Protein AF-A0A941F1U2-F1 (afdb_monomer)

Organism: NCBI:txid2006564

Structure (mmCIF, N/CA/C/O backbone):
data_AF-A0A941F1U2-F1
#
_entry.id   AF-A0A941F1U2-F1
#
loop_
_atom_site.group_PDB
_atom_site.id
_atom_site.type_symbol
_atom_site.label_atom_id
_atom_site.label_alt_id
_atom_site.label_comp_id
_atom_site.label_asym_id
_atom_site.label_entity_id
_atom_site.label_seq_id
_atom_site.pdbx_PDB_ins_code
_atom_site.Cartn_x
_atom_site.Cartn_y
_atom_site.Cartn_z
_atom_site.occupancy
_atom_site.B_iso_or_equiv
_atom_site.auth_seq_id
_atom_site.auth_comp_id
_atom_site.auth_asym_id
_atom_site.auth_atom_id
_atom_site.pdbx_PDB_model_num
ATOM 1 N N . MET A 1 1 ? -29.616 48.117 -49.687 1.00 50.53 1 MET A N 1
ATOM 2 C CA . MET A 1 1 ? -28.800 46.886 -49.811 1.00 50.53 1 MET A CA 1
ATOM 3 C C . MET A 1 1 ? -28.211 46.673 -51.216 1.00 50.53 1 MET A C 1
ATOM 5 O O . MET A 1 1 ? -27.149 46.079 -51.301 1.00 50.53 1 MET A O 1
ATOM 9 N N . LEU A 1 2 ? -28.787 47.226 -52.299 1.00 47.81 2 LEU A N 1
ATOM 10 C CA . LEU A 1 2 ? -28.247 47.081 -53.671 1.00 47.81 2 LEU A CA 1
ATOM 11 C C . LEU A 1 2 ? -27.002 47.931 -54.031 1.00 47.81 2 LEU A C 1
ATOM 13 O O . LEU A 1 2 ? -26.353 47.642 -55.028 1.00 47.81 2 LEU A O 1
ATOM 17 N N . ILE A 1 3 ? -26.622 48.945 -53.244 1.00 49.47 3 ILE A N 1
ATOM 18 C CA . ILE A 1 3 ? -25.475 49.829 -53.571 1.00 49.47 3 ILE A CA 1
ATOM 19 C C . ILE A 1 3 ? -24.124 49.270 -53.070 1.00 49.47 3 ILE A C 1
ATOM 21 O O . ILE A 1 3 ? -23.074 49.619 -53.603 1.00 49.47 3 ILE A O 1
ATOM 25 N N . ASN A 1 4 ? -24.128 48.351 -52.095 1.00 48.44 4 ASN A N 1
ATOM 26 C CA . ASN A 1 4 ? -22.889 47.743 -51.584 1.00 48.44 4 ASN A CA 1
ATOM 27 C C . ASN A 1 4 ? -22.424 46.514 -52.384 1.00 48.44 4 ASN A C 1
ATOM 29 O O . ASN A 1 4 ? -21.244 46.182 -52.327 1.00 48.44 4 ASN A O 1
ATOM 33 N N . GLN A 1 5 ? -23.296 45.868 -53.167 1.00 49.22 5 GLN A N 1
ATOM 34 C CA . GLN A 1 5 ? -22.898 44.716 -53.990 1.00 49.22 5 GLN A CA 1
ATOM 35 C C . GLN A 1 5 ? -22.193 45.124 -55.296 1.00 49.22 5 GLN A C 1
ATOM 37 O O . GLN A 1 5 ? -21.267 44.442 -55.728 1.00 49.22 5 GLN A O 1
ATOM 42 N N . THR A 1 6 ? -22.532 46.273 -55.888 1.00 50.94 6 THR A N 1
ATOM 43 C CA . THR A 1 6 ? -21.910 46.749 -57.140 1.00 50.94 6 THR A CA 1
ATOM 44 C C . THR A 1 6 ? -20.476 47.254 -56.961 1.00 50.94 6 THR A C 1
ATOM 46 O O . THR A 1 6 ? -19.650 47.064 -57.851 1.00 50.94 6 THR A O 1
ATOM 49 N N . LYS A 1 7 ? -20.127 47.820 -55.797 1.00 52.56 7 LYS A N 1
ATOM 50 C CA . LYS A 1 7 ? -18.740 48.233 -55.499 1.00 52.56 7 LYS A CA 1
ATOM 51 C C . LYS A 1 7 ? -17.791 47.049 -55.291 1.00 52.56 7 LYS A C 1
ATOM 53 O O . LYS A 1 7 ? -16.618 47.147 -55.634 1.00 52.56 7 LYS A O 1
ATOM 58 N N . SER A 1 8 ? -18.297 45.932 -54.768 1.00 54.34 8 SER A N 1
ATOM 59 C CA . SER A 1 8 ? -17.488 44.733 -54.524 1.00 54.34 8 SER A CA 1
ATOM 60 C C . SER A 1 8 ? -17.178 43.981 -55.827 1.00 54.34 8 SER A C 1
ATOM 62 O O . SER A 1 8 ? -16.049 43.545 -56.027 1.00 54.34 8 SER A O 1
ATOM 64 N N . LEU A 1 9 ? -18.125 43.942 -56.774 1.00 56.62 9 LEU A N 1
ATOM 65 C CA . LEU A 1 9 ? -17.914 43.315 -58.085 1.00 56.62 9 LEU A CA 1
ATOM 66 C C . LEU A 1 9 ? -16.910 44.091 -58.963 1.00 56.62 9 LEU A C 1
ATOM 68 O O . LEU A 1 9 ? -16.068 43.488 -59.622 1.00 56.62 9 LEU A O 1
ATOM 72 N N . ALA A 1 10 ? -16.958 45.429 -58.936 1.00 60.38 10 ALA A N 1
ATOM 73 C CA . ALA A 1 10 ? -16.039 46.279 -59.699 1.00 60.38 10 ALA A CA 1
ATOM 74 C C . ALA A 1 10 ? -14.587 46.199 -59.189 1.00 60.38 10 ALA A C 1
ATOM 76 O O . ALA A 1 10 ? -13.652 46.211 -59.987 1.00 60.38 10 ALA A O 1
ATOM 77 N N . ALA A 1 11 ? -14.395 46.067 -57.872 1.00 61.38 11 ALA A N 1
ATOM 78 C CA . ALA A 1 11 ? -13.073 45.891 -57.272 1.00 61.38 11 ALA A CA 1
ATOM 79 C C . ALA A 1 11 ? -12.438 44.541 -57.652 1.00 61.38 11 ALA A C 1
ATOM 81 O O . ALA A 1 11 ? -11.252 44.489 -57.964 1.00 61.38 11 ALA A O 1
ATOM 82 N N . ILE A 1 12 ? -13.231 43.465 -57.699 1.00 67.12 12 ILE A N 1
ATOM 83 C CA . ILE A 1 12 ? -12.752 42.136 -58.109 1.00 67.12 12 ILE A CA 1
ATOM 84 C C . ILE A 1 12 ? -12.369 42.130 -59.598 1.00 67.12 12 ILE A C 1
ATOM 86 O O . ILE A 1 12 ? -11.333 41.576 -59.960 1.00 67.12 12 ILE A O 1
ATOM 90 N N . LEU A 1 13 ? -13.145 42.804 -60.455 1.00 66.12 13 LEU A N 1
ATOM 91 C CA . LEU A 1 13 ? -12.852 42.893 -61.890 1.00 66.12 13 LEU A CA 1
ATOM 92 C C . LEU A 1 13 ? -11.557 43.677 -62.181 1.00 66.12 13 LEU A C 1
ATOM 94 O O . LEU A 1 13 ? -10.784 43.288 -63.052 1.00 66.12 13 LEU A O 1
ATOM 98 N N . LEU A 1 14 ? -11.291 44.752 -61.431 1.00 65.50 14 LEU A N 1
ATOM 99 C CA . LEU A 1 14 ? -10.062 45.550 -61.553 1.00 65.50 14 LEU A CA 1
ATOM 100 C C . LEU A 1 14 ? -8.811 44.789 -61.095 1.00 65.50 14 LEU A C 1
ATOM 102 O O . LEU A 1 14 ? -7.757 44.931 -61.710 1.00 65.50 14 LEU A O 1
ATOM 106 N N . ILE A 1 15 ? -8.931 43.944 -60.067 1.00 66.75 15 ILE A N 1
ATOM 107 C CA . ILE A 1 15 ? -7.836 43.073 -59.614 1.00 66.75 15 ILE A CA 1
ATOM 108 C C . ILE A 1 15 ? -7.538 41.991 -60.666 1.00 66.75 15 ILE A C 1
ATOM 110 O O . ILE A 1 15 ? -6.374 41.737 -60.968 1.00 66.75 15 ILE A O 1
ATOM 114 N N . LEU A 1 16 ? -8.571 41.421 -61.295 1.00 57.47 16 LEU A N 1
ATOM 115 C CA . LEU A 1 16 ? -8.422 40.438 -62.378 1.00 57.47 16 LEU A CA 1
ATOM 116 C C . LEU A 1 16 ? -7.780 41.033 -63.642 1.00 57.47 16 LEU A C 1
ATOM 118 O O . LEU A 1 16 ? -6.907 40.409 -64.239 1.00 57.47 16 LEU A O 1
ATOM 122 N N . ILE A 1 17 ? -8.156 42.257 -64.026 1.00 65.25 17 ILE A N 1
ATOM 123 C CA . ILE A 1 17 ? -7.560 42.955 -65.179 1.00 65.25 17 ILE A CA 1
ATOM 124 C C . ILE A 1 17 ? -6.109 43.371 -64.882 1.00 65.25 17 ILE A C 1
ATOM 126 O O . ILE A 1 17 ? -5.251 43.258 -65.755 1.00 65.25 17 ILE A O 1
ATOM 130 N N . GLY A 1 18 ? -5.808 43.777 -63.643 1.00 55.06 18 GLY A N 1
ATOM 131 C CA . GLY A 1 18 ? -4.440 44.071 -63.204 1.00 55.06 18 GLY A CA 1
ATOM 132 C C . GLY A 1 18 ? -3.519 42.845 -63.213 1.00 55.06 18 GLY A C 1
ATOM 133 O O . GLY A 1 18 ? -2.339 42.975 -63.528 1.00 55.06 18 GLY A O 1
ATOM 134 N N . GLN A 1 19 ? -4.051 41.649 -62.940 1.00 52.50 19 GLN A N 1
ATOM 135 C CA . GLN A 1 19 ? -3.289 40.398 -63.041 1.00 52.50 19 GLN A CA 1
ATOM 136 C C . GLN A 1 19 ? -3.102 39.920 -64.490 1.00 52.50 19 GLN A C 1
ATOM 138 O O . GLN A 1 19 ? -2.071 39.330 -64.799 1.00 52.50 19 GLN A O 1
ATOM 143 N N . LEU A 1 20 ? -4.039 40.222 -65.394 1.00 50.28 20 LEU A N 1
ATOM 144 C CA . LEU A 1 20 ? -3.930 39.893 -66.823 1.00 50.28 20 LEU A CA 1
ATOM 145 C C . LEU A 1 20 ? -2.952 40.800 -67.594 1.00 50.28 20 LEU A C 1
ATOM 147 O O . LEU A 1 20 ? -2.357 40.353 -68.568 1.00 50.28 20 LEU A O 1
ATOM 151 N N . LEU A 1 21 ? -2.750 42.050 -67.162 1.00 49.66 21 LEU A N 1
ATOM 152 C CA . LEU A 1 21 ? -1.854 43.009 -67.832 1.00 49.66 21 LEU A CA 1
ATOM 153 C C . LEU A 1 21 ? -0.365 42.864 -67.463 1.00 49.66 21 LEU A C 1
ATOM 155 O O . LEU A 1 21 ? 0.475 43.422 -68.160 1.00 49.66 21 LEU A O 1
ATOM 159 N N . ASN A 1 22 ? -0.023 42.083 -66.431 1.00 44.31 22 ASN A N 1
ATOM 160 C CA . ASN A 1 22 ? 1.371 41.761 -66.078 1.00 44.31 22 ASN A CA 1
ATOM 161 C C . ASN A 1 22 ? 1.950 40.558 -66.852 1.00 44.31 22 ASN A C 1
ATOM 163 O O . ASN A 1 22 ? 3.089 40.165 -66.616 1.00 44.31 22 ASN A O 1
ATOM 167 N N . LEU A 1 23 ? 1.201 39.987 -67.801 1.00 40.97 23 LEU A N 1
ATOM 168 C CA . LEU A 1 23 ? 1.664 38.943 -68.721 1.00 40.97 23 LEU A CA 1
ATOM 169 C C . LEU A 1 23 ? 2.181 39.552 -70.037 1.00 40.97 23 LEU A C 1
ATOM 171 O O . LEU A 1 23 ? 1.719 39.222 -71.124 1.00 40.97 23 LEU A O 1
ATOM 175 N N . THR A 1 24 ? 3.168 40.444 -69.962 1.00 43.94 24 THR A N 1
ATOM 176 C CA . THR A 1 24 ? 4.094 40.639 -71.088 1.00 43.94 24 THR A CA 1
ATOM 177 C C . THR A 1 24 ? 5.249 39.669 -70.895 1.00 43.94 24 THR A C 1
ATOM 179 O O . THR A 1 24 ? 6.245 40.002 -70.254 1.00 43.94 24 THR A O 1
ATOM 182 N N . ALA A 1 25 ? 5.086 38.450 -71.409 1.00 41.78 25 ALA A N 1
ATOM 183 C CA . ALA A 1 25 ? 6.172 37.489 -71.524 1.00 41.78 25 ALA A CA 1
ATOM 184 C C . ALA A 1 25 ? 7.304 38.126 -72.349 1.00 41.78 25 ALA A C 1
ATOM 186 O O . ALA A 1 25 ? 7.131 38.407 -73.536 1.00 41.78 25 ALA A O 1
ATOM 187 N N . HIS A 1 26 ? 8.448 38.393 -71.719 1.00 44.06 26 HIS A N 1
ATOM 188 C CA . HIS A 1 26 ? 9.705 38.505 -72.449 1.00 44.06 26 HIS A CA 1
ATOM 189 C C . HIS A 1 26 ? 10.002 37.102 -72.979 1.00 44.06 26 HIS A C 1
ATOM 191 O O . HIS A 1 26 ? 10.391 36.229 -72.212 1.00 44.06 26 HIS A O 1
ATOM 197 N N . ALA A 1 27 ? 9.734 36.853 -74.260 1.00 46.16 27 ALA A N 1
ATOM 198 C CA . ALA A 1 27 ? 10.213 35.643 -74.911 1.00 46.16 27 ALA A CA 1
ATOM 199 C C . ALA A 1 27 ? 11.737 35.775 -75.038 1.00 46.16 27 ALA A C 1
ATOM 201 O O . ALA A 1 27 ? 12.220 36.492 -75.915 1.00 46.16 27 ALA A O 1
ATOM 202 N N . GLU A 1 28 ? 12.485 35.164 -74.119 1.00 59.09 28 GLU A N 1
ATOM 203 C CA . GLU A 1 28 ? 13.923 34.974 -74.299 1.00 59.09 28 GLU A CA 1
ATOM 204 C C . GLU A 1 28 ? 14.152 34.205 -75.609 1.00 59.09 28 GLU A C 1
ATOM 206 O O . GLU A 1 28 ? 13.455 33.234 -75.910 1.00 59.09 28 GLU A O 1
ATOM 211 N N . GLU A 1 29 ? 15.074 34.693 -76.439 1.00 70.25 29 GLU A N 1
ATOM 212 C CA . GLU A 1 29 ? 15.415 34.063 -77.714 1.00 70.25 29 GLU A CA 1
ATOM 213 C C . GLU A 1 29 ? 16.005 32.672 -77.437 1.00 70.25 29 GLU A C 1
ATOM 215 O O . GLU A 1 29 ? 17.034 32.566 -76.772 1.00 70.25 29 GLU A O 1
ATOM 220 N N . LEU A 1 30 ? 15.349 31.620 -77.939 1.00 82.56 30 LEU A N 1
ATOM 221 C CA . LEU A 1 30 ? 15.790 30.237 -77.762 1.00 82.56 30 LEU A CA 1
ATOM 222 C C . LEU A 1 30 ? 17.191 30.052 -78.367 1.00 82.56 30 LEU A C 1
ATOM 224 O O . LEU A 1 30 ? 17.361 30.244 -79.572 1.00 82.56 30 LEU A O 1
ATOM 228 N N . LYS A 1 31 ? 18.170 29.665 -77.546 1.00 88.25 31 LYS A N 1
ATOM 229 C CA . LYS A 1 31 ? 19.542 29.361 -77.973 1.00 88.25 31 LYS A CA 1
ATOM 230 C C . LYS A 1 31 ? 19.701 27.877 -78.271 1.00 88.25 31 LYS A C 1
ATOM 232 O O . LYS A 1 31 ? 19.244 27.035 -77.499 1.00 88.25 31 LYS A O 1
ATOM 237 N N . GLU A 1 32 ? 20.370 27.547 -79.369 1.00 91.69 32 GLU A N 1
ATOM 238 C CA . GLU A 1 32 ? 20.593 26.159 -79.781 1.00 91.69 32 GLU A CA 1
ATOM 239 C C . GLU A 1 32 ? 22.056 25.742 -79.596 1.00 91.69 32 GLU A C 1
ATOM 241 O O . GLU A 1 32 ? 22.965 26.321 -80.193 1.00 91.69 32 GLU A O 1
ATOM 246 N N . ILE A 1 33 ? 22.285 24.713 -78.778 1.00 93.06 33 ILE A N 1
ATOM 247 C CA . ILE A 1 33 ? 23.607 24.153 -78.487 1.00 93.06 33 ILE A CA 1
ATOM 248 C C . ILE A 1 33 ? 23.730 22.788 -79.156 1.00 93.06 33 ILE A C 1
ATOM 250 O O . ILE A 1 33 ? 22.858 21.931 -79.019 1.00 93.06 33 ILE A O 1
ATOM 254 N N . LEU A 1 34 ? 24.838 22.555 -79.852 1.00 94.06 34 LEU A N 1
ATOM 255 C CA . LEU A 1 34 ? 25.179 21.253 -80.415 1.00 94.06 34 LEU A CA 1
ATOM 256 C C . LEU A 1 34 ? 26.227 20.558 -79.545 1.00 94.06 34 LEU A C 1
ATOM 258 O O . LEU A 1 34 ? 27.271 21.127 -79.271 1.00 94.06 34 LEU A O 1
ATOM 262 N N . VAL A 1 35 ? 26.001 19.310 -79.155 1.00 94.75 35 VAL A N 1
ATOM 263 C CA . VAL A 1 35 ? 27.002 18.461 -78.508 1.00 94.75 35 VAL A CA 1
ATOM 264 C C . VAL A 1 35 ? 27.492 17.433 -79.522 1.00 94.75 35 VAL A C 1
ATOM 266 O O . VAL A 1 35 ? 26.763 16.509 -79.893 1.00 94.75 35 VAL A O 1
ATOM 269 N N . LEU A 1 36 ? 28.729 17.605 -79.983 1.00 94.06 36 LEU A N 1
ATOM 270 C CA . LEU A 1 36 ? 29.404 16.703 -80.906 1.00 94.06 36 LEU A CA 1
ATOM 271 C C . LEU A 1 36 ? 30.250 15.701 -80.116 1.00 94.06 36 LEU A C 1
ATOM 273 O O . LEU A 1 36 ? 31.291 16.040 -79.554 1.00 94.06 36 LEU A O 1
ATOM 277 N N . ASN A 1 37 ? 29.801 14.452 -80.081 1.00 93.19 37 ASN A N 1
ATOM 278 C CA . ASN A 1 37 ? 30.456 13.384 -79.340 1.00 93.19 37 ASN A CA 1
ATOM 279 C C . ASN A 1 37 ? 31.377 12.562 -80.240 1.00 93.19 37 ASN A C 1
ATOM 281 O O . ASN A 1 37 ? 30.935 12.016 -81.254 1.00 93.19 37 ASN A O 1
ATOM 285 N N . SER A 1 38 ? 32.637 12.386 -79.826 1.00 89.25 38 SER A N 1
ATOM 286 C CA . SER A 1 38 ? 33.582 11.500 -80.521 1.00 89.25 38 SER A CA 1
ATOM 287 C C . SER A 1 38 ? 33.104 10.046 -80.571 1.00 89.25 38 SER A C 1
ATOM 289 O O . SER A 1 38 ? 33.401 9.336 -81.534 1.00 89.25 38 SER A O 1
ATOM 291 N N . TYR A 1 39 ? 32.381 9.575 -79.553 1.00 87.88 39 TYR A N 1
ATOM 292 C CA . TYR A 1 39 ? 31.984 8.169 -79.399 1.00 87.88 39 TYR A CA 1
ATOM 293 C C . TYR A 1 39 ? 30.477 7.969 -79.562 1.00 87.88 39 TYR A C 1
ATOM 295 O O . TYR A 1 39 ? 29.731 8.929 -79.715 1.00 87.88 39 TYR A O 1
ATOM 303 N N . HIS A 1 40 ? 30.024 6.714 -79.588 1.00 85.88 40 HIS A N 1
ATOM 304 C CA . HIS A 1 40 ? 28.607 6.380 -79.746 1.00 85.88 40 HIS A CA 1
ATOM 305 C C . HIS A 1 40 ? 27.793 6.596 -78.461 1.00 85.88 40 HIS A C 1
ATOM 307 O O . HIS A 1 40 ? 28.322 6.543 -77.355 1.00 85.88 40 HIS A O 1
ATOM 313 N N . ILE A 1 41 ? 26.468 6.711 -78.596 1.00 83.88 41 ILE A N 1
ATOM 314 C CA . ILE A 1 41 ? 25.536 6.953 -77.478 1.00 83.88 41 ILE A CA 1
ATOM 315 C C . ILE A 1 41 ? 25.615 5.923 -76.340 1.00 83.88 41 ILE A C 1
ATOM 317 O O . ILE A 1 41 ? 25.436 6.269 -75.179 1.00 83.88 41 ILE A O 1
ATOM 321 N N . GLY A 1 42 ? 25.897 4.657 -76.660 1.00 80.69 42 GLY A N 1
ATOM 322 C CA . GLY A 1 42 ? 26.043 3.600 -75.652 1.00 80.69 42 GLY A CA 1
ATOM 323 C C . GLY A 1 42 ? 27.306 3.694 -74.787 1.00 80.69 42 GLY A C 1
ATOM 324 O O . GLY A 1 42 ? 27.389 2.967 -73.805 1.00 80.69 42 GLY A O 1
ATOM 325 N N . PHE A 1 43 ? 28.263 4.561 -75.140 1.00 83.19 43 PHE A N 1
ATOM 326 C CA . PHE A 1 43 ? 29.558 4.638 -74.477 1.00 83.19 43 PHE A CA 1
ATOM 327 C C . PHE A 1 43 ? 29.400 5.315 -73.120 1.00 83.19 43 PHE A C 1
ATOM 329 O O . PHE A 1 43 ? 28.972 6.470 -73.056 1.00 83.19 43 PHE A O 1
ATOM 336 N N . LYS A 1 44 ? 29.724 4.606 -72.031 1.00 84.81 44 LYS A N 1
ATOM 337 C CA . LYS A 1 44 ? 29.381 5.051 -70.667 1.00 84.81 44 LYS A CA 1
ATOM 338 C C . LYS A 1 44 ? 29.887 6.466 -70.351 1.00 84.81 44 LYS A C 1
ATOM 340 O O . LYS A 1 44 ? 29.107 7.292 -69.884 1.00 84.81 44 LYS A O 1
ATOM 345 N N . TRP A 1 45 ? 31.141 6.759 -70.699 1.00 84.88 45 TRP A N 1
ATOM 346 C CA . TRP A 1 45 ? 31.761 8.084 -70.544 1.00 84.88 45 TRP A CA 1
ATOM 347 C C . TRP A 1 45 ? 30.978 9.190 -71.269 1.00 84.88 45 TRP A C 1
ATOM 349 O O . TRP A 1 45 ? 30.628 10.211 -70.683 1.00 84.88 45 TRP A O 1
ATOM 359 N N . THR A 1 46 ? 30.617 8.952 -72.532 1.00 88.19 46 THR A N 1
ATOM 360 C CA . THR A 1 46 ? 29.830 9.884 -73.351 1.00 88.19 46 THR A CA 1
ATOM 361 C C . THR A 1 46 ? 28.422 10.075 -72.800 1.00 88.19 46 THR A C 1
ATOM 363 O O . THR A 1 46 ? 27.907 11.192 -72.787 1.00 88.19 46 THR A O 1
ATOM 366 N N . ALA A 1 47 ? 27.789 9.002 -72.327 1.00 88.88 47 ALA A N 1
ATOM 367 C CA . ALA A 1 47 ? 26.454 9.077 -71.750 1.00 88.88 47 ALA A CA 1
ATOM 368 C C . ALA A 1 47 ? 26.441 9.937 -70.474 1.00 88.88 47 ALA A C 1
ATOM 370 O O . ALA A 1 47 ? 25.527 10.738 -70.288 1.00 88.88 47 ALA A O 1
ATOM 371 N N . ASP A 1 48 ? 27.462 9.803 -69.624 1.00 88.44 48 ASP A N 1
ATOM 372 C CA . ASP A 1 48 ? 27.581 10.560 -68.377 1.00 88.44 48 ASP A CA 1
ATOM 373 C C . ASP A 1 48 ? 27.903 12.048 -68.620 1.00 88.44 48 ASP A C 1
ATOM 375 O O . ASP A 1 48 ? 27.301 12.897 -67.958 1.00 88.44 48 ASP A O 1
ATOM 379 N N . ILE A 1 49 ? 28.746 12.376 -69.612 1.00 88.94 49 ILE A N 1
ATOM 380 C CA . ILE A 1 49 ? 28.963 13.761 -70.082 1.00 88.94 49 ILE A CA 1
ATOM 381 C C . ILE A 1 49 ? 27.648 14.367 -70.585 1.00 88.94 49 ILE A C 1
ATOM 383 O O . ILE A 1 49 ? 27.242 15.442 -70.144 1.00 88.94 49 ILE A O 1
ATOM 387 N N . ASN A 1 50 ? 26.951 13.668 -71.487 1.00 92.50 50 ASN A N 1
ATOM 388 C CA . ASN A 1 50 ? 25.707 14.161 -72.075 1.00 92.50 50 ASN A CA 1
ATOM 389 C C . ASN A 1 50 ? 24.614 14.365 -71.026 1.00 92.50 50 ASN A C 1
ATOM 391 O O . ASN A 1 50 ? 23.898 15.364 -71.094 1.00 92.50 50 ASN A O 1
ATOM 395 N N . ARG A 1 51 ? 24.507 13.451 -70.051 1.00 91.62 51 ARG A N 1
ATOM 396 C CA . ARG A 1 51 ? 23.570 13.576 -68.932 1.00 91.62 51 ARG A CA 1
ATOM 397 C C . ARG A 1 51 ? 23.858 14.829 -68.113 1.00 91.62 51 ARG A C 1
ATOM 399 O O . ARG A 1 51 ? 22.927 15.576 -67.850 1.00 91.62 51 ARG A O 1
ATOM 406 N N . ALA A 1 52 ? 25.117 15.087 -67.764 1.00 90.19 52 ALA A N 1
ATOM 407 C CA . ALA A 1 52 ? 25.483 16.286 -67.012 1.00 90.19 52 ALA A CA 1
ATOM 408 C C . ALA A 1 52 ? 25.138 17.579 -67.764 1.00 90.19 52 ALA A C 1
ATOM 410 O O . ALA A 1 52 ? 24.614 18.519 -67.172 1.00 90.19 52 ALA A O 1
ATOM 411 N N . ILE A 1 53 ? 25.379 17.607 -69.081 1.00 90.88 53 ILE A N 1
ATOM 412 C CA . ILE A 1 53 ? 25.007 18.744 -69.933 1.00 90.88 53 ILE A CA 1
ATOM 413 C C . ILE A 1 53 ? 23.481 18.916 -69.967 1.00 90.88 53 ILE A C 1
ATOM 415 O O . ILE A 1 53 ? 22.993 20.031 -69.811 1.00 90.88 53 ILE A O 1
ATOM 419 N N . SER A 1 54 ? 22.725 17.826 -70.143 1.00 90.81 54 SER A N 1
ATOM 420 C CA . SER A 1 54 ? 21.256 17.862 -70.113 1.00 90.81 54 SER A CA 1
ATOM 421 C C . SER A 1 54 ? 20.730 18.387 -68.775 1.00 90.81 54 SER A C 1
ATOM 423 O O . SER A 1 54 ? 19.946 19.325 -68.778 1.00 90.81 54 SER A O 1
ATOM 425 N N . GLU A 1 55 ? 21.186 17.829 -67.649 1.00 91.62 55 GLU A N 1
ATOM 426 C CA . GLU A 1 55 ? 20.759 18.212 -66.292 1.00 91.62 55 GLU A CA 1
ATOM 427 C C . GLU A 1 55 ? 21.040 19.692 -65.991 1.00 91.62 55 GLU A C 1
ATOM 429 O O . GLU A 1 55 ? 20.233 20.357 -65.344 1.00 91.62 55 GLU A O 1
ATOM 434 N N . HIS A 1 56 ? 22.167 20.227 -66.478 1.00 89.69 56 HIS A N 1
ATOM 435 C CA . HIS A 1 56 ? 22.526 21.634 -66.280 1.00 89.69 56 HIS A CA 1
ATOM 436 C C . HIS A 1 56 ? 21.527 22.587 -66.946 1.00 89.69 56 HIS A C 1
ATOM 438 O O . HIS A 1 56 ? 21.079 23.556 -66.333 1.00 89.69 56 HIS A O 1
ATOM 444 N N . PHE A 1 57 ? 21.142 22.291 -68.188 1.00 88.00 57 PHE A N 1
ATOM 445 C CA . PHE A 1 57 ? 20.236 23.135 -68.970 1.00 88.00 57 PHE A CA 1
ATOM 446 C C . PHE A 1 57 ? 18.754 22.742 -68.844 1.00 88.00 57 PHE A C 1
ATOM 448 O O . PHE A 1 57 ? 17.902 23.460 -69.355 1.00 88.00 57 PHE A O 1
ATOM 455 N N . GLU A 1 58 ? 18.409 21.660 -68.132 1.00 82.44 58 GLU A N 1
ATOM 456 C CA . GLU A 1 58 ? 17.020 21.195 -67.940 1.00 82.44 58 GLU A CA 1
ATOM 457 C C . GLU A 1 58 ? 16.129 22.251 -67.259 1.00 82.44 58 GLU A C 1
ATOM 459 O O . GLU A 1 58 ? 14.918 22.285 -67.470 1.00 82.44 58 GLU A O 1
ATOM 464 N N . SER A 1 59 ? 16.733 23.143 -66.467 1.00 66.81 59 SER A N 1
ATOM 465 C CA . SER A 1 59 ? 16.040 24.239 -65.779 1.00 66.81 59 SER A CA 1
ATOM 466 C C . SER A 1 59 ? 15.977 25.560 -66.564 1.00 66.81 59 SER A C 1
ATOM 468 O O . SER A 1 59 ? 15.280 26.479 -66.132 1.00 66.81 59 SER A O 1
ATOM 470 N N . GLU A 1 60 ? 16.659 25.670 -67.711 1.00 72.38 60 GLU A N 1
ATOM 471 C CA . GLU A 1 60 ? 16.640 26.867 -68.562 1.00 72.38 60 GLU A CA 1
ATOM 472 C C . GLU A 1 60 ? 15.682 26.679 -69.753 1.00 72.38 60 GLU A C 1
ATOM 474 O O . GLU A 1 60 ? 16.027 26.069 -70.762 1.00 72.38 60 GLU A O 1
ATOM 479 N N . GLU A 1 61 ? 14.474 27.258 -69.673 1.00 63.47 61 GLU A N 1
ATOM 480 C CA . GLU A 1 61 ? 13.452 27.182 -70.740 1.00 63.47 61 GLU A CA 1
ATOM 481 C C . GLU A 1 61 ? 13.900 27.792 -72.090 1.00 63.47 61 GLU A C 1
ATOM 483 O O . GLU A 1 61 ? 13.247 27.577 -73.115 1.00 63.47 61 GLU A O 1
ATOM 488 N N . SER A 1 62 ? 15.011 28.536 -72.113 1.00 80.00 62 SER A N 1
ATOM 489 C CA . SER A 1 62 ? 15.545 29.251 -73.277 1.00 80.00 62 SER A CA 1
ATOM 490 C C . SER A 1 62 ? 16.710 28.548 -73.993 1.00 80.00 62 SER A C 1
ATOM 492 O O . SER A 1 62 ? 17.274 29.131 -74.921 1.00 80.00 62 SER A O 1
ATOM 494 N N . VAL A 1 63 ? 17.040 27.289 -73.663 1.00 86.69 63 VAL A N 1
ATOM 495 C CA . VAL A 1 63 ? 18.111 26.521 -74.334 1.00 86.69 63 VAL A CA 1
ATOM 496 C C . VAL A 1 63 ? 17.598 25.196 -74.911 1.00 86.69 63 VAL A C 1
ATOM 498 O O . VAL A 1 63 ? 16.879 24.441 -74.263 1.00 86.69 63 VAL A O 1
ATOM 501 N N . ARG A 1 64 ? 18.004 24.871 -76.144 1.00 89.56 64 ARG A N 1
ATOM 502 C CA . ARG A 1 64 ? 17.764 23.570 -76.787 1.00 89.56 64 ARG A CA 1
ATOM 503 C C . ARG A 1 64 ? 19.085 22.892 -77.123 1.00 89.56 64 ARG A C 1
ATOM 505 O O . ARG A 1 64 ? 19.938 23.493 -77.768 1.00 89.56 64 ARG A O 1
ATOM 512 N N . ILE A 1 65 ? 19.218 21.618 -76.757 1.00 91.62 65 ILE A N 1
ATOM 513 C CA . ILE A 1 65 ? 20.432 20.834 -77.002 1.00 91.62 65 ILE A CA 1
ATOM 514 C C . ILE A 1 65 ? 20.196 19.787 -78.095 1.00 91.62 65 ILE A C 1
ATOM 516 O O . ILE A 1 65 ? 19.209 19.050 -78.067 1.00 91.62 65 ILE A O 1
ATOM 520 N N . PHE A 1 66 ? 21.137 19.689 -79.030 1.00 92.31 66 PHE A N 1
ATOM 521 C CA . PHE A 1 66 ? 21.225 18.633 -80.034 1.00 92.31 66 PHE A CA 1
ATOM 522 C C . PHE A 1 66 ? 22.431 17.745 -79.748 1.00 92.31 66 PHE A C 1
ATOM 524 O O . PHE A 1 66 ? 23.486 18.248 -79.383 1.00 92.31 66 PHE A O 1
ATOM 531 N N . TYR A 1 67 ? 22.302 16.439 -79.962 1.00 93.81 67 TYR A N 1
ATOM 532 C CA . TYR A 1 67 ? 23.386 15.482 -79.747 1.00 93.81 67 TYR A CA 1
ATOM 533 C C . TYR A 1 67 ? 23.723 14.763 -81.047 1.00 93.81 67 TYR A C 1
ATOM 535 O O . TYR A 1 67 ? 22.859 14.119 -81.641 1.00 93.81 67 TYR A O 1
ATOM 543 N N . GLU A 1 68 ? 24.989 14.817 -81.444 1.00 94.69 68 GLU A N 1
ATOM 544 C CA . GLU A 1 68 ? 25.525 14.055 -82.570 1.00 94.69 68 GLU A CA 1
ATOM 545 C C . GLU A 1 68 ? 26.629 13.124 -82.087 1.00 94.69 68 GLU A C 1
ATOM 547 O O . GLU A 1 68 ? 27.384 13.451 -81.170 1.00 94.69 68 GLU A O 1
ATOM 552 N N . PHE A 1 69 ? 26.723 11.951 -82.707 1.00 93.31 69 PHE A N 1
ATOM 553 C CA . PHE A 1 69 ? 27.646 10.897 -82.305 1.00 93.31 69 PHE A CA 1
ATOM 554 C C . PHE A 1 69 ? 28.442 10.446 -83.521 1.00 93.31 69 PHE A C 1
ATOM 556 O O . PHE A 1 69 ? 27.878 9.928 -84.481 1.00 93.31 69 PHE A O 1
ATOM 563 N N . MET A 1 70 ? 29.757 10.638 -83.471 1.00 91.06 70 MET A N 1
ATOM 564 C CA . MET A 1 70 ? 30.653 10.308 -84.577 1.00 91.06 70 MET A CA 1
ATOM 565 C C . MET A 1 70 ? 31.041 8.827 -84.605 1.00 91.06 70 MET A C 1
ATOM 567 O O . MET A 1 70 ? 31.519 8.357 -85.628 1.00 91.06 70 MET A O 1
ATOM 571 N N . ASP A 1 71 ? 30.876 8.099 -83.495 1.00 87.56 71 ASP A N 1
ATOM 572 C CA . ASP A 1 71 ? 31.249 6.679 -83.355 1.00 87.56 71 ASP A CA 1
ATOM 573 C C . ASP A 1 71 ? 32.687 6.361 -83.834 1.00 87.56 71 ASP A C 1
ATOM 575 O O . ASP A 1 71 ? 32.981 5.329 -84.443 1.00 87.56 71 ASP A O 1
ATOM 579 N N . SER A 1 72 ? 33.616 7.274 -83.534 1.00 82.31 72 SER A N 1
ATOM 580 C CA . SER A 1 72 ? 34.987 7.264 -84.064 1.00 82.31 72 SER A CA 1
ATOM 581 C C . SER A 1 72 ? 35.850 6.087 -83.594 1.00 82.31 72 SER A C 1
ATOM 583 O O . SER A 1 72 ? 36.910 5.818 -84.159 1.00 82.31 72 SER A O 1
ATOM 585 N N . LYS A 1 73 ? 35.433 5.377 -82.537 1.00 75.06 73 LYS A N 1
ATOM 586 C CA . LYS A 1 73 ? 36.126 4.170 -82.056 1.00 75.06 73 LYS A CA 1
ATOM 587 C C . LYS A 1 73 ? 35.785 2.954 -82.908 1.00 75.06 73 LYS A C 1
ATOM 589 O O . LYS A 1 73 ? 36.653 2.106 -83.077 1.00 75.06 73 LYS A O 1
ATOM 594 N N . ARG A 1 74 ? 34.563 2.861 -83.443 1.00 75.12 74 ARG A N 1
ATOM 595 C CA . ARG A 1 74 ? 34.152 1.758 -84.326 1.00 75.12 74 ARG A CA 1
ATOM 596 C C . ARG A 1 74 ? 34.488 2.046 -85.785 1.00 75.12 74 ARG A C 1
ATOM 598 O O . ARG A 1 74 ? 34.883 1.127 -86.496 1.00 75.12 74 ARG A O 1
ATOM 605 N N . PHE A 1 75 ? 34.392 3.309 -86.198 1.00 80.62 75 PHE A N 1
ATOM 606 C CA . PHE A 1 75 ? 34.679 3.759 -87.558 1.00 80.62 75 PHE A CA 1
ATOM 607 C C . PHE A 1 75 ? 35.740 4.861 -87.536 1.00 80.62 75 PHE A C 1
ATOM 609 O O . PHE A 1 75 ? 35.492 5.959 -87.050 1.00 80.62 75 PHE A O 1
ATOM 616 N N . ASN A 1 76 ? 36.942 4.572 -88.039 1.00 75.69 76 ASN A N 1
ATOM 617 C CA . ASN A 1 76 ? 38.092 5.476 -87.925 1.00 75.69 76 ASN A CA 1
ATOM 618 C C . ASN A 1 76 ? 38.845 5.714 -89.245 1.00 75.69 76 ASN A C 1
ATOM 620 O O . ASN A 1 76 ? 39.997 6.146 -89.212 1.00 75.69 76 ASN A O 1
ATOM 624 N N . THR A 1 77 ? 38.225 5.410 -90.387 1.00 81.56 77 THR A N 1
ATOM 625 C CA . THR A 1 77 ? 38.819 5.619 -91.712 1.00 81.56 77 THR A CA 1
ATOM 626 C C . THR A 1 77 ? 38.558 7.036 -92.215 1.00 81.56 77 THR A C 1
ATOM 628 O O . THR A 1 77 ? 37.508 7.615 -91.939 1.00 81.56 77 THR A O 1
ATOM 631 N N . ASP A 1 78 ? 39.481 7.579 -93.009 1.00 83.81 78 ASP A N 1
ATOM 632 C CA . ASP A 1 78 ? 39.327 8.918 -93.599 1.00 83.81 78 ASP A CA 1
ATOM 633 C C . ASP A 1 78 ? 38.063 9.012 -94.475 1.00 83.81 78 ASP A C 1
ATOM 635 O O . ASP A 1 78 ? 37.335 9.999 -94.425 1.00 83.81 78 ASP A O 1
ATOM 639 N N . GLU A 1 79 ? 37.734 7.937 -95.203 1.00 87.62 79 GLU A N 1
ATOM 640 C CA . GLU A 1 79 ? 36.506 7.818 -96.006 1.00 87.62 79 GLU A CA 1
ATOM 641 C C . GLU A 1 79 ? 35.230 7.995 -95.169 1.00 87.62 79 GLU A C 1
ATOM 643 O O . GLU A 1 79 ? 34.260 8.601 -95.627 1.00 87.62 79 GLU A O 1
ATOM 648 N N . TYR A 1 80 ? 35.224 7.478 -93.936 1.00 89.44 80 TYR A N 1
ATOM 649 C CA . TYR A 1 80 ? 34.090 7.611 -93.029 1.00 89.44 80 TYR A CA 1
ATOM 650 C C . TYR A 1 80 ? 33.935 9.053 -92.540 1.00 89.44 80 TYR A C 1
ATOM 652 O O . TYR A 1 80 ? 32.825 9.583 -92.550 1.00 89.44 80 TYR A O 1
ATOM 660 N N . PHE A 1 81 ? 35.034 9.707 -92.151 1.00 88.12 81 PHE A N 1
ATOM 661 C CA . PHE A 1 81 ? 34.987 11.099 -91.700 1.00 88.12 81 PHE A CA 1
ATOM 662 C C . PHE A 1 81 ? 34.618 12.067 -92.827 1.00 88.12 81 PHE A C 1
ATOM 664 O O . PHE A 1 81 ? 33.867 13.008 -92.576 1.00 88.12 81 PHE A O 1
ATOM 671 N N . GLU A 1 82 ? 35.038 11.801 -94.065 1.00 89.94 82 GLU A N 1
ATOM 672 C CA . GLU A 1 82 ? 34.594 12.577 -95.227 1.00 89.94 82 GLU A CA 1
ATOM 673 C C . GLU A 1 82 ? 33.086 12.402 -95.472 1.00 89.94 82 GLU A C 1
ATOM 675 O O . GLU A 1 82 ? 32.359 13.377 -95.659 1.00 89.94 82 GLU A O 1
ATOM 680 N N . ALA A 1 83 ? 32.566 11.171 -95.397 1.00 91.81 83 ALA A N 1
ATOM 681 C CA . ALA A 1 83 ? 31.125 10.933 -95.492 1.00 91.81 83 ALA A CA 1
ATOM 682 C C . ALA A 1 83 ? 30.347 11.642 -94.366 1.00 91.81 83 ALA A C 1
ATOM 684 O O . ALA A 1 83 ? 29.282 12.219 -94.609 1.00 91.81 83 ALA A O 1
ATOM 685 N N . LEU A 1 84 ? 30.897 11.643 -93.148 1.00 92.44 84 LEU A N 1
ATOM 686 C CA . LEU A 1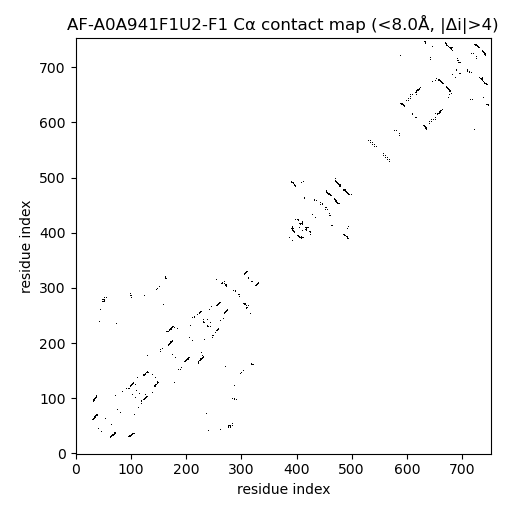 84 ? 30.324 12.323 -91.988 1.00 92.44 84 LEU A CA 1
ATOM 687 C C . LEU A 1 84 ? 30.316 13.849 -92.165 1.00 92.44 84 LEU A C 1
ATOM 689 O O . LEU A 1 84 ? 29.314 14.497 -91.856 1.00 92.44 84 LEU A O 1
ATOM 693 N N . TYR A 1 85 ? 31.388 14.415 -92.727 1.00 93.50 85 TYR A N 1
ATOM 694 C CA . TYR A 1 85 ? 31.457 15.819 -93.128 1.00 93.50 85 TYR A CA 1
ATOM 695 C C . TYR A 1 85 ? 30.345 16.180 -94.109 1.00 93.50 85 TYR A C 1
ATOM 697 O O . TYR A 1 85 ? 29.566 17.092 -93.829 1.00 93.50 85 TYR A O 1
ATOM 705 N N . GLN A 1 86 ? 30.191 15.425 -95.201 1.00 92.69 86 GLN A N 1
ATOM 706 C CA . GLN A 1 86 ? 29.131 15.677 -96.183 1.00 92.69 86 GLN A CA 1
ATOM 707 C C . GLN A 1 86 ? 27.736 15.600 -95.543 1.00 92.69 86 GLN A C 1
ATOM 709 O O . GLN A 1 86 ? 26.868 16.436 -95.814 1.00 92.69 86 GLN A O 1
ATOM 714 N N . GLN A 1 87 ? 27.517 14.628 -94.652 1.00 94.25 87 GLN A N 1
ATOM 715 C CA . GLN A 1 87 ? 26.255 14.476 -93.934 1.00 94.25 87 GLN A CA 1
ATOM 716 C C . GLN A 1 87 ? 25.956 15.678 -93.029 1.00 94.25 87 GLN A C 1
ATOM 718 O O . GLN A 1 87 ? 24.853 16.226 -93.100 1.00 94.25 87 GLN A O 1
ATOM 723 N N . TYR A 1 88 ? 26.903 16.103 -92.188 1.00 94.44 88 TYR A N 1
ATOM 724 C CA . TYR A 1 88 ? 26.706 17.247 -91.295 1.00 94.44 88 TYR A CA 1
ATOM 725 C C . TYR A 1 88 ? 26.600 18.566 -92.058 1.00 94.44 88 TYR A C 1
ATOM 727 O O . TYR A 1 88 ? 25.729 19.374 -91.731 1.00 94.44 88 TYR A O 1
ATOM 735 N N . PHE A 1 89 ? 27.384 18.749 -93.123 1.00 92.81 89 PHE A N 1
ATOM 736 C CA . PHE A 1 89 ? 27.289 19.915 -93.996 1.00 92.81 89 PHE A CA 1
ATOM 737 C C . PHE A 1 89 ? 25.884 20.065 -94.590 1.00 92.81 89 PHE A C 1
ATOM 739 O O . PHE A 1 89 ? 25.319 21.154 -94.566 1.00 92.81 89 PHE A O 1
ATOM 746 N N . ILE A 1 90 ? 25.278 18.974 -95.076 1.00 92.31 90 ILE A N 1
ATOM 747 C CA . ILE A 1 90 ? 23.904 18.997 -95.603 1.00 92.31 90 ILE A CA 1
ATOM 748 C C . ILE A 1 90 ? 22.884 19.198 -94.475 1.00 92.31 90 ILE A C 1
ATOM 750 O O . ILE A 1 90 ? 21.964 20.002 -94.627 1.00 92.31 90 ILE A O 1
ATOM 754 N N . LYS A 1 91 ? 23.037 18.484 -93.353 1.00 92.88 91 LYS A N 1
ATOM 755 C CA . LYS A 1 91 ? 22.089 18.491 -92.229 1.00 92.88 91 LYS A CA 1
ATOM 756 C C . LYS A 1 91 ? 21.959 19.864 -91.569 1.00 92.88 91 LYS A C 1
ATOM 758 O O . LYS A 1 91 ? 20.845 20.276 -91.263 1.00 92.88 91 LYS A O 1
ATOM 763 N N . TYR A 1 92 ? 23.073 20.564 -91.369 1.00 91.88 92 TYR A N 1
ATOM 764 C CA . TYR A 1 92 ? 23.098 21.871 -90.707 1.00 91.88 92 TYR A CA 1
ATOM 765 C C . TYR A 1 92 ? 23.055 23.050 -91.685 1.00 91.88 92 TYR A C 1
ATOM 767 O O . TYR A 1 92 ? 23.088 24.208 -91.268 1.00 91.88 92 TYR A O 1
ATOM 775 N N . LYS A 1 93 ? 22.907 22.792 -92.991 1.00 86.81 93 LYS A N 1
ATOM 776 C CA . LYS A 1 93 ? 22.803 23.845 -94.003 1.00 86.81 93 LYS A CA 1
ATOM 777 C C . LYS A 1 93 ? 21.580 24.731 -93.753 1.00 86.81 93 LYS A C 1
ATOM 779 O O . LYS A 1 93 ? 20.446 24.332 -93.999 1.00 86.81 93 LYS A O 1
ATOM 784 N N . GLY A 1 94 ? 21.824 25.967 -93.320 1.00 79.75 94 GLY A N 1
ATOM 785 C CA . GLY A 1 94 ? 20.769 26.935 -93.000 1.00 79.75 94 GLY A CA 1
ATOM 786 C C . GLY A 1 94 ? 20.145 26.763 -91.610 1.00 79.75 94 GLY A C 1
ATOM 787 O O . GLY A 1 94 ? 19.190 27.470 -91.300 1.00 79.75 94 GLY A O 1
ATOM 788 N N . HIS A 1 95 ? 20.680 25.865 -90.778 1.00 86.44 95 HIS A N 1
ATOM 789 C CA . HIS A 1 95 ? 20.308 25.717 -89.374 1.00 86.44 95 HIS A CA 1
ATOM 790 C C . HIS A 1 95 ? 21.302 26.491 -88.504 1.00 86.44 95 HIS A C 1
ATOM 792 O O . HIS A 1 95 ? 22.508 26.264 -88.593 1.00 86.44 95 HIS A O 1
ATOM 798 N N . LYS A 1 96 ? 20.820 27.431 -87.689 1.00 85.62 96 LYS A N 1
ATOM 799 C CA . LYS A 1 96 ? 21.689 28.293 -86.881 1.00 85.62 96 LYS A CA 1
ATOM 800 C C . LYS A 1 96 ? 21.916 27.655 -85.511 1.00 85.62 96 LYS A C 1
ATOM 802 O O . LYS A 1 96 ? 20.982 27.555 -84.733 1.00 85.62 96 LYS A O 1
ATOM 807 N N . ILE A 1 97 ? 23.159 27.270 -85.233 1.00 91.25 97 ILE A N 1
ATOM 808 C CA . ILE A 1 97 ? 23.614 26.823 -83.913 1.00 91.25 97 ILE A CA 1
ATOM 809 C C . ILE A 1 97 ? 24.316 28.001 -83.228 1.00 91.25 97 ILE A C 1
ATOM 811 O O . ILE A 1 97 ? 25.112 28.689 -83.866 1.00 91.25 97 ILE A O 1
ATOM 815 N N . ASP A 1 98 ? 24.016 28.253 -81.955 1.00 89.94 98 ASP A N 1
ATOM 816 C CA . ASP A 1 98 ? 24.581 29.373 -81.192 1.00 89.94 98 ASP A CA 1
ATOM 817 C C . ASP A 1 98 ? 25.862 28.986 -80.430 1.00 89.94 98 ASP A C 1
ATOM 819 O O . ASP A 1 98 ? 26.670 29.860 -80.122 1.00 89.94 98 ASP A O 1
ATOM 823 N N . GLY A 1 99 ? 26.090 27.692 -80.174 1.00 90.88 99 GLY A N 1
ATOM 824 C CA . GLY A 1 99 ? 27.335 27.181 -79.593 1.00 90.88 99 GLY A CA 1
ATOM 825 C C . GLY A 1 99 ? 27.501 25.668 -79.742 1.00 90.88 99 GLY A C 1
ATOM 826 O O . GLY A 1 99 ? 26.524 24.943 -79.936 1.00 90.88 99 GLY A O 1
ATOM 827 N N . ILE A 1 100 ? 28.740 25.176 -79.662 1.00 93.06 100 ILE A N 1
ATOM 828 C CA . ILE A 1 100 ? 29.047 23.743 -79.795 1.00 93.06 100 ILE A CA 1
ATOM 829 C C . ILE A 1 100 ? 29.934 23.213 -78.662 1.00 93.06 100 ILE A C 1
ATOM 831 O O . ILE A 1 100 ? 30.948 23.806 -78.314 1.00 93.06 100 ILE A O 1
ATOM 835 N N . ILE A 1 101 ? 29.571 22.075 -78.080 1.00 92.44 101 ILE A N 1
ATOM 836 C CA . ILE A 1 101 ? 30.391 21.343 -77.114 1.00 92.44 101 ILE A CA 1
ATOM 837 C C . ILE A 1 101 ? 30.961 20.117 -77.823 1.00 92.44 101 ILE A C 1
ATOM 839 O O . ILE A 1 101 ? 30.210 19.271 -78.298 1.00 92.44 101 ILE A O 1
ATOM 843 N N . CYS A 1 102 ? 32.281 20.016 -77.912 1.00 90.81 102 CYS A N 1
ATOM 844 C CA . CYS A 1 102 ? 32.967 18.892 -78.545 1.00 90.81 102 CYS A CA 1
ATOM 845 C C . CYS A 1 102 ? 33.593 17.997 -77.473 1.00 90.81 102 CYS A C 1
ATOM 847 O O . CYS A 1 102 ? 34.432 18.457 -76.698 1.00 90.81 102 CYS A O 1
ATOM 849 N N . SER A 1 103 ? 33.197 16.723 -77.449 1.00 89.75 103 SER A N 1
ATOM 850 C CA . SER A 1 103 ? 33.698 15.733 -76.492 1.00 89.75 103 SER A CA 1
ATOM 851 C C . SER A 1 103 ? 34.781 14.852 -77.122 1.00 89.75 103 SER A C 1
ATOM 853 O O . SER A 1 103 ? 34.507 14.129 -78.083 1.00 89.75 103 SER A O 1
ATOM 855 N N . ASP A 1 104 ? 35.975 14.880 -76.530 1.00 83.31 104 ASP A N 1
ATOM 856 C CA . ASP A 1 104 ? 37.208 14.147 -76.849 1.00 83.31 104 ASP A CA 1
ATOM 857 C C . ASP A 1 104 ? 37.902 14.581 -78.165 1.00 83.31 104 ASP A C 1
ATOM 859 O O . ASP A 1 104 ? 37.381 15.372 -78.960 1.00 83.31 104 ASP A O 1
ATOM 863 N N . ASN A 1 105 ? 39.111 14.065 -78.400 1.00 81.06 105 ASN A N 1
ATOM 864 C CA . ASN A 1 105 ? 40.044 14.467 -79.454 1.00 81.06 105 ASN A CA 1
ATOM 865 C C . ASN A 1 105 ? 39.454 14.405 -80.869 1.00 81.06 105 ASN A C 1
ATOM 867 O O . ASN A 1 105 ? 39.759 15.259 -81.693 1.00 81.06 105 ASN A O 1
ATOM 871 N N . ARG A 1 106 ? 38.605 13.419 -81.191 1.00 85.12 106 ARG A N 1
ATOM 872 C CA . ARG A 1 106 ? 38.094 13.260 -82.568 1.00 85.12 106 ARG A CA 1
ATOM 873 C C . ARG A 1 106 ? 37.054 14.314 -82.938 1.00 85.12 106 ARG A C 1
ATOM 875 O O . ARG A 1 106 ? 37.061 14.788 -84.070 1.00 85.12 106 ARG A O 1
ATOM 882 N N . ALA A 1 107 ? 36.199 14.703 -81.997 1.00 88.12 107 ALA A N 1
ATOM 883 C CA . ALA A 1 107 ? 35.272 15.815 -82.170 1.00 88.12 107 ALA A CA 1
ATOM 884 C C . ALA A 1 107 ? 36.028 17.146 -82.272 1.00 88.12 107 ALA A C 1
ATOM 886 O O . ALA A 1 107 ? 35.694 17.969 -83.121 1.00 88.12 107 ALA A O 1
ATOM 887 N N . PHE A 1 108 ? 37.081 17.323 -81.463 1.00 86.38 108 PHE A N 1
ATOM 888 C CA . PHE A 1 108 ? 37.992 18.467 -81.557 1.00 86.38 108 PHE A CA 1
ATOM 889 C C . PHE A 1 108 ? 38.660 18.559 -82.941 1.00 86.38 108 PHE A C 1
ATOM 891 O O . PHE A 1 108 ? 38.546 19.584 -83.617 1.00 86.38 108 PHE A O 1
ATOM 898 N N . ASP A 1 109 ? 39.297 17.480 -83.404 1.00 84.94 109 ASP A N 1
ATOM 899 C CA . ASP A 1 109 ? 39.980 17.431 -84.703 1.00 84.94 109 ASP A CA 1
ATOM 900 C C . ASP A 1 109 ? 39.002 17.712 -85.857 1.00 84.94 109 ASP A C 1
ATOM 902 O O . ASP A 1 109 ? 39.288 18.491 -86.764 1.00 84.94 109 ASP A O 1
ATOM 906 N N . PHE A 1 110 ? 37.802 17.130 -85.807 1.00 88.50 110 PHE A N 1
ATOM 907 C CA . PHE A 1 110 ? 36.787 17.338 -86.836 1.00 88.50 110 PHE A CA 1
ATOM 908 C C . PHE A 1 110 ? 36.257 18.776 -86.855 1.00 88.50 110 PHE A C 1
ATOM 910 O O . PHE A 1 110 ? 36.107 19.371 -87.924 1.00 88.50 110 PHE A O 1
ATOM 917 N N . PHE A 1 111 ? 35.991 19.363 -85.685 1.00 88.56 111 PHE A N 1
ATOM 918 C CA . PHE A 1 111 ? 35.541 20.750 -85.597 1.00 88.56 111 PHE A CA 1
ATOM 919 C C . PHE A 1 111 ? 36.622 21.730 -86.068 1.00 88.56 111 PHE A C 1
ATOM 921 O O . PHE A 1 111 ? 36.314 22.681 -86.783 1.00 88.56 111 PHE A O 1
ATOM 928 N N . THR A 1 112 ? 37.889 21.494 -85.727 1.00 84.62 112 THR A N 1
ATOM 929 C CA . THR A 1 112 ? 38.993 22.360 -86.169 1.00 84.62 112 THR A CA 1
ATOM 930 C C . THR A 1 112 ? 39.231 22.281 -87.679 1.00 84.62 112 THR A C 1
ATOM 932 O O . THR A 1 112 ? 39.532 23.302 -88.295 1.00 84.62 112 THR A O 1
ATOM 935 N N . GLN A 1 113 ? 39.037 21.110 -88.295 1.00 87.00 113 GLN A N 1
ATOM 936 C CA . GLN A 1 113 ? 39.191 20.926 -89.742 1.00 87.00 113 GLN A CA 1
ATOM 937 C C . GLN A 1 113 ? 37.989 21.435 -90.549 1.00 87.00 113 GLN A C 1
ATOM 939 O O . GLN A 1 113 ? 38.176 22.105 -91.562 1.00 87.00 113 GLN A O 1
ATOM 944 N N . HIS A 1 114 ? 36.762 21.148 -90.105 1.00 89.50 114 HIS A N 1
ATOM 945 C CA . HIS A 1 114 ? 35.552 21.352 -90.913 1.00 89.50 114 HIS A CA 1
ATOM 946 C C . HIS A 1 114 ? 34.493 22.259 -90.272 1.00 89.50 114 HIS A C 1
ATOM 948 O O . HIS A 1 114 ? 33.557 22.699 -90.945 1.00 89.50 114 HIS A O 1
ATOM 954 N N . GLY A 1 115 ? 34.604 22.563 -88.978 1.00 86.69 115 GLY A N 1
ATOM 955 C CA . GLY A 1 115 ? 33.543 23.220 -88.212 1.00 86.69 115 GLY A CA 1
ATOM 956 C C . GLY A 1 115 ? 33.171 24.606 -88.734 1.00 86.69 115 GLY A C 1
ATOM 957 O O . GLY A 1 115 ? 31.987 24.938 -88.800 1.00 86.69 115 GLY A O 1
ATOM 958 N N . LYS A 1 116 ? 34.159 25.375 -89.212 1.00 86.06 116 LYS A N 1
ATOM 959 C CA . LYS A 1 116 ? 33.937 26.699 -89.815 1.00 86.06 116 LYS A CA 1
ATOM 960 C C . LYS A 1 116 ? 33.084 26.643 -91.087 1.00 86.06 116 LYS A C 1
ATOM 962 O O . LYS A 1 116 ? 32.349 27.587 -91.364 1.00 86.06 116 LYS A O 1
ATOM 967 N N . GLU A 1 117 ? 33.177 25.564 -91.858 1.00 88.88 117 GLU A N 1
ATOM 968 C CA . GLU A 1 117 ? 32.402 25.385 -93.091 1.00 88.88 117 GLU A CA 1
ATOM 969 C C . GLU A 1 117 ? 30.981 24.889 -92.813 1.00 88.88 117 GLU A C 1
ATOM 971 O O . GLU A 1 117 ? 30.052 25.276 -93.521 1.00 88.88 117 GLU A O 1
ATOM 976 N N . ILE A 1 118 ? 30.808 24.055 -91.780 1.00 89.69 118 ILE A N 1
ATOM 977 C CA . ILE A 1 118 ? 29.516 23.453 -91.430 1.00 89.69 118 ILE A CA 1
ATOM 978 C C . ILE A 1 118 ? 28.658 24.410 -90.591 1.00 89.69 118 ILE A C 1
ATOM 980 O O . ILE A 1 118 ? 27.503 24.656 -90.933 1.00 89.69 118 ILE A O 1
ATOM 984 N N . TRP A 1 119 ? 29.208 24.949 -89.498 1.00 89.69 119 TRP A N 1
ATOM 985 C CA . TRP A 1 119 ? 28.459 25.726 -88.500 1.00 89.69 119 TRP A CA 1
ATOM 986 C C . TRP A 1 119 ? 28.834 27.214 -88.460 1.00 89.69 119 TRP A C 1
ATOM 988 O O . TRP A 1 119 ? 28.142 28.002 -87.820 1.00 89.69 119 TRP A O 1
ATOM 998 N N . GLY A 1 120 ? 29.888 27.627 -89.171 1.00 84.81 120 GLY A N 1
ATOM 999 C CA . GLY A 1 120 ? 30.370 29.009 -89.174 1.00 84.81 120 GLY A CA 1
ATOM 1000 C C . GLY A 1 120 ? 31.293 29.336 -87.995 1.00 84.81 120 GLY A C 1
ATOM 1001 O O . GLY A 1 120 ? 31.883 28.456 -87.374 1.00 84.81 120 GLY A O 1
ATOM 1002 N N . ASP A 1 121 ? 31.453 30.629 -87.708 1.00 84.56 121 ASP A N 1
ATOM 1003 C CA . ASP A 1 121 ? 32.317 31.137 -86.630 1.00 84.56 121 ASP A CA 1
ATOM 1004 C C . ASP A 1 121 ? 31.559 31.194 -85.290 1.00 84.56 121 ASP A C 1
ATOM 1006 O O . ASP A 1 121 ? 31.189 32.271 -84.815 1.00 84.56 121 ASP A O 1
ATOM 1010 N N . ILE A 1 122 ? 31.266 30.016 -84.730 1.00 87.31 122 ILE A N 1
ATOM 1011 C CA . ILE A 1 122 ? 30.524 29.842 -83.471 1.00 87.31 122 ILE A CA 1
ATOM 1012 C C . ILE A 1 122 ? 31.459 29.560 -82.282 1.00 87.31 122 ILE A C 1
ATOM 1014 O O . ILE A 1 122 ? 32.539 28.982 -82.469 1.00 87.31 122 ILE A O 1
ATOM 1018 N N . PRO A 1 123 ? 31.065 29.941 -81.050 1.00 87.94 123 PRO A N 1
ATOM 1019 C CA . PRO A 1 123 ? 31.807 29.568 -79.854 1.00 87.94 123 PRO A CA 1
ATOM 1020 C C . PRO A 1 123 ? 31.776 28.055 -79.631 1.00 87.94 123 PRO A C 1
ATOM 1022 O O . PRO A 1 123 ? 30.764 27.392 -79.874 1.00 87.94 123 PRO A O 1
ATOM 1025 N N . ALA A 1 124 ? 32.887 27.524 -79.129 1.00 87.62 124 ALA A N 1
ATOM 1026 C CA . ALA A 1 124 ? 33.057 26.101 -78.873 1.00 87.62 124 ALA A CA 1
ATOM 1027 C C . ALA A 1 124 ? 33.703 25.845 -77.512 1.00 87.62 124 ALA A C 1
ATOM 1029 O O . ALA A 1 124 ? 34.675 26.505 -77.138 1.00 87.62 124 ALA A O 1
ATOM 1030 N N . VAL A 1 125 ? 33.172 24.857 -76.798 1.00 88.38 125 VAL A N 1
ATOM 1031 C CA . VAL A 1 125 ? 33.782 24.307 -75.587 1.00 88.38 125 VAL A CA 1
ATOM 1032 C C . VAL A 1 125 ? 34.276 22.907 -75.902 1.00 88.38 125 VAL A C 1
ATOM 1034 O O . VAL A 1 125 ? 33.519 22.066 -76.383 1.00 88.38 125 VAL A O 1
ATOM 1037 N N . PHE A 1 126 ? 35.548 22.653 -75.636 1.00 86.06 126 PHE A N 1
ATOM 1038 C CA . PHE A 1 126 ? 36.174 21.359 -75.862 1.00 86.06 126 PHE A CA 1
ATOM 1039 C C . PHE A 1 126 ? 36.409 20.669 -74.529 1.00 86.06 126 PHE A C 1
ATOM 1041 O O . PHE A 1 126 ? 37.006 21.263 -73.635 1.00 86.06 126 PHE A O 1
ATOM 1048 N N . CYS A 1 127 ? 35.975 19.422 -74.393 1.00 84.06 127 CYS A N 1
ATOM 1049 C CA . CYS A 1 127 ? 36.175 18.637 -73.181 1.00 84.06 127 CYS A CA 1
ATOM 1050 C C . CYS A 1 127 ? 36.740 17.257 -73.499 1.00 84.06 127 CYS A C 1
ATOM 1052 O O . CYS A 1 127 ? 36.455 16.708 -74.554 1.00 84.06 127 CYS A O 1
ATOM 1054 N N . GLY A 1 128 ? 37.575 16.704 -72.618 1.00 73.62 128 GLY A N 1
ATOM 1055 C CA . GLY A 1 128 ? 38.236 15.409 -72.842 1.00 73.62 128 GLY A CA 1
ATOM 1056 C C . GLY A 1 128 ? 39.383 15.466 -73.854 1.00 73.62 128 GLY A C 1
ATOM 1057 O O . GLY A 1 128 ? 39.707 14.458 -74.474 1.00 73.62 128 GLY A O 1
ATOM 1058 N N . VAL A 1 129 ? 39.956 16.652 -74.097 1.00 71.81 129 VAL A N 1
ATOM 1059 C CA . VAL A 1 129 ? 41.045 16.806 -75.070 1.00 71.81 129 VAL A CA 1
ATOM 1060 C C . VAL A 1 129 ? 42.389 16.523 -74.403 1.00 71.81 129 VAL A C 1
ATOM 1062 O O . VAL A 1 129 ? 42.766 17.160 -73.418 1.00 71.81 129 VAL A O 1
ATOM 1065 N N . ASN A 1 130 ? 43.124 15.577 -74.980 1.00 66.44 130 ASN A N 1
ATOM 1066 C CA . ASN A 1 130 ? 44.418 15.098 -74.514 1.00 66.44 130 ASN A CA 1
ATOM 1067 C C . ASN A 1 130 ? 45.561 15.682 -75.377 1.00 66.44 130 ASN A C 1
ATOM 1069 O O . ASN A 1 130 ? 45.470 15.675 -76.600 1.00 66.44 130 ASN A O 1
ATOM 1073 N N . ASN A 1 131 ? 46.671 16.106 -74.748 1.00 61.72 131 ASN A N 1
ATOM 1074 C CA . ASN A 1 131 ? 47.896 16.656 -75.378 1.00 61.72 131 ASN A CA 1
ATOM 1075 C C . ASN A 1 131 ? 47.757 18.024 -76.090 1.00 61.72 131 ASN A C 1
ATOM 1077 O O . ASN A 1 131 ? 48.067 18.204 -77.266 1.00 61.72 131 ASN A O 1
ATOM 1081 N N . ILE A 1 132 ? 47.358 19.029 -75.316 1.00 58.25 132 ILE A N 1
ATOM 1082 C CA . ILE A 1 132 ? 46.996 20.373 -75.788 1.00 58.25 132 ILE A CA 1
ATOM 1083 C C . ILE A 1 132 ? 48.211 21.234 -76.222 1.00 58.25 132 ILE A C 1
ATOM 1085 O O . ILE A 1 132 ? 48.051 22.189 -76.981 1.00 58.25 132 ILE A O 1
ATOM 1089 N N . ASN A 1 133 ? 49.443 20.881 -75.828 1.00 56.88 133 ASN A N 1
ATOM 1090 C CA . ASN A 1 133 ? 50.643 21.703 -76.074 1.00 56.88 133 ASN A CA 1
ATOM 1091 C C . ASN A 1 133 ? 50.987 21.911 -77.562 1.00 56.88 133 ASN A C 1
ATOM 1093 O O . ASN A 1 133 ? 51.508 22.966 -77.916 1.00 56.88 133 ASN A O 1
ATOM 1097 N N . GLU A 1 134 ? 50.679 20.954 -78.442 1.00 52.91 134 GLU A N 1
ATOM 1098 C CA . GLU A 1 134 ? 50.857 21.120 -79.896 1.00 52.91 134 GLU A CA 1
ATOM 1099 C C . GLU A 1 134 ? 49.622 21.745 -80.576 1.00 52.91 134 GLU A C 1
ATOM 1101 O O . GLU A 1 134 ? 49.738 22.344 -81.645 1.00 52.91 134 GLU A O 1
ATOM 1106 N N . GLN A 1 135 ? 48.448 21.659 -79.938 1.00 53.97 135 GLN A N 1
ATOM 1107 C CA . GLN A 1 135 ? 47.146 22.013 -80.517 1.00 53.97 135 GLN A CA 1
ATOM 1108 C C . GLN A 1 135 ? 46.637 23.413 -80.117 1.00 53.97 135 GLN A C 1
ATOM 1110 O O . GLN A 1 135 ? 45.773 23.963 -80.797 1.00 53.97 135 GLN A O 1
ATOM 1115 N N . LEU A 1 136 ? 47.213 24.043 -79.083 1.00 55.09 136 LEU A N 1
ATOM 1116 C CA . LEU A 1 136 ? 46.895 25.417 -78.639 1.00 55.09 136 LEU A CA 1
ATOM 1117 C C . LEU A 1 136 ? 47.086 26.488 -79.718 1.00 55.09 136 LEU A C 1
ATOM 1119 O O . LEU A 1 136 ? 46.434 27.526 -79.675 1.00 55.09 136 LEU A O 1
ATOM 1123 N N . ASN A 1 137 ? 47.967 26.248 -80.691 1.00 53.78 137 ASN A N 1
ATOM 1124 C CA . ASN A 1 137 ? 48.238 27.200 -81.770 1.00 53.78 137 ASN A CA 1
ATOM 1125 C C . ASN A 1 137 ? 47.170 27.186 -82.881 1.00 53.78 137 ASN A C 1
ATOM 1127 O O . ASN A 1 137 ? 47.248 28.003 -83.797 1.00 53.78 137 ASN A O 1
ATOM 1131 N N . LEU A 1 138 ? 46.209 26.254 -82.837 1.00 55.19 138 LEU A N 1
ATOM 1132 C CA . LEU A 1 138 ? 45.222 26.033 -83.901 1.00 55.19 138 LEU A CA 1
ATOM 1133 C C . LEU A 1 138 ? 43.866 26.708 -83.636 1.00 55.19 138 LEU A C 1
ATOM 1135 O O . LEU A 1 138 ? 43.021 26.728 -84.528 1.00 55.19 138 LEU A O 1
ATOM 1139 N N . VAL A 1 139 ? 43.644 27.255 -82.437 1.00 61.44 139 VAL A N 1
ATOM 1140 C CA . VAL A 1 139 ? 42.319 27.690 -81.971 1.00 61.44 139 VAL A CA 1
ATOM 1141 C C . VAL A 1 139 ? 42.390 29.107 -81.380 1.00 61.44 139 VAL A C 1
ATOM 1143 O O . VAL A 1 139 ? 43.318 29.427 -80.641 1.00 61.44 139 VAL A O 1
ATOM 1146 N N . ASP A 1 140 ? 41.422 29.972 -81.708 1.00 62.31 140 ASP A N 1
ATOM 1147 C CA . ASP A 1 140 ? 41.339 31.341 -81.175 1.00 62.31 140 ASP A CA 1
ATOM 1148 C C . ASP A 1 140 ? 40.847 31.316 -79.717 1.00 62.31 140 ASP A C 1
ATOM 1150 O O . ASP A 1 140 ? 39.660 31.129 -79.432 1.00 62.31 140 ASP A O 1
ATOM 1154 N N . SER A 1 141 ? 41.770 31.532 -78.779 1.00 61.16 141 SER A N 1
ATOM 1155 C CA . SER A 1 141 ? 41.519 31.487 -77.333 1.00 61.16 141 SER A CA 1
ATOM 1156 C C . SER A 1 141 ? 40.546 32.555 -76.815 1.00 61.16 141 SER A C 1
ATOM 1158 O O . SER A 1 141 ? 40.192 32.528 -75.638 1.00 61.16 141 SER A O 1
ATOM 1160 N N . SER A 1 142 ? 40.086 33.485 -77.663 1.00 58.28 142 SER A N 1
ATOM 1161 C CA . SER A 1 142 ? 39.066 34.479 -77.306 1.00 58.28 142 SER A CA 1
ATOM 1162 C C . SER A 1 142 ? 37.617 33.987 -77.450 1.00 58.28 142 SER A C 1
ATOM 1164 O O . SER A 1 142 ? 36.715 34.602 -76.882 1.00 58.28 142 SER A O 1
ATOM 1166 N N . LYS A 1 143 ? 37.377 32.889 -78.186 1.00 62.31 143 LYS A N 1
ATOM 1167 C CA . LYS A 1 1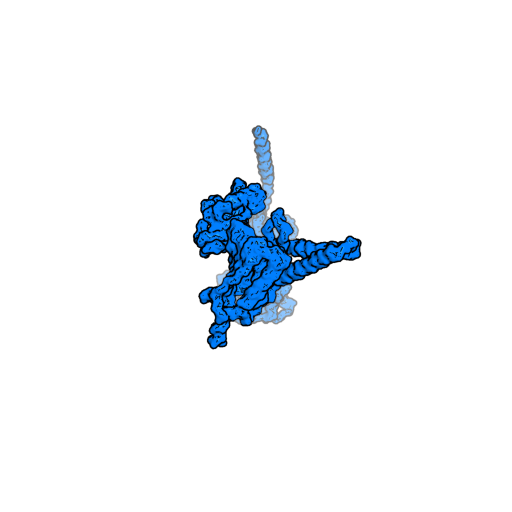43 ? 36.028 32.334 -78.454 1.00 62.31 143 LYS A CA 1
ATOM 1168 C C . LYS A 1 143 ? 35.878 30.852 -78.119 1.00 62.31 143 LYS A C 1
ATOM 1170 O O . LYS A 1 143 ? 34.759 30.335 -78.081 1.00 62.31 143 LYS A O 1
ATOM 1175 N N . HIS A 1 144 ? 36.995 30.170 -77.911 1.00 73.94 144 HIS A N 1
ATOM 1176 C CA . HIS A 1 144 ? 37.055 28.733 -77.712 1.00 73.94 144 HIS A CA 1
ATOM 1177 C C . HIS A 1 144 ? 37.691 28.410 -76.366 1.00 73.94 144 HIS A C 1
ATOM 1179 O O . HIS A 1 144 ? 38.777 28.900 -76.057 1.00 73.94 144 HIS A O 1
ATOM 1185 N N . VAL A 1 145 ? 37.024 27.574 -75.571 1.00 74.38 145 VAL A N 1
ATOM 1186 C CA . VAL A 1 145 ? 37.486 27.201 -74.227 1.00 74.38 145 VAL A CA 1
ATOM 1187 C C . VAL A 1 145 ? 37.799 25.714 -74.195 1.00 74.38 145 VAL A C 1
ATOM 1189 O O . VAL A 1 145 ? 36.982 24.894 -74.608 1.00 74.38 145 VAL A O 1
ATOM 1192 N N . ILE A 1 146 ? 38.988 25.366 -73.705 1.00 72.31 146 ILE A N 1
ATOM 1193 C CA . ILE A 1 146 ? 39.442 23.979 -73.589 1.00 72.31 146 ILE A CA 1
ATOM 1194 C C . ILE A 1 146 ? 39.424 23.572 -72.116 1.00 72.31 146 ILE A C 1
ATOM 1196 O O . ILE A 1 146 ? 40.079 24.193 -71.280 1.00 72.31 146 ILE A O 1
ATOM 1200 N N . VAL A 1 147 ? 38.690 22.504 -71.816 1.00 70.75 147 VAL A N 1
ATOM 1201 C CA . VAL A 1 147 ? 38.701 21.806 -70.532 1.00 70.75 147 VAL A CA 1
ATOM 1202 C C . VAL A 1 147 ? 39.760 20.710 -70.606 1.00 70.75 147 VAL A C 1
ATOM 1204 O O . VAL A 1 147 ? 39.580 19.695 -71.283 1.00 70.75 147 VAL A O 1
ATOM 1207 N N . HIS A 1 148 ? 40.877 20.938 -69.916 1.00 67.50 148 HIS A N 1
ATOM 1208 C CA . HIS A 1 148 ? 42.010 20.016 -69.885 1.00 67.50 148 HIS A CA 1
ATOM 1209 C C . HIS A 1 148 ? 41.657 18.723 -69.145 1.00 67.50 148 HIS A C 1
ATOM 1211 O O . HIS A 1 148 ? 41.274 18.765 -67.978 1.00 67.50 148 HIS A O 1
ATOM 1217 N N . GLU A 1 149 ? 41.862 17.578 -69.793 1.00 69.19 149 GLU A N 1
ATOM 1218 C CA . GLU A 1 149 ? 41.831 16.276 -69.133 1.00 69.19 149 GLU A CA 1
ATOM 1219 C C . GLU A 1 149 ? 43.251 15.907 -68.692 1.00 69.19 149 GLU A C 1
ATOM 1221 O O . GLU A 1 149 ? 44.134 15.661 -69.514 1.00 69.19 149 GLU A O 1
ATOM 1226 N N . ILE A 1 150 ? 43.503 15.933 -67.384 1.00 70.31 150 ILE A N 1
ATOM 1227 C CA . ILE A 1 150 ? 44.783 15.519 -66.806 1.00 70.31 150 ILE A CA 1
ATOM 1228 C C . ILE A 1 150 ? 44.471 14.445 -65.775 1.00 70.31 150 ILE A C 1
ATOM 1230 O O . ILE A 1 150 ? 43.854 14.731 -64.755 1.00 70.31 150 ILE A O 1
ATOM 1234 N N . ILE A 1 151 ? 44.905 13.213 -66.041 1.00 78.69 151 ILE A N 1
ATOM 1235 C CA . ILE A 1 151 ? 44.835 12.140 -65.051 1.00 78.69 151 ILE A CA 1
ATOM 1236 C C . ILE A 1 151 ? 45.973 12.289 -64.042 1.00 78.69 151 ILE A C 1
ATOM 1238 O O . ILE A 1 151 ? 47.149 12.384 -64.406 1.00 78.69 151 ILE A O 1
ATOM 1242 N N . ASN A 1 152 ? 45.649 12.269 -62.752 1.00 85.56 152 ASN A N 1
ATOM 1243 C CA . ASN A 1 152 ? 46.659 12.313 -61.704 1.00 85.56 152 ASN A CA 1
ATOM 1244 C C . ASN A 1 152 ? 47.258 10.929 -61.438 1.00 85.56 152 ASN A C 1
ATOM 1246 O O . ASN A 1 152 ? 46.949 10.226 -60.466 1.00 85.56 152 ASN A O 1
ATOM 1250 N N . ILE A 1 153 ? 48.162 10.544 -62.338 1.00 87.75 153 ILE A N 1
ATOM 1251 C CA . ILE A 1 153 ? 48.900 9.289 -62.232 1.00 87.75 153 ILE A CA 1
ATOM 1252 C C . ILE A 1 153 ? 49.797 9.284 -60.995 1.00 87.75 153 ILE A C 1
ATOM 1254 O O . ILE A 1 153 ? 49.842 8.282 -60.286 1.00 87.75 153 ILE A O 1
ATOM 1258 N N . LYS A 1 154 ? 50.467 10.404 -60.695 1.00 87.94 154 LYS A N 1
ATOM 1259 C CA . LYS A 1 154 ? 51.348 10.513 -59.527 1.00 87.94 154 LYS A CA 1
ATOM 1260 C C . LYS A 1 154 ? 50.591 10.211 -58.229 1.00 87.94 154 LYS A C 1
ATOM 1262 O O . LYS A 1 154 ? 50.983 9.307 -57.497 1.00 87.94 154 LYS A O 1
ATOM 1267 N N . GLY A 1 155 ? 49.476 10.903 -57.998 1.00 88.19 155 GLY A N 1
ATOM 1268 C CA . GLY A 1 155 ? 48.632 10.698 -56.824 1.00 88.19 155 GLY A CA 1
ATOM 1269 C C . GLY A 1 155 ? 48.044 9.288 -56.769 1.00 88.19 155 GLY A C 1
ATOM 1270 O O . GLY A 1 155 ? 47.939 8.713 -55.693 1.00 88.19 155 GLY A O 1
ATOM 1271 N N . SER A 1 156 ? 47.726 8.678 -57.914 1.00 90.38 156 SER A N 1
ATOM 1272 C CA . SER A 1 156 ? 47.270 7.279 -57.949 1.00 90.38 156 SER A CA 1
ATOM 1273 C C . SER A 1 156 ? 48.359 6.296 -57.518 1.00 90.38 156 SER A C 1
ATOM 1275 O O . SER A 1 156 ? 48.073 5.370 -56.765 1.00 90.38 156 SER A O 1
ATOM 1277 N N . ILE A 1 157 ? 49.610 6.503 -57.941 1.00 90.81 157 ILE A N 1
ATOM 1278 C CA . ILE A 1 157 ? 50.748 5.670 -57.522 1.00 90.81 157 ILE A CA 1
ATOM 1279 C C . ILE A 1 157 ? 50.992 5.812 -56.011 1.00 90.81 157 ILE A C 1
ATOM 1281 O O . ILE A 1 157 ? 51.181 4.805 -55.331 1.00 90.81 157 ILE A O 1
ATOM 1285 N N . GLU A 1 158 ? 50.941 7.035 -55.475 1.00 90.12 158 GLU A N 1
ATOM 1286 C CA . GLU A 1 158 ? 51.087 7.301 -54.034 1.00 90.12 158 GLU A CA 1
ATOM 1287 C C . GLU A 1 158 ? 49.983 6.627 -53.204 1.00 90.12 158 GLU A C 1
ATOM 1289 O O . GLU A 1 158 ? 50.261 6.050 -52.153 1.00 90.12 158 GLU A O 1
ATOM 1294 N N . LEU A 1 159 ? 48.734 6.649 -53.681 1.00 90.75 159 LEU A N 1
ATOM 1295 C CA . LEU A 1 159 ? 47.621 5.958 -53.026 1.00 90.75 159 LEU A CA 1
ATOM 1296 C C . LEU A 1 159 ? 47.807 4.440 -53.012 1.00 90.75 159 LEU A C 1
ATOM 1298 O O . LEU A 1 159 ? 47.541 3.800 -51.995 1.00 90.75 159 LEU A O 1
ATOM 1302 N N . ILE A 1 160 ? 48.269 3.866 -54.126 1.00 91.62 160 ILE A N 1
ATOM 1303 C CA . ILE A 1 160 ? 48.564 2.432 -54.221 1.00 91.62 160 ILE A CA 1
ATOM 1304 C C . ILE A 1 160 ? 49.654 2.053 -53.209 1.00 91.62 160 ILE A C 1
ATOM 1306 O O . ILE A 1 160 ? 49.514 1.053 -52.509 1.00 91.62 160 ILE A O 1
ATOM 1310 N N . GLU A 1 161 ? 50.702 2.869 -53.079 1.00 90.38 161 GLU A N 1
ATOM 1311 C CA . GLU A 1 161 ? 51.778 2.661 -52.103 1.00 90.38 161 GLU A CA 1
ATOM 1312 C C . GLU A 1 161 ? 51.280 2.763 -50.649 1.00 90.38 161 GLU A C 1
ATOM 1314 O O . GLU A 1 161 ? 51.640 1.934 -49.813 1.00 90.38 161 GLU A O 1
ATOM 1319 N N . GLN A 1 162 ? 50.399 3.724 -50.346 1.00 90.75 162 GLN A N 1
ATOM 1320 C CA . GLN A 1 162 ? 49.794 3.876 -49.015 1.00 90.75 162 GLN A CA 1
ATOM 1321 C C . GLN A 1 162 ? 48.884 2.691 -48.652 1.00 90.75 162 GLN A C 1
ATOM 1323 O O . GLN A 1 162 ? 48.959 2.156 -47.541 1.00 90.75 162 GLN A O 1
ATOM 1328 N N . LEU A 1 163 ? 48.047 2.244 -49.592 1.00 89.94 163 LEU A N 1
ATOM 1329 C CA . LEU A 1 163 ? 47.139 1.111 -49.397 1.00 89.94 163 LEU A CA 1
ATOM 1330 C C . LEU A 1 163 ? 47.871 -0.234 -49.331 1.00 89.94 163 LEU A C 1
ATOM 1332 O O . LEU A 1 163 ? 47.417 -1.141 -48.629 1.00 89.94 163 LEU A O 1
ATOM 1336 N N . GLN A 1 164 ? 48.999 -0.368 -50.038 1.00 90.75 164 GLN A N 1
ATOM 1337 C CA . GLN A 1 164 ? 49.808 -1.587 -50.105 1.00 90.75 164 GLN A CA 1
ATOM 1338 C C . GLN A 1 164 ? 51.293 -1.317 -49.788 1.00 90.75 164 GLN A C 1
ATOM 1340 O O . GLN A 1 164 ? 52.135 -1.403 -50.682 1.00 90.75 164 GLN A O 1
ATOM 1345 N N . PRO A 1 165 ? 51.669 -1.109 -48.510 1.00 86.81 165 PRO A N 1
ATOM 1346 C CA . PRO A 1 165 ? 53.061 -0.823 -48.133 1.00 86.81 165 PRO A CA 1
ATOM 1347 C C . PRO A 1 165 ? 54.071 -1.930 -48.484 1.00 86.81 165 PRO A C 1
ATOM 1349 O O . PRO A 1 165 ? 55.264 -1.668 -48.589 1.00 86.81 165 PRO A O 1
ATOM 1352 N N . ASN A 1 166 ? 53.597 -3.171 -48.650 1.00 88.62 166 ASN A N 1
ATOM 1353 C CA . ASN A 1 166 ? 54.409 -4.341 -49.005 1.00 88.62 166 ASN A CA 1
ATOM 1354 C C . ASN A 1 166 ? 54.325 -4.691 -50.503 1.00 88.62 166 ASN A C 1
ATOM 1356 O O . ASN A 1 166 ? 54.566 -5.840 -50.870 1.00 88.62 166 ASN A O 1
ATOM 1360 N N . LEU A 1 167 ? 53.903 -3.759 -51.363 1.00 90.56 167 LEU A N 1
ATOM 1361 C CA . LEU A 1 167 ? 53.859 -3.983 -52.807 1.00 90.56 167 LEU A CA 1
ATOM 1362 C C . LEU A 1 167 ? 55.271 -4.300 -53.330 1.00 90.56 167 LEU A C 1
ATOM 1364 O O . LEU A 1 167 ? 56.220 -3.591 -53.018 1.00 90.56 167 LEU A O 1
ATOM 1368 N N . GLU A 1 168 ? 55.410 -5.364 -54.119 1.00 90.75 168 GLU A N 1
ATOM 1369 C CA . GLU A 1 168 ? 56.670 -5.761 -54.763 1.00 90.75 168 GLU A CA 1
ATOM 1370 C C . GLU A 1 168 ? 56.707 -5.314 -56.229 1.00 90.75 168 GLU A C 1
ATOM 1372 O O . GLU A 1 168 ? 57.737 -4.838 -56.707 1.00 90.75 168 GLU A O 1
ATOM 1377 N N . GLU A 1 169 ? 55.581 -5.441 -56.943 1.00 91.50 169 GLU A N 1
ATOM 1378 C CA . GLU A 1 169 ? 55.495 -5.160 -58.379 1.00 91.50 169 GLU A CA 1
ATOM 1379 C C . GLU A 1 169 ? 54.125 -4.578 -58.784 1.00 91.50 169 GLU A C 1
ATOM 1381 O O . GLU A 1 169 ? 53.073 -5.140 -58.463 1.00 91.50 169 GLU A O 1
ATOM 1386 N N . LEU A 1 170 ? 54.140 -3.466 -59.530 1.00 92.69 170 LEU A N 1
ATOM 1387 C CA . LEU A 1 170 ? 52.966 -2.822 -60.128 1.00 92.69 170 LEU A CA 1
ATOM 1388 C C . LEU A 1 170 ? 52.856 -3.152 -61.620 1.00 92.69 170 LEU A C 1
ATOM 1390 O O . LEU A 1 170 ? 53.740 -2.838 -62.416 1.00 92.69 170 LEU A O 1
ATOM 1394 N N . ILE A 1 171 ? 51.743 -3.747 -62.026 1.00 92.06 171 ILE A N 1
ATOM 1395 C CA . ILE A 1 171 ? 51.526 -4.194 -63.401 1.00 92.06 171 ILE A CA 1
ATOM 1396 C C . ILE A 1 171 ? 50.694 -3.153 -64.128 1.00 92.06 171 ILE A C 1
ATOM 1398 O O . ILE A 1 171 ? 49.518 -2.963 -63.833 1.00 92.06 171 ILE A O 1
ATOM 1402 N N . VAL A 1 172 ? 51.313 -2.473 -65.081 1.00 92.88 172 VAL A N 1
ATOM 1403 C CA . VAL A 1 172 ? 50.735 -1.322 -65.767 1.00 92.88 172 VAL A CA 1
ATOM 1404 C C . VAL A 1 172 ? 50.230 -1.765 -67.124 1.00 92.88 172 VAL A C 1
ATOM 1406 O O . VAL A 1 172 ? 51.006 -2.240 -67.956 1.00 92.88 172 VAL A O 1
ATOM 1409 N N . ILE A 1 173 ? 48.930 -1.617 -67.350 1.00 91.00 173 ILE A N 1
ATOM 1410 C CA . ILE A 1 173 ? 48.277 -2.074 -68.577 1.00 91.00 173 ILE A CA 1
ATOM 1411 C C . ILE A 1 173 ? 47.846 -0.868 -69.401 1.00 91.00 173 ILE A C 1
ATOM 1413 O O . ILE A 1 173 ? 47.132 0.012 -68.913 1.00 91.00 173 ILE A O 1
ATOM 1417 N N . SER A 1 174 ? 48.288 -0.858 -70.658 1.00 89.62 174 SER A N 1
ATOM 1418 C CA . SER A 1 174 ? 47.886 0.119 -71.668 1.00 89.62 174 SER A CA 1
ATOM 1419 C C . SER A 1 174 ? 47.686 -0.552 -73.034 1.00 89.62 174 SER A C 1
ATOM 1421 O O . SER A 1 174 ? 48.007 -1.728 -73.227 1.00 89.62 174 SER A O 1
ATOM 1423 N N . ASP A 1 175 ? 47.152 0.193 -73.997 1.00 84.25 175 ASP A N 1
ATOM 1424 C CA . ASP A 1 175 ? 46.821 -0.289 -75.338 1.00 84.25 175 ASP A CA 1
ATOM 1425 C C . ASP A 1 175 ? 47.446 0.557 -76.463 1.00 84.25 175 ASP A C 1
ATOM 1427 O O . ASP A 1 175 ? 48.175 1.519 -76.234 1.00 84.25 175 ASP A O 1
ATOM 1431 N N . LYS A 1 176 ? 47.154 0.179 -77.718 1.00 77.94 176 LYS A N 1
ATOM 1432 C CA . LYS A 1 176 ? 47.714 0.820 -78.921 1.00 77.94 176 LYS A CA 1
ATOM 1433 C C . LYS A 1 176 ? 47.078 2.170 -79.262 1.00 77.94 176 LYS A C 1
ATOM 1435 O O . LYS A 1 176 ? 47.451 2.764 -80.275 1.00 77.94 176 LYS A O 1
ATOM 1440 N N . THR A 1 177 ? 46.076 2.624 -78.513 1.00 74.06 177 THR A N 1
ATOM 1441 C CA . THR A 1 177 ? 45.412 3.891 -78.820 1.00 74.06 177 THR A CA 1
ATOM 1442 C C . THR A 1 177 ? 46.350 5.065 -78.545 1.00 74.06 177 THR A C 1
ATOM 1444 O O . THR A 1 177 ? 47.296 4.966 -77.763 1.00 74.06 177 THR A O 1
ATOM 1447 N N . LEU A 1 178 ? 46.098 6.197 -79.205 1.00 72.12 178 LEU A N 1
ATOM 1448 C CA . LEU A 1 178 ? 46.863 7.423 -78.974 1.00 72.12 178 LEU A CA 1
ATOM 1449 C C . LEU A 1 178 ? 46.821 7.819 -77.488 1.00 72.12 178 LEU A C 1
ATOM 1451 O O . LEU A 1 178 ? 47.871 8.029 -76.889 1.00 72.12 178 LEU A O 1
ATOM 1455 N N . SER A 1 179 ? 45.626 7.819 -76.887 1.00 74.50 179 SER A N 1
ATOM 1456 C CA . SER A 1 179 ? 45.425 8.102 -75.462 1.00 74.50 179 SER A CA 1
ATOM 1457 C C . SER A 1 179 ? 46.175 7.105 -74.571 1.00 74.50 179 SER A C 1
ATOM 1459 O O . SER A 1 179 ? 46.904 7.522 -73.678 1.00 74.50 179 SER A O 1
ATOM 1461 N N . GLY A 1 180 ? 46.100 5.800 -74.865 1.00 80.44 180 GLY A N 1
ATOM 1462 C CA . GLY A 1 180 ? 46.830 4.769 -74.118 1.00 80.44 180 GLY A CA 1
ATOM 1463 C C . GLY A 1 180 ? 48.350 4.980 -74.107 1.00 80.44 180 GLY A C 1
ATOM 1464 O O . GLY A 1 180 ? 48.983 4.878 -73.052 1.00 80.44 180 GLY A O 1
ATOM 1465 N N . ASN A 1 181 ? 48.944 5.338 -75.248 1.00 82.44 181 ASN A N 1
ATOM 1466 C CA . ASN A 1 181 ? 50.378 5.636 -75.327 1.00 82.44 181 ASN A CA 1
ATOM 1467 C C . ASN A 1 181 ? 50.758 6.914 -74.558 1.00 82.44 181 ASN A C 1
ATOM 1469 O O . ASN A 1 181 ? 51.803 6.941 -73.909 1.00 82.44 181 ASN A O 1
ATOM 1473 N N . ILE A 1 182 ? 49.909 7.948 -74.594 1.00 80.44 182 ILE A N 1
ATOM 1474 C CA . ILE A 1 182 ? 50.116 9.194 -73.837 1.00 80.44 182 ILE A CA 1
ATOM 1475 C C . ILE A 1 182 ? 50.099 8.909 -72.333 1.00 80.44 182 ILE A C 1
ATOM 1477 O O . ILE A 1 182 ? 51.046 9.267 -71.633 1.00 80.44 182 ILE A O 1
ATOM 1481 N N . PHE A 1 183 ? 49.069 8.217 -71.840 1.00 85.50 183 PHE A N 1
ATOM 1482 C CA . PHE A 1 183 ? 48.950 7.873 -70.421 1.00 85.50 183 PHE A CA 1
ATOM 1483 C C . PHE A 1 183 ? 50.098 6.976 -69.955 1.00 85.50 183 PHE A C 1
ATOM 1485 O O . PHE A 1 183 ? 50.603 7.143 -68.847 1.00 85.50 183 PHE A O 1
ATOM 1492 N N . LEU A 1 184 ? 50.568 6.062 -70.810 1.00 88.44 184 LEU A N 1
ATOM 1493 C CA . LEU A 1 184 ? 51.735 5.238 -70.505 1.00 88.44 184 LEU A CA 1
ATOM 1494 C C . LEU A 1 184 ? 53.014 6.077 -70.373 1.00 88.44 184 LEU A C 1
ATOM 1496 O O . LEU A 1 184 ? 53.788 5.849 -69.446 1.00 88.44 184 LEU A O 1
ATOM 1500 N N . SER A 1 185 ? 53.231 7.055 -71.258 1.00 86.75 185 SER A N 1
ATOM 1501 C CA . SER A 1 185 ? 54.366 7.982 -71.143 1.00 86.75 185 SER A CA 1
ATOM 1502 C C . SER A 1 185 ? 54.292 8.785 -69.844 1.00 86.75 185 SER A C 1
ATOM 1504 O O . SER A 1 185 ? 55.264 8.827 -69.096 1.00 86.75 185 SER A O 1
ATOM 1506 N N . GLN A 1 186 ? 53.118 9.344 -69.530 1.00 86.62 186 GLN A N 1
ATOM 1507 C CA . GLN A 1 186 ? 52.891 10.090 -68.289 1.00 86.62 186 GLN A CA 1
ATOM 1508 C C . GLN A 1 186 ? 53.128 9.223 -67.044 1.00 86.62 186 GLN A C 1
ATOM 1510 O O . GLN A 1 186 ? 53.677 9.706 -66.055 1.00 86.62 186 GLN A O 1
ATOM 1515 N N . PHE A 1 187 ? 52.755 7.939 -67.089 1.00 91.12 187 PHE A N 1
ATOM 1516 C CA . PHE A 1 187 ? 53.053 6.994 -66.017 1.00 91.12 187 PHE A CA 1
ATOM 1517 C C . PHE A 1 187 ? 54.556 6.793 -65.837 1.00 91.12 187 PHE A C 1
ATOM 1519 O O . PHE A 1 187 ? 55.039 6.863 -64.710 1.00 91.12 187 PHE A O 1
ATOM 1526 N N . ILE A 1 188 ? 55.294 6.559 -66.925 1.00 90.56 188 ILE A N 1
ATOM 1527 C CA . ILE A 1 188 ? 56.746 6.347 -66.870 1.00 90.56 188 ILE A CA 1
ATOM 1528 C C . ILE A 1 188 ? 57.434 7.583 -66.280 1.00 90.56 188 ILE A C 1
ATOM 1530 O O . ILE A 1 188 ? 58.284 7.446 -65.399 1.00 90.56 188 ILE A O 1
ATOM 1534 N N . ASP A 1 189 ? 57.034 8.780 -66.711 1.00 88.69 189 ASP A N 1
ATOM 1535 C CA . ASP A 1 189 ? 57.579 10.040 -66.205 1.00 88.69 189 ASP A CA 1
ATOM 1536 C C . ASP A 1 189 ? 57.266 10.232 -64.711 1.00 88.69 189 ASP A C 1
ATOM 1538 O O . ASP A 1 189 ? 58.165 10.525 -63.919 1.00 88.69 189 ASP A O 1
ATOM 1542 N N . ALA A 1 190 ? 56.017 9.997 -64.294 1.00 88.56 190 ALA A N 1
ATOM 1543 C CA . ALA A 1 190 ? 55.599 10.108 -62.895 1.00 88.56 190 ALA A CA 1
ATOM 1544 C C . ALA A 1 190 ? 56.275 9.063 -61.988 1.00 88.56 190 ALA A C 1
ATOM 1546 O O . ALA A 1 190 ? 56.677 9.374 -60.862 1.00 88.56 190 ALA A O 1
ATOM 1547 N N . PHE A 1 191 ? 56.436 7.830 -62.474 1.00 90.75 191 PHE A N 1
ATOM 1548 C CA . PHE A 1 191 ? 57.088 6.758 -61.731 1.00 90.75 191 PHE A CA 1
ATOM 1549 C C . PHE A 1 191 ? 58.590 7.018 -61.561 1.00 90.75 191 PHE A C 1
ATOM 1551 O O . PHE A 1 191 ? 59.129 6.812 -60.477 1.00 90.75 191 PHE A O 1
ATOM 1558 N N . ASN A 1 192 ? 59.268 7.506 -62.602 1.00 88.81 192 ASN A N 1
ATOM 1559 C CA . ASN A 1 192 ? 60.711 7.759 -62.567 1.00 88.81 192 ASN A CA 1
ATOM 1560 C C . ASN A 1 192 ? 61.090 9.066 -61.854 1.00 88.81 192 ASN A C 1
ATOM 1562 O O . ASN A 1 192 ? 62.261 9.261 -61.528 1.00 88.81 192 ASN A O 1
ATOM 1566 N N . ALA A 1 193 ? 60.127 9.957 -61.602 1.00 87.94 193 ALA A N 1
ATOM 1567 C CA . ALA A 1 193 ? 60.365 11.202 -60.877 1.00 87.94 193 ALA A CA 1
ATOM 1568 C C . ALA A 1 193 ? 60.802 10.989 -59.411 1.00 87.94 193 ALA A C 1
ATOM 1570 O O . ALA A 1 193 ? 61.451 11.869 -58.846 1.00 87.94 193 ALA A O 1
ATOM 1571 N N . GLU A 1 194 ? 60.476 9.849 -58.788 1.00 85.81 194 GLU A N 1
ATOM 1572 C CA . GLU A 1 194 ? 60.754 9.568 -57.371 1.00 85.81 194 GLU A CA 1
ATOM 1573 C C . GLU A 1 194 ? 61.194 8.108 -57.174 1.00 85.81 194 GLU A C 1
ATOM 1575 O O . GLU A 1 194 ? 60.710 7.205 -57.854 1.00 85.81 194 GLU A O 1
ATOM 1580 N N . THR A 1 195 ? 62.105 7.846 -56.231 1.00 82.25 195 THR A N 1
ATOM 1581 C CA . THR A 1 195 ? 62.539 6.476 -55.909 1.00 82.25 195 THR A CA 1
ATOM 1582 C C . THR A 1 195 ? 61.470 5.751 -55.090 1.00 82.25 195 THR A C 1
ATOM 1584 O O . THR A 1 195 ? 61.082 6.251 -54.035 1.00 82.25 195 THR A O 1
ATOM 1587 N N . ARG A 1 196 ? 61.046 4.563 -55.538 1.00 85.81 196 ARG A N 1
ATOM 1588 C CA . ARG A 1 196 ? 59.981 3.747 -54.924 1.00 85.81 196 ARG A CA 1
ATOM 1589 C C . ARG A 1 196 ? 60.481 2.355 -54.536 1.00 85.81 196 ARG A C 1
ATOM 1591 O O . ARG A 1 196 ? 61.451 1.861 -55.108 1.00 85.81 196 ARG A O 1
ATOM 1598 N N . ASN A 1 197 ? 59.803 1.726 -53.575 1.00 85.06 197 ASN A N 1
ATOM 1599 C CA . ASN A 1 197 ? 60.189 0.427 -53.001 1.00 85.06 197 ASN A CA 1
ATOM 1600 C C . ASN A 1 197 ? 59.712 -0.796 -53.810 1.00 85.06 197 ASN A C 1
ATOM 1602 O O . ASN A 1 197 ? 60.025 -1.925 -53.440 1.00 85.06 197 ASN A O 1
ATOM 1606 N N . PHE A 1 198 ? 58.982 -0.580 -54.905 1.00 90.44 198 PHE A N 1
ATOM 1607 C CA . PHE A 1 198 ? 58.448 -1.623 -55.782 1.00 90.44 198 PHE A CA 1
ATOM 1608 C C . PHE A 1 198 ? 58.868 -1.388 -57.235 1.00 90.44 198 PHE A C 1
ATOM 1610 O O . PHE A 1 198 ? 59.154 -0.256 -57.628 1.00 90.44 198 PHE A O 1
ATOM 1617 N N . SER A 1 199 ? 58.919 -2.448 -58.042 1.00 91.31 199 SER A N 1
ATOM 1618 C CA . SER A 1 199 ? 59.154 -2.349 -59.490 1.00 91.31 199 SER A CA 1
ATOM 1619 C C . SER A 1 199 ? 57.839 -2.208 -60.256 1.00 91.31 199 SER A C 1
ATOM 1621 O O . SER A 1 199 ? 56.763 -2.430 -59.709 1.00 91.31 199 SER A O 1
ATOM 1623 N N . TYR A 1 200 ? 57.900 -1.869 -61.544 1.00 92.06 200 TYR A N 1
ATOM 1624 C CA . TYR A 1 200 ? 56.736 -1.964 -62.424 1.00 92.06 200 TYR A CA 1
ATOM 1625 C C . TYR A 1 200 ? 57.023 -2.834 -63.646 1.00 92.06 200 TYR A C 1
ATOM 1627 O O . TYR A 1 200 ? 58.148 -2.880 -64.147 1.00 92.06 200 TYR A O 1
ATOM 1635 N N . GLN A 1 201 ? 55.979 -3.491 -64.149 1.00 90.50 201 GLN A N 1
ATOM 1636 C CA . GLN A 1 201 ? 55.989 -4.222 -65.410 1.00 90.50 201 GLN A CA 1
ATOM 1637 C C . GLN A 1 201 ? 54.933 -3.622 -66.336 1.00 90.50 201 GLN A C 1
ATOM 1639 O O . GLN A 1 201 ? 53.763 -3.535 -65.974 1.00 90.50 201 GLN A O 1
ATOM 1644 N N . ILE A 1 202 ? 55.330 -3.238 -67.550 1.00 90.06 202 ILE A N 1
ATOM 1645 C CA . ILE A 1 202 ? 54.394 -2.736 -68.561 1.00 90.06 202 ILE A CA 1
ATOM 1646 C C . ILE A 1 202 ? 53.890 -3.903 -69.408 1.00 90.06 202 ILE A C 1
ATOM 1648 O O . ILE A 1 202 ? 54.677 -4.608 -70.042 1.00 90.06 202 ILE A O 1
ATOM 1652 N N . ILE A 1 203 ? 52.571 -4.049 -69.482 1.00 86.25 203 ILE A N 1
ATOM 1653 C CA . ILE A 1 203 ? 51.886 -4.858 -70.486 1.00 86.25 203 ILE A CA 1
ATOM 1654 C C . ILE A 1 203 ? 51.211 -3.880 -71.447 1.00 86.25 203 ILE A C 1
ATOM 1656 O O . ILE A 1 203 ? 50.107 -3.395 -71.207 1.00 86.25 203 ILE A O 1
ATOM 1660 N N . ASN A 1 204 ? 51.913 -3.556 -72.530 1.00 81.38 204 ASN A N 1
ATOM 1661 C CA . ASN A 1 204 ? 51.397 -2.727 -73.613 1.00 81.38 204 ASN A CA 1
ATOM 1662 C C . ASN A 1 204 ? 51.201 -3.601 -74.858 1.00 81.38 204 ASN A C 1
ATOM 1664 O O . ASN A 1 204 ? 51.959 -4.545 -75.085 1.00 81.38 204 ASN A O 1
ATOM 1668 N N . ASN A 1 205 ? 50.237 -3.254 -75.711 1.00 65.94 205 ASN A N 1
ATOM 1669 C CA . ASN A 1 205 ? 50.243 -3.686 -77.112 1.00 65.94 205 ASN A CA 1
ATOM 1670 C C . ASN A 1 205 ? 50.175 -5.224 -77.312 1.00 65.94 205 ASN A C 1
ATOM 1672 O O . ASN A 1 205 ? 50.733 -5.761 -78.268 1.00 65.94 205 ASN A O 1
ATOM 1676 N N . THR A 1 206 ? 49.505 -5.946 -76.408 1.00 65.88 206 THR A N 1
ATOM 1677 C CA . THR A 1 206 ? 49.470 -7.420 -76.395 1.00 65.88 206 THR A CA 1
ATOM 1678 C C . THR A 1 206 ? 48.155 -7.960 -76.979 1.00 65.88 206 THR A C 1
ATOM 1680 O O . THR A 1 206 ? 47.089 -7.403 -76.724 1.00 65.88 206 THR A O 1
ATOM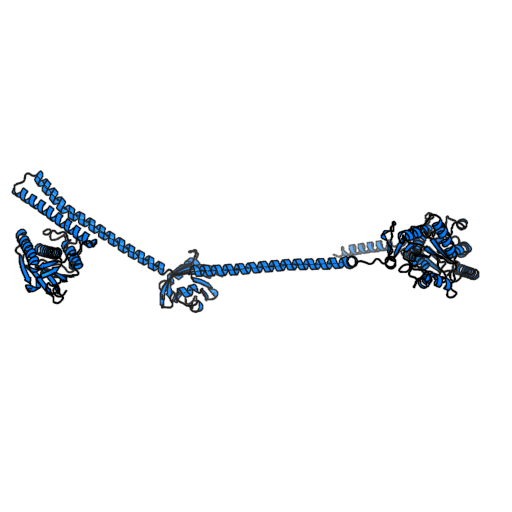 1683 N N . GLU A 1 207 ? 48.208 -9.047 -77.759 1.00 76.44 207 GLU A N 1
ATOM 1684 C CA . GLU A 1 207 ? 47.008 -9.715 -78.294 1.00 76.44 207 GLU A CA 1
ATOM 1685 C C . GLU A 1 207 ? 46.068 -10.177 -77.156 1.00 76.44 207 GLU A C 1
ATOM 1687 O O . GLU A 1 207 ? 46.562 -10.646 -76.124 1.00 76.44 207 GLU A O 1
ATOM 1692 N N . PRO A 1 208 ? 44.726 -10.142 -77.317 1.00 79.31 208 PRO A N 1
ATOM 1693 C CA . PRO A 1 208 ? 43.768 -10.494 -76.257 1.00 79.31 208 PRO A CA 1
ATOM 1694 C C . PRO A 1 208 ? 44.057 -11.834 -75.562 1.00 79.31 208 PRO A C 1
ATOM 1696 O O . PRO A 1 208 ? 43.949 -11.962 -74.343 1.00 79.31 208 PRO A O 1
ATOM 1699 N N . GLN A 1 209 ? 44.456 -12.852 -76.328 1.00 76.62 209 GLN A N 1
ATOM 1700 C CA . GLN A 1 209 ? 44.763 -14.181 -75.790 1.00 76.62 209 GLN A CA 1
ATOM 1701 C C . GLN A 1 209 ? 46.020 -14.182 -74.912 1.00 76.62 209 GLN A C 1
ATOM 1703 O O . GLN A 1 209 ? 46.049 -14.841 -73.874 1.00 76.62 209 GLN A O 1
ATOM 1708 N N . GLN A 1 210 ? 47.033 -13.415 -75.309 1.00 78.94 210 GLN A N 1
ATOM 1709 C CA . GLN A 1 210 ? 48.282 -13.267 -74.571 1.00 78.94 210 GLN A CA 1
ATOM 1710 C C . GLN A 1 210 ? 48.081 -12.421 -73.308 1.00 78.94 210 GLN A C 1
ATOM 1712 O O . GLN A 1 210 ? 48.598 -12.791 -72.261 1.00 78.94 210 GLN A O 1
ATOM 1717 N N . LEU A 1 211 ? 47.267 -11.358 -73.363 1.00 82.88 211 LEU A N 1
ATOM 1718 C CA . LEU A 1 211 ? 46.907 -10.568 -72.180 1.00 82.88 211 LEU A CA 1
ATOM 1719 C C . LEU A 1 211 ? 46.192 -11.433 -71.133 1.00 82.88 211 LEU A C 1
ATOM 1721 O O . LEU A 1 211 ? 46.561 -11.422 -69.962 1.00 82.88 211 LEU A O 1
ATOM 1725 N N . LYS A 1 212 ? 45.218 -12.248 -71.560 1.00 82.56 212 LYS A N 1
ATOM 1726 C CA . LYS A 1 212 ? 44.522 -13.182 -70.663 1.00 82.56 212 LYS A CA 1
ATOM 1727 C C . LYS A 1 212 ? 45.488 -14.182 -70.025 1.00 82.56 212 LYS A C 1
ATOM 1729 O O . LYS A 1 212 ? 45.426 -14.408 -68.821 1.00 82.56 212 LYS A O 1
ATOM 1734 N N . GLN A 1 213 ? 46.387 -14.771 -70.814 1.00 80.81 213 GLN A N 1
ATOM 1735 C CA . GLN A 1 213 ? 47.395 -15.700 -70.296 1.00 80.81 213 GLN A CA 1
ATOM 1736 C C . GLN A 1 213 ? 48.353 -15.025 -69.313 1.00 80.81 213 GLN A C 1
ATOM 1738 O O . GLN A 1 213 ? 48.594 -15.585 -68.247 1.00 80.81 213 GLN A O 1
ATOM 1743 N N . ALA A 1 214 ? 48.844 -13.827 -69.641 1.00 82.25 214 ALA A N 1
ATOM 1744 C CA . ALA A 1 214 ? 49.727 -13.059 -68.776 1.00 82.25 214 ALA A CA 1
ATOM 1745 C C . ALA A 1 214 ? 49.055 -12.787 -67.428 1.00 82.25 214 ALA A C 1
ATOM 1747 O O . ALA A 1 214 ? 49.640 -13.106 -66.403 1.00 82.25 214 ALA A O 1
ATOM 1748 N N . LEU A 1 215 ? 47.803 -12.316 -67.426 1.00 82.44 215 LEU A N 1
ATOM 1749 C CA . LEU A 1 215 ? 47.061 -12.000 -66.203 1.00 82.44 215 LEU A CA 1
ATOM 1750 C C . LEU A 1 215 ? 46.805 -13.219 -65.303 1.00 82.44 215 LEU A C 1
ATOM 1752 O O . LEU A 1 215 ? 46.921 -13.114 -64.085 1.00 82.44 215 LEU A O 1
ATOM 1756 N N . HIS A 1 216 ? 46.501 -14.384 -65.881 1.00 79.94 216 HIS A N 1
ATOM 1757 C CA . HIS A 1 216 ? 46.278 -15.619 -65.116 1.00 79.94 216 HIS A CA 1
ATOM 1758 C C . HIS A 1 216 ? 47.559 -16.251 -64.556 1.00 79.94 216 HIS A C 1
ATOM 1760 O O . HIS A 1 216 ? 47.484 -17.062 -63.634 1.00 79.94 216 HIS A O 1
ATOM 1766 N N . GLN A 1 217 ? 48.722 -15.926 -65.120 1.00 79.75 217 GLN A N 1
ATOM 1767 C CA . GLN A 1 217 ? 50.016 -16.426 -64.647 1.00 79.75 217 GLN A CA 1
ATOM 1768 C C . GLN A 1 217 ? 50.590 -15.591 -63.495 1.00 79.75 217 GLN A C 1
ATOM 1770 O O . GLN A 1 217 ? 51.599 -15.980 -62.907 1.00 79.75 217 GLN A O 1
ATOM 1775 N N . LEU A 1 218 ? 49.959 -14.464 -63.157 1.00 76.06 218 LEU A N 1
ATOM 1776 C CA . LEU A 1 218 ? 50.419 -13.592 -62.086 1.00 76.06 218 LEU A CA 1
ATOM 1777 C C . LEU A 1 218 ? 50.085 -14.189 -60.709 1.00 76.06 218 LEU A C 1
ATOM 1779 O O . LEU A 1 218 ? 48.921 -14.496 -60.439 1.00 76.06 218 LEU A O 1
ATOM 1783 N N . PRO A 1 219 ? 51.069 -14.329 -59.805 1.00 69.69 219 PRO A N 1
ATOM 1784 C CA . PRO A 1 219 ? 50.802 -14.677 -58.417 1.00 69.69 219 PRO A CA 1
ATOM 1785 C C . PRO A 1 219 ? 50.031 -13.547 -57.717 1.00 69.69 219 PRO A C 1
ATOM 1787 O O . PRO A 1 219 ? 50.259 -12.368 -57.974 1.00 69.69 219 PRO A O 1
ATOM 1790 N N . ALA A 1 220 ? 49.126 -13.914 -56.808 1.00 66.38 220 ALA A N 1
ATOM 1791 C CA . ALA A 1 220 ? 48.213 -12.973 -56.152 1.00 66.38 220 ALA A CA 1
ATOM 1792 C C . ALA A 1 220 ? 48.851 -12.129 -55.026 1.00 66.38 220 ALA A C 1
ATOM 1794 O O . ALA A 1 220 ? 48.253 -11.155 -54.580 1.00 66.38 220 ALA A O 1
ATOM 1795 N N . ALA A 1 221 ? 50.032 -12.505 -54.526 1.00 75.12 221 ALA A N 1
ATOM 1796 C CA . ALA A 1 221 ? 50.647 -11.853 -53.369 1.00 75.12 221 ALA A CA 1
ATOM 1797 C C . ALA A 1 221 ? 51.477 -10.624 -53.775 1.00 75.12 221 ALA A C 1
ATOM 1799 O O . ALA A 1 221 ? 52.230 -10.690 -54.743 1.00 75.12 221 ALA A O 1
ATOM 1800 N N . ASN A 1 222 ? 51.359 -9.534 -53.005 1.00 84.62 222 ASN A N 1
ATOM 1801 C CA . ASN A 1 222 ? 52.181 -8.316 -53.094 1.00 84.62 222 ASN A CA 1
ATOM 1802 C C . ASN A 1 222 ? 52.243 -7.654 -54.485 1.00 84.62 222 ASN A C 1
ATOM 1804 O O . ASN A 1 222 ? 53.230 -7.005 -54.826 1.00 84.62 222 ASN A O 1
ATOM 1808 N N . ARG A 1 223 ? 51.187 -7.791 -55.292 1.00 89.88 223 ARG A N 1
ATOM 1809 C CA . ARG A 1 223 ? 51.074 -7.160 -56.614 1.00 89.88 223 ARG A CA 1
ATOM 1810 C C . ARG A 1 223 ? 49.799 -6.343 -56.726 1.00 89.88 223 ARG A C 1
ATOM 1812 O O . ARG A 1 223 ? 48.825 -6.586 -56.014 1.00 89.88 223 ARG A O 1
ATOM 1819 N N . ALA A 1 224 ? 49.816 -5.387 -57.639 1.00 92.00 224 ALA A N 1
ATOM 1820 C CA . ALA A 1 224 ? 48.670 -4.571 -58.004 1.00 92.00 224 ALA A CA 1
ATOM 1821 C C . ALA A 1 224 ? 48.661 -4.378 -59.519 1.00 92.00 224 ALA A C 1
ATOM 1823 O O . ALA A 1 224 ? 49.712 -4.403 -60.162 1.00 92.00 224 ALA A O 1
ATOM 1824 N N . VAL A 1 225 ? 47.481 -4.177 -60.090 1.00 92.62 225 VAL A N 1
ATOM 1825 C CA . VAL A 1 225 ? 47.321 -3.816 -61.496 1.00 92.62 225 VAL A CA 1
ATOM 1826 C C . VAL A 1 225 ? 46.890 -2.363 -61.569 1.00 92.62 225 VAL A C 1
ATOM 1828 O O . VAL A 1 225 ? 45.903 -1.983 -60.946 1.00 92.62 225 VAL A O 1
ATOM 1831 N N . TYR A 1 226 ? 47.599 -1.566 -62.361 1.00 94.06 226 TYR A N 1
ATOM 1832 C CA . TYR A 1 226 ? 47.198 -0.212 -62.695 1.00 94.06 226 TYR A CA 1
ATOM 1833 C C . TYR A 1 226 ? 46.782 -0.133 -64.159 1.00 94.06 226 TYR A C 1
ATOM 1835 O O . TYR A 1 226 ? 47.583 -0.303 -65.081 1.00 94.06 226 TYR A O 1
ATOM 1843 N N . LEU A 1 227 ? 45.489 0.072 -64.361 1.00 92.44 227 LEU A N 1
ATOM 1844 C CA . LEU A 1 227 ? 44.856 0.047 -65.662 1.00 92.44 227 LEU A CA 1
ATOM 1845 C C . LEU A 1 227 ? 44.700 1.472 -66.197 1.00 92.44 227 LEU A C 1
ATOM 1847 O O . LEU A 1 227 ? 43.801 2.201 -65.774 1.00 92.44 227 LEU A O 1
ATOM 1851 N N . LEU A 1 228 ? 45.557 1.837 -67.150 1.00 88.81 228 LEU A N 1
ATOM 1852 C CA . LEU A 1 228 ? 45.547 3.149 -67.801 1.00 88.81 228 LEU A CA 1
ATOM 1853 C C . LEU A 1 228 ? 44.558 3.183 -68.970 1.00 88.81 228 LEU A C 1
ATOM 1855 O O . LEU A 1 228 ? 43.740 4.094 -69.069 1.00 88.81 228 LEU A O 1
ATOM 1859 N N . SER A 1 229 ? 44.615 2.177 -69.847 1.00 86.56 229 SER A N 1
ATOM 1860 C CA . SER A 1 229 ? 43.722 2.041 -71.003 1.00 86.56 229 SER A CA 1
ATOM 1861 C C . SER A 1 229 ? 43.636 0.580 -71.445 1.00 86.56 229 SER A C 1
ATOM 1863 O O . SER A 1 229 ? 44.618 -0.158 -71.347 1.00 86.56 229 SER A O 1
ATOM 1865 N N . LEU A 1 230 ? 42.463 0.146 -71.913 1.00 85.75 230 LEU A N 1
ATOM 1866 C CA . LEU A 1 230 ? 42.271 -1.209 -72.431 1.00 85.75 230 LEU A CA 1
ATOM 1867 C C . LEU A 1 230 ? 41.166 -1.268 -73.489 1.00 85.75 230 LEU A C 1
ATOM 1869 O O . LEU A 1 230 ? 40.012 -1.580 -73.202 1.00 85.75 230 LEU A O 1
ATOM 1873 N N . TYR A 1 231 ? 41.553 -1.019 -74.734 1.00 78.94 231 TYR A N 1
ATOM 1874 C CA . TYR A 1 231 ? 40.738 -1.255 -75.921 1.00 78.94 231 TYR A CA 1
ATOM 1875 C C . TYR A 1 231 ? 41.336 -2.400 -76.736 1.00 78.94 231 TYR A C 1
ATOM 1877 O O . TYR A 1 231 ? 42.437 -2.288 -77.280 1.00 78.94 231 TYR A O 1
ATOM 1885 N N . THR A 1 232 ? 40.600 -3.508 -76.845 1.00 74.94 232 THR A N 1
ATOM 1886 C CA . THR A 1 232 ? 40.995 -4.655 -77.672 1.00 74.94 232 THR A CA 1
ATOM 1887 C C . THR A 1 232 ? 39.927 -4.983 -78.719 1.00 74.94 232 THR A C 1
ATOM 1889 O O . THR A 1 232 ? 38.756 -4.627 -78.569 1.00 74.94 232 THR A O 1
ATOM 1892 N N . GLN A 1 233 ? 40.338 -5.632 -79.811 1.00 70.56 233 GLN A N 1
ATOM 1893 C CA . GLN A 1 233 ? 39.456 -6.074 -80.893 1.00 70.56 233 GLN A CA 1
ATOM 1894 C C . GLN A 1 233 ? 39.288 -7.592 -80.806 1.00 70.56 233 GLN A C 1
ATOM 1896 O O . GLN A 1 233 ? 40.051 -8.339 -81.414 1.00 70.56 233 GLN A O 1
ATOM 1901 N N . ARG A 1 234 ? 38.313 -8.066 -80.023 1.00 67.69 234 ARG A N 1
ATOM 1902 C CA . ARG A 1 234 ? 38.024 -9.511 -79.929 1.00 67.69 234 ARG A CA 1
ATOM 1903 C C . ARG A 1 234 ? 37.139 -10.016 -81.072 1.00 67.69 234 ARG A C 1
ATOM 1905 O O . ARG A 1 234 ? 37.342 -11.137 -81.521 1.00 67.69 234 ARG A O 1
ATOM 1912 N N . ASP A 1 235 ? 36.252 -9.161 -81.587 1.00 65.56 235 ASP A N 1
ATOM 1913 C CA . ASP A 1 235 ? 35.221 -9.523 -82.578 1.00 65.56 235 ASP A CA 1
ATOM 1914 C C . ASP A 1 235 ? 35.282 -8.667 -83.866 1.00 65.56 235 ASP A C 1
ATOM 1916 O O . ASP A 1 235 ? 34.304 -8.549 -84.598 1.00 65.56 235 ASP A O 1
ATOM 1920 N N . GLY A 1 236 ? 36.425 -8.026 -84.144 1.00 63.53 236 GLY A N 1
ATOM 1921 C CA . GLY A 1 236 ? 36.608 -7.125 -85.298 1.00 63.53 236 GLY A CA 1
ATOM 1922 C C . GLY A 1 236 ? 36.090 -5.692 -85.095 1.00 63.53 236 GLY A C 1
ATOM 1923 O O . GLY A 1 236 ? 36.301 -4.844 -85.957 1.00 63.53 236 GLY A O 1
ATOM 1924 N N . ILE A 1 237 ? 35.471 -5.404 -83.946 1.00 64.75 237 ILE A N 1
ATOM 1925 C CA . ILE A 1 237 ? 35.041 -4.067 -83.511 1.00 64.75 237 ILE A CA 1
ATOM 1926 C C . ILE A 1 237 ? 35.675 -3.783 -82.135 1.00 64.75 237 ILE A C 1
ATOM 1928 O O . ILE A 1 237 ? 35.725 -4.695 -81.305 1.00 64.75 237 ILE A O 1
ATOM 1932 N N . PRO A 1 238 ? 36.184 -2.566 -81.861 1.00 67.25 238 PRO A N 1
ATOM 1933 C CA . PRO A 1 238 ? 36.685 -2.208 -80.534 1.00 67.25 238 PRO A CA 1
ATOM 1934 C C . PRO A 1 238 ? 35.580 -2.231 -79.472 1.00 67.25 238 PRO A C 1
ATOM 1936 O O . PRO A 1 238 ? 34.556 -1.561 -79.617 1.00 67.25 238 PRO A O 1
ATOM 1939 N N . ASN A 1 239 ? 35.806 -2.983 -78.395 1.00 75.06 239 ASN A N 1
ATOM 1940 C CA . ASN A 1 239 ? 34.907 -3.038 -77.241 1.00 75.06 239 ASN A CA 1
ATOM 1941 C C . ASN A 1 239 ? 35.253 -1.956 -76.212 1.00 75.06 239 ASN A C 1
ATOM 1943 O O . ASN A 1 239 ? 36.404 -1.530 -76.108 1.00 75.06 239 ASN A O 1
ATOM 1947 N N . GLU A 1 240 ? 34.264 -1.535 -75.419 1.00 78.38 240 GLU A N 1
ATOM 1948 C CA . GLU A 1 240 ? 34.493 -0.573 -74.338 1.00 78.38 240 GLU A CA 1
ATOM 1949 C C . GLU A 1 240 ? 35.385 -1.154 -73.245 1.00 78.38 240 GLU A C 1
ATOM 1951 O O . GLU A 1 240 ? 35.262 -2.325 -72.868 1.00 78.38 240 GLU A O 1
ATOM 1956 N N . MET A 1 241 ? 36.212 -0.287 -72.665 1.00 83.56 241 MET A N 1
ATOM 1957 C CA . MET A 1 241 ? 37.131 -0.631 -71.588 1.00 83.56 241 MET A CA 1
ATOM 1958 C C . MET A 1 241 ? 36.423 -1.316 -70.414 1.00 83.56 241 MET A C 1
ATOM 1960 O O . MET A 1 241 ? 36.933 -2.296 -69.890 1.00 83.56 241 MET A O 1
ATOM 1964 N N . ILE A 1 242 ? 35.209 -0.894 -70.041 1.00 84.50 242 ILE A N 1
ATOM 1965 C CA . ILE A 1 242 ? 34.443 -1.541 -68.962 1.00 84.50 242 ILE A CA 1
ATOM 1966 C C . ILE A 1 242 ? 34.121 -3.016 -69.261 1.00 84.50 242 ILE A C 1
ATOM 1968 O O . ILE A 1 242 ? 34.178 -3.864 -68.366 1.00 84.50 242 ILE A O 1
ATOM 1972 N N . HIS A 1 243 ? 33.809 -3.349 -70.515 1.00 85.44 243 HIS A N 1
ATOM 1973 C CA . HIS A 1 243 ? 33.476 -4.710 -70.934 1.00 85.44 243 HIS A CA 1
ATOM 1974 C C . HIS A 1 243 ? 34.724 -5.581 -71.064 1.00 85.44 243 HIS A C 1
ATOM 1976 O O . HIS A 1 243 ? 34.704 -6.742 -70.649 1.00 85.44 243 HIS A O 1
ATOM 1982 N N . GLU A 1 244 ? 35.811 -5.020 -71.592 1.00 85.81 244 GLU A N 1
ATOM 1983 C CA . GLU A 1 244 ? 37.102 -5.702 -71.670 1.00 85.81 244 GLU A CA 1
ATOM 1984 C C . GLU A 1 244 ? 37.666 -5.965 -70.272 1.00 85.81 244 GLU A C 1
ATOM 1986 O O . GLU A 1 244 ? 37.990 -7.110 -69.954 1.00 85.81 244 GLU A O 1
ATOM 1991 N N . SER A 1 245 ? 37.675 -4.962 -69.392 1.00 86.94 245 SER A N 1
ATOM 1992 C CA . SER A 1 245 ? 38.108 -5.117 -68.001 1.00 86.94 245 SER A CA 1
ATOM 1993 C C . SER A 1 245 ? 37.304 -6.200 -67.283 1.00 86.94 245 SER A C 1
ATOM 1995 O O . SER A 1 245 ? 37.884 -7.114 -66.700 1.00 86.94 245 SER A O 1
ATOM 1997 N N . ARG A 1 246 ? 35.969 -6.193 -67.408 1.00 87.12 246 ARG A N 1
ATOM 1998 C CA . ARG A 1 246 ? 35.117 -7.261 -66.853 1.00 87.12 246 ARG A CA 1
ATOM 1999 C C . ARG A 1 246 ? 35.474 -8.642 -67.388 1.00 87.12 246 ARG A C 1
ATOM 2001 O O . ARG A 1 246 ? 35.387 -9.609 -66.644 1.00 87.12 246 ARG A O 1
ATOM 2008 N N . TYR A 1 247 ? 35.836 -8.758 -68.662 1.00 86.38 247 TYR A N 1
ATOM 2009 C CA . TYR A 1 247 ? 36.183 -10.041 -69.266 1.00 86.38 247 TYR A CA 1
ATOM 2010 C C . TYR A 1 247 ? 37.548 -10.564 -68.800 1.00 86.38 247 TYR A C 1
ATOM 2012 O O . TYR A 1 247 ? 37.674 -11.756 -68.517 1.00 86.38 247 TYR A O 1
ATOM 2020 N N . PHE A 1 248 ? 38.560 -9.696 -68.717 1.00 85.88 248 PHE A N 1
ATOM 2021 C CA . PHE A 1 248 ? 39.923 -10.101 -68.364 1.00 85.88 248 PHE A CA 1
ATOM 2022 C C . PHE A 1 248 ? 40.147 -10.255 -66.860 1.00 85.88 248 PHE A C 1
ATOM 2024 O O . PHE A 1 248 ? 40.868 -11.165 -66.461 1.00 85.88 248 PHE A O 1
ATOM 2031 N N . PHE A 1 249 ? 39.516 -9.422 -66.029 1.00 86.75 249 PHE A N 1
ATOM 2032 C CA . PHE A 1 249 ? 39.744 -9.413 -64.579 1.00 86.75 249 PHE A CA 1
ATOM 2033 C C . PHE A 1 249 ? 38.738 -10.239 -63.774 1.00 86.75 249 PHE A C 1
ATOM 2035 O O . PHE A 1 249 ? 38.900 -10.366 -62.564 1.00 86.75 249 PHE A O 1
ATOM 2042 N N . LYS A 1 250 ? 37.736 -10.857 -64.419 1.00 83.38 250 LYS A N 1
ATOM 2043 C CA . LYS A 1 250 ? 36.701 -11.663 -63.741 1.00 83.38 250 LYS A CA 1
ATOM 2044 C C . LYS A 1 250 ? 37.272 -12.709 -62.779 1.00 83.38 250 LYS A C 1
ATOM 2046 O O . LYS A 1 250 ? 36.752 -12.887 -61.682 1.00 83.38 250 LYS A O 1
ATOM 2051 N N . ASP A 1 251 ? 38.326 -13.386 -63.220 1.00 81.88 251 ASP A N 1
ATOM 2052 C CA . ASP A 1 251 ? 38.934 -14.532 -62.541 1.00 81.88 251 ASP A CA 1
ATOM 2053 C C . ASP A 1 251 ? 40.344 -14.195 -62.003 1.00 81.88 251 ASP A C 1
ATOM 2055 O O . ASP A 1 251 ? 41.111 -15.089 -61.644 1.00 81.88 251 ASP A O 1
ATOM 2059 N N . VAL A 1 252 ? 40.704 -12.906 -61.970 1.00 83.19 252 VAL A N 1
ATOM 2060 C CA . VAL A 1 252 ? 42.007 -12.414 -61.502 1.00 83.19 252 VAL A CA 1
ATOM 2061 C C . VAL A 1 252 ? 41.841 -11.865 -60.089 1.00 83.19 252 VAL A C 1
ATOM 2063 O O . VAL A 1 252 ? 41.091 -10.920 -59.859 1.00 83.19 252 VAL A O 1
ATOM 2066 N N . ASN A 1 253 ? 42.546 -12.457 -59.126 1.00 86.06 253 ASN A N 1
ATOM 2067 C CA . ASN A 1 253 ? 42.470 -12.061 -57.719 1.00 86.06 253 ASN A CA 1
ATOM 2068 C C . ASN A 1 253 ? 43.623 -11.122 -57.334 1.00 86.06 253 ASN A C 1
ATOM 2070 O O . ASN A 1 253 ? 44.447 -11.467 -56.490 1.00 86.06 253 ASN A O 1
ATOM 2074 N N . ILE A 1 254 ? 43.704 -9.968 -57.999 1.00 89.12 254 ILE A N 1
ATOM 2075 C CA . ILE A 1 254 ? 44.729 -8.940 -57.771 1.00 89.12 254 ILE A CA 1
ATOM 2076 C C . ILE A 1 254 ? 44.024 -7.576 -57.660 1.00 89.12 254 ILE A C 1
ATOM 2078 O O . ILE A 1 254 ? 43.136 -7.310 -58.475 1.00 89.12 254 ILE A O 1
ATOM 2082 N N . PRO A 1 255 ? 44.399 -6.713 -56.695 1.00 91.69 255 PRO A N 1
ATOM 2083 C CA . PRO A 1 255 ? 43.917 -5.335 -56.611 1.00 91.69 255 PRO A CA 1
ATOM 2084 C C . PRO A 1 255 ? 44.067 -4.590 -57.941 1.00 91.69 255 PRO A C 1
ATOM 2086 O O . PRO A 1 255 ? 45.171 -4.496 -58.481 1.00 91.69 255 PRO A O 1
ATOM 2089 N N . LEU A 1 256 ? 42.961 -4.065 -58.467 1.00 92.88 256 LEU A N 1
ATOM 2090 C CA . LEU A 1 256 ? 42.919 -3.309 -59.717 1.00 92.88 256 LEU A CA 1
ATOM 2091 C C . LEU A 1 256 ? 42.673 -1.831 -59.411 1.00 92.88 256 LEU A C 1
ATOM 2093 O O . LEU A 1 256 ? 41.710 -1.501 -58.730 1.00 92.88 256 LEU A O 1
ATOM 2097 N N . TYR A 1 257 ? 43.508 -0.947 -59.938 1.00 93.88 257 TYR A N 1
ATOM 2098 C CA . TYR A 1 257 ? 43.402 0.504 -59.795 1.00 93.88 257 TYR A CA 1
ATOM 2099 C C . TYR A 1 257 ? 43.282 1.151 -61.171 1.00 93.88 257 TYR A C 1
ATOM 2101 O O . TYR A 1 257 ? 43.762 0.607 -62.167 1.00 93.88 257 TYR A O 1
ATOM 2109 N N . SER A 1 258 ? 42.651 2.318 -61.239 1.00 92.75 258 SER A N 1
ATOM 2110 C CA . SER A 1 258 ? 42.519 3.102 -62.470 1.00 92.75 258 SER A CA 1
ATOM 2111 C C . SER A 1 258 ? 42.200 4.561 -62.134 1.00 92.75 258 SER A C 1
ATOM 2113 O O . SER A 1 258 ? 41.985 4.881 -60.969 1.00 92.75 258 SER A O 1
ATOM 2115 N N . ASN A 1 259 ? 42.154 5.431 -63.144 1.00 90.44 259 ASN A N 1
ATOM 2116 C CA . ASN A 1 259 ? 41.723 6.831 -63.024 1.00 90.44 259 ASN A CA 1
ATOM 2117 C C . ASN A 1 259 ? 40.276 7.051 -63.475 1.00 90.44 259 ASN A C 1
ATOM 2119 O O . ASN A 1 259 ? 39.794 8.178 -63.467 1.00 90.44 259 ASN A O 1
ATOM 2123 N N . TRP A 1 260 ? 39.587 5.994 -63.899 1.00 87.75 260 TRP A N 1
ATOM 2124 C CA . TRP A 1 260 ? 38.296 6.100 -64.568 1.00 87.75 260 TRP A CA 1
ATOM 2125 C C . TRP A 1 260 ? 37.142 5.674 -63.658 1.00 87.75 260 TRP A C 1
ATOM 2127 O O . TRP A 1 260 ? 37.068 4.513 -63.246 1.00 87.75 260 TRP A O 1
ATOM 2137 N N . ASP A 1 261 ? 36.210 6.589 -63.378 1.00 87.31 261 ASP A N 1
ATOM 2138 C CA . ASP A 1 261 ? 35.061 6.333 -62.500 1.00 87.31 261 ASP A CA 1
ATOM 2139 C C . ASP A 1 261 ? 34.070 5.304 -63.060 1.00 87.31 261 ASP A C 1
ATOM 2141 O O . ASP A 1 261 ? 33.483 4.545 -62.295 1.00 87.31 261 ASP A O 1
ATOM 2145 N N . PHE A 1 262 ? 33.918 5.203 -64.381 1.00 87.12 262 PHE A N 1
ATOM 2146 C CA . PHE A 1 262 ? 32.997 4.252 -65.013 1.00 87.12 262 PHE A CA 1
ATOM 2147 C C . PHE A 1 262 ? 33.362 2.780 -64.781 1.00 87.12 262 PHE A C 1
ATOM 2149 O O . PHE A 1 262 ? 32.559 1.894 -65.080 1.00 87.12 262 PHE A O 1
ATOM 2156 N N . LEU A 1 263 ? 34.568 2.491 -64.286 1.00 88.12 263 LEU A N 1
ATOM 2157 C CA . LEU A 1 263 ? 34.934 1.145 -63.855 1.00 88.12 263 LEU A CA 1
ATOM 2158 C C . LEU A 1 263 ? 34.352 0.805 -62.473 1.00 88.12 263 LEU A C 1
ATOM 2160 O O . LEU A 1 263 ? 34.322 -0.364 -62.111 1.00 88.12 263 LEU A O 1
ATOM 2164 N N . MET A 1 264 ? 33.848 1.782 -61.722 1.00 86.19 264 MET A N 1
ATOM 2165 C CA . MET A 1 264 ? 33.152 1.579 -60.450 1.00 86.19 264 MET A CA 1
ATOM 2166 C C . MET A 1 264 ? 31.645 1.341 -60.662 1.00 86.19 264 MET A C 1
ATOM 2168 O O . MET A 1 264 ? 31.071 1.840 -61.636 1.00 86.19 264 MET A O 1
ATOM 2172 N N . PRO A 1 265 ? 30.954 0.642 -59.740 1.00 82.62 265 PRO A N 1
ATOM 2173 C CA . PRO A 1 265 ? 31.478 -0.123 -58.598 1.00 82.62 265 PRO A CA 1
ATOM 2174 C C . PRO A 1 265 ? 31.972 -1.536 -58.982 1.00 82.62 265 PRO A C 1
ATOM 2176 O O . PRO A 1 265 ? 31.782 -1.997 -60.110 1.00 82.62 265 PRO A O 1
ATOM 2179 N N . ASP A 1 266 ? 32.576 -2.234 -58.018 1.00 81.06 266 ASP A N 1
ATOM 2180 C CA . ASP A 1 266 ? 32.894 -3.673 -58.022 1.00 81.06 266 ASP A CA 1
ATOM 2181 C C . ASP A 1 266 ? 34.024 -4.160 -58.961 1.00 81.06 266 ASP A C 1
ATOM 2183 O O . ASP A 1 266 ? 34.292 -5.365 -59.013 1.00 81.06 266 ASP A O 1
ATOM 2187 N N . MET A 1 267 ? 34.718 -3.269 -59.683 1.00 87.00 267 MET A N 1
ATOM 2188 C CA . MET A 1 267 ? 35.856 -3.636 -60.552 1.00 87.00 267 MET A CA 1
ATOM 2189 C C . MET A 1 267 ? 37.207 -3.188 -59.997 1.00 87.00 267 MET A C 1
ATOM 2191 O O . MET A 1 267 ? 38.123 -4.001 -59.884 1.00 87.00 267 MET A O 1
ATOM 2195 N N . ILE A 1 268 ? 37.342 -1.895 -59.691 1.00 92.50 268 ILE A N 1
ATOM 2196 C CA . ILE A 1 268 ? 38.584 -1.305 -59.188 1.00 92.50 268 ILE A CA 1
ATOM 2197 C C . ILE A 1 268 ? 38.483 -1.047 -57.686 1.00 92.50 268 ILE A C 1
ATOM 2199 O O . ILE A 1 268 ? 37.408 -0.771 -57.167 1.00 92.50 268 ILE A O 1
ATOM 2203 N N . VAL A 1 269 ? 39.615 -1.119 -56.991 1.00 92.12 269 VAL A N 1
ATOM 2204 C CA . VAL A 1 269 ? 39.750 -0.723 -55.584 1.00 92.12 269 VAL A CA 1
ATOM 2205 C C . VAL A 1 269 ? 39.463 0.764 -55.421 1.00 92.12 269 VAL A C 1
ATOM 2207 O O . VAL A 1 269 ? 38.837 1.168 -54.445 1.00 92.12 269 VAL A O 1
ATOM 2210 N N . GLY A 1 270 ? 39.921 1.566 -56.379 1.00 89.50 270 GLY A N 1
ATOM 2211 C CA . GLY A 1 270 ? 39.794 3.012 -56.375 1.00 89.50 270 GLY A CA 1
ATOM 2212 C C . GLY A 1 270 ? 41.000 3.686 -57.012 1.00 89.50 270 GLY A C 1
ATOM 2213 O O . GLY A 1 270 ? 41.762 3.051 -57.745 1.00 89.50 270 GLY A O 1
ATOM 2214 N N . GLY A 1 271 ? 41.174 4.970 -56.723 1.00 87.69 271 GLY A N 1
ATOM 2215 C CA . GLY A 1 271 ? 42.278 5.776 -57.237 1.00 87.69 271 GLY A CA 1
ATOM 2216 C C . GLY A 1 271 ? 41.967 7.267 -57.192 1.00 87.69 271 GLY A C 1
ATOM 2217 O O . GLY A 1 271 ? 40.979 7.680 -56.583 1.00 87.69 271 GLY A O 1
ATOM 2218 N N . GLN A 1 272 ? 42.807 8.059 -57.859 1.00 89.06 272 GLN A N 1
ATOM 2219 C CA . GLN A 1 272 ? 42.484 9.441 -58.211 1.00 89.06 272 GLN A CA 1
ATOM 2220 C C . GLN A 1 272 ? 41.614 9.407 -59.470 1.00 89.06 272 GLN A C 1
ATOM 2222 O O . GLN A 1 272 ? 42.130 9.237 -60.580 1.00 89.06 272 GLN A O 1
ATOM 2227 N N . LEU A 1 273 ? 40.293 9.441 -59.274 1.00 88.06 273 LEU A N 1
ATOM 2228 C CA . LEU A 1 273 ? 39.311 9.216 -60.330 1.00 88.06 273 LEU A CA 1
ATOM 2229 C C . LEU A 1 273 ? 38.829 10.528 -60.951 1.00 88.06 273 LEU A C 1
ATOM 2231 O O . LEU A 1 273 ? 38.454 11.468 -60.244 1.00 88.06 273 LEU A O 1
ATOM 2235 N N . LEU A 1 274 ? 38.755 10.532 -62.281 1.00 85.12 274 LEU A N 1
ATOM 2236 C CA . LEU A 1 274 ? 38.026 11.515 -63.069 1.00 85.12 274 LEU A CA 1
ATOM 2237 C C . LEU A 1 274 ? 36.580 11.063 -63.242 1.00 85.12 274 LEU A C 1
ATOM 2239 O O . LEU A 1 274 ? 36.316 9.900 -63.554 1.00 85.12 274 LEU A O 1
ATOM 2243 N N . LYS A 1 275 ? 35.654 12.007 -63.078 1.00 85.88 275 LYS A N 1
ATOM 2244 C CA . LYS A 1 275 ? 34.228 11.795 -63.313 1.00 85.88 275 LYS A CA 1
ATOM 2245 C C . LYS A 1 275 ? 33.805 12.460 -64.612 1.00 85.88 275 LYS A C 1
ATOM 2247 O O . LYS A 1 275 ? 33.872 13.684 -64.735 1.00 85.88 275 LYS A O 1
ATOM 2252 N N . ALA A 1 276 ? 33.296 11.666 -65.552 1.00 84.25 276 ALA A N 1
ATOM 2253 C CA . ALA A 1 276 ? 32.783 12.182 -66.827 1.00 84.25 276 ALA A CA 1
ATOM 2254 C C . ALA A 1 276 ? 31.647 13.200 -66.618 1.00 84.25 276 ALA A C 1
ATOM 2256 O O . ALA A 1 276 ? 31.509 14.168 -67.364 1.00 84.25 276 ALA A O 1
ATOM 2257 N N . HIS A 1 277 ? 30.829 12.986 -65.581 1.00 86.81 277 HIS A N 1
ATOM 2258 C CA . HIS A 1 277 ? 29.711 13.868 -65.243 1.00 86.81 277 HIS A CA 1
ATOM 2259 C C . HIS A 1 277 ? 30.183 15.285 -64.890 1.00 86.81 277 HIS A C 1
ATOM 2261 O O . HIS A 1 277 ? 29.693 16.249 -65.472 1.00 86.81 277 HIS A O 1
ATOM 2267 N N . ASP A 1 278 ? 31.203 15.422 -64.040 1.00 85.50 278 ASP A N 1
ATOM 2268 C CA . ASP A 1 278 ? 31.744 16.737 -63.672 1.00 85.50 278 ASP A CA 1
ATOM 2269 C C . ASP A 1 278 ? 32.371 17.448 -64.884 1.00 85.50 278 ASP A C 1
ATOM 2271 O O . ASP A 1 278 ? 32.290 18.671 -65.007 1.00 85.50 278 ASP A O 1
ATOM 2275 N N . GLN A 1 279 ? 32.921 16.684 -65.835 1.00 83.44 279 GLN A N 1
ATOM 2276 C CA . GLN A 1 279 ? 33.435 17.208 -67.101 1.00 83.44 279 GLN A CA 1
ATOM 2277 C C . GLN A 1 279 ? 32.330 17.745 -68.003 1.00 83.44 279 GLN A C 1
ATOM 2279 O O . GLN A 1 279 ? 32.458 18.851 -68.538 1.00 83.44 279 GLN A O 1
ATOM 2284 N N . GLY A 1 280 ? 31.227 17.011 -68.141 1.00 87.69 280 GLY A N 1
ATOM 2285 C CA . GLY A 1 280 ? 30.053 17.500 -68.858 1.00 87.69 280 GLY A CA 1
ATOM 2286 C C . GLY A 1 280 ? 29.447 18.736 -68.193 1.00 87.69 280 GLY A C 1
ATOM 2287 O O . GLY A 1 280 ? 29.143 19.708 -68.884 1.00 87.69 280 GLY A O 1
ATOM 2288 N N . LYS A 1 281 ? 29.359 18.747 -66.859 1.00 88.38 281 LYS A N 1
ATOM 2289 C CA . LYS A 1 281 ? 28.834 19.879 -66.088 1.00 88.38 281 LYS A CA 1
ATOM 2290 C C . LYS A 1 281 ? 29.678 21.139 -66.272 1.00 88.38 281 LYS A C 1
ATOM 2292 O O . LYS A 1 281 ? 29.135 22.173 -66.644 1.00 88.38 281 LYS A O 1
ATOM 2297 N N . LEU A 1 282 ? 30.999 21.047 -66.097 1.00 86.12 282 LEU A N 1
ATOM 2298 C CA . LEU A 1 282 ? 31.894 22.186 -66.317 1.00 86.12 282 LEU A CA 1
ATOM 2299 C C . LEU A 1 282 ? 31.801 22.691 -67.764 1.00 86.12 282 LEU A C 1
ATOM 2301 O O . LEU A 1 282 ? 31.774 23.893 -68.005 1.00 86.12 282 LEU A O 1
ATOM 2305 N N . SER A 1 283 ? 31.704 21.783 -68.739 1.00 88.12 283 SER A N 1
ATOM 2306 C CA . SER A 1 283 ? 31.551 22.166 -70.149 1.00 88.12 283 SER A CA 1
ATOM 2307 C C . SER A 1 283 ? 30.250 22.931 -70.407 1.00 88.12 283 SER A C 1
ATOM 2309 O O . SER A 1 283 ? 30.244 23.896 -71.171 1.00 88.12 283 SER A O 1
ATOM 2311 N N . ALA A 1 284 ? 29.158 22.520 -69.759 1.00 88.94 284 ALA A N 1
ATOM 2312 C CA . ALA A 1 284 ? 27.868 23.197 -69.826 1.00 88.94 284 ALA A CA 1
ATOM 2313 C C . ALA A 1 284 ? 27.909 24.581 -69.159 1.00 88.94 284 ALA A C 1
ATOM 2315 O O . ALA A 1 284 ? 27.464 25.555 -69.763 1.00 88.94 284 ALA A O 1
ATOM 2316 N N . GLU A 1 285 ? 28.511 24.688 -67.971 1.00 87.56 285 GLU A N 1
ATOM 2317 C CA . GLU A 1 285 ? 28.718 25.958 -67.261 1.00 87.56 285 GLU A CA 1
ATOM 2318 C C . GLU A 1 285 ? 29.520 26.954 -68.111 1.00 87.56 285 GLU A C 1
ATOM 2320 O O . GLU A 1 285 ? 29.105 28.101 -68.289 1.00 87.56 285 GLU A O 1
ATOM 2325 N N . LEU A 1 286 ? 30.631 26.508 -68.705 1.00 85.88 286 LEU A N 1
ATOM 2326 C CA . LEU A 1 286 ? 31.459 27.344 -69.577 1.00 85.88 286 LEU A CA 1
ATOM 2327 C C . LEU A 1 286 ? 30.702 27.755 -70.844 1.00 85.88 286 LEU A C 1
ATOM 2329 O O . LEU A 1 286 ? 30.757 28.918 -71.237 1.00 85.88 286 LEU A O 1
ATOM 2333 N N . MET A 1 287 ? 29.954 26.838 -71.466 1.00 87.94 287 MET A N 1
ATOM 2334 C CA . MET A 1 287 ? 29.140 27.165 -72.641 1.00 87.94 287 MET A CA 1
ATOM 2335 C C . MET A 1 287 ? 28.086 28.226 -72.306 1.00 87.94 287 MET A C 1
ATOM 2337 O O . MET A 1 287 ? 27.909 29.187 -73.051 1.00 87.94 287 MET A O 1
ATOM 2341 N N . GLN A 1 288 ? 27.428 28.101 -71.156 1.00 87.44 288 GLN A N 1
ATOM 2342 C CA . GLN A 1 288 ? 26.445 29.072 -70.689 1.00 87.44 288 GLN A CA 1
ATOM 2343 C C . GLN A 1 288 ? 27.065 30.461 -70.462 1.00 87.44 288 GLN A C 1
ATOM 2345 O O . GLN A 1 288 ? 26.477 31.463 -70.871 1.00 87.44 288 GLN A O 1
ATOM 2350 N N . GLN A 1 289 ? 28.258 30.534 -69.860 1.00 85.50 289 GLN A N 1
ATOM 2351 C CA . GLN A 1 289 ? 28.994 31.793 -69.677 1.00 85.50 289 GLN A CA 1
ATOM 2352 C C . GLN A 1 289 ? 29.350 32.445 -71.020 1.00 85.50 289 GLN A C 1
ATOM 2354 O O . GLN A 1 289 ? 29.153 33.650 -71.196 1.00 85.50 289 GLN A O 1
ATOM 2359 N N . ILE A 1 290 ? 29.804 31.651 -71.998 1.00 84.12 290 ILE A N 1
ATOM 2360 C CA . ILE A 1 290 ? 30.129 32.151 -73.342 1.00 84.12 290 ILE A CA 1
ATOM 2361 C C . ILE A 1 290 ? 28.878 32.695 -74.044 1.00 84.12 290 ILE A C 1
ATOM 2363 O O . ILE A 1 290 ? 28.923 33.782 -74.625 1.00 84.12 290 ILE A O 1
ATOM 2367 N N . LEU A 1 291 ? 27.745 31.989 -73.956 1.00 83.62 291 LEU A N 1
ATOM 2368 C CA . LEU A 1 291 ? 26.470 32.438 -74.528 1.00 83.62 291 LEU A CA 1
ATOM 2369 C C . LEU A 1 291 ? 25.935 33.718 -73.860 1.00 83.62 291 LEU A C 1
ATOM 2371 O O . LEU A 1 291 ? 25.245 34.501 -74.512 1.00 83.62 291 LEU A O 1
ATOM 2375 N N . LYS A 1 292 ? 26.287 33.961 -72.590 1.00 82.81 292 LYS A N 1
ATOM 2376 C CA . LYS A 1 292 ? 25.983 35.197 -71.843 1.00 82.81 292 LYS A CA 1
ATOM 2377 C C . LYS A 1 292 ? 27.006 36.325 -72.081 1.00 82.81 292 LYS A C 1
ATOM 2379 O O . LYS A 1 292 ? 26.858 37.403 -71.510 1.00 82.81 292 LYS A O 1
ATOM 2384 N N . HIS A 1 293 ? 27.991 36.116 -72.963 1.00 76.44 293 HIS A N 1
ATOM 2385 C CA . HIS A 1 293 ? 29.087 37.046 -73.275 1.00 76.44 293 HIS A CA 1
ATOM 2386 C C . HIS A 1 293 ? 29.969 37.420 -72.069 1.00 76.44 293 HIS A C 1
ATOM 2388 O O . HIS A 1 293 ? 30.543 38.511 -72.019 1.00 76.44 293 HIS A O 1
ATOM 2394 N N . GLU A 1 294 ? 30.097 36.517 -71.100 1.00 75.75 294 GLU A N 1
ATOM 2395 C CA . GLU A 1 294 ? 30.989 36.688 -69.955 1.00 75.75 294 GLU A CA 1
ATOM 2396 C C . GLU A 1 294 ? 32.437 36.330 -70.337 1.00 75.75 294 GLU A C 1
ATOM 2398 O O . GLU A 1 294 ? 32.688 35.509 -71.221 1.00 75.75 294 GLU A O 1
ATOM 2403 N N . SER A 1 295 ? 33.424 36.968 -69.698 1.00 63.28 295 SER A N 1
ATOM 2404 C CA . SER A 1 295 ? 34.836 36.652 -69.937 1.00 63.28 295 SER A CA 1
ATOM 2405 C C . SER A 1 295 ? 35.188 35.315 -69.287 1.00 63.28 295 SER A C 1
ATOM 2407 O O . SER A 1 295 ? 35.192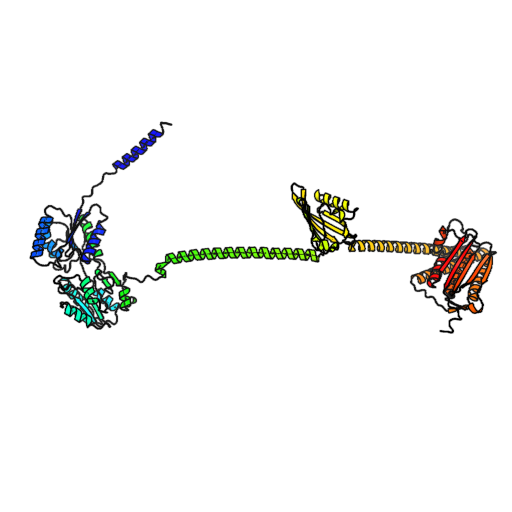 35.221 -68.059 1.00 63.28 295 SER A O 1
ATOM 2409 N N . VAL A 1 296 ? 35.529 34.312 -70.092 1.00 65.88 296 VAL A N 1
ATOM 2410 C CA . VAL A 1 296 ? 35.890 32.977 -69.603 1.00 65.88 296 VAL A CA 1
ATOM 2411 C C . VAL A 1 296 ? 37.411 32.822 -69.578 1.00 65.88 296 VAL A C 1
ATOM 2413 O O . VAL A 1 296 ? 38.084 33.043 -70.583 1.00 65.88 296 VAL A O 1
ATOM 2416 N N . SER A 1 297 ? 37.972 32.461 -68.423 1.00 58.28 297 SER A N 1
ATOM 2417 C CA . SER A 1 297 ? 39.381 32.068 -68.297 1.00 58.28 297 SER A CA 1
ATOM 2418 C C . SER A 1 297 ? 39.549 30.561 -68.480 1.00 58.28 297 SER A C 1
ATOM 2420 O O . SER A 1 297 ? 38.643 29.794 -68.168 1.00 58.28 297 SER A O 1
ATOM 2422 N N . LEU A 1 298 ? 40.731 30.129 -68.930 1.00 57.47 298 LEU A N 1
ATOM 2423 C CA . LEU A 1 298 ? 41.134 28.720 -68.944 1.00 57.47 298 LEU A CA 1
ATOM 2424 C C . LEU A 1 298 ? 40.925 28.103 -67.552 1.00 57.47 298 LEU A C 1
ATOM 2426 O O . LEU A 1 298 ? 41.591 28.488 -66.589 1.00 57.47 298 LEU A O 1
ATOM 2430 N N . HIS A 1 299 ? 39.983 27.167 -67.451 1.00 59.53 299 HIS A N 1
ATOM 2431 C CA . HIS A 1 299 ? 39.723 26.424 -66.228 1.00 59.53 299 HIS A CA 1
ATOM 2432 C C . HIS A 1 299 ? 40.436 25.077 -66.301 1.00 59.53 299 HIS A C 1
ATOM 2434 O O . HIS A 1 299 ? 40.143 24.243 -67.159 1.00 59.53 299 HIS A O 1
ATOM 2440 N N . ASN A 1 300 ? 41.366 24.857 -65.371 1.00 56.84 300 ASN A N 1
ATOM 2441 C CA . ASN A 1 300 ? 41.838 23.510 -65.079 1.00 56.84 300 ASN A CA 1
ATOM 2442 C C . ASN A 1 300 ? 40.671 22.721 -64.484 1.00 56.84 300 ASN A C 1
ATOM 2444 O O . ASN A 1 300 ? 39.957 23.237 -63.620 1.00 56.84 300 ASN A O 1
ATOM 2448 N N . PHE A 1 301 ? 40.488 21.489 -64.948 1.00 58.69 301 PHE A N 1
ATOM 2449 C CA . PHE A 1 301 ? 39.474 20.591 -64.416 1.00 58.69 301 PHE A CA 1
ATOM 2450 C C . PHE A 1 301 ? 39.698 20.380 -62.893 1.00 58.69 301 PHE A C 1
ATOM 2452 O O . PHE A 1 301 ? 40.812 20.015 -62.510 1.00 58.69 301 PHE A O 1
ATOM 2459 N N . PRO A 1 302 ? 38.720 20.696 -62.012 1.00 54.91 302 PRO A N 1
ATOM 2460 C CA . PRO A 1 302 ? 38.849 20.563 -60.550 1.00 54.91 302 PRO A CA 1
ATOM 2461 C C . PRO A 1 302 ? 38.872 19.101 -60.052 1.00 54.91 302 PRO A C 1
ATOM 2463 O O . PRO A 1 302 ? 38.626 18.188 -60.834 1.00 54.91 302 PRO A O 1
ATOM 2466 N N . PRO A 1 303 ? 39.178 18.889 -58.754 1.00 57.47 303 PRO A N 1
ATOM 2467 C CA . PRO A 1 303 ? 40.222 17.997 -58.261 1.00 57.47 303 PRO A CA 1
ATOM 2468 C C . PRO A 1 303 ? 39.901 16.518 -58.453 1.00 57.47 303 PRO A C 1
ATOM 2470 O O . PRO A 1 303 ? 38.745 16.103 -58.398 1.00 57.47 303 PRO A O 1
ATOM 2473 N N . ASP A 1 304 ? 40.956 15.722 -58.585 1.00 68.56 304 ASP A N 1
ATOM 2474 C CA . ASP A 1 304 ? 40.856 14.273 -58.544 1.00 68.56 304 ASP A CA 1
ATOM 2475 C C . ASP A 1 304 ? 40.039 13.810 -57.333 1.00 68.56 304 ASP A C 1
ATOM 2477 O O . ASP A 1 304 ? 40.313 14.181 -56.185 1.00 68.56 304 ASP A O 1
ATOM 2481 N N . TYR A 1 305 ? 39.025 12.985 -57.582 1.00 83.12 305 TYR A N 1
ATOM 2482 C CA . TYR A 1 305 ? 38.292 12.369 -56.493 1.00 83.12 305 TYR A CA 1
ATOM 2483 C C . TYR A 1 305 ? 39.082 11.158 -56.030 1.00 83.12 305 TYR A C 1
ATOM 2485 O O . TYR A 1 305 ? 39.164 10.156 -56.740 1.00 83.12 305 TYR A O 1
ATOM 2493 N N . THR A 1 306 ? 39.611 11.214 -54.812 1.00 89.31 306 THR A N 1
ATOM 2494 C CA . THR A 1 306 ? 40.063 9.992 -54.154 1.00 89.31 306 THR A CA 1
ATOM 2495 C C . THR A 1 306 ? 38.829 9.192 -53.746 1.00 89.31 306 THR A C 1
ATOM 2497 O O . THR A 1 306 ? 38.135 9.547 -52.793 1.00 89.31 306 THR A O 1
ATOM 2500 N N . ILE A 1 307 ? 38.511 8.139 -54.497 1.00 90.38 307 ILE A N 1
ATOM 2501 C CA . ILE A 1 307 ? 37.357 7.268 -54.233 1.00 90.38 307 ILE A CA 1
ATOM 2502 C C . ILE A 1 307 ? 37.848 5.844 -54.067 1.00 90.38 307 ILE A C 1
ATOM 2504 O O . ILE A 1 307 ? 38.628 5.371 -54.893 1.00 90.38 307 ILE A O 1
ATOM 2508 N N . PHE A 1 308 ? 37.334 5.153 -53.053 1.00 92.19 308 PHE A N 1
ATOM 2509 C CA . PHE A 1 308 ? 37.538 3.723 -52.869 1.00 92.19 308 PHE A CA 1
ATOM 2510 C C . PHE A 1 308 ? 36.215 2.965 -52.775 1.00 92.19 308 PHE A C 1
ATOM 2512 O O . PHE A 1 308 ? 35.219 3.479 -52.262 1.00 92.19 308 PHE A O 1
ATOM 2519 N N . ASP A 1 309 ? 36.223 1.724 -53.253 1.00 90.81 309 ASP A N 1
ATOM 2520 C CA . ASP A 1 309 ? 35.125 0.775 -53.079 1.00 90.81 309 ASP A CA 1
ATOM 2521 C C . ASP A 1 309 ? 35.361 -0.046 -51.807 1.00 90.81 309 ASP A C 1
ATOM 2523 O O . ASP A 1 309 ? 36.334 -0.803 -51.721 1.00 90.81 309 ASP A O 1
ATOM 2527 N N . GLU A 1 310 ? 34.481 0.088 -50.809 1.00 88.56 310 GLU A N 1
ATOM 2528 C CA . GLU A 1 310 ? 34.635 -0.629 -49.540 1.00 88.56 310 GLU A CA 1
ATOM 2529 C C . GLU A 1 310 ? 34.582 -2.154 -49.724 1.00 88.56 310 GLU A C 1
ATOM 2531 O O . GLU A 1 310 ? 35.334 -2.875 -49.062 1.00 88.56 310 GLU A O 1
ATOM 2536 N N . HIS A 1 311 ? 33.801 -2.664 -50.683 1.00 89.56 311 HIS A N 1
ATOM 2537 C CA . HIS A 1 311 ? 33.781 -4.096 -50.980 1.00 89.56 311 HIS A CA 1
ATOM 2538 C C . HIS A 1 311 ? 35.141 -4.588 -51.489 1.00 89.56 311 HIS A C 1
ATOM 2540 O O . HIS A 1 311 ? 35.591 -5.666 -51.095 1.00 89.56 311 HIS A O 1
ATOM 2546 N N . GLN A 1 312 ? 35.818 -3.812 -52.341 1.00 89.44 312 GLN A N 1
ATOM 2547 C CA . GLN A 1 312 ? 37.129 -4.187 -52.882 1.00 89.44 312 GLN A CA 1
ATOM 2548 C C . GLN A 1 312 ? 38.243 -4.015 -51.844 1.00 89.44 312 GLN A C 1
ATOM 2550 O O . GLN A 1 312 ? 39.115 -4.881 -51.748 1.00 89.44 312 GLN A O 1
ATOM 2555 N N . LEU A 1 313 ? 38.188 -2.958 -51.024 1.00 89.25 313 LEU A N 1
ATOM 2556 C CA . LEU A 1 313 ? 39.093 -2.785 -49.884 1.00 89.25 313 LEU A CA 1
ATOM 2557 C C . LEU A 1 313 ? 39.019 -3.993 -48.939 1.00 89.25 313 LEU A C 1
ATOM 2559 O O . LEU A 1 313 ? 40.053 -4.563 -48.589 1.00 89.25 313 LEU A O 1
ATOM 2563 N N . ASN A 1 314 ? 37.806 -4.446 -48.607 1.00 88.25 314 ASN A N 1
ATOM 2564 C CA . ASN A 1 314 ? 37.587 -5.628 -47.772 1.00 88.25 314 ASN A CA 1
ATOM 2565 C C . ASN A 1 314 ? 38.023 -6.926 -48.473 1.00 88.25 314 ASN A C 1
ATOM 2567 O O . ASN A 1 314 ? 38.696 -7.756 -47.860 1.00 88.25 314 ASN A O 1
ATOM 2571 N N . LYS A 1 315 ? 37.693 -7.096 -49.764 1.00 87.69 315 LYS A N 1
ATOM 2572 C CA . LYS A 1 315 ? 38.061 -8.276 -50.571 1.00 87.69 315 LYS A CA 1
ATOM 2573 C C . LYS A 1 315 ? 39.570 -8.520 -50.577 1.00 87.69 315 LYS A C 1
ATOM 2575 O O . LYS A 1 315 ? 39.999 -9.665 -50.448 1.00 87.69 315 LYS A O 1
ATOM 2580 N N . TYR A 1 316 ? 40.359 -7.458 -50.722 1.00 88.50 316 TYR A N 1
ATOM 2581 C CA . TYR A 1 316 ? 41.819 -7.535 -50.792 1.00 88.50 316 TYR A CA 1
ATOM 2582 C C . TYR A 1 316 ? 42.523 -7.211 -49.463 1.00 88.50 316 TYR A C 1
ATOM 2584 O O . TYR A 1 316 ? 43.750 -7.164 -49.435 1.00 88.50 316 TYR A O 1
ATOM 2592 N N . GLN A 1 317 ? 41.772 -7.030 -48.368 1.00 87.38 317 GLN A N 1
ATOM 2593 C CA . GLN A 1 317 ? 42.291 -6.720 -47.026 1.00 87.38 317 GLN A CA 1
ATOM 2594 C C . GLN A 1 317 ? 43.215 -5.488 -47.003 1.00 87.38 317 GLN A C 1
ATOM 2596 O O . GLN A 1 317 ? 44.244 -5.468 -46.326 1.00 87.38 317 GLN A O 1
ATOM 2601 N N . LEU A 1 318 ? 42.853 -4.460 -47.770 1.00 88.69 318 LEU A N 1
ATOM 2602 C CA . LEU A 1 318 ? 43.632 -3.233 -47.909 1.00 88.69 318 LEU A CA 1
ATOM 2603 C C . LEU A 1 318 ? 43.316 -2.274 -46.765 1.00 88.69 318 LEU A C 1
ATOM 2605 O O . LEU A 1 318 ? 42.151 -2.034 -46.440 1.00 88.69 318 LEU A O 1
ATOM 2609 N N . ASN A 1 319 ? 44.356 -1.701 -46.157 1.00 83.19 319 ASN A N 1
ATOM 2610 C CA . ASN A 1 319 ? 44.171 -0.817 -45.016 1.00 83.19 319 ASN A CA 1
ATOM 2611 C C . ASN A 1 319 ? 43.947 0.634 -45.461 1.00 83.19 319 ASN A C 1
ATOM 2613 O O . ASN A 1 319 ? 44.899 1.371 -45.716 1.00 83.19 319 ASN A O 1
ATOM 2617 N N . LYS A 1 320 ? 42.680 1.055 -45.485 1.00 85.19 320 LYS A N 1
ATOM 2618 C CA . LYS A 1 320 ? 42.290 2.446 -45.765 1.00 85.19 320 LYS A CA 1
ATOM 2619 C C . LYS A 1 320 ? 42.799 3.463 -44.732 1.00 85.19 320 LYS A C 1
ATOM 2621 O O . LYS A 1 320 ? 42.882 4.638 -45.062 1.00 85.19 320 LYS A O 1
ATOM 2626 N N . GLU A 1 321 ? 43.171 3.045 -43.517 1.00 85.62 321 GLU A N 1
ATOM 2627 C CA . GLU A 1 321 ? 43.706 3.951 -42.479 1.00 85.62 321 GLU A CA 1
ATOM 2628 C C . GLU A 1 321 ? 45.099 4.500 -42.815 1.00 85.62 321 GLU A C 1
ATOM 2630 O O . GLU A 1 321 ? 45.511 5.512 -42.257 1.00 85.62 321 GLU A O 1
ATOM 2635 N N . ASN A 1 322 ? 45.824 3.857 -43.734 1.00 85.00 322 ASN A N 1
ATOM 2636 C CA . ASN A 1 322 ? 47.138 4.324 -44.175 1.00 85.00 322 ASN A CA 1
ATOM 2637 C C . ASN A 1 322 ? 47.058 5.500 -45.166 1.00 85.00 322 ASN A C 1
ATOM 2639 O O . ASN A 1 322 ? 48.092 6.072 -45.517 1.00 85.00 322 ASN A O 1
ATOM 2643 N N . VAL A 1 323 ? 45.858 5.831 -45.656 1.00 86.56 323 VAL A N 1
ATOM 2644 C CA . VAL A 1 323 ? 45.651 6.888 -46.647 1.00 86.56 323 VAL A CA 1
ATOM 2645 C C . VAL A 1 323 ? 45.581 8.245 -45.950 1.00 86.56 323 VAL A C 1
ATOM 2647 O O . VAL A 1 323 ? 44.709 8.483 -45.120 1.00 86.56 323 VAL A O 1
ATOM 2650 N N . ASN A 1 324 ? 46.491 9.152 -46.313 1.00 84.31 324 ASN A N 1
ATOM 2651 C CA . ASN A 1 324 ? 46.650 10.461 -45.657 1.00 84.31 324 ASN A CA 1
ATOM 2652 C C . ASN A 1 324 ? 45.907 11.611 -46.361 1.00 84.31 324 ASN A C 1
ATOM 2654 O O . ASN A 1 324 ? 46.147 12.781 -46.058 1.00 84.31 324 ASN A O 1
ATOM 2658 N N . VAL A 1 325 ? 45.045 11.292 -47.323 1.00 83.88 325 VAL A N 1
ATOM 2659 C CA . VAL A 1 325 ? 44.228 12.255 -48.072 1.00 83.88 325 VAL A CA 1
ATOM 2660 C C . VAL A 1 325 ? 42.749 11.991 -47.818 1.00 83.88 325 VAL A C 1
ATOM 2662 O O . VAL A 1 325 ? 42.361 10.855 -47.554 1.00 83.88 325 VAL A O 1
ATOM 2665 N N . ASP A 1 326 ? 41.918 13.027 -47.908 1.00 85.88 326 ASP A N 1
ATOM 2666 C CA . ASP A 1 326 ? 40.468 12.863 -47.802 1.00 85.88 326 ASP A CA 1
ATOM 2667 C C . ASP A 1 326 ? 39.948 12.002 -48.961 1.00 85.88 326 ASP A C 1
ATOM 2669 O O . ASP A 1 326 ? 40.224 12.283 -50.128 1.00 85.88 326 ASP A O 1
ATOM 2673 N N . PHE A 1 327 ? 39.176 10.960 -48.645 1.00 88.12 327 PHE A N 1
ATOM 2674 C CA . PHE A 1 327 ? 38.624 10.038 -49.635 1.00 88.12 327 PHE A CA 1
ATOM 2675 C C . PHE A 1 327 ? 37.129 9.777 -49.438 1.00 88.12 327 PHE A C 1
ATOM 2677 O O . PHE A 1 327 ? 36.587 9.878 -48.337 1.00 88.12 327 PHE A O 1
ATOM 2684 N N . GLN A 1 328 ? 36.453 9.411 -50.526 1.00 88.94 328 GLN A N 1
ATOM 2685 C CA . GLN A 1 328 ? 35.053 8.993 -50.542 1.00 88.94 328 GLN A CA 1
ATOM 2686 C C . GLN A 1 328 ? 34.968 7.465 -50.582 1.00 88.94 328 GLN A C 1
ATOM 2688 O O . GLN A 1 328 ? 35.620 6.828 -51.407 1.00 88.94 328 GLN A O 1
ATOM 2693 N N . LEU A 1 329 ? 34.143 6.875 -49.715 1.00 86.81 329 LEU A N 1
ATOM 2694 C CA . LEU A 1 329 ? 33.816 5.450 -49.774 1.00 86.81 329 LEU A CA 1
ATOM 2695 C C . LEU A 1 329 ? 32.491 5.255 -50.499 1.00 86.81 329 LEU A C 1
ATOM 2697 O O . LEU A 1 329 ? 31.480 5.856 -50.130 1.00 86.81 329 LEU A O 1
ATOM 2701 N N . ILE A 1 330 ? 32.499 4.392 -51.508 1.00 86.88 330 ILE A N 1
ATOM 2702 C CA . ILE A 1 330 ? 31.275 3.840 -52.089 1.00 86.88 330 ILE A CA 1
ATOM 2703 C C . ILE A 1 330 ? 31.046 2.425 -51.557 1.00 86.88 330 ILE A C 1
ATOM 2705 O O . ILE A 1 330 ? 31.985 1.769 -51.106 1.00 86.88 330 ILE A O 1
ATOM 2709 N N . ASN A 1 331 ? 29.791 1.971 -51.612 1.00 80.50 331 ASN A N 1
ATOM 2710 C CA . ASN A 1 331 ? 29.354 0.683 -51.063 1.00 80.50 331 ASN A CA 1
ATOM 2711 C C . ASN A 1 331 ? 29.654 0.518 -49.560 1.00 80.50 331 ASN A C 1
ATOM 2713 O O . ASN A 1 331 ? 30.004 -0.573 -49.122 1.00 80.50 331 ASN A O 1
ATOM 2717 N N . GLU A 1 332 ? 29.510 1.595 -48.771 1.00 77.12 332 GLU A N 1
ATOM 2718 C CA . GLU A 1 332 ? 29.714 1.521 -47.318 1.00 77.12 332 GLU A CA 1
ATOM 2719 C C . GLU A 1 332 ? 28.712 0.534 -46.690 1.00 77.12 332 GLU A C 1
ATOM 2721 O O . GLU A 1 332 ? 27.496 0.666 -46.883 1.00 77.12 332 GLU A O 1
ATOM 2726 N N . GLU A 1 333 ? 29.193 -0.440 -45.914 1.00 66.31 333 GLU A N 1
ATOM 2727 C CA . GLU A 1 333 ? 28.317 -1.338 -45.163 1.00 66.31 333 GLU A CA 1
ATOM 2728 C C . GLU A 1 333 ? 27.591 -0.537 -44.072 1.00 66.31 333 GLU A C 1
ATOM 2730 O O . GLU A 1 333 ? 28.123 -0.226 -43.001 1.00 66.31 333 GLU A O 1
ATOM 2735 N N . ILE A 1 334 ? 26.331 -0.178 -44.330 1.00 66.62 334 ILE A N 1
ATOM 2736 C CA . ILE A 1 334 ? 25.527 0.575 -43.367 1.00 66.62 334 ILE A CA 1
ATOM 2737 C C . ILE A 1 334 ? 25.282 -0.311 -42.139 1.00 66.62 334 ILE A C 1
ATOM 2739 O O . ILE A 1 334 ? 24.458 -1.224 -42.156 1.00 66.62 334 ILE A O 1
ATOM 2743 N N . SER A 1 335 ? 25.966 -0.001 -41.035 1.00 65.88 335 SER A N 1
ATOM 2744 C CA . SER A 1 335 ? 25.744 -0.650 -39.739 1.00 65.88 335 SER A CA 1
ATOM 2745 C C . SER A 1 335 ? 24.255 -0.669 -39.371 1.00 65.88 335 SER A C 1
ATOM 2747 O O . SER A 1 335 ? 23.571 0.350 -39.489 1.00 65.88 335 SER A O 1
ATOM 2749 N N . PHE A 1 336 ? 23.767 -1.797 -38.840 1.00 69.69 336 PHE A N 1
ATOM 2750 C CA . PHE A 1 336 ? 22.375 -1.989 -38.405 1.00 69.69 336 PHE A CA 1
ATOM 2751 C C . PHE A 1 336 ? 21.841 -0.816 -37.562 1.00 69.69 336 PHE A C 1
ATOM 2753 O O . PHE A 1 336 ? 20.728 -0.338 -37.769 1.00 69.69 336 PHE A O 1
ATOM 2760 N N . VAL A 1 337 ? 22.657 -0.291 -36.642 1.00 66.31 337 VAL A N 1
ATOM 2761 C CA . VAL A 1 337 ? 22.271 0.834 -35.773 1.00 66.31 337 VAL A CA 1
ATOM 2762 C C . VAL A 1 337 ? 22.076 2.128 -36.566 1.00 66.31 337 VAL A C 1
ATOM 2764 O O . VAL A 1 337 ? 21.192 2.921 -36.247 1.00 66.31 337 VAL A O 1
ATOM 2767 N N . ARG A 1 338 ? 22.889 2.354 -37.603 1.00 71.00 338 ARG A N 1
ATOM 2768 C CA . ARG A 1 338 ? 22.783 3.528 -38.477 1.00 71.00 338 ARG A CA 1
ATOM 2769 C C . ARG A 1 338 ? 21.604 3.379 -39.443 1.00 71.00 338 ARG A C 1
ATOM 2771 O O . ARG A 1 338 ? 20.883 4.355 -39.632 1.00 71.00 338 ARG A O 1
ATOM 2778 N N . ALA A 1 339 ? 21.371 2.172 -39.960 1.00 73.12 339 ALA A N 1
ATOM 2779 C CA . ALA A 1 339 ? 20.246 1.855 -40.838 1.00 73.12 339 ALA A CA 1
ATOM 2780 C C . ALA A 1 339 ? 18.887 2.066 -40.148 1.00 73.12 339 ALA A C 1
ATOM 2782 O O . ALA A 1 339 ? 18.004 2.685 -40.730 1.00 73.12 339 ALA A O 1
ATOM 2783 N N . TYR A 1 340 ? 18.749 1.622 -38.892 1.00 82.00 340 TYR A N 1
ATOM 2784 C CA . TYR A 1 340 ? 17.472 1.622 -38.162 1.00 82.00 340 TYR A CA 1
ATOM 2785 C C . TYR A 1 340 ? 17.402 2.647 -37.025 1.00 82.00 340 TYR A C 1
ATOM 2787 O O . TYR A 1 340 ? 16.659 2.480 -36.053 1.00 82.00 340 TYR A O 1
ATOM 2795 N N . LYS A 1 341 ? 18.206 3.716 -37.089 1.00 82.38 341 LYS A N 1
ATOM 2796 C CA . LYS A 1 341 ? 18.302 4.702 -36.001 1.00 82.38 341 LYS A CA 1
ATOM 2797 C C . LYS A 1 341 ? 16.943 5.322 -35.664 1.00 82.38 341 LYS A C 1
ATOM 2799 O O . LYS A 1 341 ? 16.642 5.531 -34.490 1.00 82.38 341 LYS A O 1
ATOM 2804 N N . LYS A 1 342 ? 16.132 5.640 -36.678 1.00 83.69 342 LYS A N 1
ATOM 2805 C CA . LYS A 1 342 ? 14.825 6.288 -36.487 1.00 83.69 34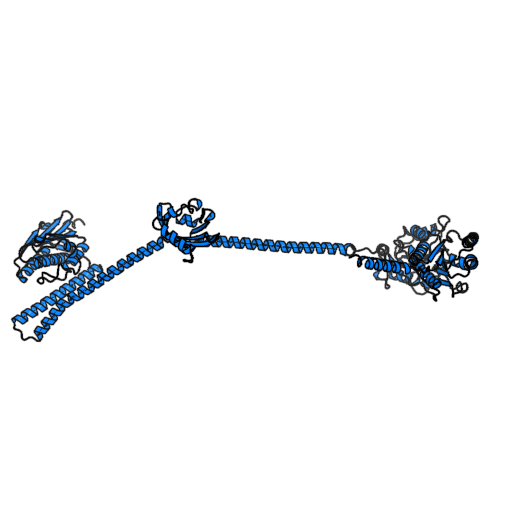2 LYS A CA 1
ATOM 2806 C C . LYS A 1 342 ? 13.820 5.314 -35.872 1.00 83.69 342 LYS A C 1
ATOM 2808 O O . LYS A 1 342 ? 13.122 5.665 -34.926 1.00 83.69 342 LYS A O 1
ATOM 2813 N N . GLU A 1 343 ? 13.805 4.084 -36.359 1.00 87.56 343 GLU A N 1
ATOM 2814 C CA . GLU A 1 343 ? 12.938 2.993 -35.927 1.00 87.56 343 GLU A CA 1
ATOM 2815 C C . GLU A 1 343 ? 13.240 2.601 -34.476 1.00 87.56 343 GLU A C 1
ATOM 2817 O O . GLU A 1 343 ? 12.324 2.486 -33.664 1.00 87.56 343 GLU A O 1
ATOM 2822 N N . LEU A 1 344 ? 14.522 2.485 -34.115 1.00 85.75 344 LEU A N 1
ATOM 2823 C CA . LEU A 1 344 ? 14.956 2.207 -32.744 1.00 85.75 344 LEU A CA 1
ATOM 2824 C C . LEU A 1 344 ? 14.505 3.296 -31.767 1.00 85.75 344 LEU A C 1
ATOM 2826 O O . LEU A 1 344 ? 14.036 2.972 -30.677 1.00 85.75 344 LEU A O 1
ATOM 2830 N N . ILE A 1 345 ? 14.596 4.574 -32.152 1.00 87.50 345 ILE A N 1
ATOM 2831 C CA . ILE A 1 345 ? 14.110 5.684 -31.318 1.00 87.50 345 ILE A CA 1
ATOM 2832 C C . ILE A 1 345 ? 12.601 5.553 -31.088 1.00 87.50 345 ILE A C 1
ATOM 2834 O O . ILE A 1 345 ? 12.161 5.645 -29.945 1.00 87.50 345 ILE A O 1
ATOM 2838 N N . VAL A 1 346 ? 11.816 5.274 -32.134 1.00 88.88 346 VAL A N 1
ATOM 2839 C CA . VAL A 1 346 ? 10.358 5.091 -32.014 1.00 88.88 346 VAL A CA 1
ATOM 2840 C C . VAL A 1 346 ? 10.018 3.919 -31.089 1.00 88.88 346 VAL A C 1
ATOM 2842 O O . VAL A 1 346 ? 9.198 4.073 -30.184 1.00 88.88 346 VAL A O 1
ATOM 2845 N N . VAL A 1 347 ? 10.673 2.767 -31.260 1.00 90.06 347 VAL A N 1
ATOM 2846 C CA . VAL A 1 347 ? 10.453 1.581 -30.415 1.00 90.06 347 VAL A CA 1
ATOM 2847 C C . VAL A 1 347 ? 10.803 1.869 -28.954 1.00 90.06 347 VAL A C 1
ATOM 2849 O O . VAL A 1 347 ? 10.029 1.528 -28.057 1.00 90.06 347 VAL A O 1
ATOM 2852 N N . LEU A 1 348 ? 11.926 2.546 -28.698 1.00 90.31 348 LEU A N 1
ATOM 2853 C CA . LEU A 1 348 ? 12.337 2.932 -27.347 1.00 90.31 348 LEU A CA 1
ATOM 2854 C C . LEU A 1 348 ? 11.380 3.951 -26.716 1.00 90.31 348 LEU A C 1
ATOM 2856 O O . LEU A 1 348 ? 11.068 3.834 -25.531 1.00 90.31 348 LEU A O 1
ATOM 2860 N N . SER A 1 349 ? 10.868 4.914 -27.489 1.00 86.56 349 SER A N 1
ATOM 2861 C CA . SER A 1 349 ? 9.848 5.855 -27.013 1.00 86.56 349 SER A CA 1
ATOM 2862 C C . SER A 1 349 ? 8.556 5.135 -26.621 1.00 86.56 349 SER A C 1
ATOM 2864 O O . SER A 1 349 ? 8.025 5.388 -25.541 1.00 86.56 349 SER A O 1
ATOM 2866 N N . ILE A 1 350 ? 8.085 4.190 -27.441 1.00 90.19 350 ILE A N 1
ATOM 2867 C CA . ILE A 1 350 ? 6.895 3.380 -27.141 1.00 90.19 350 ILE A CA 1
ATOM 2868 C C . ILE A 1 350 ? 7.112 2.543 -25.869 1.00 90.19 350 ILE A C 1
ATOM 2870 O O . ILE A 1 350 ? 6.264 2.550 -24.975 1.00 90.19 350 ILE A O 1
ATOM 2874 N N . LEU A 1 351 ? 8.262 1.871 -25.741 1.00 92.12 351 LEU A N 1
ATOM 2875 C CA . LEU A 1 351 ? 8.625 1.102 -24.544 1.00 92.12 351 LEU A CA 1
ATOM 2876 C C . LEU A 1 351 ? 8.668 1.971 -23.284 1.00 92.12 351 LEU A C 1
ATOM 2878 O O . LEU A 1 351 ? 8.159 1.563 -22.243 1.00 92.12 351 LEU A O 1
ATOM 2882 N N . SER A 1 352 ? 9.234 3.176 -23.372 1.00 90.31 352 SER A N 1
ATOM 2883 C CA . SER A 1 352 ? 9.295 4.114 -22.248 1.00 90.31 352 SER A CA 1
ATOM 2884 C C . SER A 1 352 ? 7.899 4.536 -21.780 1.00 90.31 352 SER A C 1
ATOM 2886 O O . SER A 1 352 ? 7.626 4.520 -20.578 1.00 90.31 352 SER A O 1
ATOM 2888 N N . VAL A 1 353 ? 6.986 4.819 -22.717 1.00 92.81 353 VAL A N 1
ATOM 2889 C CA . VAL A 1 353 ? 5.582 5.125 -22.402 1.00 92.81 353 VAL A CA 1
ATOM 2890 C C . VAL A 1 353 ? 4.901 3.932 -21.731 1.00 92.81 353 VAL A C 1
ATOM 2892 O O . VAL A 1 353 ? 4.242 4.108 -20.707 1.00 92.81 353 VAL A O 1
ATOM 2895 N N . PHE A 1 354 ? 5.095 2.711 -22.240 1.00 92.50 354 PHE A N 1
ATOM 2896 C CA . PHE A 1 354 ? 4.543 1.512 -21.605 1.00 92.50 354 PHE A CA 1
ATOM 2897 C C . PHE A 1 354 ? 5.087 1.293 -20.192 1.00 92.50 354 PHE A C 1
ATOM 2899 O O . PHE A 1 354 ? 4.306 1.022 -19.284 1.00 92.50 354 PHE A O 1
ATOM 2906 N N . ILE A 1 355 ? 6.394 1.461 -19.975 1.00 93.81 355 ILE A N 1
ATOM 2907 C CA . ILE A 1 355 ? 7.008 1.361 -18.643 1.00 93.81 355 ILE A CA 1
ATOM 2908 C C . ILE A 1 355 ? 6.403 2.401 -17.696 1.00 93.81 355 ILE A C 1
ATOM 2910 O O . ILE A 1 355 ? 6.056 2.069 -16.563 1.00 93.81 355 ILE A O 1
ATOM 2914 N N . PHE A 1 356 ? 6.220 3.640 -18.157 1.00 92.31 356 PHE A N 1
ATOM 2915 C CA . PHE A 1 356 ? 5.599 4.693 -17.357 1.00 92.31 356 PHE A CA 1
ATOM 2916 C C . PHE A 1 356 ? 4.150 4.352 -16.977 1.00 92.31 356 PHE A C 1
ATOM 2918 O O . PHE A 1 356 ? 3.779 4.465 -15.809 1.00 92.31 356 PHE A O 1
ATOM 2925 N N . ILE A 1 357 ? 3.350 3.857 -17.928 1.00 92.19 357 ILE A N 1
ATOM 2926 C CA . ILE A 1 357 ? 1.976 3.399 -17.670 1.00 92.19 357 ILE A CA 1
ATOM 2927 C C . ILE A 1 357 ? 1.968 2.238 -16.669 1.00 92.19 357 ILE A C 1
ATOM 2929 O O . ILE A 1 357 ? 1.180 2.254 -15.725 1.00 92.19 357 ILE A O 1
ATOM 2933 N N . ILE A 1 358 ? 2.857 1.253 -16.825 1.00 93.06 358 ILE A N 1
ATOM 2934 C CA . ILE A 1 358 ? 2.968 0.116 -15.902 1.00 93.06 358 ILE A CA 1
ATOM 2935 C C . ILE A 1 358 ? 3.301 0.603 -14.488 1.00 93.06 358 ILE A C 1
ATOM 2937 O O . ILE A 1 358 ? 2.662 0.165 -13.534 1.00 93.06 358 ILE A O 1
ATOM 2941 N N . LEU A 1 359 ? 4.243 1.538 -14.332 1.00 92.56 359 LEU A N 1
ATOM 2942 C CA . LEU A 1 359 ? 4.586 2.109 -13.027 1.00 92.56 359 LEU A CA 1
ATOM 2943 C C . LEU A 1 359 ? 3.402 2.850 -12.387 1.00 92.56 359 LEU A C 1
ATOM 2945 O O . LEU A 1 359 ? 3.177 2.703 -11.184 1.00 92.56 359 LEU A O 1
ATOM 2949 N N . LEU A 1 360 ? 2.615 3.593 -13.175 1.00 91.94 360 LEU A N 1
ATOM 2950 C CA . LEU A 1 360 ? 1.391 4.240 -12.693 1.00 91.94 360 LEU A CA 1
ATOM 2951 C C . LEU A 1 360 ? 0.342 3.218 -12.235 1.00 91.94 360 LEU A C 1
ATOM 2953 O O . LEU A 1 360 ? -0.211 3.365 -11.145 1.00 91.94 360 LEU A O 1
ATOM 2957 N N . LEU A 1 361 ? 0.100 2.168 -13.028 1.00 92.31 361 LEU A N 1
ATOM 2958 C CA . LEU A 1 361 ? -0.853 1.104 -12.697 1.00 92.31 361 LEU A CA 1
ATOM 2959 C C . LEU A 1 361 ? -0.430 0.330 -11.444 1.00 92.31 361 LEU A C 1
ATOM 2961 O O . LEU A 1 361 ? -1.248 0.098 -10.558 1.00 92.31 361 LEU A O 1
ATOM 2965 N N . VAL A 1 362 ? 0.852 -0.023 -11.328 1.00 93.38 362 VAL A N 1
ATOM 2966 C CA . VAL A 1 362 ? 1.402 -0.672 -10.129 1.00 93.38 362 VAL A CA 1
ATOM 2967 C C . VAL A 1 362 ? 1.249 0.241 -8.911 1.00 93.38 362 VAL A C 1
ATOM 2969 O O . VAL A 1 362 ? 0.839 -0.221 -7.846 1.00 93.38 362 VAL A O 1
ATOM 2972 N N . GLY A 1 363 ? 1.510 1.542 -9.066 1.00 91.44 363 GLY A N 1
ATOM 2973 C CA . GLY A 1 363 ? 1.288 2.535 -8.018 1.00 91.44 363 GLY A CA 1
ATOM 2974 C C . GLY A 1 363 ? -0.169 2.600 -7.550 1.00 91.44 363 GLY A C 1
ATOM 2975 O O . GLY A 1 363 ? -0.415 2.630 -6.342 1.00 91.44 363 GLY A O 1
ATOM 2976 N N . ASP A 1 364 ? -1.133 2.581 -8.475 1.00 92.50 364 ASP A N 1
ATOM 2977 C CA . ASP A 1 364 ? -2.566 2.566 -8.147 1.00 92.50 364 ASP A CA 1
ATOM 2978 C C . ASP A 1 364 ? -2.973 1.275 -7.423 1.00 92.50 364 ASP A C 1
ATOM 2980 O O . ASP A 1 364 ? -3.619 1.324 -6.375 1.00 92.50 364 ASP A O 1
ATOM 2984 N N . ILE A 1 365 ? -2.513 0.118 -7.910 1.00 91.00 365 ILE A N 1
ATOM 2985 C CA . ILE A 1 365 ? -2.783 -1.188 -7.290 1.00 91.00 365 ILE A CA 1
ATOM 2986 C C . ILE A 1 365 ? -2.236 -1.237 -5.858 1.00 91.00 365 ILE A C 1
ATOM 2988 O O . ILE A 1 365 ? -2.939 -1.672 -4.944 1.00 91.00 365 ILE A O 1
ATOM 2992 N N . ILE A 1 366 ? -1.007 -0.762 -5.629 1.00 90.25 366 ILE A N 1
ATOM 2993 C CA . ILE A 1 366 ? -0.407 -0.721 -4.287 1.00 90.25 366 ILE A CA 1
ATOM 2994 C C . ILE A 1 366 ? -1.209 0.200 -3.360 1.00 90.25 366 ILE A C 1
ATOM 2996 O O . ILE A 1 366 ? -1.449 -0.159 -2.205 1.00 90.25 366 ILE A O 1
ATOM 3000 N N . LYS A 1 367 ? -1.647 1.372 -3.842 1.00 88.94 367 LYS A N 1
ATOM 3001 C CA . LYS A 1 367 ? -2.489 2.292 -3.060 1.00 88.94 367 LYS A CA 1
ATOM 3002 C C . LYS A 1 367 ? -3.821 1.649 -2.681 1.00 88.94 367 LYS A C 1
ATOM 3004 O O . LYS A 1 367 ? -4.159 1.649 -1.500 1.00 88.94 367 LYS A O 1
ATOM 3009 N N . ARG A 1 368 ? -4.534 1.057 -3.647 1.00 85.94 368 ARG A N 1
ATOM 3010 C CA . ARG A 1 368 ? -5.802 0.348 -3.405 1.00 85.94 368 ARG A CA 1
ATOM 3011 C C . ARG A 1 368 ? -5.638 -0.748 -2.361 1.00 85.94 368 ARG A C 1
ATOM 3013 O O . ARG A 1 368 ? -6.402 -0.794 -1.405 1.00 85.94 368 ARG A O 1
ATOM 3020 N N . LYS A 1 369 ? -4.592 -1.567 -2.494 1.00 87.12 369 LYS A N 1
ATOM 3021 C CA . LYS A 1 369 ? -4.345 -2.684 -1.579 1.00 87.12 369 LYS A CA 1
ATOM 3022 C C . LYS A 1 369 ? -3.985 -2.225 -0.164 1.00 87.12 369 LYS A C 1
ATOM 3024 O O . LYS A 1 369 ? -4.392 -2.860 0.800 1.00 87.12 369 LYS A O 1
ATOM 3029 N N . ARG A 1 370 ? -3.269 -1.102 -0.011 1.00 85.50 370 ARG A N 1
ATOM 3030 C CA . ARG A 1 370 ? -3.038 -0.495 1.314 1.00 85.50 370 ARG A CA 1
ATOM 3031 C C . ARG A 1 370 ? -4.327 0.009 1.949 1.00 85.50 370 ARG A C 1
ATOM 3033 O O . ARG A 1 370 ? -4.511 -0.217 3.137 1.00 85.50 370 ARG A O 1
ATOM 3040 N N . ILE A 1 371 ? -5.186 0.673 1.173 1.00 86.25 371 ILE A N 1
ATOM 3041 C CA . ILE A 1 371 ? -6.484 1.158 1.661 1.00 86.25 371 ILE A CA 1
ATOM 3042 C C . ILE A 1 371 ? -7.325 -0.030 2.133 1.00 86.25 371 ILE A C 1
ATOM 3044 O O . ILE A 1 371 ? -7.800 -0.017 3.263 1.00 86.25 371 ILE A O 1
ATOM 3048 N N . GLU A 1 372 ? -7.418 -1.083 1.323 1.00 85.88 372 GLU A N 1
ATOM 3049 C CA . GLU A 1 372 ? -8.142 -2.314 1.651 1.00 85.88 372 GLU A CA 1
ATOM 3050 C C . GLU A 1 372 ? -7.624 -2.975 2.938 1.00 85.88 372 GLU A C 1
ATOM 3052 O O . GLU A 1 372 ? -8.402 -3.228 3.853 1.00 85.88 372 GLU A O 1
ATOM 3057 N N . ILE A 1 373 ? -6.308 -3.181 3.063 1.00 86.19 373 ILE A N 1
ATOM 3058 C CA . ILE A 1 373 ? -5.713 -3.766 4.277 1.00 86.19 373 ILE A CA 1
ATOM 3059 C C . ILE A 1 373 ? -5.979 -2.881 5.499 1.00 86.19 373 ILE A C 1
ATOM 3061 O O . ILE A 1 373 ? -6.388 -3.386 6.541 1.00 86.19 373 ILE A O 1
ATOM 3065 N N . SER A 1 374 ? -5.789 -1.564 5.377 1.00 85.12 374 SER A N 1
ATOM 3066 C CA . SER A 1 374 ? -6.035 -0.637 6.487 1.00 85.12 374 SER A CA 1
ATOM 3067 C C . SER A 1 374 ? -7.505 -0.605 6.912 1.00 85.12 374 SER A C 1
ATOM 3069 O O . SER A 1 374 ? -7.796 -0.452 8.096 1.00 85.12 374 SER A O 1
ATOM 3071 N N . PHE A 1 375 ? -8.424 -0.792 5.962 1.00 81.94 375 PHE A N 1
ATOM 3072 C CA . PHE A 1 375 ? -9.854 -0.879 6.224 1.00 81.94 375 PHE A CA 1
ATOM 3073 C C . PHE A 1 375 ? -10.185 -2.151 7.010 1.00 81.94 375 PHE A C 1
ATOM 3075 O O . PHE A 1 375 ? -10.781 -2.053 8.079 1.00 81.94 375 PHE A O 1
ATOM 3082 N N . ILE A 1 376 ? -9.702 -3.313 6.554 1.00 82.19 376 ILE A N 1
ATOM 3083 C CA . ILE A 1 376 ? -9.888 -4.604 7.240 1.00 82.19 376 ILE A CA 1
ATOM 3084 C C . ILE A 1 376 ? -9.284 -4.572 8.652 1.00 82.19 376 ILE A C 1
ATOM 3086 O O . ILE A 1 376 ? -9.892 -5.058 9.604 1.00 82.19 376 ILE A O 1
ATOM 3090 N N . GLU A 1 377 ? -8.092 -3.993 8.825 1.00 85.00 377 GLU A N 1
ATOM 3091 C CA . GLU A 1 377 ? -7.479 -3.855 10.151 1.00 85.00 377 GLU A CA 1
ATOM 3092 C C . GLU A 1 377 ? -8.278 -2.930 11.070 1.00 85.00 377 GLU A C 1
ATOM 3094 O O . GLU A 1 377 ? -8.391 -3.206 12.266 1.00 85.00 377 GLU A O 1
ATOM 3099 N N . SER A 1 378 ? -8.826 -1.838 10.531 1.00 77.38 378 SER A N 1
ATOM 3100 C CA . SER A 1 378 ? -9.670 -0.913 11.283 1.00 77.38 378 SER A CA 1
ATOM 3101 C C . SER A 1 378 ? -10.982 -1.574 11.706 1.00 77.38 378 SER A C 1
ATOM 3103 O O . SER A 1 378 ? -11.358 -1.464 12.871 1.00 77.38 378 SER A O 1
ATOM 3105 N N . GLU A 1 379 ? -11.647 -2.288 10.797 1.00 81.62 379 GLU A N 1
ATOM 3106 C CA . GLU A 1 379 ? -12.879 -3.037 11.066 1.00 81.62 379 GLU A CA 1
ATOM 3107 C C . GLU A 1 379 ? -12.646 -4.106 12.139 1.00 81.62 379 GLU A C 1
ATOM 3109 O O . GLU A 1 379 ? -13.305 -4.098 13.177 1.00 81.62 379 GLU A O 1
ATOM 3114 N N . LYS A 1 380 ? -11.617 -4.945 11.966 1.00 81.88 380 LYS A N 1
ATOM 3115 C CA . LYS A 1 380 ? -11.261 -5.987 12.938 1.00 81.88 380 LYS A CA 1
ATOM 3116 C C . LYS A 1 380 ? -10.882 -5.409 14.299 1.00 81.88 380 LYS A C 1
ATOM 3118 O O . LYS A 1 380 ? -11.181 -6.000 15.333 1.00 81.88 380 LYS A O 1
ATOM 3123 N N . ARG A 1 381 ? -10.206 -4.256 14.332 1.00 82.69 381 ARG A N 1
ATOM 3124 C CA . ARG A 1 381 ? -9.874 -3.569 15.588 1.00 82.69 381 ARG A CA 1
ATOM 3125 C C . ARG A 1 381 ? -11.126 -3.062 16.290 1.00 82.69 381 ARG A C 1
ATOM 3127 O O . ARG A 1 381 ? -11.199 -3.181 17.508 1.00 82.69 381 ARG A O 1
ATOM 3134 N N . LEU A 1 382 ? -12.081 -2.512 15.544 1.00 80.31 382 LEU A N 1
ATOM 3135 C CA . LEU A 1 382 ? -13.353 -2.049 16.087 1.00 80.31 382 LEU A CA 1
ATOM 3136 C C . LEU A 1 382 ? -14.172 -3.227 16.631 1.00 80.31 382 LEU A C 1
ATOM 3138 O O . LEU A 1 382 ? -14.654 -3.162 17.757 1.00 80.31 382 LEU A O 1
ATOM 3142 N N . GLU A 1 383 ? -14.231 -4.338 15.895 1.00 77.81 383 GLU A N 1
ATOM 3143 C CA . GLU A 1 383 ? -14.874 -5.579 16.337 1.00 77.81 383 GLU A CA 1
ATOM 3144 C C . GLU A 1 383 ? -14.231 -6.135 17.621 1.00 77.81 383 GLU A C 1
ATOM 3146 O O . GLU A 1 383 ? -14.928 -6.451 18.584 1.00 77.81 383 GLU A O 1
ATOM 3151 N N . LEU A 1 384 ? -12.894 -6.196 17.683 1.00 81.25 384 LEU A N 1
ATOM 3152 C CA . LEU A 1 384 ? -12.161 -6.618 18.882 1.00 81.25 384 LEU A CA 1
ATOM 3153 C C . LEU A 1 384 ? -12.357 -5.660 20.061 1.00 81.25 384 LEU A C 1
ATOM 3155 O O . LEU A 1 384 ? -12.425 -6.124 21.195 1.00 81.25 384 LEU A O 1
ATOM 3159 N N . ALA A 1 385 ? -12.442 -4.350 19.819 1.00 80.44 385 ALA A N 1
ATOM 3160 C CA . ALA A 1 385 ? -12.681 -3.361 20.865 1.00 80.44 385 ALA A CA 1
ATOM 3161 C C . ALA A 1 385 ? -14.087 -3.508 21.462 1.00 80.44 385 ALA A C 1
ATOM 3163 O O . ALA A 1 385 ? -14.215 -3.549 22.681 1.00 80.44 385 ALA A O 1
ATOM 3164 N N . ILE A 1 386 ? -15.114 -3.667 20.620 1.00 79.12 386 ILE A N 1
ATOM 3165 C CA . ILE A 1 386 ? -16.505 -3.878 21.055 1.00 79.12 386 ILE A CA 1
ATOM 3166 C C . ILE A 1 386 ? -16.639 -5.211 21.807 1.00 79.12 386 ILE A C 1
ATOM 3168 O O . ILE A 1 386 ? -17.192 -5.254 22.906 1.00 79.12 386 ILE A O 1
ATOM 3172 N N . ASN A 1 387 ? -16.062 -6.292 21.268 1.00 75.44 387 ASN A N 1
ATOM 3173 C CA . ASN A 1 387 ? -16.060 -7.597 21.933 1.00 75.44 387 ASN A CA 1
ATOM 3174 C C . ASN A 1 387 ? -15.268 -7.569 23.252 1.00 75.44 387 ASN A C 1
ATOM 3176 O O . ASN A 1 387 ? -15.696 -8.159 24.239 1.00 75.44 387 ASN A O 1
ATOM 3180 N N . GLY A 1 388 ? -14.125 -6.877 23.288 1.00 74.62 388 GLY A N 1
ATOM 3181 C CA . GLY A 1 388 ? -13.280 -6.739 24.476 1.00 74.62 388 GLY A CA 1
ATOM 3182 C C . GLY A 1 388 ? -13.913 -5.883 25.575 1.00 74.62 388 GLY A C 1
ATOM 3183 O O . GLY A 1 388 ? -13.799 -6.226 26.748 1.00 74.62 388 GLY A O 1
ATOM 3184 N N . ALA A 1 389 ? -14.634 -4.821 25.204 1.00 79.31 389 ALA A N 1
ATOM 3185 C CA . ALA A 1 389 ? -15.444 -4.024 26.126 1.00 79.31 389 ALA A CA 1
ATOM 3186 C C . ALA A 1 389 ? -16.673 -4.793 26.641 1.00 79.31 389 ALA A C 1
ATOM 3188 O O . ALA A 1 389 ? -17.340 -4.340 27.566 1.00 79.31 389 ALA A O 1
ATOM 3189 N N . SER A 1 390 ? -16.949 -5.977 26.076 1.00 79.75 390 SER A N 1
ATOM 3190 C CA . SER A 1 390 ? -18.157 -6.752 26.343 1.00 79.75 390 SER A CA 1
ATOM 3191 C C . SER A 1 390 ? -19.412 -5.911 26.130 1.00 79.75 390 SER A C 1
ATOM 3193 O O . SER A 1 390 ? -20.340 -6.031 26.916 1.00 79.75 390 SER A O 1
ATOM 3195 N N . GLU A 1 391 ? -19.440 -5.074 25.087 1.00 87.94 391 GLU A N 1
ATOM 3196 C CA . GLU A 1 391 ? -20.565 -4.196 24.743 1.00 87.94 391 GLU A CA 1
ATOM 3197 C C . GLU A 1 391 ? -21.338 -4.746 23.536 1.00 87.94 391 GLU A C 1
ATOM 3199 O O . GLU A 1 391 ? -20.763 -5.285 22.586 1.00 87.94 391 GLU A O 1
ATOM 3204 N N . GLY A 1 392 ? -22.663 -4.623 23.560 1.00 89.88 392 GLY A N 1
ATOM 3205 C CA . GLY A 1 392 ? -23.492 -4.950 22.406 1.00 89.88 392 GLY A CA 1
ATOM 3206 C C . GLY A 1 392 ? -23.554 -3.758 21.459 1.00 89.88 392 GLY A C 1
ATOM 3207 O O . GLY A 1 392 ? -23.737 -2.632 21.905 1.00 89.88 392 GLY A O 1
ATOM 3208 N N . LEU A 1 393 ? -23.427 -3.990 20.158 1.00 90.62 393 LEU A N 1
ATOM 3209 C CA . LEU A 1 393 ? -23.631 -2.981 19.120 1.00 90.62 393 LEU A CA 1
ATOM 3210 C C . LEU A 1 393 ? -25.029 -3.166 18.540 1.00 90.62 393 LEU A C 1
ATOM 3212 O O . LEU A 1 393 ? -25.430 -4.296 18.255 1.00 90.62 393 LEU A O 1
ATOM 3216 N N . TRP A 1 394 ? -25.736 -2.063 18.332 1.00 91.69 394 TRP A N 1
ATOM 3217 C CA . TRP A 1 394 ? -27.016 -2.047 17.641 1.00 91.69 394 TRP A CA 1
ATOM 3218 C C . TRP A 1 394 ? -27.068 -0.898 16.632 1.00 91.69 394 TRP A C 1
ATOM 3220 O O . TRP A 1 394 ? -26.501 0.174 16.847 1.00 91.69 394 TRP A O 1
ATOM 3230 N N . ASP A 1 395 ? -27.733 -1.129 15.507 1.00 91.75 395 ASP A N 1
ATOM 3231 C CA . ASP A 1 395 ? -27.901 -0.153 14.436 1.00 91.75 395 ASP A CA 1
ATOM 3232 C C . ASP A 1 395 ? -29.292 -0.294 13.827 1.00 91.75 395 ASP A C 1
ATOM 3234 O O . ASP A 1 395 ? -29.696 -1.371 13.399 1.00 91.75 395 ASP A O 1
ATOM 3238 N N . VAL A 1 396 ? -30.045 0.794 13.830 1.00 91.69 396 VAL A N 1
ATOM 3239 C CA . VAL A 1 396 ? -31.457 0.828 13.461 1.00 91.69 396 VAL A CA 1
ATOM 3240 C C . VAL A 1 396 ? -31.601 1.662 12.203 1.00 91.69 396 VAL A C 1
ATOM 3242 O O . VAL A 1 396 ? -31.264 2.843 12.210 1.00 91.69 396 VAL A O 1
ATOM 3245 N N . GLU A 1 397 ? -32.161 1.069 11.153 1.00 91.50 397 GLU A N 1
ATOM 3246 C CA . GLU A 1 397 ? -32.580 1.759 9.935 1.00 91.50 397 GLU A CA 1
ATOM 3247 C C . GLU A 1 397 ? -34.115 1.809 9.888 1.00 91.50 397 GLU A C 1
ATOM 3249 O O . GLU A 1 397 ? -34.795 0.804 9.651 1.00 91.50 397 GLU A O 1
ATOM 3254 N N . ILE A 1 398 ? -34.666 3.000 10.138 1.00 87.38 398 ILE A N 1
ATOM 3255 C CA . ILE A 1 398 ? -36.098 3.229 10.362 1.00 87.38 398 ILE A CA 1
ATOM 3256 C C . ILE A 1 398 ? -36.909 2.988 9.087 1.00 87.38 398 ILE A C 1
ATOM 3258 O O . I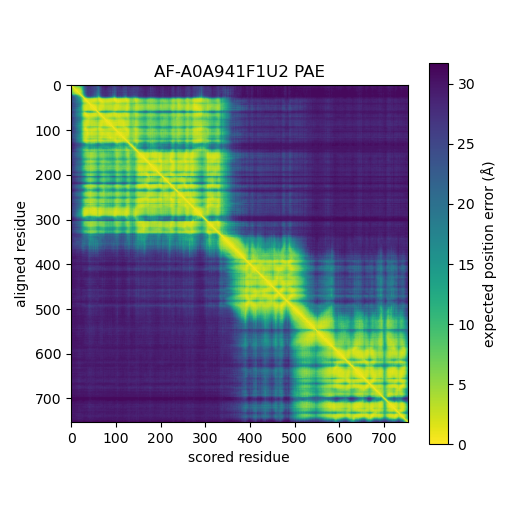LE A 1 398 ? -37.927 2.299 9.131 1.00 87.38 398 ILE A O 1
ATOM 3262 N N . SER A 1 399 ? -36.435 3.472 7.936 1.00 84.19 399 SER A N 1
ATOM 3263 C CA . SER A 1 399 ? -37.127 3.311 6.647 1.00 84.19 399 SER A CA 1
ATOM 3264 C C . SER A 1 399 ? -37.300 1.853 6.208 1.00 84.19 399 SER A C 1
ATOM 3266 O O . SER A 1 399 ? -38.278 1.530 5.534 1.00 84.19 399 SER A O 1
ATOM 3268 N N . LYS A 1 400 ? -36.380 0.961 6.601 1.00 84.12 400 LYS A N 1
ATOM 3269 C CA . LYS A 1 400 ? -36.426 -0.473 6.270 1.00 84.12 400 LYS A CA 1
ATOM 3270 C C . LYS A 1 400 ? -37.005 -1.349 7.380 1.00 84.12 400 LYS A C 1
ATOM 3272 O O . LYS A 1 400 ? -37.092 -2.559 7.183 1.00 84.12 400 LYS A O 1
ATOM 3277 N N . ASN A 1 401 ? -37.382 -0.769 8.524 1.00 84.62 401 ASN A N 1
ATOM 3278 C CA . ASN A 1 401 ? -37.747 -1.511 9.734 1.00 84.62 401 ASN A CA 1
ATOM 3279 C C . ASN A 1 401 ? -36.705 -2.588 10.093 1.00 84.62 401 ASN A C 1
ATOM 3281 O O . ASN A 1 401 ? -37.031 -3.742 10.374 1.00 84.62 401 ASN A O 1
ATOM 3285 N N . TYR A 1 402 ? -35.430 -2.211 10.014 1.00 85.69 402 TYR A N 1
ATOM 3286 C CA . TYR A 1 402 ? -34.313 -3.127 10.188 1.00 85.69 402 TYR A CA 1
ATOM 3287 C C . TYR A 1 402 ? -33.498 -2.735 11.415 1.00 85.69 402 TYR A C 1
ATOM 3289 O O . TYR A 1 402 ? -33.126 -1.574 11.575 1.00 85.69 402 TYR A O 1
ATOM 3297 N N . ILE A 1 403 ? -33.224 -3.715 12.274 1.00 89.94 403 ILE A N 1
ATOM 3298 C CA . ILE A 1 403 ? -32.334 -3.566 13.421 1.00 89.94 403 ILE A CA 1
ATOM 3299 C C . ILE A 1 403 ? -31.221 -4.589 13.257 1.00 89.94 403 ILE A C 1
ATOM 3301 O O . ILE A 1 403 ? -31.452 -5.794 13.306 1.00 89.94 403 ILE A O 1
ATOM 3305 N N . TYR A 1 404 ? -30.009 -4.096 13.061 1.00 90.06 404 TYR A N 1
ATOM 3306 C CA . TYR A 1 404 ? -28.804 -4.886 13.190 1.00 90.06 404 TYR A CA 1
ATOM 3307 C C . TYR A 1 404 ? -28.383 -4.918 14.656 1.00 90.06 404 TYR A C 1
ATOM 3309 O O . TYR A 1 404 ? -28.351 -3.887 15.328 1.00 90.06 404 TYR A O 1
ATOM 3317 N N . ILE A 1 405 ? -28.020 -6.100 15.134 1.00 91.06 405 ILE A N 1
ATOM 3318 C CA . ILE A 1 405 ? -27.391 -6.311 16.433 1.00 91.06 405 ILE A CA 1
ATOM 3319 C C . ILE A 1 405 ? -26.166 -7.193 16.231 1.00 91.06 405 ILE A C 1
ATOM 3321 O O . ILE A 1 405 ? -26.171 -8.087 15.385 1.00 91.06 405 ILE A O 1
ATOM 3325 N N . ASN A 1 406 ? -25.106 -6.950 16.994 1.00 89.81 406 ASN A N 1
ATOM 3326 C CA . ASN A 1 406 ? -23.966 -7.857 16.987 1.00 89.81 406 ASN A CA 1
ATOM 3327 C C . ASN A 1 406 ? -24.211 -9.083 17.886 1.00 89.81 406 ASN A C 1
ATOM 3329 O O . ASN A 1 406 ? -25.092 -9.116 18.746 1.00 89.81 406 ASN A O 1
ATOM 3333 N N . GLU A 1 407 ? -23.351 -10.083 17.726 1.00 88.44 407 GLU A N 1
ATOM 3334 C CA . GLU A 1 407 ? -23.351 -11.317 18.517 1.00 88.44 407 GLU A CA 1
ATOM 3335 C C . GLU A 1 407 ? -23.276 -11.083 20.033 1.00 88.44 407 GLU A C 1
ATOM 3337 O O . GLU A 1 407 ? -23.857 -11.829 20.822 1.00 88.44 407 GLU A O 1
ATOM 3342 N N . GLN A 1 408 ? -22.564 -10.037 20.457 1.00 88.56 408 GLN A N 1
ATOM 3343 C CA . GLN A 1 408 ? -22.408 -9.718 21.871 1.00 88.56 408 GLN A CA 1
ATOM 3344 C C . GLN A 1 408 ? -23.728 -9.245 22.497 1.00 88.56 408 GLN A C 1
ATOM 3346 O O . GLN A 1 408 ? -24.053 -9.692 23.595 1.00 88.56 408 GLN A O 1
ATOM 3351 N N . PHE A 1 409 ? -24.520 -8.421 21.796 1.00 90.94 409 PHE A N 1
ATOM 3352 C CA . PHE A 1 409 ? -25.861 -8.010 22.236 1.00 90.94 409 PHE A CA 1
ATOM 3353 C C . PHE A 1 409 ? -26.731 -9.239 22.527 1.00 90.94 409 PHE A C 1
ATOM 3355 O O . PHE A 1 409 ? -27.338 -9.350 23.592 1.00 90.94 409 PHE A O 1
ATOM 3362 N N . ALA A 1 410 ? -26.771 -10.193 21.593 1.00 90.06 410 ALA A N 1
ATOM 3363 C CA . ALA A 1 410 ? -27.570 -11.406 21.735 1.00 90.06 410 ALA A CA 1
ATOM 3364 C C . ALA A 1 410 ? -27.106 -12.258 22.930 1.00 90.06 410 ALA A C 1
ATOM 3366 O O . ALA A 1 410 ? -27.927 -12.685 23.748 1.00 90.06 410 ALA A O 1
ATOM 3367 N N . ARG A 1 411 ? -25.787 -12.435 23.089 1.00 88.75 411 ARG A N 1
ATOM 3368 C CA . ARG A 1 411 ? -25.198 -13.174 24.216 1.00 88.75 411 ARG A CA 1
ATOM 3369 C C . ARG A 1 411 ? -25.500 -12.548 25.572 1.00 88.75 411 ARG A C 1
ATOM 3371 O O . ARG A 1 411 ? -25.751 -13.288 26.520 1.00 88.75 411 ARG A O 1
ATOM 3378 N N . MET A 1 412 ? -25.528 -11.219 25.673 1.00 89.06 412 MET A N 1
ATOM 3379 C CA . MET A 1 412 ? -25.891 -10.531 26.918 1.00 89.06 412 MET A CA 1
ATOM 3380 C C . MET A 1 412 ? -27.301 -10.871 27.408 1.00 89.06 412 MET A C 1
ATOM 3382 O O . MET A 1 412 ? -27.526 -10.913 28.614 1.00 89.06 412 MET A O 1
ATOM 3386 N N . LEU A 1 413 ? -28.235 -11.109 26.484 1.00 88.81 413 LEU A N 1
ATOM 3387 C CA . LEU A 1 413 ? -29.616 -11.504 26.780 1.00 88.81 413 LEU A CA 1
ATOM 3388 C C . LEU A 1 413 ? -29.792 -13.034 26.876 1.00 88.81 413 LEU A C 1
ATOM 3390 O O . LEU A 1 413 ? -30.907 -13.523 27.073 1.00 88.81 413 LEU A O 1
ATOM 3394 N N . GLY A 1 414 ? -28.707 -13.807 26.736 1.00 87.25 414 GLY A N 1
ATOM 3395 C CA . GLY A 1 414 ? -28.697 -15.269 26.843 1.00 87.25 414 GLY A CA 1
ATOM 3396 C C . GLY A 1 414 ? -28.982 -16.033 25.543 1.00 87.25 414 GLY A C 1
ATOM 3397 O O . GLY A 1 414 ? -29.225 -17.242 25.589 1.00 87.25 414 GLY A O 1
ATOM 3398 N N . TYR A 1 415 ? -28.960 -15.365 24.389 1.00 89.50 415 TYR A N 1
ATOM 3399 C CA . TYR A 1 415 ? -29.116 -15.995 23.072 1.00 89.50 415 TYR A CA 1
ATOM 3400 C C . TYR A 1 415 ? -27.766 -16.478 22.517 1.00 89.50 415 TYR A C 1
ATOM 3402 O O . TYR A 1 415 ? -26.709 -15.962 22.877 1.00 89.50 415 TYR A O 1
ATOM 3410 N N . GLN A 1 416 ? -27.792 -17.503 21.659 1.00 86.06 416 GLN A N 1
ATOM 3411 C CA . GLN A 1 416 ? -26.582 -18.116 21.089 1.00 86.06 416 GLN A CA 1
ATOM 3412 C C . GLN A 1 416 ? -26.042 -17.362 19.871 1.00 86.06 416 GLN A C 1
ATOM 3414 O O . GLN A 1 416 ? -24.851 -17.459 19.590 1.00 86.06 416 GLN A O 1
ATOM 3419 N N . SER A 1 417 ? -26.907 -16.645 19.150 1.00 87.75 417 SER A N 1
ATOM 3420 C CA . SER A 1 417 ? -26.529 -15.847 17.979 1.00 87.75 417 SER A CA 1
ATOM 3421 C C . SER A 1 417 ? -27.461 -14.657 17.788 1.00 87.75 417 SER A C 1
ATOM 3423 O O . SER A 1 417 ? -28.589 -14.679 18.292 1.00 87.75 417 SER A O 1
ATOM 3425 N N . ALA A 1 418 ? -27.010 -13.646 17.042 1.00 84.62 418 ALA A N 1
ATOM 3426 C CA . ALA A 1 418 ? -27.842 -12.504 16.661 1.00 84.62 418 ALA A CA 1
ATOM 3427 C C . ALA A 1 418 ? -29.110 -12.937 15.902 1.00 84.62 418 ALA A C 1
ATOM 3429 O O . ALA A 1 418 ? -30.189 -12.415 16.171 1.00 84.62 418 ALA A O 1
ATOM 3430 N N . ASP A 1 419 ? -29.003 -13.957 15.046 1.00 83.62 419 ASP A N 1
ATOM 3431 C CA . ASP A 1 419 ? -30.120 -14.493 14.256 1.00 83.62 419 ASP A CA 1
ATOM 3432 C C . ASP A 1 419 ? -31.226 -15.134 15.115 1.00 83.62 419 ASP A C 1
ATOM 3434 O O . ASP A 1 419 ? -32.380 -15.226 14.694 1.00 83.62 419 ASP A O 1
ATOM 3438 N N . GLU A 1 420 ? -30.896 -15.587 16.330 1.00 86.38 420 GLU A N 1
ATOM 3439 C CA . GLU A 1 420 ? -31.867 -16.182 17.255 1.00 86.38 420 GLU A CA 1
ATOM 3440 C C . GLU A 1 420 ? -32.774 -15.118 17.903 1.00 86.38 420 GLU A C 1
ATOM 3442 O O . GLU A 1 420 ? -33.928 -15.397 18.242 1.00 86.38 420 GLU A O 1
ATOM 3447 N N . LEU A 1 421 ? -32.274 -13.889 18.070 1.00 84.69 421 LEU A N 1
ATOM 3448 C CA . LEU A 1 421 ? -33.003 -12.790 18.694 1.00 84.69 421 LEU A CA 1
ATOM 3449 C C . LEU A 1 421 ? -33.800 -12.011 17.639 1.00 84.69 421 LEU A C 1
ATOM 3451 O O . LEU A 1 421 ? -33.292 -11.126 16.958 1.00 84.69 421 LEU A O 1
ATOM 3455 N N . THR A 1 422 ? -35.097 -12.299 17.531 1.00 82.12 422 THR A N 1
ATOM 3456 C CA . THR A 1 422 ? -35.987 -11.566 16.619 1.00 82.12 422 THR A CA 1
ATOM 3457 C C . THR A 1 422 ? -36.394 -10.212 17.217 1.00 82.12 422 THR A C 1
ATOM 3459 O O . THR A 1 422 ? -37.398 -10.117 17.932 1.00 82.12 422 THR A O 1
ATOM 3462 N N . ILE A 1 423 ? -35.636 -9.155 16.910 1.00 84.44 423 ILE A N 1
ATOM 3463 C CA . ILE A 1 423 ? -35.937 -7.770 17.306 1.00 84.44 423 ILE A CA 1
ATOM 3464 C C . ILE A 1 423 ? -36.083 -6.841 16.087 1.00 84.44 423 ILE A C 1
ATOM 3466 O O . ILE A 1 423 ? -35.279 -6.876 15.162 1.00 84.44 423 ILE A O 1
ATOM 3470 N N . ASN A 1 424 ? -37.134 -6.022 16.069 1.00 85.00 424 ASN A N 1
ATOM 3471 C CA . ASN A 1 424 ? -37.431 -5.014 15.047 1.00 85.00 424 ASN A CA 1
ATOM 3472 C C . ASN A 1 424 ? -38.188 -3.817 15.665 1.00 85.00 424 ASN A C 1
ATOM 3474 O O . ASN A 1 424 ? -38.481 -3.812 16.866 1.00 85.00 424 ASN A O 1
ATOM 3478 N N . LEU A 1 425 ? -38.514 -2.787 14.871 1.00 83.44 425 LEU A N 1
ATOM 3479 C CA . LEU A 1 425 ? -39.183 -1.585 15.398 1.00 83.44 425 LEU A CA 1
ATOM 3480 C C . LEU A 1 425 ? -40.617 -1.849 15.865 1.00 83.44 425 LEU A C 1
ATOM 3482 O O . LEU A 1 425 ? -41.131 -1.103 16.698 1.00 83.44 425 LEU A O 1
ATOM 3486 N N . ASP A 1 426 ? -41.246 -2.919 15.385 1.00 83.19 426 ASP A N 1
ATOM 3487 C CA . ASP A 1 426 ? -42.600 -3.280 15.792 1.00 83.19 426 ASP A CA 1
ATOM 3488 C C . ASP A 1 426 ? -42.616 -4.039 17.122 1.00 83.19 426 ASP A C 1
ATOM 3490 O O . ASP A 1 426 ? -43.605 -3.966 17.846 1.00 83.19 426 ASP A O 1
ATOM 3494 N N . ASN A 1 427 ? -41.542 -4.754 17.477 1.00 86.50 427 ASN A N 1
ATOM 3495 C CA . ASN A 1 427 ? -41.537 -5.690 18.604 1.00 86.50 427 ASN A CA 1
ATOM 3496 C C . ASN A 1 427 ? -40.532 -5.367 19.727 1.00 86.50 427 ASN A C 1
ATOM 3498 O O . ASN A 1 427 ? -40.582 -6.026 20.764 1.00 86.50 427 ASN A O 1
ATOM 3502 N N . TRP A 1 428 ? -39.658 -4.360 19.578 1.00 86.44 428 TRP A N 1
ATOM 3503 C CA . TRP A 1 428 ? -38.629 -4.031 20.584 1.00 86.44 428 TRP A CA 1
ATOM 3504 C C . TRP A 1 428 ? -39.202 -3.826 21.992 1.00 86.44 428 TRP A C 1
ATOM 3506 O O . TRP A 1 428 ? -38.610 -4.249 22.981 1.00 86.44 428 TRP A O 1
ATOM 3516 N N . HIS A 1 429 ? -40.391 -3.226 22.084 1.00 85.88 429 HIS A N 1
ATOM 3517 C CA . HIS A 1 429 ? -41.064 -2.922 23.343 1.00 85.88 429 HIS A CA 1
ATOM 3518 C C . HIS A 1 429 ? -41.484 -4.182 24.120 1.00 85.88 429 HIS A C 1
ATOM 3520 O O . HIS A 1 429 ? -41.717 -4.096 25.320 1.00 85.88 429 HIS A O 1
ATOM 3526 N N . LEU A 1 430 ? -41.568 -5.345 23.459 1.00 85.94 430 LEU A N 1
ATOM 3527 C CA . LEU A 1 430 ? -41.837 -6.639 24.100 1.00 85.94 430 LEU A CA 1
ATOM 3528 C C . LEU A 1 430 ? -40.607 -7.191 24.831 1.00 85.94 430 LEU A C 1
ATOM 3530 O O . LEU A 1 430 ? -40.745 -8.008 25.741 1.00 85.94 430 LEU A O 1
ATOM 3534 N N . HIS A 1 431 ? -39.412 -6.746 24.437 1.00 86.75 431 HIS A N 1
ATOM 3535 C CA . HIS A 1 431 ? -38.139 -7.147 25.038 1.00 86.75 431 HIS A CA 1
ATOM 3536 C C . HIS A 1 431 ? -37.721 -6.235 26.195 1.00 86.75 431 HIS A C 1
ATOM 3538 O O . HIS A 1 431 ? -36.752 -6.533 26.887 1.00 86.75 431 HIS A O 1
ATOM 3544 N N . VAL A 1 432 ? -38.458 -5.148 26.434 1.00 89.94 432 VAL A N 1
ATOM 3545 C CA . VAL A 1 432 ? -38.239 -4.194 27.527 1.00 89.94 432 VAL A CA 1
ATOM 3546 C C . VAL A 1 432 ? -39.336 -4.370 28.576 1.00 89.94 432 VAL A C 1
ATOM 3548 O O . VAL A 1 432 ? -40.490 -4.661 28.265 1.00 89.94 432 VAL A O 1
ATOM 3551 N N . PHE A 1 433 ? -38.991 -4.208 29.848 1.00 90.81 433 PHE A N 1
ATOM 3552 C CA . PHE A 1 433 ? -39.960 -4.242 30.932 1.00 90.81 433 PHE A CA 1
ATOM 3553 C C . PHE A 1 433 ? -41.004 -3.133 30.761 1.00 90.81 433 PHE A C 1
ATOM 3555 O O . PHE A 1 433 ? -40.668 -1.978 30.511 1.00 90.81 433 PHE A O 1
ATOM 3562 N N . SER A 1 434 ? -42.285 -3.466 30.934 1.00 87.25 434 SER A N 1
ATOM 3563 C CA . SER A 1 434 ? -43.400 -2.605 30.515 1.00 87.25 434 SER A CA 1
ATOM 3564 C C . SER A 1 434 ? -43.417 -1.211 31.153 1.00 87.25 434 SER A C 1
ATOM 3566 O O . SER A 1 434 ? -43.949 -0.283 30.554 1.00 87.25 434 SER A O 1
ATOM 3568 N N . GLN A 1 435 ? -42.859 -1.049 32.359 1.00 89.00 435 GLN A N 1
ATOM 3569 C CA . GLN A 1 435 ? -42.773 0.255 33.034 1.00 89.00 435 GLN A CA 1
ATOM 3570 C C . GLN A 1 435 ? -41.657 1.153 32.475 1.00 89.00 435 GLN A C 1
ATOM 3572 O O . GLN A 1 435 ? -41.760 2.370 32.587 1.00 89.00 435 GLN A O 1
ATOM 3577 N N . ASP A 1 436 ? -40.633 0.572 31.844 1.00 91.12 436 ASP A N 1
ATOM 3578 C CA . ASP A 1 436 ? -39.437 1.292 31.386 1.00 91.12 436 ASP A CA 1
ATOM 3579 C C . ASP A 1 436 ? -39.571 1.737 29.907 1.00 91.12 436 ASP A C 1
ATOM 3581 O O . ASP A 1 436 ? -38.798 2.559 29.415 1.00 91.12 436 ASP A O 1
ATOM 3585 N N . VAL A 1 437 ? -40.590 1.237 29.190 1.00 89.50 437 VAL A N 1
ATOM 3586 C CA . VAL A 1 437 ? -40.854 1.548 27.769 1.00 89.50 437 VAL A CA 1
ATOM 3587 C C . VAL A 1 437 ? -41.097 3.043 27.535 1.00 89.50 437 VAL A C 1
ATOM 3589 O O . VAL A 1 437 ? -40.592 3.604 26.561 1.00 89.50 437 VAL A O 1
ATOM 3592 N N . GLU A 1 438 ? -41.859 3.703 28.411 1.00 88.94 438 GLU A N 1
ATOM 3593 C CA . GLU A 1 438 ? -42.154 5.136 28.272 1.00 88.94 438 GLU A CA 1
ATOM 3594 C C . GLU A 1 438 ? -40.909 6.000 28.502 1.00 88.94 438 GLU A C 1
ATOM 3596 O O . GLU A 1 438 ? -40.666 6.934 27.740 1.00 88.94 438 GLU A O 1
ATOM 3601 N N . GLN A 1 439 ? -40.056 5.631 29.462 1.00 89.44 439 GLN A N 1
ATOM 3602 C CA . GLN A 1 439 ? -38.780 6.310 29.696 1.00 89.44 439 GLN A CA 1
ATOM 3603 C C . GLN A 1 439 ? -37.864 6.221 28.469 1.00 89.44 439 GLN A C 1
ATOM 3605 O O . GLN A 1 439 ? -37.246 7.211 28.073 1.00 89.44 439 GLN A O 1
ATOM 3610 N N . MET A 1 440 ? -37.801 5.050 27.830 1.00 89.94 440 MET A N 1
ATOM 3611 C CA . MET A 1 440 ? -37.031 4.873 26.602 1.00 89.94 440 MET A CA 1
ATOM 3612 C C . MET A 1 440 ? -37.569 5.747 25.456 1.00 89.94 440 MET A C 1
ATOM 3614 O O . MET A 1 440 ? -36.788 6.392 24.755 1.00 89.94 440 MET A O 1
ATOM 3618 N N . ARG A 1 441 ? -38.896 5.828 25.274 1.00 89.12 441 ARG A N 1
ATOM 3619 C CA . ARG A 1 441 ? -39.507 6.713 24.261 1.00 89.12 441 ARG A CA 1
ATOM 3620 C C . ARG A 1 441 ? -39.213 8.181 24.527 1.00 89.12 441 ARG A C 1
ATOM 3622 O O . ARG A 1 441 ? -38.918 8.922 23.590 1.00 89.12 441 ARG A O 1
ATOM 3629 N N . GLU A 1 442 ? -39.296 8.608 25.781 1.00 89.75 442 GLU A N 1
ATOM 3630 C CA . GLU A 1 442 ? -38.998 9.984 26.167 1.00 89.75 442 GLU A CA 1
ATOM 3631 C C . GLU A 1 442 ? -37.533 10.333 25.883 1.00 89.75 442 GLU A C 1
ATOM 3633 O O . GLU A 1 442 ? -37.266 11.344 25.232 1.00 89.75 442 GLU A O 1
ATOM 3638 N N . ALA A 1 443 ? -36.595 9.463 26.268 1.00 89.50 443 ALA A N 1
ATOM 3639 C CA . ALA A 1 443 ? -35.173 9.640 25.980 1.00 89.50 443 ALA A CA 1
ATOM 3640 C C . ALA A 1 443 ? -34.899 9.753 24.471 1.00 89.50 443 ALA A C 1
ATOM 3642 O O . ALA A 1 443 ? -34.124 10.610 24.038 1.00 89.50 443 ALA A O 1
ATOM 3643 N N . PHE A 1 444 ? -35.564 8.929 23.654 1.00 89.06 444 PHE A N 1
ATOM 3644 C CA . PHE A 1 444 ? -35.448 9.007 22.198 1.00 89.06 444 PHE A CA 1
ATOM 3645 C C . PHE A 1 444 ? -35.996 10.330 21.650 1.00 89.06 444 PHE A C 1
ATOM 3647 O O . PHE A 1 444 ? -35.323 11.013 20.875 1.00 89.06 444 PHE A O 1
ATOM 3654 N N . ASN A 1 445 ? -37.186 10.737 22.098 1.00 88.56 445 ASN A N 1
ATOM 3655 C CA . ASN A 1 445 ? -37.807 11.991 21.682 1.00 88.56 445 ASN A CA 1
ATOM 3656 C C . ASN A 1 445 ? -36.958 13.208 22.063 1.00 88.56 445 ASN A C 1
ATOM 3658 O O . ASN A 1 445 ? -36.815 14.117 21.249 1.00 88.56 445 ASN A O 1
ATOM 3662 N N . LEU A 1 446 ? -36.363 13.223 23.262 1.00 88.88 446 LEU A N 1
ATOM 3663 C CA . LEU A 1 446 ? -35.465 14.291 23.712 1.00 88.88 446 LEU A CA 1
ATOM 3664 C C . LEU A 1 446 ? -34.232 14.425 22.814 1.00 88.88 446 LEU A C 1
ATOM 3666 O O . LEU A 1 446 ? -33.852 15.550 22.478 1.00 88.88 446 LEU A O 1
ATOM 3670 N N . HIS A 1 447 ? -33.643 13.305 22.388 1.00 89.31 447 HIS A N 1
ATOM 3671 C CA . HIS A 1 447 ? -32.538 13.321 21.432 1.00 89.31 447 HIS A CA 1
ATOM 3672 C C . HIS A 1 447 ? -32.989 13.810 20.048 1.00 89.31 447 HIS A C 1
ATOM 3674 O O . HIS A 1 447 ? -32.348 14.687 19.471 1.00 89.31 447 HIS A O 1
ATOM 3680 N N . LYS A 1 448 ? -34.140 13.328 19.555 1.00 87.38 448 LYS A N 1
ATOM 3681 C CA . LYS A 1 448 ? -34.721 13.742 18.267 1.00 87.38 448 LYS A CA 1
ATOM 3682 C C . LYS A 1 448 ? -34.938 15.257 18.178 1.00 87.38 448 LYS A C 1
ATOM 3684 O O . LYS A 1 448 ? -34.613 15.857 17.162 1.00 87.38 448 LYS A O 1
ATOM 3689 N N . VAL A 1 449 ? -35.462 15.889 19.232 1.00 87.69 449 VAL A N 1
ATOM 3690 C CA . VAL A 1 449 ? -35.708 17.347 19.251 1.00 87.69 449 VAL A CA 1
ATOM 3691 C C . VAL A 1 449 ? -34.472 18.178 19.627 1.00 87.69 449 VAL A C 1
ATOM 3693 O O . VAL A 1 449 ? -34.594 19.379 19.869 1.00 87.69 449 VAL A O 1
ATOM 3696 N N . GLY A 1 450 ? -33.292 17.556 19.734 1.00 84.00 450 GLY A N 1
ATOM 3697 C CA . GLY A 1 450 ? -32.031 18.228 20.061 1.00 84.00 450 GLY A CA 1
ATOM 3698 C C . GLY A 1 450 ? -31.913 18.715 21.509 1.00 84.00 450 GLY A C 1
ATOM 3699 O O . GLY A 1 450 ? -31.009 19.485 21.822 1.00 84.00 450 GLY A O 1
ATOM 3700 N N . LYS A 1 451 ? -32.808 18.285 22.409 1.00 82.38 451 LYS A N 1
ATOM 3701 C CA . LYS A 1 451 ? -32.736 18.601 23.848 1.00 82.38 451 LYS A CA 1
ATOM 3702 C C . LYS A 1 451 ? -31.743 17.713 24.603 1.00 82.38 451 LYS A C 1
ATOM 3704 O O . LYS A 1 451 ? -31.382 18.048 25.727 1.00 82.38 451 LYS A O 1
ATOM 3709 N N . ALA A 1 452 ? -31.308 16.611 23.994 1.00 82.75 452 ALA A N 1
ATOM 3710 C CA . ALA A 1 452 ? -30.244 15.743 24.484 1.00 82.75 452 ALA A CA 1
ATOM 3711 C C . ALA A 1 452 ? -29.213 15.482 23.371 1.00 82.75 452 ALA A C 1
ATOM 3713 O O . ALA A 1 452 ? -29.584 15.201 22.229 1.00 82.75 452 ALA A O 1
ATOM 3714 N N . GLU A 1 453 ? -27.919 15.549 23.701 1.00 84.69 453 GLU A N 1
ATOM 3715 C CA . GLU A 1 453 ? -26.822 15.330 22.738 1.00 84.69 453 GLU A CA 1
ATOM 3716 C C . GLU A 1 453 ? -26.774 13.895 22.188 1.00 84.69 453 GLU A C 1
ATOM 3718 O O . GLU A 1 453 ? -26.293 13.673 21.074 1.00 84.69 453 GLU A O 1
ATOM 3723 N N . ALA A 1 454 ? -27.293 12.932 22.951 1.00 88.19 454 ALA A N 1
ATOM 3724 C CA . ALA A 1 454 ? -27.385 11.522 22.598 1.00 88.19 454 ALA A CA 1
ATOM 3725 C C . ALA A 1 454 ? -28.668 10.904 23.176 1.00 88.19 454 ALA A C 1
ATOM 3727 O O . ALA A 1 454 ? -29.231 11.402 24.154 1.00 88.19 454 ALA A O 1
ATOM 3728 N N . PHE A 1 455 ? -29.114 9.802 22.579 1.00 91.00 455 PHE A N 1
ATOM 3729 C CA . PHE A 1 455 ? -30.131 8.933 23.154 1.00 91.00 455 PHE A CA 1
ATOM 3730 C C . PHE A 1 455 ? -29.483 8.091 24.256 1.00 91.00 455 PHE A C 1
ATOM 3732 O O . PHE A 1 455 ? -28.565 7.326 23.977 1.00 91.00 455 PHE A O 1
ATOM 3739 N N . GLN A 1 456 ? -29.941 8.236 25.497 1.00 92.12 456 GLN A N 1
ATOM 3740 C CA . GLN A 1 456 ? -29.422 7.489 26.641 1.00 92.12 456 GLN A CA 1
ATOM 3741 C C . GLN A 1 456 ? -30.562 7.102 27.581 1.00 92.12 456 GLN A C 1
ATOM 3743 O O . GLN A 1 456 ? -31.334 7.961 28.006 1.00 92.12 456 GLN A O 1
ATOM 3748 N N . CYS A 1 457 ? -30.661 5.819 27.922 1.00 93.44 457 CYS A N 1
ATOM 3749 C CA . CYS A 1 457 ? -31.611 5.336 28.922 1.00 93.44 457 CYS A CA 1
ATOM 3750 C C . CYS A 1 457 ? -31.112 4.068 29.621 1.00 93.44 457 CYS A C 1
ATOM 3752 O O . CYS A 1 457 ? -30.374 3.278 29.038 1.00 93.44 457 CYS A O 1
ATOM 3754 N N . GLU A 1 458 ? -31.550 3.872 30.864 1.00 94.31 458 GLU A N 1
ATOM 3755 C CA . GLU A 1 458 ? -31.367 2.627 31.609 1.00 94.31 458 GLU A CA 1
ATOM 3756 C C . GLU A 1 458 ? -32.708 1.904 31.680 1.00 94.31 458 GLU A C 1
ATOM 3758 O O . GLU A 1 458 ? -33.696 2.482 32.131 1.00 94.31 458 GLU A O 1
ATOM 3763 N N . VAL A 1 459 ? -32.755 0.652 31.235 1.00 93.75 459 VAL A N 1
ATOM 3764 C CA . VAL A 1 459 ? -33.990 -0.136 31.181 1.00 93.75 459 VAL A CA 1
ATOM 3765 C C . VAL A 1 459 ? -33.740 -1.579 31.583 1.00 93.75 459 VAL A C 1
ATOM 3767 O O . VAL A 1 459 ? -32.636 -2.108 31.436 1.00 93.75 459 VAL A O 1
ATOM 3770 N N . ARG A 1 460 ? -34.785 -2.254 32.055 1.00 94.00 460 ARG A N 1
ATOM 3771 C CA . ARG A 1 460 ? -34.758 -3.706 32.232 1.00 94.00 460 ARG A CA 1
ATOM 3772 C C . ARG A 1 460 ? -35.166 -4.388 30.938 1.00 94.00 460 ARG A C 1
ATOM 3774 O O . ARG A 1 460 ? -36.252 -4.125 30.423 1.00 94.00 460 ARG A O 1
ATOM 3781 N N . MET A 1 461 ? -34.331 -5.293 30.445 1.00 92.62 461 MET A N 1
ATOM 3782 C CA . MET A 1 461 ? -34.654 -6.129 29.288 1.00 92.62 461 MET A CA 1
ATOM 3783 C C . MET A 1 461 ? -34.897 -7.577 29.700 1.00 92.62 461 MET A C 1
ATOM 3785 O O . MET A 1 461 ? -34.359 -8.052 30.701 1.00 92.62 461 MET A O 1
ATOM 3789 N N . CYS A 1 462 ? -35.753 -8.251 28.936 1.00 90.50 462 CYS A N 1
ATOM 3790 C CA . CYS A 1 462 ? -36.132 -9.641 29.143 1.00 90.50 462 CYS A CA 1
ATOM 3791 C C . CYS A 1 462 ? -35.077 -10.572 28.534 1.00 90.50 462 CYS A C 1
ATOM 3793 O O . CYS A 1 462 ? -34.831 -10.547 27.326 1.00 90.50 462 CYS A O 1
ATOM 3795 N N . ASN A 1 463 ? -34.480 -11.410 29.372 1.00 90.56 463 ASN A N 1
ATOM 3796 C CA . ASN A 1 463 ? -33.543 -12.443 28.957 1.00 90.56 463 ASN A CA 1
ATOM 3797 C C . ASN A 1 463 ? -34.288 -13.646 28.356 1.00 90.56 463 ASN A C 1
ATOM 3799 O O . ASN A 1 463 ? -35.492 -13.835 28.558 1.00 90.56 463 ASN A O 1
ATOM 3803 N N . LYS A 1 464 ? -33.560 -14.526 27.661 1.00 88.62 464 LYS A N 1
ATOM 3804 C CA . LYS A 1 464 ? -34.113 -15.756 27.064 1.00 88.62 464 LYS A CA 1
ATOM 3805 C C . LYS A 1 464 ? -34.816 -16.673 28.079 1.00 88.62 464 LYS A C 1
ATOM 3807 O O . LYS A 1 464 ? -35.777 -17.360 27.738 1.00 88.62 464 LYS A O 1
ATOM 3812 N N . ASP A 1 465 ? -34.363 -16.677 29.328 1.00 88.00 465 ASP A N 1
ATOM 3813 C CA . ASP A 1 465 ? -34.946 -17.447 30.435 1.00 88.00 465 ASP A CA 1
ATOM 3814 C C . ASP A 1 465 ? -36.154 -16.758 31.108 1.00 88.00 465 ASP A C 1
ATOM 3816 O O . ASP A 1 465 ? -36.690 -17.279 32.087 1.00 88.00 465 ASP A O 1
ATOM 3820 N N . LYS A 1 466 ? -36.612 -15.618 30.569 1.00 86.88 466 LYS A N 1
ATOM 3821 C CA . LYS A 1 466 ? -37.662 -14.737 31.114 1.00 86.88 466 LYS A CA 1
ATOM 3822 C C . LYS A 1 466 ? -37.296 -14.010 32.412 1.00 86.88 466 LYS A C 1
ATOM 3824 O O . LYS A 1 466 ? -38.179 -13.432 33.049 1.00 86.88 466 LYS A O 1
ATOM 3829 N N . SER A 1 467 ? -36.027 -14.022 32.815 1.00 90.56 467 SER A N 1
ATOM 3830 C CA . SER A 1 467 ? -35.525 -13.119 33.853 1.00 90.56 467 SER A CA 1
ATOM 3831 C C . SER A 1 467 ? -35.312 -11.706 33.292 1.00 90.56 467 SER A C 1
ATOM 3833 O O . SER A 1 467 ? -35.352 -11.494 32.080 1.00 90.56 467 SER A O 1
ATOM 3835 N N . TYR A 1 468 ? -35.104 -10.727 34.176 1.00 91.00 468 TYR A N 1
ATOM 3836 C CA . TYR A 1 468 ? -34.813 -9.349 33.783 1.00 91.00 468 TYR A CA 1
ATOM 3837 C C . TYR A 1 468 ? -33.399 -8.955 34.192 1.00 91.00 468 TYR A C 1
ATOM 3839 O O . TYR A 1 468 ? -33.021 -9.116 35.354 1.00 91.00 468 TYR A O 1
ATOM 3847 N N . SER A 1 469 ? -32.669 -8.363 33.252 1.00 92.75 469 SER A N 1
ATOM 3848 C CA . SER A 1 469 ? -31.357 -7.757 33.477 1.00 92.75 469 SER A CA 1
ATOM 3849 C C . SER A 1 469 ? -31.400 -6.267 33.165 1.00 92.75 469 SER A C 1
ATOM 3851 O O . SER A 1 469 ? -32.167 -5.820 32.311 1.00 92.75 469 SER A O 1
ATOM 3853 N N . TRP A 1 470 ? -30.601 -5.489 33.891 1.00 93.81 470 TRP A N 1
ATOM 3854 C CA . TRP A 1 470 ? -30.489 -4.052 33.673 1.00 93.81 470 TRP A CA 1
ATOM 3855 C C . TRP A 1 470 ? -29.496 -3.753 32.561 1.00 93.81 470 TRP A C 1
ATOM 3857 O O . TRP A 1 470 ? -28.372 -4.259 32.568 1.00 93.81 470 TRP A O 1
ATOM 3867 N N . PHE A 1 471 ? -29.898 -2.870 31.655 1.00 93.94 471 PHE A N 1
ATOM 3868 C CA . PHE A 1 471 ? -29.082 -2.420 30.544 1.00 93.94 471 PHE A CA 1
ATOM 3869 C C . PHE A 1 471 ? -29.069 -0.899 30.440 1.00 93.94 471 PHE A C 1
ATOM 3871 O O . PHE A 1 471 ? -30.107 -0.260 30.600 1.00 93.94 471 PHE A O 1
ATOM 3878 N N . SER A 1 472 ? -27.903 -0.333 30.130 1.00 94.19 472 SER A N 1
ATOM 3879 C CA . SER A 1 472 ? -27.771 1.052 29.676 1.00 94.19 472 SER A CA 1
ATOM 3880 C C . SER A 1 472 ? -27.648 1.067 28.160 1.00 94.19 472 SER A C 1
ATOM 3882 O O . SER A 1 472 ? -26.778 0.399 27.602 1.00 94.19 472 SER A O 1
ATOM 3884 N N . ILE A 1 473 ? -28.518 1.812 27.489 1.00 93.50 473 ILE A N 1
ATOM 3885 C CA . ILE A 1 473 ? -28.579 1.895 26.030 1.00 93.50 473 ILE A CA 1
ATOM 3886 C C . ILE A 1 473 ? -28.215 3.309 25.619 1.00 93.50 473 ILE A C 1
ATOM 3888 O O . ILE A 1 473 ? -28.899 4.262 25.994 1.00 93.50 473 ILE A O 1
ATOM 3892 N N . HIS A 1 474 ? -27.140 3.431 24.844 1.00 93.31 474 HIS A N 1
ATOM 3893 C CA . HIS A 1 474 ? -26.630 4.694 24.324 1.00 93.31 474 HIS A CA 1
ATOM 3894 C C . HIS A 1 474 ? -26.689 4.671 22.802 1.00 93.31 474 HIS A C 1
ATOM 3896 O O . HIS A 1 474 ? -26.243 3.706 22.194 1.00 93.31 474 HIS A O 1
ATOM 3902 N N . GLY A 1 475 ? -27.179 5.728 22.166 1.00 92.31 475 GLY A N 1
ATOM 3903 C CA . GLY A 1 475 ? -27.237 5.822 20.711 1.00 92.31 475 GLY A CA 1
ATOM 3904 C C . GLY A 1 475 ? -27.174 7.252 20.203 1.00 92.31 475 GLY A C 1
ATOM 3905 O O . GLY A 1 475 ? -27.430 8.210 20.934 1.00 92.31 475 GLY A O 1
ATOM 3906 N N . LYS A 1 476 ? -26.830 7.397 18.926 1.00 92.38 476 LYS A N 1
ATOM 3907 C CA . LYS A 1 476 ? -26.798 8.685 18.237 1.00 92.38 476 LYS A CA 1
ATOM 3908 C C . LYS A 1 476 ? -27.442 8.562 16.866 1.00 92.38 476 LYS A C 1
ATOM 3910 O O . LYS A 1 476 ? -27.222 7.576 16.165 1.00 92.38 476 LYS A O 1
ATOM 3915 N N . ILE A 1 477 ? -28.214 9.572 16.479 1.00 91.69 477 ILE A N 1
ATOM 3916 C CA . ILE A 1 477 ? -28.746 9.682 15.119 1.00 91.69 477 ILE A CA 1
ATOM 3917 C C . ILE A 1 477 ? -27.567 9.916 14.164 1.00 91.69 477 ILE A C 1
ATOM 3919 O O . ILE A 1 477 ? -26.828 10.893 14.305 1.00 91.69 477 ILE A O 1
ATOM 3923 N N . THR A 1 478 ? -27.365 8.993 13.226 1.00 89.62 478 THR A N 1
ATOM 3924 C CA . THR A 1 478 ? -26.260 9.002 12.255 1.00 89.62 478 THR A CA 1
ATOM 3925 C C . THR A 1 478 ? -26.704 9.453 10.867 1.00 89.62 478 THR A C 1
ATOM 3927 O O . THR A 1 478 ? -25.876 9.929 10.093 1.00 89.62 478 THR A O 1
ATOM 3930 N N . GLU A 1 479 ? -28.001 9.370 10.562 1.00 89.69 479 GLU A N 1
ATOM 3931 C CA . GLU A 1 479 ? -28.568 9.785 9.279 1.00 89.69 479 GLU A CA 1
ATOM 3932 C C . GLU A 1 479 ? -29.968 10.388 9.455 1.00 89.69 479 GLU A C 1
ATOM 3934 O O . GLU A 1 479 ? -30.793 9.860 10.205 1.00 89.69 479 GLU A O 1
ATOM 3939 N N . LEU A 1 480 ? -30.234 11.477 8.727 1.00 88.94 480 LEU A N 1
ATOM 3940 C CA . LEU A 1 480 ? -31.523 12.169 8.655 1.00 88.94 480 LEU A CA 1
ATOM 3941 C C . LEU A 1 480 ? -32.033 12.132 7.205 1.00 88.94 480 LEU A C 1
ATOM 3943 O O . LEU A 1 480 ? -31.264 12.410 6.285 1.00 88.94 480 LEU A O 1
ATOM 3947 N N . ILE A 1 481 ? -33.320 11.840 7.006 1.00 87.62 481 ILE A N 1
ATOM 3948 C CA . ILE A 1 481 ? -34.029 11.969 5.723 1.00 87.62 481 ILE A CA 1
ATOM 3949 C C . ILE A 1 481 ? -35.227 12.887 5.964 1.00 87.62 481 ILE A C 1
ATOM 3951 O O . ILE A 1 481 ? -36.014 12.631 6.866 1.00 87.62 481 ILE A O 1
ATOM 3955 N N . ASP A 1 482 ? -35.351 13.963 5.182 1.00 84.69 482 ASP A N 1
ATOM 3956 C CA . ASP A 1 482 ? -36.424 14.963 5.321 1.00 84.69 482 ASP A CA 1
ATOM 3957 C C . ASP A 1 482 ? -36.578 15.514 6.757 1.00 84.69 482 ASP A C 1
ATOM 3959 O O . ASP A 1 482 ? -37.682 15.642 7.276 1.00 84.69 482 ASP A O 1
ATOM 3963 N N . GLU A 1 483 ? -35.448 15.823 7.410 1.00 82.75 483 GLU A N 1
ATOM 3964 C CA . GLU A 1 483 ? -35.358 16.281 8.815 1.00 82.75 483 GLU A CA 1
ATOM 3965 C C . GLU A 1 483 ? -35.838 15.264 9.871 1.00 82.75 483 GLU A C 1
ATOM 3967 O O . GLU A 1 483 ? -35.822 15.549 11.070 1.00 82.75 483 GLU A O 1
ATOM 3972 N N . GLU A 1 484 ? -36.173 14.043 9.457 1.00 87.62 484 GLU A N 1
ATOM 3973 C CA . GLU A 1 484 ? -36.557 12.937 10.327 1.00 87.62 484 GLU A CA 1
ATOM 3974 C C . GLU A 1 484 ? -35.405 11.923 10.482 1.00 87.62 484 GLU A C 1
ATOM 3976 O O . GLU A 1 484 ? -34.678 11.650 9.521 1.00 87.62 484 GLU A O 1
ATOM 3981 N N . PRO A 1 485 ? -35.189 11.342 11.680 1.00 87.38 485 PRO A N 1
ATOM 3982 C CA . PRO A 1 485 ? -34.182 10.300 11.878 1.00 87.38 485 PRO A CA 1
ATOM 3983 C C . PRO A 1 485 ? -34.435 9.101 10.964 1.00 87.38 485 PRO A C 1
ATOM 3985 O O . PRO A 1 485 ? -35.497 8.485 11.028 1.00 87.38 485 PRO A O 1
ATOM 3988 N N . ASN A 1 486 ? -33.444 8.741 10.146 1.00 90.94 486 ASN A N 1
ATOM 3989 C CA . ASN A 1 486 ? -33.471 7.512 9.353 1.00 90.94 486 ASN A CA 1
ATOM 3990 C C . ASN A 1 486 ? -32.608 6.417 9.975 1.00 90.94 486 ASN A C 1
ATOM 3992 O O . ASN A 1 486 ? -33.005 5.253 9.958 1.00 90.94 486 ASN A O 1
ATOM 3996 N N . ARG A 1 487 ? -31.445 6.777 10.531 1.00 92.44 487 ARG A N 1
ATOM 3997 C CA . ARG A 1 487 ? -30.507 5.804 11.093 1.00 92.44 487 ARG A CA 1
ATOM 3998 C C . ARG A 1 487 ? -29.997 6.218 12.459 1.00 92.44 487 ARG A C 1
ATOM 4000 O O . ARG A 1 487 ? -29.651 7.382 12.675 1.00 92.44 487 ARG A O 1
ATOM 4007 N N . ILE A 1 488 ? -29.962 5.261 13.379 1.00 92.50 488 ILE A N 1
ATOM 4008 C CA . ILE A 1 488 ? -29.470 5.443 14.745 1.00 92.50 488 ILE A CA 1
ATOM 4009 C C . ILE A 1 488 ? -28.569 4.271 15.074 1.00 92.50 488 ILE A C 1
ATOM 4011 O O . ILE A 1 488 ? -28.991 3.122 14.991 1.00 92.50 488 ILE A O 1
ATOM 4015 N N . THR A 1 489 ? -27.355 4.571 15.508 1.00 92.19 489 THR A N 1
ATOM 4016 C CA . THR A 1 489 ? -26.370 3.556 15.873 1.00 92.19 489 THR A CA 1
ATOM 4017 C C . THR A 1 489 ? -25.942 3.774 17.312 1.00 92.19 489 THR A C 1
ATOM 4019 O O . THR A 1 489 ? -25.813 4.917 17.768 1.00 92.19 489 THR A O 1
ATOM 4022 N N . GLY A 1 490 ? -25.724 2.688 18.040 1.00 92.38 490 GLY A N 1
ATOM 4023 C CA . GLY A 1 490 ? -25.450 2.766 19.459 1.00 92.38 490 GLY A CA 1
ATOM 4024 C C . GLY A 1 490 ? -24.868 1.501 20.057 1.00 92.38 490 GLY A C 1
ATOM 4025 O O . GLY A 1 490 ? -24.663 0.493 19.383 1.00 92.38 490 GLY A O 1
ATOM 4026 N N . VAL A 1 491 ? -24.603 1.588 21.355 1.00 92.06 491 VAL A N 1
ATOM 4027 C CA . VAL A 1 491 ? -24.127 0.484 22.182 1.00 92.06 491 VAL A CA 1
ATOM 4028 C C . VAL A 1 491 ? -25.109 0.184 23.307 1.00 92.06 491 VAL A C 1
ATOM 4030 O O . VAL A 1 491 ? -25.909 1.033 23.711 1.00 92.06 491 VAL A O 1
ATOM 4033 N N . ILE A 1 492 ? -25.069 -1.047 23.795 1.00 92.25 492 ILE A N 1
ATOM 4034 C CA . ILE A 1 492 ? -25.794 -1.504 24.973 1.00 92.25 492 ILE A CA 1
ATOM 4035 C C . ILE A 1 492 ? -24.802 -2.120 25.958 1.00 92.25 492 ILE A C 1
ATOM 4037 O O . ILE A 1 492 ? -23.914 -2.885 25.576 1.00 92.25 492 ILE A O 1
ATOM 4041 N N . LEU A 1 493 ? -24.957 -1.779 27.232 1.00 92.50 493 LEU A N 1
ATOM 4042 C CA . LEU A 1 493 ? -24.111 -2.247 28.321 1.00 92.50 493 LEU A CA 1
ATOM 4043 C C . LEU A 1 493 ? -24.974 -2.961 29.352 1.00 92.50 493 LEU A C 1
ATOM 4045 O O . LEU A 1 493 ? -25.998 -2.421 29.765 1.00 92.50 493 LEU A O 1
ATOM 4049 N N . ASN A 1 494 ? -24.557 -4.143 29.802 1.00 91.62 494 ASN A N 1
ATOM 4050 C CA . ASN A 1 494 ? -25.191 -4.794 30.945 1.00 91.62 494 ASN A CA 1
ATOM 4051 C C . ASN A 1 494 ? -24.698 -4.127 32.238 1.00 91.62 494 ASN A C 1
ATOM 4053 O O . ASN A 1 494 ? -23.508 -4.164 32.539 1.00 91.62 494 ASN A O 1
ATOM 4057 N N . ILE A 1 495 ? -25.616 -3.528 32.995 1.00 92.31 495 ILE A N 1
ATOM 4058 C CA . ILE A 1 495 ? -25.334 -2.821 34.255 1.00 92.31 495 ILE A CA 1
ATOM 4059 C C . ILE A 1 495 ? -25.961 -3.537 35.464 1.00 92.31 495 ILE A C 1
ATOM 4061 O O . ILE A 1 495 ? -26.135 -2.941 36.527 1.00 92.31 495 ILE A O 1
ATOM 4065 N N . SER A 1 496 ? -26.323 -4.818 35.320 1.00 89.75 496 SER A N 1
ATOM 4066 C CA . SER A 1 496 ? -26.983 -5.598 36.378 1.00 89.75 496 SER A CA 1
ATOM 4067 C C . SER A 1 496 ? -26.124 -5.706 37.638 1.00 89.75 496 SER A C 1
ATOM 4069 O O . SER A 1 496 ? -26.621 -5.436 38.732 1.00 89.75 496 SER A O 1
ATOM 4071 N N . ASP A 1 497 ? -24.834 -6.015 37.487 1.00 87.56 497 ASP A N 1
ATOM 4072 C CA . ASP A 1 497 ? -23.894 -6.114 38.611 1.00 87.56 497 ASP A CA 1
ATOM 4073 C C . ASP A 1 497 ? -23.685 -4.756 39.288 1.00 87.56 497 ASP A C 1
ATOM 4075 O O . ASP A 1 497 ? -23.651 -4.666 40.515 1.00 87.56 497 ASP A O 1
ATOM 4079 N N . GLN A 1 498 ? -23.626 -3.678 38.498 1.00 88.62 498 GLN A N 1
ATOM 4080 C CA . GLN A 1 498 ? -23.532 -2.319 39.027 1.00 88.62 498 GLN A CA 1
ATOM 4081 C C . GLN A 1 498 ? -24.763 -1.976 39.878 1.00 88.62 498 GLN A C 1
ATOM 4083 O O . GLN A 1 498 ? -24.615 -1.515 41.008 1.00 88.62 498 GLN A O 1
ATOM 4088 N N . LYS A 1 499 ? -25.979 -2.253 39.387 1.00 89.62 499 LYS A N 1
ATOM 4089 C CA . LYS A 1 499 ? -27.221 -2.024 40.146 1.00 89.62 499 LYS A CA 1
ATOM 4090 C C . LYS A 1 499 ? -27.312 -2.895 41.398 1.00 89.62 499 LYS A C 1
ATOM 4092 O O . LYS A 1 499 ? -27.818 -2.435 42.423 1.00 89.62 499 LYS A O 1
ATOM 4097 N N . ALA A 1 500 ? -26.832 -4.137 41.337 1.00 86.81 500 ALA A N 1
ATOM 4098 C CA . ALA A 1 500 ? -26.760 -5.008 42.505 1.00 86.81 500 ALA A CA 1
ATOM 4099 C C . ALA A 1 500 ? -25.826 -4.415 43.571 1.00 86.81 500 ALA A C 1
ATOM 4101 O O . ALA A 1 500 ? -26.226 -4.289 44.729 1.00 86.81 500 ALA A O 1
ATOM 4102 N N . PHE A 1 501 ? -24.639 -3.960 43.162 1.00 84.31 501 PHE A N 1
ATOM 4103 C CA . PHE A 1 501 ? -23.663 -3.339 44.053 1.00 84.31 501 PHE A CA 1
ATOM 4104 C C . PHE A 1 501 ? -24.166 -2.021 44.657 1.00 84.31 501 PHE A C 1
ATOM 4106 O O . PHE A 1 501 ? -24.024 -1.800 45.857 1.00 84.31 501 PHE A O 1
ATOM 4113 N N . GLU A 1 502 ? -24.812 -1.160 43.863 1.00 85.69 502 GLU A N 1
ATOM 4114 C CA . GLU A 1 502 ? -25.442 0.078 44.351 1.00 85.69 502 GLU A CA 1
ATOM 4115 C C . GLU A 1 502 ? -26.492 -0.211 45.437 1.00 85.69 502 GLU A C 1
ATOM 4117 O O . GLU A 1 502 ? -26.536 0.465 46.466 1.00 85.69 502 GLU A O 1
ATOM 4122 N N . ASN A 1 503 ? -27.307 -1.252 45.248 1.00 85.06 503 ASN A N 1
ATOM 4123 C CA . ASN A 1 503 ? -28.325 -1.657 46.217 1.00 85.06 503 ASN A CA 1
ATOM 4124 C C . ASN A 1 503 ? -27.706 -2.251 47.497 1.00 85.06 503 ASN A C 1
ATOM 4126 O O . ASN A 1 503 ? -28.142 -1.935 48.605 1.00 85.06 503 ASN A O 1
ATOM 4130 N N . GLU A 1 504 ? -26.668 -3.082 47.375 1.00 86.62 504 GLU A N 1
ATOM 4131 C CA . GLU A 1 504 ? -25.925 -3.588 48.535 1.00 86.62 504 GLU A CA 1
ATOM 4132 C C . GLU A 1 504 ? -25.270 -2.458 49.330 1.00 86.62 504 GLU A C 1
ATOM 4134 O O . GLU A 1 504 ? -25.382 -2.425 50.558 1.00 86.62 504 GLU A O 1
ATOM 4139 N N . LEU A 1 505 ? -24.650 -1.499 48.638 1.00 85.62 505 LEU A N 1
ATOM 4140 C CA . LEU A 1 505 ? -24.039 -0.331 49.257 1.00 85.62 505 LEU A CA 1
ATOM 4141 C C . LEU A 1 505 ? -25.078 0.511 50.006 1.00 85.62 505 LEU A C 1
ATOM 4143 O O . LEU A 1 505 ? -24.831 0.920 51.142 1.00 85.62 505 LEU A O 1
ATOM 4147 N N . GLN A 1 506 ? -26.251 0.726 49.408 1.00 82.94 506 GLN A N 1
ATOM 4148 C CA . GLN A 1 506 ? -27.348 1.454 50.042 1.00 82.94 506 GLN A CA 1
ATOM 4149 C C . GLN A 1 506 ? -27.823 0.751 51.323 1.00 82.94 506 GLN A C 1
ATOM 4151 O O . GLN A 1 506 ? -27.899 1.381 52.378 1.00 82.94 506 GLN A O 1
ATOM 4156 N N . LYS A 1 507 ? -28.050 -0.567 51.277 1.00 82.38 507 LYS A N 1
ATOM 4157 C CA . LYS A 1 507 ? -28.430 -1.358 52.462 1.00 82.38 507 LYS A CA 1
ATOM 4158 C C . LYS A 1 507 ? -27.352 -1.343 53.547 1.00 82.38 507 LYS A C 1
ATOM 4160 O O . LYS A 1 507 ? -27.666 -1.266 54.736 1.00 82.38 507 LYS A O 1
ATOM 4165 N N . ALA A 1 508 ? -26.079 -1.426 53.161 1.00 77.38 508 ALA A N 1
ATOM 4166 C CA . ALA A 1 508 ? -24.960 -1.367 54.097 1.00 77.38 508 ALA A CA 1
ATOM 4167 C C . ALA A 1 508 ? -24.876 0.002 54.786 1.00 77.38 508 ALA A C 1
ATOM 4169 O O . ALA A 1 508 ? -24.672 0.065 56.000 1.00 77.38 508 ALA A O 1
ATOM 4170 N N . LYS A 1 509 ? -25.091 1.086 54.031 1.00 84.38 509 LYS A N 1
ATOM 4171 C CA . LYS A 1 509 ? -25.151 2.451 54.557 1.00 84.38 509 LYS A CA 1
ATOM 4172 C C . LYS A 1 509 ? -26.292 2.617 55.560 1.00 84.38 509 LYS A C 1
ATOM 4174 O O . LYS A 1 509 ? -26.046 3.073 56.670 1.00 84.38 509 LYS A O 1
ATOM 4179 N N . GLU A 1 510 ? -27.503 2.188 55.210 1.00 81.38 510 GLU A N 1
ATOM 4180 C CA . GLU A 1 510 ? -28.671 2.257 56.102 1.00 81.38 510 GLU A CA 1
ATOM 4181 C C . GLU A 1 510 ? -28.434 1.492 57.414 1.00 81.38 510 GLU A C 1
ATOM 4183 O O . GLU A 1 510 ? -28.721 1.995 58.501 1.00 81.38 510 GLU A O 1
ATOM 4188 N N . LYS A 1 511 ? -27.828 0.300 57.338 1.00 76.38 511 LYS A N 1
ATOM 4189 C CA . LYS A 1 511 ? -27.455 -0.484 58.525 1.00 76.38 511 LYS A CA 1
ATOM 4190 C C . LYS A 1 511 ? -26.410 0.227 59.393 1.00 76.38 511 LYS A C 1
ATOM 4192 O O . LYS A 1 511 ? -26.485 0.152 60.621 1.00 76.38 511 LYS A O 1
ATOM 4197 N N . ALA A 1 512 ? -25.434 0.894 58.777 1.00 73.69 512 ALA A N 1
ATOM 4198 C CA . ALA A 1 512 ? -24.409 1.648 59.495 1.00 73.69 512 ALA A CA 1
ATOM 4199 C C . ALA A 1 512 ? -25.001 2.874 60.209 1.00 73.69 512 ALA A C 1
ATOM 4201 O O . ALA A 1 512 ? -24.720 3.081 61.390 1.00 73.69 512 ALA A O 1
ATOM 4202 N N . GLU A 1 513 ? -25.857 3.639 59.528 1.00 76.56 513 GLU A N 1
ATOM 4203 C CA . GLU A 1 513 ? -26.531 4.814 60.096 1.00 76.56 513 GLU A CA 1
ATOM 4204 C C . GLU A 1 513 ? -27.432 4.435 61.282 1.00 76.56 513 GLU A C 1
ATOM 4206 O O . GLU A 1 513 ? -27.395 5.094 62.324 1.00 76.56 513 GLU A O 1
ATOM 4211 N N . GLU A 1 514 ? -28.182 3.332 61.184 1.00 73.88 514 GLU A N 1
ATOM 4212 C CA . GLU A 1 514 ? -29.017 2.864 62.297 1.00 73.88 514 GLU A CA 1
ATOM 4213 C C . GLU A 1 514 ? -28.181 2.407 63.504 1.00 73.88 514 GLU A C 1
ATOM 4215 O O . GLU A 1 514 ? -28.507 2.731 64.649 1.00 73.88 514 GLU A O 1
ATOM 4220 N N . SER A 1 515 ? -27.063 1.710 63.272 1.00 72.00 515 SER A N 1
ATOM 4221 C CA . SER A 1 515 ? -26.148 1.307 64.346 1.00 72.00 515 SER A CA 1
ATOM 4222 C C . SER A 1 515 ? -25.543 2.511 65.074 1.00 72.00 515 SER A C 1
ATOM 4224 O O . SER A 1 515 ? -25.402 2.482 66.300 1.00 72.00 515 SER A O 1
ATOM 4226 N N . ASP A 1 516 ? -25.176 3.564 64.341 1.00 70.75 516 ASP A N 1
ATOM 4227 C CA . ASP A 1 516 ? -24.591 4.773 64.924 1.00 70.75 516 ASP A CA 1
ATOM 4228 C C . ASP A 1 516 ? -25.624 5.561 65.747 1.00 70.75 516 ASP A C 1
ATOM 4230 O O . ASP A 1 516 ? -25.336 6.041 66.853 1.00 70.75 516 ASP A O 1
ATOM 4234 N N . ARG A 1 517 ? -26.879 5.596 65.275 1.00 71.94 517 ARG A N 1
ATOM 4235 C CA . ARG A 1 517 ? -28.012 6.176 66.009 1.00 71.94 517 ARG A CA 1
ATOM 4236 C C . ARG A 1 517 ? -28.262 5.461 67.339 1.00 71.94 517 ARG A C 1
ATOM 4238 O O . ARG A 1 517 ? -28.392 6.125 68.372 1.00 71.94 517 ARG A O 1
ATOM 4245 N N . LEU A 1 518 ? -28.294 4.126 67.337 1.00 67.88 518 LEU A N 1
ATOM 4246 C CA . LEU A 1 518 ? -28.481 3.320 68.551 1.00 67.88 518 LEU A CA 1
ATOM 4247 C C . LEU A 1 518 ? -27.345 3.540 69.560 1.00 67.88 518 LEU A C 1
ATOM 4249 O O . LEU A 1 518 ? -27.602 3.748 70.747 1.00 67.88 518 LEU A O 1
ATOM 4253 N N . LYS A 1 519 ? -26.092 3.580 69.089 1.00 71.88 519 LYS A N 1
ATOM 4254 C CA . LYS A 1 519 ? -24.913 3.844 69.930 1.00 71.88 519 LYS A CA 1
ATOM 4255 C C . LYS A 1 519 ? -24.955 5.235 70.568 1.00 71.88 519 LYS A C 1
ATOM 4257 O O . LYS A 1 519 ? -24.655 5.388 71.753 1.00 71.88 519 LYS A O 1
ATOM 4262 N N . SER A 1 520 ? -25.371 6.240 69.803 1.00 71.62 520 SER A N 1
ATOM 4263 C CA . SER A 1 520 ? -25.517 7.613 70.293 1.00 71.62 520 SER A CA 1
ATOM 4264 C C . SER A 1 520 ? -26.612 7.727 71.359 1.00 71.62 520 SER A C 1
ATOM 4266 O O . SER A 1 520 ? -26.399 8.348 72.402 1.00 71.62 520 SER A O 1
ATOM 4268 N N . SER A 1 521 ? -27.761 7.072 71.149 1.00 69.50 521 SER A N 1
ATOM 4269 C CA . SER A 1 521 ? -28.843 7.024 72.141 1.00 69.50 521 SER A CA 1
ATOM 4270 C C . SER A 1 521 ? -28.420 6.312 73.432 1.00 69.50 521 SER A C 1
ATOM 4272 O O . SER A 1 521 ? -28.743 6.789 74.521 1.00 69.50 521 SER A O 1
ATOM 4274 N N . PHE A 1 522 ? -27.655 5.222 73.329 1.00 71.25 522 PHE A N 1
ATOM 4275 C CA . PHE A 1 522 ? -27.100 4.495 74.474 1.00 71.25 522 PHE A CA 1
ATOM 4276 C C . PHE A 1 522 ? -26.202 5.389 75.349 1.00 71.25 522 PHE A C 1
ATOM 4278 O O . PHE A 1 522 ? -26.432 5.504 76.554 1.00 71.25 522 PHE A O 1
ATOM 4285 N N . LEU A 1 523 ? -25.231 6.089 74.749 1.00 74.56 523 LEU A N 1
ATOM 4286 C CA . LEU A 1 523 ? -24.304 6.963 75.486 1.00 74.56 523 LEU A CA 1
ATOM 4287 C C . LEU A 1 523 ? -25.011 8.143 76.171 1.00 74.56 523 LEU A C 1
ATOM 4289 O O . LEU A 1 523 ? -24.649 8.529 77.291 1.00 74.56 523 LEU A O 1
ATOM 4293 N N . ALA A 1 524 ? -26.027 8.710 75.514 1.00 70.88 524 ALA A N 1
ATOM 4294 C CA . ALA A 1 524 ? -26.832 9.786 76.081 1.00 70.88 524 ALA A CA 1
ATOM 4295 C C . ALA A 1 524 ? -27.589 9.314 77.335 1.00 70.88 524 ALA A C 1
ATOM 4297 O O . ALA A 1 524 ? -27.497 9.955 78.384 1.00 70.88 524 ALA A O 1
ATOM 4298 N N . ASN A 1 525 ? -28.259 8.159 77.260 1.00 67.12 525 ASN A N 1
ATOM 4299 C CA . ASN A 1 525 ? -29.028 7.601 78.375 1.00 67.12 525 ASN A CA 1
ATOM 4300 C C . ASN A 1 525 ? -28.130 7.237 79.568 1.00 67.12 525 ASN A C 1
ATOM 4302 O O . ASN A 1 525 ? -28.428 7.618 80.700 1.00 67.12 525 ASN A O 1
ATOM 4306 N N . MET A 1 526 ? -26.975 6.605 79.326 1.00 76.81 526 MET A N 1
ATOM 4307 C CA . MET A 1 526 ? -25.997 6.309 80.386 1.00 76.81 526 MET A CA 1
ATOM 4308 C C . MET A 1 526 ? -25.539 7.566 81.128 1.00 76.81 526 MET A C 1
ATOM 4310 O O . MET A 1 526 ? -25.426 7.572 82.354 1.00 76.81 526 MET A O 1
ATOM 4314 N N . SER A 1 527 ? -25.278 8.646 80.387 1.00 78.88 527 SER A N 1
ATOM 4315 C CA . SER A 1 527 ? -24.829 9.908 80.977 1.00 78.88 527 SER A CA 1
ATOM 4316 C C . SER A 1 527 ? -25.871 10.493 81.934 1.00 78.88 527 SER A C 1
ATOM 4318 O O . SER A 1 527 ? -25.510 11.068 82.963 1.00 78.88 527 SER A O 1
ATOM 4320 N N . HIS A 1 528 ? -27.160 10.343 81.619 1.00 78.06 528 HIS A N 1
ATOM 4321 C CA . HIS A 1 528 ? -28.257 10.781 82.481 1.00 78.06 528 HIS A CA 1
ATOM 4322 C C . HIS A 1 528 ? -28.415 9.899 83.730 1.00 78.06 528 HIS A C 1
ATOM 4324 O O . HIS A 1 528 ? -28.525 10.433 84.840 1.00 78.06 528 HIS A O 1
ATOM 4330 N N . GLU A 1 529 ? -28.345 8.577 83.575 1.00 76.38 529 GLU A N 1
ATOM 4331 C CA . GLU A 1 529 ? -28.479 7.617 84.680 1.00 76.38 529 GLU A CA 1
ATOM 4332 C C . GLU A 1 529 ? -27.309 7.673 85.674 1.00 76.38 529 GLU A C 1
ATOM 4334 O O . GLU A 1 529 ? -27.508 7.478 86.869 1.00 76.38 529 GLU A O 1
ATOM 4339 N N . ILE A 1 530 ? -26.097 8.021 85.227 1.00 82.88 530 ILE A N 1
ATOM 4340 C CA . ILE A 1 530 ? -24.940 8.238 86.114 1.00 82.88 530 ILE A CA 1
ATOM 4341 C C . ILE A 1 530 ? -25.045 9.581 86.855 1.00 82.88 530 ILE A C 1
ATOM 4343 O O . ILE A 1 530 ? -24.724 9.673 88.044 1.00 82.88 530 ILE A O 1
ATOM 4347 N N . ARG A 1 531 ? -25.504 10.640 86.173 1.00 79.50 531 ARG A N 1
ATOM 4348 C CA . ARG A 1 531 ? -25.558 12.002 86.734 1.00 79.50 531 ARG A CA 1
ATOM 4349 C C . ARG A 1 531 ? -26.529 12.110 87.911 1.00 79.50 531 ARG A C 1
ATOM 4351 O O . ARG A 1 531 ? -26.239 12.812 88.876 1.00 79.50 531 ARG A O 1
ATOM 4358 N N . THR A 1 532 ? -27.667 11.423 87.851 1.00 79.69 532 THR A N 1
ATOM 4359 C CA . THR A 1 532 ? -28.728 11.502 88.871 1.00 79.69 532 THR A CA 1
ATOM 4360 C C . THR A 1 532 ? -28.284 11.039 90.275 1.00 79.69 532 THR A C 1
ATOM 4362 O O . THR A 1 532 ? -28.398 11.838 91.209 1.00 79.69 532 THR A O 1
ATOM 4365 N N . PRO A 1 533 ? -27.736 9.821 90.482 1.00 80.31 533 PRO A N 1
ATOM 4366 C CA . PRO A 1 533 ? -27.238 9.396 91.792 1.00 80.31 533 PRO A CA 1
ATOM 4367 C C . PRO A 1 533 ? -25.998 10.186 92.223 1.00 80.31 533 PRO A C 1
ATOM 4369 O O . PRO A 1 533 ? -25.857 10.493 93.404 1.00 80.31 533 PRO A O 1
ATOM 4372 N N . MET A 1 534 ? -25.134 10.580 91.282 1.00 85.81 534 MET A N 1
ATOM 4373 C CA . MET A 1 534 ? -23.949 11.391 91.573 1.00 85.81 534 MET A CA 1
ATOM 4374 C C . MET A 1 534 ? -24.322 12.768 92.139 1.00 85.81 534 MET A C 1
ATOM 4376 O O . MET A 1 534 ? -23.780 13.182 93.162 1.00 85.81 534 MET A O 1
ATOM 4380 N N . ASN A 1 535 ? -25.303 13.444 91.535 1.00 83.19 535 ASN A N 1
ATOM 4381 C CA . ASN A 1 535 ? -25.816 14.719 92.034 1.00 83.19 535 ASN A CA 1
ATOM 4382 C C . ASN A 1 535 ? -26.488 14.575 93.405 1.00 83.19 535 ASN A C 1
ATOM 4384 O O . ASN A 1 535 ? -26.361 15.471 94.235 1.00 83.19 535 ASN A O 1
ATOM 4388 N N . ALA A 1 536 ? -27.174 13.457 93.664 1.00 80.75 536 ALA A N 1
ATOM 4389 C CA . ALA A 1 536 ? -27.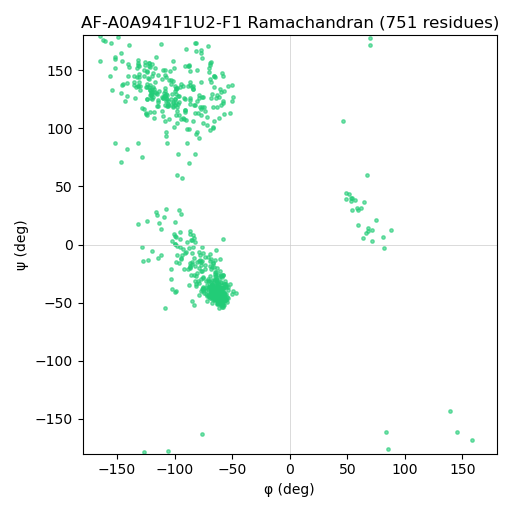738 13.178 94.982 1.00 80.75 536 ALA A CA 1
ATOM 4390 C C . ALA A 1 536 ? -26.635 13.008 96.045 1.00 80.75 536 ALA A C 1
ATOM 4392 O O . ALA A 1 536 ? -26.722 13.619 97.106 1.00 80.75 536 ALA A O 1
ATOM 4393 N N . ILE A 1 537 ? -25.574 12.243 95.752 1.00 87.12 537 ILE A N 1
ATOM 4394 C CA . ILE A 1 537 ? -24.420 12.069 96.651 1.00 87.12 537 ILE A CA 1
ATOM 4395 C C . ILE A 1 537 ? -23.775 13.420 96.972 1.00 87.12 537 ILE A C 1
ATOM 4397 O O . ILE A 1 537 ? -23.596 13.738 98.147 1.00 87.12 537 ILE A O 1
ATOM 4401 N N . LEU A 1 538 ? -23.449 14.216 95.949 1.00 84.50 538 LEU A N 1
ATOM 4402 C CA . LEU A 1 538 ? -22.828 15.531 96.127 1.00 84.50 538 LEU A CA 1
ATOM 4403 C C . LEU A 1 538 ? -23.743 16.475 96.916 1.00 84.50 538 LEU A C 1
ATOM 4405 O O . LEU A 1 538 ? -23.315 17.027 97.923 1.00 84.50 538 LEU A O 1
ATOM 4409 N N . GLY A 1 539 ? -25.025 16.569 96.548 1.00 85.69 539 GLY A N 1
ATOM 4410 C CA . GLY A 1 539 ? -25.981 17.456 97.213 1.00 85.69 539 GLY A CA 1
ATOM 4411 C C . GLY A 1 539 ? -26.215 17.117 98.688 1.00 85.69 539 GLY A C 1
ATOM 4412 O O . GLY A 1 539 ? -26.216 18.012 99.530 1.00 85.69 539 GLY A O 1
ATOM 4413 N N . PHE A 1 540 ? -26.368 15.837 99.041 1.00 87.56 540 PHE A N 1
ATOM 4414 C CA . PHE A 1 540 ? -26.498 15.444 100.451 1.00 87.56 540 PHE A CA 1
ATOM 4415 C C . PHE A 1 540 ? -25.180 15.596 101.221 1.00 87.56 540 PHE A C 1
ATOM 4417 O O . PHE A 1 540 ? -25.213 15.896 102.414 1.00 87.56 540 PHE A O 1
ATOM 4424 N N . THR A 1 541 ? -24.030 15.445 100.555 1.00 87.88 541 THR A N 1
ATOM 4425 C CA . THR A 1 541 ? -22.718 15.714 101.163 1.00 87.88 541 THR A CA 1
ATOM 4426 C C . THR A 1 541 ? -22.559 17.204 101.471 1.00 87.88 541 THR A C 1
ATOM 4428 O O . THR A 1 541 ? -22.179 17.550 102.587 1.00 87.88 541 THR A O 1
ATOM 4431 N N . ASP A 1 542 ? -22.935 18.089 100.546 1.00 85.56 542 ASP A N 1
ATOM 4432 C CA . ASP A 1 542 ? -22.915 19.542 100.755 1.00 85.56 542 ASP A CA 1
ATOM 4433 C C . ASP A 1 542 ? -23.837 19.957 101.914 1.00 85.56 542 ASP A C 1
ATOM 4435 O O . ASP A 1 542 ? -23.449 20.750 102.776 1.00 85.56 542 ASP A O 1
ATOM 4439 N N . LEU A 1 543 ? -25.038 19.371 102.001 1.00 87.25 543 LEU A N 1
ATOM 4440 C CA . LEU A 1 543 ? -25.959 19.614 103.116 1.00 87.25 543 LEU A CA 1
ATOM 4441 C C . LEU A 1 543 ? -25.390 19.147 104.465 1.00 87.25 543 LEU A C 1
ATOM 4443 O O . LEU A 1 543 ? -25.607 19.822 105.469 1.00 87.25 543 LEU A O 1
ATOM 4447 N N . LEU A 1 544 ? -24.645 18.035 104.505 1.00 87.88 544 LEU A N 1
ATOM 4448 C CA . LEU A 1 544 ? -23.962 17.557 105.716 1.00 87.88 544 LEU A CA 1
ATOM 4449 C C . LEU A 1 544 ? -22.779 18.445 106.128 1.00 87.88 544 LEU A C 1
ATOM 4451 O O . LEU A 1 544 ? -22.534 18.599 107.323 1.00 87.88 544 LEU A O 1
ATOM 4455 N N . LEU A 1 545 ? -22.046 19.008 105.163 1.00 84.06 545 LEU A N 1
ATOM 4456 C CA . LEU A 1 545 ? -20.875 19.853 105.420 1.00 84.06 545 LEU A CA 1
ATOM 4457 C C . LEU A 1 545 ? -21.254 21.256 105.910 1.00 84.06 545 LEU A C 1
ATOM 4459 O O . LEU A 1 545 ? -20.562 21.808 106.766 1.00 84.06 545 LEU A O 1
ATOM 4463 N N . TYR A 1 546 ? -22.335 21.832 105.375 1.00 80.00 546 TYR A N 1
ATOM 4464 C CA . TYR A 1 546 ? -22.695 23.237 105.609 1.00 80.00 546 TYR A CA 1
ATOM 4465 C C . TYR A 1 546 ? -24.001 23.440 106.396 1.00 80.00 546 TYR A C 1
ATOM 4467 O O . TYR A 1 546 ? -24.282 24.559 106.831 1.00 80.00 546 TYR A O 1
ATOM 4475 N N . GLY A 1 547 ? -24.811 22.397 106.592 1.00 77.88 547 GLY A N 1
ATOM 4476 C CA . GLY A 1 547 ? -26.097 22.486 107.286 1.00 77.88 547 GLY A CA 1
ATOM 4477 C C . GLY A 1 547 ? -25.994 22.333 108.807 1.00 77.88 547 GLY A C 1
ATOM 4478 O O . GLY A 1 547 ? -25.292 21.462 109.318 1.00 77.88 547 GLY A O 1
ATOM 4479 N N . GLN A 1 548 ? -26.766 23.127 109.557 1.00 76.56 548 GLN A N 1
ATOM 4480 C CA . GLN A 1 548 ? -27.055 22.835 110.967 1.00 76.56 548 GLN A CA 1
ATOM 4481 C C . GLN A 1 548 ? -28.168 21.786 111.038 1.00 76.56 548 GLN A C 1
ATOM 4483 O O . GLN A 1 548 ? -29.345 22.115 110.910 1.00 76.56 548 GLN A O 1
ATOM 4488 N N . LEU A 1 549 ? -27.785 20.521 111.198 1.00 82.44 549 LEU A N 1
ATOM 4489 C CA . LEU A 1 549 ? -28.689 19.374 111.101 1.00 82.44 549 LEU A CA 1
ATOM 4490 C C . LEU A 1 549 ? -28.837 18.662 112.446 1.00 82.44 549 LEU A C 1
ATOM 4492 O O . LEU A 1 549 ? -27.880 18.544 113.214 1.00 82.44 549 LEU A O 1
ATOM 4496 N N . SER A 1 550 ? -30.025 18.126 112.712 1.00 83.62 550 SER A N 1
ATOM 4497 C CA . SER A 1 550 ? -30.227 17.191 113.819 1.00 83.62 550 SER A CA 1
ATOM 4498 C C . SER A 1 550 ? -29.519 15.853 113.554 1.00 83.62 550 SER A C 1
ATOM 4500 O O . SER A 1 550 ? -29.310 15.458 112.406 1.00 83.62 550 SER A O 1
ATOM 4502 N N . SER A 1 551 ? -29.202 15.085 114.605 1.00 80.75 551 SER A N 1
ATOM 4503 C CA . SER A 1 551 ? -28.577 13.754 114.456 1.00 80.75 551 SER A CA 1
ATOM 4504 C C . SER A 1 551 ? -29.413 12.784 113.607 1.00 80.75 551 SER A C 1
ATOM 4506 O O . SER A 1 551 ? -28.871 11.878 112.972 1.00 80.75 551 SER A O 1
ATOM 4508 N N . LYS A 1 552 ? -30.738 12.983 113.568 1.00 81.25 552 LYS A N 1
ATOM 4509 C CA . LYS A 1 552 ? -31.645 12.211 112.716 1.00 81.25 552 LYS A CA 1
ATOM 4510 C C . LYS A 1 552 ? -31.481 12.584 111.239 1.00 81.25 552 LYS A C 1
ATOM 4512 O O . LYS A 1 552 ? -31.275 11.692 110.428 1.00 81.25 552 LYS A O 1
ATOM 4517 N N . GLU A 1 553 ? -31.481 13.874 110.907 1.00 80.12 553 GLU A N 1
ATOM 4518 C CA . GLU A 1 553 ? -31.285 14.353 109.527 1.00 80.12 553 GLU A CA 1
ATOM 4519 C C . GLU A 1 553 ? -29.897 13.996 108.983 1.00 80.12 553 GLU A C 1
ATOM 4521 O O . GLU A 1 553 ? -29.772 13.604 107.827 1.00 80.12 553 GLU A O 1
ATOM 4526 N N . GLN A 1 554 ? -28.859 14.044 109.826 1.00 83.88 554 GLN A N 1
ATOM 4527 C CA . GLN A 1 554 ? -27.522 13.578 109.444 1.00 83.88 554 GLN A CA 1
ATOM 4528 C C . GLN A 1 554 ? -27.520 12.092 109.072 1.00 83.88 554 GLN A C 1
ATOM 4530 O O . GLN A 1 554 ? -26.922 11.697 108.072 1.00 83.88 554 GLN A O 1
ATOM 4535 N N . THR A 1 555 ? -28.211 11.268 109.863 1.00 84.94 555 THR A N 1
ATOM 4536 C CA . THR A 1 555 ? -28.339 9.832 109.594 1.00 84.94 555 THR A CA 1
ATOM 4537 C C . THR A 1 555 ? -29.127 9.583 108.308 1.00 84.94 555 THR A C 1
ATOM 4539 O O . THR A 1 555 ? -28.701 8.769 107.491 1.00 84.94 555 THR A O 1
ATOM 4542 N N . ASP A 1 556 ? -30.226 10.311 108.090 1.00 81.81 556 ASP A N 1
ATOM 4543 C CA . ASP A 1 556 ? -31.049 10.193 106.882 1.00 81.81 556 ASP A CA 1
ATOM 4544 C C . ASP A 1 556 ? -30.247 10.589 105.623 1.00 81.81 556 ASP A C 1
ATOM 4546 O O . ASP A 1 556 ? -30.246 9.853 104.636 1.00 81.81 556 ASP A O 1
ATOM 4550 N N . TYR A 1 557 ? -29.473 11.680 105.657 1.00 86.50 557 TYR A N 1
ATOM 4551 C CA . TYR A 1 557 ? -28.618 12.092 104.532 1.00 86.50 557 TYR A CA 1
ATOM 4552 C C . TYR A 1 557 ? -27.454 11.132 104.279 1.00 86.50 557 TYR A C 1
ATOM 4554 O O . TYR A 1 557 ? -27.192 10.793 103.126 1.00 86.50 557 TYR A O 1
ATOM 4562 N N . LEU A 1 558 ? -26.795 10.621 105.325 1.00 85.69 558 LEU A N 1
ATOM 4563 C CA . LEU A 1 558 ? -25.774 9.576 105.179 1.00 85.69 558 LEU A CA 1
ATOM 4564 C C . LEU A 1 558 ? -26.356 8.299 104.556 1.00 85.69 558 LEU A C 1
ATOM 4566 O O . LEU A 1 558 ? -25.709 7.677 103.712 1.00 85.69 558 LEU A O 1
ATOM 4570 N N . GLN A 1 559 ? -27.589 7.924 104.913 1.00 81.94 559 GLN A N 1
ATOM 4571 C CA . GLN A 1 559 ? -28.296 6.814 104.272 1.00 81.94 559 GLN A CA 1
ATOM 4572 C C . GLN A 1 559 ? -28.614 7.107 102.799 1.00 81.94 559 GLN A C 1
ATOM 4574 O O . GLN A 1 559 ? -28.472 6.211 101.965 1.00 81.94 559 GLN A O 1
ATOM 4579 N N . MET A 1 560 ? -28.991 8.342 102.447 1.00 80.56 560 MET A N 1
ATOM 4580 C CA . MET A 1 560 ? -29.221 8.734 101.050 1.00 80.56 560 MET A CA 1
ATOM 4581 C C . MET A 1 560 ? -27.929 8.739 100.222 1.00 80.56 560 MET A C 1
ATOM 4583 O O . MET A 1 560 ? -27.949 8.264 99.087 1.00 80.56 560 MET A O 1
ATOM 4587 N N . ILE A 1 561 ? -26.802 9.180 100.791 1.00 86.06 561 ILE A N 1
ATOM 4588 C CA . ILE A 1 561 ? -25.474 9.093 100.160 1.00 86.06 561 ILE A CA 1
ATOM 4589 C C . ILE A 1 561 ? -25.081 7.635 99.935 1.00 86.06 561 ILE A C 1
ATOM 4591 O O . ILE A 1 561 ? -24.723 7.264 98.818 1.00 86.06 561 ILE A O 1
ATOM 4595 N N . LYS A 1 562 ? -25.187 6.795 100.974 1.00 82.69 562 LYS A N 1
ATOM 4596 C CA . LYS A 1 562 ? -24.872 5.364 100.883 1.00 82.69 562 LYS A CA 1
ATOM 4597 C C . LYS A 1 562 ? -25.703 4.690 99.788 1.00 82.69 562 LYS A C 1
ATOM 4599 O O . LYS A 1 562 ? -25.140 4.032 98.919 1.00 82.69 562 LYS A O 1
ATOM 4604 N N . ARG A 1 563 ? -27.017 4.935 99.772 1.00 78.31 563 ARG A N 1
ATOM 4605 C CA . ARG A 1 563 ? -27.926 4.415 98.742 1.00 78.31 563 ARG A CA 1
ATOM 4606 C C . ARG A 1 563 ? -27.570 4.929 97.345 1.00 78.31 563 ARG A C 1
ATOM 4608 O O . ARG A 1 563 ? -27.633 4.172 96.384 1.00 78.31 563 ARG A O 1
ATOM 4615 N N . GLY A 1 564 ? -27.182 6.199 97.219 1.00 81.19 564 GLY A N 1
ATOM 4616 C CA . GLY A 1 564 ? -26.700 6.768 95.960 1.00 81.19 564 GLY A CA 1
ATOM 4617 C C . GLY A 1 564 ? -25.442 6.065 95.443 1.00 81.19 564 GLY A C 1
ATOM 4618 O O . GLY A 1 564 ? -25.371 5.737 94.260 1.00 81.19 564 GLY A O 1
ATOM 4619 N N . GLY A 1 565 ? -24.477 5.788 96.327 1.00 82.75 565 GLY A N 1
ATOM 4620 C CA . GLY A 1 565 ? -23.239 5.079 95.989 1.00 82.75 565 GLY A CA 1
ATOM 4621 C C . GLY A 1 565 ? -23.472 3.619 95.593 1.00 82.75 565 GLY A C 1
ATOM 4622 O O . GLY A 1 565 ? -22.931 3.164 94.588 1.00 82.75 565 GLY A O 1
ATOM 4623 N N . GLU A 1 566 ? -24.327 2.904 96.329 1.00 80.81 566 GLU A N 1
ATOM 4624 C CA . GLU A 1 566 ? -24.727 1.524 96.010 1.00 80.81 566 GLU A CA 1
ATOM 4625 C C . GLU A 1 566 ? -25.454 1.438 94.655 1.00 80.81 566 GLU A C 1
ATOM 4627 O O . GLU A 1 566 ? -25.159 0.555 93.844 1.00 80.81 566 GLU A O 1
ATOM 4632 N N . ASN A 1 567 ? -26.340 2.397 94.359 1.00 79.62 567 ASN A N 1
ATOM 4633 C CA . ASN A 1 567 ? -27.011 2.488 93.060 1.00 79.62 567 ASN A CA 1
ATOM 4634 C C . ASN A 1 567 ? -26.017 2.730 91.915 1.00 79.62 567 ASN A C 1
ATOM 4636 O O . ASN A 1 567 ? -26.120 2.091 90.870 1.00 79.62 567 ASN A O 1
ATOM 4640 N N . LEU A 1 568 ? -25.050 3.636 92.102 1.00 84.38 568 LEU A N 1
ATOM 4641 C CA . LEU A 1 568 ? -24.038 3.932 91.087 1.00 84.38 568 LEU A CA 1
ATOM 4642 C C . LEU A 1 568 ? -23.125 2.726 90.828 1.00 84.38 568 LEU A C 1
ATOM 4644 O O . LEU A 1 568 ? -22.820 2.432 89.676 1.00 84.38 568 LEU A O 1
ATOM 4648 N N . LEU A 1 569 ? -22.719 2.004 91.876 1.00 84.44 569 LEU A N 1
ATOM 4649 C CA . LEU A 1 569 ? -21.906 0.795 91.730 1.00 84.44 569 LEU A CA 1
ATOM 4650 C C . LEU A 1 569 ? -22.662 -0.301 90.966 1.00 84.44 569 LEU A C 1
ATOM 4652 O O . LEU A 1 569 ? -22.085 -0.949 90.097 1.00 84.44 569 LEU A O 1
ATOM 4656 N N . THR A 1 570 ? -23.957 -0.463 91.249 1.00 80.62 570 THR A N 1
ATOM 4657 C CA . THR A 1 570 ? -24.830 -1.395 90.516 1.00 80.62 570 THR A CA 1
ATOM 4658 C C . THR A 1 570 ? -24.920 -1.009 89.038 1.00 80.62 570 THR A C 1
ATOM 4660 O O . THR A 1 570 ? -24.673 -1.847 88.180 1.00 80.62 570 THR A O 1
ATOM 4663 N N . LEU A 1 571 ? -25.158 0.274 88.735 1.00 81.62 571 LEU A N 1
ATOM 4664 C CA . LEU A 1 571 ? -25.172 0.798 87.363 1.00 81.62 571 LEU A CA 1
ATOM 4665 C C . LEU A 1 571 ? -23.857 0.540 86.617 1.00 81.62 571 LEU A C 1
ATOM 4667 O O . LEU A 1 571 ? -23.875 0.113 85.468 1.00 81.62 571 LEU A O 1
ATOM 4671 N N . ILE A 1 572 ? -22.713 0.795 87.255 1.00 86.06 572 ILE A N 1
ATOM 4672 C CA . ILE A 1 572 ? -21.397 0.568 86.643 1.00 86.06 572 ILE A CA 1
ATOM 4673 C C . ILE A 1 572 ? -21.190 -0.919 86.344 1.00 86.06 572 ILE A C 1
ATOM 4675 O O . ILE A 1 572 ? -20.720 -1.257 85.259 1.00 86.06 572 ILE A O 1
ATOM 4679 N N . ASN A 1 573 ? -21.558 -1.803 87.272 1.00 83.12 573 ASN A N 1
ATOM 4680 C CA . ASN A 1 573 ? -21.452 -3.244 87.057 1.00 83.12 573 ASN A CA 1
ATOM 4681 C C . ASN A 1 573 ? -22.373 -3.718 85.923 1.00 83.12 573 ASN A C 1
ATOM 4683 O O . ASN A 1 573 ? -21.902 -4.442 85.050 1.00 83.12 573 ASN A O 1
ATOM 4687 N N . ASP A 1 574 ? -23.619 -3.234 85.868 1.00 83.19 574 ASP A N 1
ATOM 4688 C CA . ASP A 1 574 ? -24.561 -3.524 84.777 1.00 83.19 574 ASP A CA 1
ATOM 4689 C C . ASP A 1 574 ? -23.981 -3.107 83.409 1.00 83.19 574 ASP A C 1
ATOM 4691 O O . ASP A 1 574 ? -24.075 -3.837 82.423 1.00 83.19 574 ASP A O 1
ATOM 4695 N N . ILE A 1 575 ? -23.331 -1.940 83.344 1.00 83.94 575 ILE A N 1
ATOM 4696 C CA . ILE A 1 575 ? -22.674 -1.430 82.131 1.00 83.94 575 ILE A CA 1
ATOM 4697 C C . ILE A 1 575 ? -21.485 -2.309 81.727 1.00 83.94 575 ILE A C 1
ATOM 4699 O O . ILE A 1 575 ? -21.305 -2.600 80.543 1.00 83.94 575 ILE A O 1
ATOM 4703 N N . ILE A 1 576 ? -20.662 -2.723 82.695 1.00 85.12 576 ILE A N 1
ATOM 4704 C CA . ILE A 1 576 ? -19.516 -3.605 82.450 1.00 85.12 576 ILE A CA 1
ATOM 4705 C C . ILE A 1 576 ? -19.993 -4.965 81.940 1.00 85.12 576 ILE A C 1
ATOM 4707 O O . ILE A 1 576 ? -19.401 -5.490 80.997 1.00 85.12 576 ILE A O 1
ATOM 4711 N N . ASP A 1 577 ? -21.052 -5.521 82.528 1.00 82.56 577 ASP A N 1
ATOM 4712 C CA . ASP A 1 577 ? -21.625 -6.789 82.087 1.00 82.56 577 ASP A CA 1
ATOM 4713 C C . ASP A 1 577 ? -22.153 -6.680 80.652 1.00 82.56 577 ASP A C 1
ATOM 4715 O O . ASP A 1 577 ? -21.787 -7.504 79.819 1.00 82.56 577 ASP A O 1
ATOM 4719 N N . ILE A 1 578 ? -22.901 -5.624 80.309 1.00 82.50 578 ILE A N 1
ATOM 4720 C CA . ILE A 1 578 ? -23.353 -5.398 78.924 1.00 82.50 578 ILE A CA 1
ATOM 4721 C C . ILE A 1 578 ? -22.167 -5.282 77.964 1.00 82.50 578 ILE A C 1
ATOM 4723 O O . ILE A 1 578 ? -22.160 -5.938 76.927 1.00 82.50 578 ILE A O 1
ATOM 4727 N N . SER A 1 579 ? -21.144 -4.503 78.320 1.00 83.00 579 SER A N 1
ATOM 4728 C CA . SER A 1 579 ? -19.947 -4.326 77.490 1.00 83.00 579 SER A CA 1
ATOM 4729 C C . SER A 1 579 ? -19.233 -5.656 77.220 1.00 83.00 579 SER A C 1
ATOM 4731 O O . SER A 1 579 ? -18.886 -5.951 76.078 1.00 83.00 579 SER A O 1
ATOM 4733 N N . LYS A 1 580 ? -19.077 -6.501 78.250 1.00 83.69 580 LYS A N 1
ATOM 4734 C CA . LYS A 1 580 ? -18.457 -7.831 78.125 1.00 83.69 580 LYS A CA 1
ATOM 4735 C C . LYS A 1 580 ? -19.301 -8.819 77.321 1.00 83.69 580 LYS A C 1
ATOM 4737 O O . LYS A 1 580 ? -18.742 -9.699 76.672 1.00 83.69 580 LYS A O 1
ATOM 4742 N N . ILE A 1 581 ? -20.628 -8.709 77.381 1.00 84.50 581 ILE A N 1
ATOM 4743 C CA . ILE A 1 581 ? -21.548 -9.520 76.570 1.00 84.50 581 ILE A CA 1
ATOM 4744 C C . ILE A 1 581 ? -21.429 -9.104 75.095 1.00 84.50 581 ILE A C 1
ATOM 4746 O O . ILE A 1 581 ? -21.288 -9.968 74.236 1.00 84.50 581 ILE A O 1
ATOM 4750 N N . GLU A 1 582 ? -21.420 -7.802 74.788 1.00 77.75 582 GLU A N 1
ATOM 4751 C CA . GLU A 1 582 ? -21.329 -7.303 73.406 1.00 77.75 582 GLU A CA 1
ATOM 4752 C C . GLU A 1 582 ? -19.982 -7.562 72.738 1.00 77.75 582 GLU A C 1
ATOM 4754 O O . GLU A 1 582 ? -19.933 -7.859 71.545 1.00 77.75 582 GLU A O 1
ATOM 4759 N N . SER A 1 583 ? -18.886 -7.463 73.492 1.00 83.00 583 SER A N 1
ATOM 4760 C CA . SER A 1 583 ? -17.553 -7.795 72.987 1.00 83.00 583 SER A CA 1
ATOM 4761 C C . SER A 1 583 ? -17.316 -9.305 72.868 1.00 83.00 583 SER A C 1
ATOM 4763 O O . SER A 1 583 ? -16.286 -9.718 72.334 1.00 83.00 583 SER A O 1
ATOM 4765 N N . GLY A 1 584 ? -18.244 -10.137 73.361 1.00 81.12 584 GLY A N 1
ATOM 4766 C CA . GLY A 1 584 ? -18.084 -11.590 73.436 1.00 81.12 584 GLY A CA 1
ATOM 4767 C C . GLY A 1 584 ? -17.016 -12.042 74.441 1.00 81.12 584 GLY A C 1
ATOM 4768 O O . GLY A 1 584 ? -16.581 -13.192 74.410 1.00 81.12 584 GLY A O 1
ATOM 4769 N N . GLU A 1 585 ? -16.562 -11.154 75.328 1.00 80.31 585 GLU A N 1
ATOM 4770 C CA . GLU A 1 585 ? -15.547 -11.448 76.345 1.00 80.31 585 GLU A CA 1
ATOM 4771 C C . GLU A 1 585 ? -16.113 -12.206 77.556 1.00 80.31 585 GLU A C 1
ATOM 4773 O O . GLU A 1 585 ? -15.355 -12.832 78.305 1.00 80.31 585 GLU A O 1
ATOM 4778 N N . LEU A 1 586 ? -17.434 -12.163 77.772 1.00 85.12 586 LEU A N 1
ATOM 4779 C CA . LEU A 1 586 ? -18.090 -12.892 78.856 1.00 85.12 586 LEU A CA 1
ATOM 4780 C C . LEU A 1 586 ? -18.111 -14.396 78.552 1.00 85.12 586 LEU A C 1
ATOM 4782 O O . LEU A 1 586 ? -18.839 -14.864 77.682 1.00 85.12 586 LEU A O 1
ATOM 4786 N N . LYS A 1 587 ? -17.325 -15.166 79.310 1.00 83.62 587 LYS A N 1
ATOM 4787 C CA . LYS A 1 587 ? -17.303 -16.634 79.249 1.00 83.62 587 LYS A CA 1
ATOM 4788 C C . LYS A 1 587 ? -18.160 -17.229 80.365 1.00 83.62 587 LYS A C 1
ATOM 4790 O O . LYS A 1 587 ? -18.042 -16.800 81.511 1.00 83.62 587 LYS A O 1
ATOM 4795 N N . ILE A 1 588 ? -18.980 -18.222 80.023 1.00 87.44 588 ILE A N 1
ATOM 4796 C CA . ILE A 1 588 ? -19.780 -19.007 80.974 1.00 87.44 588 ILE A CA 1
ATOM 4797 C C . ILE A 1 588 ? -18.878 -20.051 81.641 1.00 87.44 588 ILE A C 1
ATOM 4799 O O . ILE A 1 588 ? -18.202 -20.815 80.947 1.00 87.44 588 ILE A O 1
ATOM 4803 N N . SER A 1 589 ? -18.849 -20.073 82.975 1.00 86.81 589 SER A N 1
ATOM 4804 C CA . SER A 1 589 ? -18.053 -21.022 83.763 1.00 86.81 589 SER A CA 1
ATOM 4805 C C . SER A 1 589 ? -18.969 -22.047 84.417 1.00 86.81 589 SER A C 1
ATOM 4807 O O . SER A 1 589 ? -19.555 -21.783 85.462 1.00 86.81 589 SER A O 1
ATOM 4809 N N . ASN A 1 590 ? -19.116 -23.215 83.791 1.00 87.56 590 ASN A N 1
ATOM 4810 C CA . ASN A 1 590 ? -19.983 -24.268 84.315 1.00 87.56 590 ASN A CA 1
ATOM 4811 C C . ASN A 1 590 ? -19.288 -25.060 85.427 1.00 87.56 590 ASN A C 1
ATOM 4813 O O . ASN A 1 590 ? -18.242 -25.670 85.203 1.00 87.56 590 ASN A O 1
ATOM 4817 N N . GLU A 1 591 ? -19.915 -25.115 86.596 1.00 89.12 591 GLU A N 1
ATOM 4818 C CA . GLU A 1 591 ? -19.446 -25.850 87.770 1.00 89.12 591 GLU A CA 1
ATOM 4819 C C . GLU A 1 591 ? -20.587 -26.694 88.357 1.00 89.12 591 GLU A C 1
ATOM 4821 O O . GLU A 1 591 ? -21.763 -26.446 88.086 1.00 89.12 591 GLU A O 1
ATOM 4826 N N . LEU A 1 592 ? -20.250 -27.727 89.136 1.00 89.81 592 LEU A N 1
ATOM 4827 C CA . LEU A 1 592 ? -21.242 -28.580 89.794 1.00 89.81 592 LEU A CA 1
ATOM 4828 C C . LEU A 1 592 ? -21.817 -27.861 91.017 1.00 89.81 592 LEU A C 1
ATOM 4830 O O . LEU A 1 592 ? -21.096 -27.634 91.988 1.00 89.81 592 LEU A O 1
ATOM 4834 N N . ILE A 1 593 ? -23.116 -27.568 90.999 1.00 89.69 593 ILE A N 1
ATOM 4835 C CA . ILE A 1 593 ? -23.782 -26.786 92.046 1.00 89.69 593 ILE A CA 1
ATOM 4836 C C . ILE A 1 593 ? -25.069 -27.449 92.528 1.00 89.69 593 ILE A C 1
ATOM 4838 O O . ILE A 1 593 ? -25.697 -28.213 91.795 1.00 89.69 593 ILE A O 1
ATOM 4842 N N . ASN A 1 594 ? -25.486 -27.124 93.752 1.00 89.25 594 ASN A N 1
ATOM 4843 C CA . ASN A 1 594 ? -26.796 -27.492 94.278 1.00 89.25 594 ASN A CA 1
ATOM 4844 C C . ASN A 1 594 ? -27.803 -26.364 93.999 1.00 89.25 594 ASN A C 1
ATOM 4846 O O . ASN A 1 594 ? -27.753 -25.307 94.629 1.00 89.25 594 ASN A O 1
ATOM 4850 N N . ILE A 1 595 ? -28.740 -26.577 93.070 1.00 89.12 595 ILE A N 1
ATOM 4851 C CA . ILE A 1 595 ? -29.708 -25.535 92.681 1.00 89.12 595 ILE A CA 1
ATOM 4852 C C . ILE A 1 595 ? -30.631 -25.134 93.838 1.00 89.12 595 ILE A C 1
ATOM 4854 O O . ILE A 1 595 ? -31.051 -23.982 93.930 1.00 89.12 595 ILE A O 1
ATOM 4858 N N . LYS A 1 596 ? -30.907 -26.059 94.764 1.00 88.25 596 LYS A N 1
ATOM 4859 C CA . LYS A 1 596 ? -31.733 -25.804 95.950 1.00 88.25 596 LYS A CA 1
ATOM 4860 C C . LYS A 1 596 ? -31.057 -24.809 96.891 1.00 88.25 596 LYS A C 1
ATOM 4862 O O . LYS A 1 596 ? -31.732 -23.940 97.433 1.00 88.25 596 LYS A O 1
ATOM 4867 N N . GLU A 1 597 ? -29.738 -24.913 97.059 1.00 89.19 597 GLU A N 1
ATOM 4868 C CA . GLU A 1 597 ? -28.947 -23.954 97.842 1.00 89.19 597 GLU A CA 1
ATOM 4869 C C . GLU A 1 597 ? -28.957 -22.579 97.175 1.00 89.19 597 GLU A C 1
ATOM 4871 O O . GLU A 1 597 ? -29.311 -21.600 97.825 1.00 89.19 597 GLU A O 1
ATOM 4876 N N . LEU A 1 598 ? -28.712 -22.517 95.863 1.00 89.62 598 LEU A N 1
ATOM 4877 C CA . LEU A 1 598 ? -28.685 -21.258 95.115 1.00 89.62 598 LEU A CA 1
ATOM 4878 C C . LEU A 1 598 ? -30.031 -20.509 95.145 1.00 89.62 598 LEU A C 1
ATOM 4880 O O . LEU A 1 598 ? -30.079 -19.292 95.335 1.00 89.62 598 LEU A O 1
ATOM 4884 N N . VAL A 1 599 ? -31.144 -21.232 94.978 1.00 90.25 599 VAL A N 1
ATOM 4885 C CA . VAL A 1 599 ? -32.494 -20.651 95.065 1.00 90.25 599 VAL A CA 1
ATOM 4886 C C . VAL A 1 599 ? -32.810 -20.211 96.496 1.00 90.25 599 VAL A C 1
ATOM 4888 O O . VAL A 1 599 ? -33.413 -19.154 96.680 1.00 90.25 599 VAL A O 1
ATOM 4891 N N . ASN A 1 600 ? -32.384 -20.972 97.509 1.00 89.69 600 ASN A N 1
ATOM 4892 C CA . ASN A 1 600 ? -32.550 -20.582 98.911 1.00 89.69 600 ASN A CA 1
ATOM 4893 C C . ASN A 1 600 ? -31.744 -19.320 99.255 1.00 89.69 600 ASN A C 1
ATOM 4895 O O . ASN A 1 600 ? -32.264 -18.443 99.940 1.00 89.69 600 ASN A O 1
ATOM 4899 N N . GLU A 1 601 ? -30.516 -19.181 98.752 1.00 89.81 601 GLU A N 1
ATOM 4900 C CA . GLU A 1 601 ? -29.719 -17.958 98.912 1.00 89.81 601 GLU A CA 1
ATOM 4901 C C . GLU A 1 601 ? -30.438 -16.745 98.309 1.00 89.81 601 GLU A C 1
ATOM 4903 O O . GLU A 1 601 ? -30.608 -15.719 98.974 1.00 89.81 601 GLU A O 1
ATOM 4908 N N . ALA A 1 602 ? -30.941 -16.877 97.079 1.00 88.69 602 ALA A N 1
ATOM 4909 C CA . ALA A 1 602 ? -31.692 -15.812 96.417 1.00 88.69 602 ALA A CA 1
ATOM 4910 C C . ALA A 1 602 ? -33.005 -15.476 97.158 1.00 88.69 602 ALA A C 1
ATOM 4912 O O . ALA A 1 602 ? -33.390 -14.307 97.267 1.00 88.69 602 ALA A O 1
ATOM 4913 N N . TYR A 1 603 ? -33.672 -16.487 97.719 1.00 89.62 603 TYR A N 1
ATOM 4914 C CA . TYR A 1 603 ? -34.868 -16.334 98.545 1.00 89.62 603 TYR A CA 1
ATOM 4915 C C . TYR A 1 603 ? -34.598 -15.556 99.841 1.00 89.62 603 TYR A C 1
ATOM 4917 O O . TYR A 1 603 ? -35.356 -14.639 100.166 1.00 89.62 603 TYR A O 1
ATOM 4925 N N . GLU A 1 604 ? -33.510 -15.851 100.558 1.00 88.50 604 GLU A N 1
ATOM 4926 C CA . GLU A 1 604 ? -33.135 -15.117 101.776 1.00 88.50 604 GLU A CA 1
ATOM 4927 C C . GLU A 1 604 ? -32.839 -13.639 101.482 1.00 88.50 604 GLU A C 1
ATOM 4929 O O . GLU A 1 604 ? -33.251 -12.744 102.233 1.00 88.50 604 GLU A O 1
ATOM 4934 N N . VAL A 1 605 ? -32.204 -13.351 100.339 1.00 86.19 605 VAL A N 1
ATOM 4935 C CA . VAL A 1 605 ? -32.015 -11.971 99.870 1.00 86.19 605 VAL A CA 1
ATOM 4936 C C . VAL A 1 605 ? -33.362 -11.300 99.594 1.00 86.19 605 VAL A C 1
ATOM 4938 O O . VAL A 1 605 ? -33.594 -10.184 100.064 1.00 86.19 605 VAL A O 1
ATOM 4941 N N . ALA A 1 606 ? -34.287 -11.974 98.907 1.00 84.50 606 ALA A N 1
ATOM 4942 C CA . ALA A 1 606 ? -35.621 -11.436 98.637 1.00 84.50 606 ALA A CA 1
ATOM 4943 C C . ALA A 1 606 ? -36.422 -11.164 99.929 1.00 84.50 606 ALA A C 1
ATOM 4945 O O . ALA A 1 606 ? -37.043 -10.104 100.059 1.00 84.50 606 ALA A O 1
ATOM 4946 N N . LEU A 1 607 ? -36.349 -12.050 100.930 1.00 85.06 607 LEU A N 1
ATOM 4947 C CA . LEU A 1 607 ? -36.942 -11.828 102.256 1.00 85.06 607 LEU A CA 1
ATOM 4948 C C . LEU A 1 607 ? -36.350 -10.599 102.957 1.00 85.06 607 LEU A C 1
ATOM 4950 O O . LEU A 1 607 ? -37.082 -9.818 103.577 1.00 85.06 607 LEU A O 1
ATOM 4954 N N . SER A 1 608 ? -35.030 -10.422 102.871 1.00 84.06 608 SER A N 1
ATOM 4955 C CA . SER A 1 608 ? -34.334 -9.255 103.416 1.00 84.06 608 SER A CA 1
ATOM 4956 C C . SER A 1 608 ? -34.800 -7.959 102.744 1.00 84.06 608 SER A C 1
ATOM 4958 O O . SER A 1 608 ? -35.106 -6.980 103.431 1.00 84.06 608 SER A O 1
ATOM 4960 N N . LEU A 1 609 ? -34.968 -7.961 101.416 1.00 82.50 609 LEU A N 1
ATOM 4961 C CA . LEU A 1 609 ? -35.508 -6.820 100.670 1.00 82.50 609 LEU A CA 1
ATOM 4962 C C . LEU A 1 609 ? -36.939 -6.480 101.110 1.00 82.50 609 LEU A C 1
ATOM 4964 O O . LEU A 1 609 ? -37.220 -5.317 101.399 1.00 82.50 609 LEU A O 1
ATOM 4968 N N . CYS A 1 610 ? -37.825 -7.469 101.258 1.00 82.06 610 CYS A N 1
ATOM 4969 C CA . CYS A 1 610 ? -39.187 -7.245 101.760 1.00 82.06 610 CYS A CA 1
ATOM 4970 C C . CYS A 1 610 ? -39.200 -6.587 103.151 1.00 82.06 610 CYS A C 1
ATOM 4972 O O . CYS A 1 610 ? -39.950 -5.632 103.375 1.00 82.06 610 CYS A O 1
ATOM 4974 N N . LYS A 1 611 ? -38.331 -7.040 104.068 1.00 78.94 611 LYS A N 1
ATOM 4975 C CA . LYS A 1 611 ? -38.170 -6.445 105.408 1.00 78.94 611 LYS A CA 1
ATOM 4976 C C . LYS A 1 611 ? -37.657 -5.004 105.330 1.00 78.94 611 LYS A C 1
ATOM 4978 O O . LYS A 1 611 ? -38.228 -4.122 105.973 1.00 78.94 611 LYS A O 1
ATOM 4983 N N . ASN A 1 612 ? -36.635 -4.753 104.512 1.00 75.50 612 ASN A N 1
ATOM 4984 C CA . ASN A 1 612 ? -36.027 -3.430 104.343 1.00 75.50 612 ASN A CA 1
ATOM 4985 C C . ASN A 1 612 ? -37.000 -2.413 103.726 1.00 75.50 612 ASN A C 1
ATOM 4987 O O . ASN A 1 612 ? -37.070 -1.271 104.179 1.00 75.50 612 ASN A O 1
ATOM 4991 N N . PHE A 1 613 ? -37.804 -2.832 102.745 1.00 72.50 613 PHE A N 1
ATOM 4992 C CA . PHE A 1 613 ? -38.832 -1.990 102.125 1.00 72.50 613 PHE A CA 1
ATOM 4993 C C . PHE A 1 613 ? -40.147 -1.932 102.918 1.00 72.50 613 PHE A C 1
ATOM 4995 O O . PHE A 1 613 ? -41.083 -1.261 102.485 1.00 72.50 613 PHE A O 1
ATOM 5002 N N . LYS A 1 614 ? -40.227 -2.595 104.084 1.00 75.62 614 LYS A N 1
ATOM 5003 C CA . LYS A 1 614 ? -41.434 -2.699 104.927 1.00 75.62 614 LYS A CA 1
ATOM 5004 C C . LYS A 1 614 ? -42.660 -3.207 104.153 1.00 75.62 614 LYS A C 1
ATOM 5006 O O . LYS A 1 614 ? -43.778 -2.743 104.378 1.00 75.62 614 LYS A O 1
ATOM 5011 N N . LYS A 1 615 ? -42.450 -4.146 103.227 1.00 76.94 615 LYS A N 1
ATOM 5012 C CA . LYS A 1 615 ? -43.508 -4.736 102.402 1.00 76.94 615 LYS A CA 1
ATOM 5013 C C . LYS A 1 615 ? -44.030 -6.026 103.036 1.00 76.94 615 LYS A C 1
ATOM 5015 O O . LYS A 1 615 ? -43.259 -6.843 103.535 1.00 76.94 615 LYS A O 1
ATOM 5020 N N . HIS A 1 616 ? -45.348 -6.214 103.008 1.00 77.94 616 HIS A N 1
ATOM 5021 C CA . HIS A 1 616 ? -46.012 -7.421 103.508 1.00 77.94 616 HIS A CA 1
ATOM 5022 C C . HIS A 1 616 ? -46.292 -8.370 102.338 1.00 77.94 616 HIS A C 1
ATOM 5024 O O . HIS A 1 616 ? -47.408 -8.412 101.819 1.00 77.94 616 HIS A O 1
ATOM 5030 N N . ILE A 1 617 ? -45.249 -9.076 101.901 1.00 85.06 617 ILE A N 1
ATOM 5031 C CA . ILE A 1 617 ? -45.290 -10.013 100.774 1.00 85.06 617 ILE A CA 1
ATOM 5032 C C . ILE A 1 617 ? -44.977 -11.415 101.292 1.00 85.06 617 ILE A C 1
ATOM 5034 O O . ILE A 1 617 ? -43.996 -11.604 102.013 1.00 85.06 617 ILE A O 1
ATOM 5038 N N . GLU A 1 618 ? -45.800 -12.392 100.923 1.00 86.81 618 GLU A N 1
ATOM 5039 C CA . GLU A 1 618 ? -45.536 -13.808 101.179 1.00 86.81 618 GLU A CA 1
ATOM 5040 C C . GLU A 1 618 ? -44.676 -14.378 100.041 1.00 86.81 618 GLU A C 1
ATOM 5042 O O . GLU A 1 618 ? -45.086 -14.335 98.885 1.00 86.81 618 GLU A O 1
ATOM 5047 N N . ILE A 1 619 ? -43.483 -14.901 100.338 1.00 87.38 619 ILE A N 1
ATOM 5048 C CA . ILE A 1 619 ? -42.636 -15.548 99.325 1.00 87.38 619 ILE A CA 1
ATOM 5049 C C . ILE A 1 619 ? -42.748 -17.064 99.492 1.00 87.38 619 ILE A C 1
ATOM 5051 O O . ILE A 1 619 ? -42.513 -17.583 100.582 1.00 87.38 619 ILE A O 1
ATOM 5055 N N . LYS A 1 620 ? -43.113 -17.775 98.422 1.00 89.31 620 LYS A N 1
ATOM 5056 C CA . LYS A 1 620 ? -43.243 -19.239 98.398 1.00 89.31 620 LYS A CA 1
ATOM 5057 C C . LYS A 1 620 ? -42.242 -19.840 97.427 1.00 89.31 620 LYS A C 1
ATOM 5059 O O . LYS A 1 620 ? -42.062 -19.326 96.328 1.00 89.31 620 LYS A O 1
ATOM 5064 N N . ILE A 1 621 ? -41.649 -20.962 97.821 1.00 88.88 621 ILE A N 1
ATOM 5065 C CA . ILE A 1 621 ? -40.829 -21.792 96.943 1.00 88.88 621 ILE A CA 1
ATOM 5066 C C . ILE A 1 621 ? -41.611 -23.066 96.627 1.00 88.88 621 ILE A C 1
ATOM 5068 O O . ILE A 1 621 ? -42.041 -23.774 97.538 1.00 88.88 621 ILE A O 1
ATOM 5072 N N . VAL A 1 622 ? -41.771 -23.362 95.341 1.00 89.19 622 VAL A N 1
ATOM 5073 C CA . VAL A 1 622 ? -42.358 -24.602 94.834 1.00 89.19 622 VAL A CA 1
ATOM 5074 C C . VAL A 1 622 ? -41.290 -25.320 94.016 1.00 89.19 622 VAL A C 1
ATOM 5076 O O . VAL A 1 622 ? -40.845 -24.828 92.984 1.00 89.19 622 VAL A O 1
ATOM 5079 N N . SER A 1 623 ? -40.855 -26.485 94.489 1.00 84.12 623 SER A N 1
ATOM 5080 C CA . SER A 1 623 ? -39.883 -27.325 93.787 1.00 84.12 623 SER A CA 1
ATOM 5081 C C . SER A 1 623 ? -40.487 -28.688 93.514 1.00 84.12 623 SER A C 1
ATOM 5083 O O . SER A 1 623 ? -41.124 -29.264 94.396 1.00 84.12 623 SER A O 1
ATOM 5085 N N . ASN A 1 624 ? -40.267 -29.198 92.305 1.00 75.69 624 ASN A N 1
ATOM 5086 C CA . ASN A 1 624 ? -40.614 -30.569 91.934 1.00 75.69 624 ASN A CA 1
ATOM 5087 C C . ASN A 1 624 ? -39.362 -31.398 91.594 1.00 75.69 624 ASN A C 1
ATOM 5089 O O . ASN A 1 624 ? -39.429 -32.307 90.772 1.00 75.69 624 ASN A O 1
ATOM 5093 N N . ILE A 1 625 ? -38.210 -31.046 92.181 1.00 78.06 625 ILE A N 1
ATOM 5094 C CA . ILE A 1 625 ? -36.925 -31.717 91.943 1.00 78.06 625 ILE A CA 1
ATOM 5095 C C . ILE A 1 625 ? -36.615 -32.671 93.110 1.00 78.06 625 ILE A C 1
ATOM 5097 O O . ILE A 1 625 ? -36.532 -32.216 94.254 1.00 78.06 625 ILE A O 1
ATOM 5101 N N . PRO A 1 626 ? -36.415 -33.975 92.849 1.00 73.19 626 PRO A N 1
ATOM 5102 C CA . PRO A 1 626 ? -35.881 -34.922 93.828 1.00 73.19 626 PRO A CA 1
ATOM 5103 C C . PRO A 1 626 ? -34.488 -34.517 94.357 1.00 73.19 626 PRO A C 1
ATOM 5105 O O . PRO A 1 626 ? -33.672 -33.946 93.630 1.00 73.19 626 PRO A O 1
ATOM 5108 N N . ASP A 1 627 ? -34.168 -34.822 95.621 1.00 70.38 627 ASP A N 1
ATOM 5109 C CA . ASP A 1 627 ? -32.893 -34.405 96.241 1.00 70.38 627 ASP A CA 1
ATOM 5110 C C . ASP A 1 627 ? -31.645 -34.947 95.494 1.00 70.38 627 ASP A C 1
ATOM 5112 O O . ASP A 1 627 ? -30.593 -34.307 95.492 1.00 70.38 627 ASP A O 1
ATOM 5116 N N . ASP A 1 628 ? -31.750 -36.081 94.792 1.00 67.69 628 ASP A N 1
ATOM 5117 C CA . ASP A 1 628 ? -30.681 -36.681 93.978 1.00 67.69 628 ASP A CA 1
ATOM 5118 C C . ASP A 1 628 ? -30.461 -35.996 92.612 1.00 67.69 628 ASP A C 1
ATOM 5120 O O . ASP A 1 628 ? -29.384 -36.135 92.026 1.00 67.69 628 ASP A O 1
ATOM 5124 N N . GLN A 1 629 ? -31.434 -35.211 92.138 1.00 70.81 629 GLN A N 1
ATOM 5125 C CA . GLN A 1 629 ? -31.378 -34.410 90.904 1.00 70.81 629 GLN A CA 1
ATOM 5126 C C . GLN A 1 629 ? -31.113 -32.919 91.174 1.00 70.81 629 GLN A C 1
ATOM 5128 O O . GLN A 1 629 ? -31.056 -32.111 90.251 1.00 70.81 629 GLN A O 1
ATOM 5133 N N . SER A 1 630 ? -30.903 -32.546 92.441 1.00 78.31 630 SER A N 1
ATOM 5134 C CA . SER A 1 630 ? -30.637 -31.159 92.847 1.00 78.31 630 SER A CA 1
ATOM 5135 C C . SER A 1 630 ? -29.226 -30.668 92.481 1.00 78.31 630 SER A C 1
ATOM 5137 O O . SER A 1 630 ? -28.955 -29.471 92.571 1.00 78.31 630 SER A O 1
ATOM 5139 N N . PHE A 1 631 ? -28.329 -31.566 92.051 1.00 85.12 631 PHE A N 1
ATOM 5140 C CA . PHE A 1 631 ? -26.974 -31.226 91.608 1.00 85.12 631 PHE A CA 1
ATOM 5141 C C . PHE A 1 631 ? -26.872 -31.126 90.080 1.00 85.12 631 PHE A C 1
ATOM 5143 O O . PHE A 1 631 ? -26.986 -32.137 89.377 1.00 85.12 631 PHE A O 1
ATOM 5150 N N . ILE A 1 632 ? -26.587 -29.921 89.586 1.00 87.81 632 ILE A N 1
ATOM 5151 C CA . ILE A 1 632 ? -26.529 -29.579 88.159 1.00 87.81 632 ILE A CA 1
ATOM 5152 C C . ILE A 1 632 ? -25.199 -28.910 87.801 1.00 87.81 632 ILE A C 1
ATOM 5154 O O . ILE A 1 632 ? -24.609 -28.219 88.629 1.00 87.81 632 ILE A O 1
ATOM 5158 N N . TYR A 1 633 ? -24.737 -29.092 86.565 1.00 87.19 633 TYR A N 1
ATOM 5159 C CA . TYR A 1 633 ? -23.639 -28.308 85.995 1.00 87.19 633 TYR A CA 1
ATOM 5160 C C . TYR A 1 633 ? -24.187 -27.083 85.270 1.00 87.19 633 TYR A C 1
ATOM 5162 O O . TYR A 1 633 ? -24.897 -27.218 84.274 1.00 87.19 633 TYR A O 1
ATOM 5170 N N . THR A 1 634 ? -23.846 -25.904 85.778 1.00 89.88 634 THR A N 1
ATOM 5171 C CA . THR A 1 634 ? -24.206 -24.596 85.213 1.00 89.88 634 THR A CA 1
ATOM 5172 C C . THR A 1 634 ? -23.290 -23.524 85.807 1.00 89.88 634 THR A C 1
ATOM 5174 O O . THR A 1 634 ? -22.490 -23.823 86.690 1.00 89.88 634 THR A O 1
ATOM 5177 N N . ASP A 1 635 ? -23.398 -22.278 85.359 1.00 91.06 635 ASP A N 1
ATOM 5178 C CA . ASP A 1 635 ? -22.699 -21.146 85.969 1.00 91.06 635 ASP A CA 1
ATOM 5179 C C . ASP A 1 635 ? -23.482 -20.596 87.183 1.00 91.06 635 ASP A C 1
ATOM 5181 O O . ASP A 1 635 ? -24.521 -19.949 86.993 1.00 91.06 635 ASP A O 1
ATOM 5185 N N . PRO A 1 636 ? -23.034 -20.842 88.435 1.00 90.25 636 PRO A N 1
ATOM 5186 C CA . PRO A 1 636 ? -23.747 -20.386 89.629 1.00 90.25 636 PRO A CA 1
ATOM 5187 C C . PRO A 1 636 ? -23.885 -18.873 89.692 1.00 90.25 636 PRO A C 1
ATOM 5189 O O . PRO A 1 636 ? -24.938 -18.375 90.086 1.00 90.25 636 PRO A O 1
ATOM 5192 N N . LEU A 1 637 ? -22.844 -18.134 89.299 1.00 89.69 637 LEU A N 1
ATOM 5193 C CA . LEU A 1 637 ? -22.830 -16.681 89.403 1.00 89.69 637 LEU A CA 1
ATOM 5194 C C . LEU A 1 637 ? -23.887 -16.072 88.480 1.00 89.69 637 LEU A C 1
ATOM 5196 O O . LEU A 1 637 ? -24.609 -15.161 88.888 1.00 89.69 637 LEU A O 1
ATOM 5200 N N . ARG A 1 638 ? -24.012 -16.592 87.251 1.00 91.19 638 ARG A N 1
ATOM 5201 C CA . ARG A 1 638 ? -24.982 -16.086 86.265 1.00 91.19 638 ARG A CA 1
ATOM 5202 C C . ARG A 1 638 ? -26.408 -16.497 86.582 1.00 91.19 638 ARG A C 1
ATOM 5204 O O . ARG A 1 638 ? -27.296 -15.649 86.512 1.00 91.19 638 ARG A O 1
ATOM 5211 N N . VAL A 1 639 ? -26.633 -17.740 87.009 1.00 90.50 639 VAL A N 1
ATOM 5212 C CA . VAL A 1 639 ? -27.966 -18.176 87.459 1.00 90.50 639 VAL A CA 1
ATOM 5213 C C . VAL A 1 639 ? -28.413 -17.365 88.676 1.00 90.50 639 VAL A C 1
ATOM 5215 O O . VAL A 1 639 ? -29.547 -16.888 88.714 1.00 90.50 639 VAL A O 1
ATOM 5218 N N . TYR A 1 640 ? -27.516 -17.127 89.634 1.00 91.12 640 TYR A N 1
ATOM 5219 C CA . TYR A 1 640 ? -27.795 -16.286 90.795 1.00 91.12 640 TYR A CA 1
ATOM 5220 C C . TYR A 1 640 ? -28.109 -14.838 90.403 1.00 91.12 640 TYR A C 1
ATOM 5222 O O . TYR A 1 640 ? -29.086 -14.266 90.883 1.00 91.12 640 TYR A O 1
ATOM 5230 N N . GLN A 1 641 ? -27.339 -14.256 89.478 1.00 89.69 641 GLN A N 1
ATOM 5231 C CA . GLN A 1 641 ? -27.581 -12.912 88.947 1.00 89.69 641 GLN A CA 1
ATOM 5232 C C . GLN A 1 641 ? -28.958 -12.800 88.274 1.00 89.69 641 GLN A C 1
ATOM 5234 O O . GLN A 1 641 ? -29.698 -11.848 88.532 1.00 89.69 641 GLN A O 1
ATOM 5239 N N . ILE A 1 642 ? -29.337 -13.791 87.458 1.00 92.06 642 ILE A N 1
ATOM 5240 C CA . ILE A 1 642 ? -30.659 -13.860 86.824 1.00 92.06 642 ILE A CA 1
ATOM 5241 C C . ILE A 1 642 ? -31.766 -13.901 87.889 1.00 92.06 642 ILE A C 1
ATOM 5243 O O . ILE A 1 642 ? -32.706 -13.105 87.822 1.00 92.06 642 ILE A O 1
ATOM 5247 N N . LEU A 1 643 ? -31.638 -14.780 88.888 1.00 91.50 643 LEU A N 1
ATOM 5248 C CA . LEU A 1 643 ? -32.595 -14.912 89.990 1.00 91.50 643 LEU A CA 1
ATOM 5249 C C . LEU A 1 643 ? -32.750 -13.603 90.767 1.00 91.50 643 LEU A C 1
ATOM 5251 O O . LEU A 1 643 ? -33.875 -13.158 90.995 1.00 91.50 643 LEU A O 1
ATOM 5255 N N . LEU A 1 644 ? -31.642 -12.958 91.139 1.00 90.00 644 LEU A N 1
ATOM 5256 C CA . LEU A 1 644 ? -31.670 -11.689 91.864 1.00 90.00 644 LEU A CA 1
ATOM 5257 C C . LEU A 1 644 ? -32.345 -10.577 91.057 1.00 90.00 644 LEU A C 1
ATOM 5259 O O . LEU A 1 644 ? -33.130 -9.818 91.625 1.00 90.00 644 LEU A O 1
ATOM 5263 N N . ASN A 1 645 ? -32.100 -10.494 89.748 1.00 88.62 645 ASN A N 1
ATOM 5264 C CA . ASN A 1 645 ? -32.746 -9.502 88.887 1.00 88.62 645 ASN A CA 1
ATOM 5265 C C . ASN A 1 645 ? -34.265 -9.708 88.812 1.00 88.62 645 ASN A C 1
ATOM 5267 O O . ASN A 1 645 ? -35.027 -8.746 88.954 1.00 88.62 645 ASN A O 1
ATOM 5271 N N . LEU A 1 646 ? -34.718 -10.953 88.631 1.00 90.94 646 LEU A N 1
ATOM 5272 C CA . LEU A 1 646 ? -36.146 -11.281 88.578 1.00 90.94 646 LEU A CA 1
ATOM 5273 C C . LEU A 1 646 ? -36.831 -11.056 89.934 1.00 90.94 646 LEU A C 1
ATOM 5275 O O . LEU A 1 646 ? -37.884 -10.423 89.996 1.00 90.94 646 LEU A O 1
ATOM 5279 N N . LEU A 1 647 ? -36.210 -11.495 91.033 1.00 89.69 647 LEU A N 1
ATOM 5280 C CA . LEU A 1 647 ? -36.750 -11.341 92.387 1.00 89.69 647 LEU A CA 1
ATOM 5281 C C . LEU A 1 647 ? -36.767 -9.886 92.852 1.00 89.69 647 LEU A C 1
ATOM 5283 O O . LEU A 1 647 ? -37.751 -9.441 93.442 1.00 89.69 647 LEU A O 1
ATOM 5287 N N . SER A 1 648 ? -35.711 -9.122 92.566 1.00 86.12 648 SER A N 1
ATOM 5288 C CA . SER A 1 648 ? -35.660 -7.690 92.867 1.00 86.12 648 SER A CA 1
ATOM 5289 C C . SER A 1 648 ? -36.782 -6.943 92.142 1.00 86.12 648 SER A C 1
ATOM 5291 O O . SER A 1 648 ? -37.476 -6.133 92.759 1.00 86.12 648 SER A O 1
ATOM 5293 N N . ASN A 1 649 ? -37.047 -7.278 90.873 1.00 86.56 649 ASN A N 1
ATOM 5294 C CA . ASN A 1 649 ? -38.186 -6.733 90.132 1.00 86.56 649 ASN A CA 1
ATOM 5295 C C . ASN A 1 649 ? -39.532 -7.149 90.748 1.00 86.56 649 ASN A C 1
ATOM 5297 O O . ASN A 1 649 ? -40.370 -6.283 91.004 1.00 86.56 649 ASN A O 1
ATOM 5301 N N . ALA A 1 650 ? -39.723 -8.429 91.072 1.00 87.88 650 ALA A N 1
ATOM 5302 C CA . ALA A 1 650 ? -40.949 -8.925 91.701 1.00 87.88 650 ALA A CA 1
ATOM 5303 C C . ALA A 1 650 ? -41.251 -8.214 93.040 1.00 87.88 650 ALA A C 1
ATOM 5305 O O . ALA A 1 650 ? -42.372 -7.751 93.274 1.00 87.88 650 ALA A O 1
ATOM 5306 N N . VAL A 1 651 ? -40.237 -8.041 93.900 1.00 85.94 651 VAL A N 1
ATOM 5307 C CA . VAL A 1 651 ? -40.345 -7.306 95.177 1.00 85.94 651 VAL A CA 1
ATOM 5308 C C . VAL A 1 651 ? -40.583 -5.812 94.948 1.00 85.94 651 VAL A C 1
ATOM 5310 O O . VAL A 1 651 ? -41.335 -5.173 95.690 1.00 85.94 651 VAL A O 1
ATOM 5313 N N . LYS A 1 652 ? -39.962 -5.225 93.922 1.00 82.25 652 LYS A N 1
ATOM 5314 C CA . LYS A 1 652 ? -40.119 -3.810 93.573 1.00 82.25 652 LYS A CA 1
ATOM 5315 C C . LYS A 1 652 ? -41.556 -3.483 93.162 1.00 82.25 652 LYS A C 1
ATOM 5317 O O . LYS A 1 652 ? -42.087 -2.486 93.648 1.00 82.25 652 LYS A O 1
ATOM 5322 N N . PHE A 1 653 ? -42.188 -4.314 92.335 1.00 83.25 653 PHE A N 1
ATOM 5323 C CA . PHE A 1 653 ? -43.510 -4.031 91.759 1.00 83.25 653 PHE A CA 1
ATOM 5324 C C . PHE A 1 653 ? -44.695 -4.623 92.532 1.00 83.25 653 PHE A C 1
ATOM 5326 O O . PHE A 1 653 ? -45.829 -4.197 92.319 1.00 83.25 653 PHE A O 1
ATOM 5333 N N . THR A 1 654 ? -44.455 -5.529 93.480 1.00 85.38 654 THR A N 1
ATOM 5334 C CA . THR A 1 654 ? -45.499 -6.023 94.389 1.00 85.38 654 THR A CA 1
ATOM 5335 C C . THR A 1 654 ? -45.535 -5.173 95.658 1.00 85.38 654 THR A C 1
ATOM 5337 O O . THR A 1 654 ? -44.512 -5.003 96.314 1.00 85.38 654 THR A O 1
ATOM 5340 N N . ASP A 1 655 ? -46.695 -4.628 96.036 1.00 79.75 655 ASP A N 1
ATOM 5341 C CA . ASP A 1 655 ? -46.858 -3.880 97.300 1.00 79.75 655 ASP A CA 1
ATOM 5342 C C . ASP A 1 655 ? -47.479 -4.739 98.416 1.00 79.75 655 ASP A C 1
ATOM 5344 O O . ASP A 1 655 ? -47.066 -4.660 99.577 1.00 79.75 655 ASP A O 1
ATOM 5348 N N . LYS A 1 656 ? -48.468 -5.573 98.066 1.00 79.69 656 LYS A N 1
ATOM 5349 C CA . LYS A 1 656 ? -49.128 -6.565 98.929 1.00 79.69 656 LYS A CA 1
ATOM 5350 C C . LYS A 1 656 ? -49.500 -7.778 98.079 1.00 79.69 656 LYS A C 1
ATOM 5352 O O . LYS A 1 656 ? -50.022 -7.592 96.985 1.00 79.69 656 LYS A O 1
ATOM 5357 N N . GLY A 1 657 ? -49.277 -8.987 98.585 1.00 85.19 657 GLY A N 1
ATOM 5358 C CA . GLY A 1 657 ? -49.600 -10.220 97.864 1.00 85.19 657 GLY A CA 1
ATOM 5359 C C . GLY A 1 657 ? -48.523 -11.282 98.033 1.00 85.19 657 GLY A C 1
ATOM 5360 O O . GLY A 1 657 ? -47.949 -11.391 99.120 1.00 85.19 657 GLY A O 1
ATOM 5361 N N . GLN A 1 658 ? -48.255 -12.053 96.979 1.00 89.69 658 GLN A N 1
ATOM 5362 C CA . GLN A 1 658 ? -47.288 -13.148 97.030 1.00 89.69 658 GLN A CA 1
ATOM 5363 C C . GLN A 1 658 ? -46.318 -13.139 95.848 1.00 89.69 658 GLN A C 1
ATOM 5365 O O . GLN A 1 658 ? -46.658 -12.687 94.758 1.00 89.69 658 GLN A O 1
ATOM 5370 N N . ILE A 1 659 ? -45.119 -13.667 96.084 1.00 91.50 659 ILE A N 1
ATOM 5371 C CA . ILE A 1 659 ? -44.131 -13.989 95.053 1.00 91.50 659 ILE A CA 1
ATOM 5372 C C . ILE A 1 659 ? -43.892 -15.495 95.119 1.00 91.50 659 ILE A C 1
ATOM 5374 O O . ILE A 1 659 ? -43.610 -16.033 96.191 1.00 91.50 659 ILE A O 1
ATOM 5378 N N . VAL A 1 660 ? -44.021 -16.184 93.992 1.00 92.25 660 VAL A N 1
ATOM 5379 C CA . VAL A 1 660 ? -43.852 -17.635 93.904 1.00 92.25 660 VAL A CA 1
ATOM 5380 C C . VAL A 1 660 ? -42.651 -17.939 93.021 1.00 92.25 660 VAL A C 1
ATOM 5382 O O . VAL A 1 660 ? -42.634 -17.586 91.845 1.00 92.25 660 VAL A O 1
ATOM 5385 N N . ILE A 1 661 ? -41.653 -18.603 93.600 1.00 92.81 661 ILE A N 1
ATOM 5386 C CA . ILE A 1 661 ? -40.494 -19.135 92.886 1.00 92.81 661 ILE A CA 1
ATOM 5387 C C . ILE A 1 661 ? -40.785 -20.601 92.597 1.00 92.81 661 ILE A C 1
ATOM 5389 O O . ILE A 1 661 ? -40.841 -21.411 93.524 1.00 92.81 661 ILE A O 1
ATOM 5393 N N . THR A 1 662 ? -40.970 -20.941 91.329 1.00 91.75 662 THR A N 1
ATOM 5394 C CA . THR A 1 662 ? -41.159 -22.324 90.889 1.00 91.75 662 THR A CA 1
ATOM 5395 C C . THR A 1 662 ? -39.924 -22.781 90.141 1.00 91.75 662 THR A C 1
ATOM 5397 O O . THR A 1 662 ? -39.475 -22.083 89.239 1.00 91.75 662 THR A O 1
ATOM 5400 N N . TYR A 1 663 ? -39.371 -23.943 90.472 1.00 91.06 663 TYR A N 1
ATOM 5401 C CA . TYR A 1 663 ? -38.294 -24.516 89.670 1.00 91.06 663 TYR A CA 1
ATOM 5402 C C . TYR A 1 663 ? -38.418 -26.033 89.534 1.00 91.06 663 TYR A C 1
ATOM 5404 O O . TYR A 1 663 ? -38.781 -26.744 90.475 1.00 91.06 663 TYR A O 1
ATOM 5412 N N . CYS A 1 664 ? -38.144 -26.524 88.330 1.00 90.00 664 CYS A N 1
ATOM 5413 C CA . CYS A 1 664 ? -38.143 -27.940 87.995 1.00 90.00 664 CYS A CA 1
ATOM 5414 C C . CYS A 1 664 ? -37.084 -28.244 86.934 1.00 90.00 664 CYS A C 1
ATOM 5416 O O . CYS A 1 664 ? -36.557 -27.340 86.286 1.00 90.00 664 CYS A O 1
ATOM 5418 N N . ILE A 1 665 ? -36.775 -29.528 86.776 1.00 85.81 665 ILE A N 1
ATOM 5419 C CA . ILE A 1 665 ? -35.992 -30.030 85.650 1.00 85.81 665 ILE A CA 1
ATOM 5420 C C . ILE A 1 665 ? -36.948 -30.853 84.791 1.00 85.81 665 ILE A C 1
ATOM 5422 O O . ILE A 1 665 ? -37.666 -31.699 85.328 1.00 85.81 665 ILE A O 1
ATOM 5426 N N . ASP A 1 666 ? -37.024 -30.546 83.498 1.00 82.56 666 ASP A N 1
ATOM 5427 C CA . ASP A 1 666 ? -37.866 -31.287 82.557 1.00 82.56 666 ASP A CA 1
ATOM 5428 C C . ASP A 1 666 ? -37.192 -32.576 82.049 1.00 82.56 666 ASP A C 1
ATOM 5430 O O . ASP A 1 666 ? -36.030 -32.863 82.349 1.00 82.56 666 ASP A O 1
ATOM 5434 N N . GLU A 1 667 ? -37.945 -33.388 81.298 1.00 75.12 667 GLU A N 1
ATOM 5435 C CA . GLU A 1 667 ? -37.460 -34.661 80.740 1.00 75.12 667 GLU A CA 1
ATOM 5436 C C . GLU A 1 667 ? -36.290 -34.466 79.757 1.00 75.12 667 GLU A C 1
ATOM 5438 O O . GLU A 1 667 ? -35.424 -35.337 79.642 1.00 75.12 667 GLU A O 1
ATOM 5443 N N . AS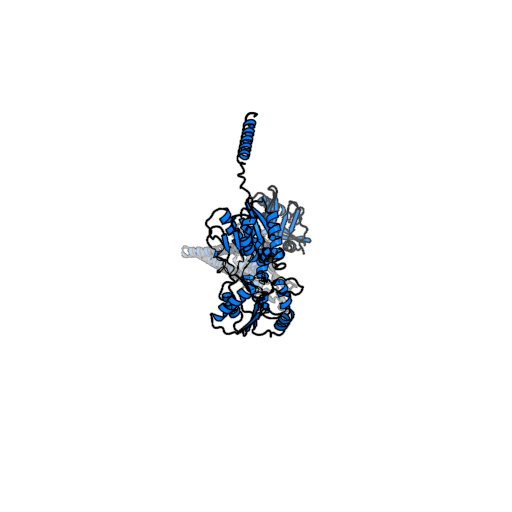P A 1 668 ? -36.213 -33.292 79.125 1.00 75.94 668 ASP A N 1
ATOM 5444 C CA . ASP A 1 668 ? -35.175 -32.900 78.171 1.00 75.94 668 ASP A CA 1
ATOM 5445 C C . ASP A 1 668 ? -33.931 -32.291 78.850 1.00 75.94 668 ASP A C 1
ATOM 5447 O O . ASP A 1 668 ? -33.022 -31.811 78.171 1.00 75.94 668 ASP A O 1
ATOM 5451 N N . LYS A 1 669 ? -33.845 -32.363 80.188 1.00 81.75 669 LYS A N 1
ATOM 5452 C CA . LYS A 1 669 ? -32.729 -31.866 81.016 1.00 81.75 669 LYS A CA 1
ATOM 5453 C C . LYS A 1 669 ? -32.547 -30.349 80.953 1.00 81.75 669 LYS A C 1
ATOM 5455 O O . LYS A 1 669 ? -31.424 -29.848 81.044 1.00 81.75 669 LYS A O 1
ATOM 5460 N N . HIS A 1 670 ? -33.639 -29.602 80.873 1.00 87.81 670 HIS A N 1
ATOM 5461 C CA . HIS A 1 670 ? -33.621 -28.163 81.083 1.00 87.81 670 HIS A CA 1
ATOM 5462 C C . HIS A 1 670 ? -34.060 -27.817 82.500 1.00 87.81 670 HIS A C 1
ATOM 5464 O O . HIS A 1 670 ? -35.073 -28.296 83.007 1.00 87.81 670 HIS A O 1
ATOM 5470 N N . LEU A 1 671 ? -33.305 -26.929 83.137 1.00 88.81 671 LEU A N 1
ATOM 5471 C CA . LEU A 1 671 ? -33.710 -26.244 84.348 1.00 88.81 671 LEU A CA 1
ATOM 5472 C C . LEU A 1 671 ? -34.695 -25.142 83.968 1.00 88.81 671 LEU A C 1
ATOM 5474 O O . LEU A 1 671 ? -34.319 -24.130 83.372 1.00 88.81 671 LEU A O 1
ATOM 5478 N N . LYS A 1 672 ? -35.952 -25.325 84.359 1.00 91.38 672 LYS A N 1
ATOM 5479 C CA . LYS A 1 672 ? -36.990 -24.313 84.234 1.00 91.38 672 LYS A CA 1
ATOM 5480 C C . LYS A 1 672 ? -37.160 -23.603 85.566 1.00 91.38 672 LYS A C 1
ATOM 5482 O O . LYS A 1 672 ? -37.478 -24.242 86.567 1.00 91.38 672 LYS A O 1
ATOM 5487 N N . ILE A 1 673 ? -36.974 -22.287 85.581 1.00 92.75 673 ILE A N 1
ATOM 5488 C CA . ILE A 1 673 ? -37.229 -21.442 86.751 1.00 92.75 673 ILE A CA 1
ATOM 5489 C C . ILE A 1 673 ? -38.272 -20.397 86.372 1.00 92.75 673 ILE A C 1
ATOM 5491 O O . ILE A 1 673 ? -38.109 -19.681 85.392 1.00 92.75 673 ILE A O 1
ATOM 5495 N N . SER A 1 674 ? -39.324 -20.285 87.169 1.00 92.94 674 SER A N 1
ATOM 5496 C CA . SER A 1 674 ? -40.354 -19.264 87.053 1.00 92.94 674 SER A CA 1
ATOM 5497 C C . SER A 1 674 ? -40.410 -18.414 88.321 1.00 92.94 674 SER A C 1
ATOM 5499 O O . SER A 1 674 ? -40.390 -18.938 89.438 1.00 92.94 674 SER A O 1
ATOM 5501 N N . VAL A 1 675 ? -40.476 -17.096 88.147 1.00 93.44 675 VAL A N 1
ATOM 5502 C CA . VAL A 1 675 ? -40.736 -16.127 89.214 1.00 93.44 675 VAL A CA 1
ATOM 5503 C C . VAL A 1 675 ? -42.038 -15.413 88.878 1.00 93.44 675 VAL A C 1
ATOM 5505 O O . VAL A 1 675 ? -42.086 -14.616 87.940 1.00 93.44 675 VAL A O 1
ATOM 5508 N N . ALA A 1 676 ? -43.083 -15.711 89.649 1.00 92.19 676 ALA A N 1
ATOM 5509 C CA . ALA A 1 676 ? -44.409 -15.124 89.503 1.00 92.19 676 ALA A CA 1
ATOM 5510 C C . ALA A 1 676 ? -44.699 -14.144 90.643 1.00 92.19 676 ALA A C 1
ATOM 5512 O O . ALA A 1 676 ? -44.562 -14.493 91.816 1.00 92.19 676 ALA A O 1
ATOM 5513 N N . ASP A 1 677 ? -45.134 -12.935 90.308 1.00 92.00 677 ASP A N 1
ATOM 5514 C CA . ASP A 1 677 ? -45.553 -11.906 91.255 1.00 92.00 677 ASP A CA 1
ATOM 5515 C C . ASP A 1 677 ? -47.039 -11.556 91.090 1.00 92.00 677 ASP A C 1
ATOM 5517 O O . ASP A 1 677 ? -47.645 -11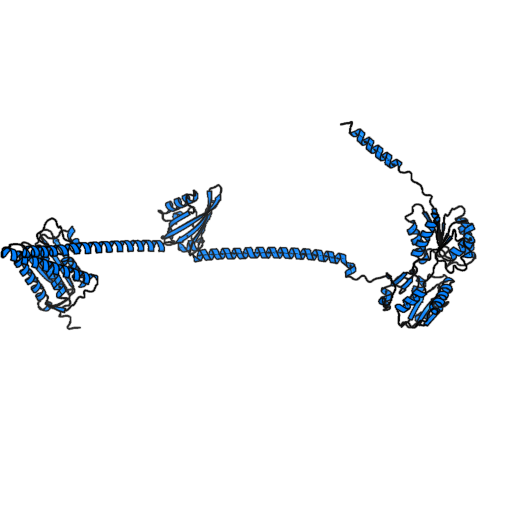.856 90.066 1.00 92.00 677 ASP A O 1
ATOM 5521 N N . THR A 1 678 ? -47.645 -10.932 92.105 1.00 88.12 678 THR A N 1
ATOM 5522 C CA . THR A 1 678 ? -49.042 -10.453 92.064 1.00 88.12 678 THR A CA 1
ATOM 5523 C C . THR A 1 678 ? -49.135 -8.926 91.963 1.00 88.12 678 THR A C 1
ATOM 5525 O O . THR A 1 678 ? -50.041 -8.316 92.535 1.00 88.12 678 THR A O 1
ATOM 5528 N N . GLY A 1 679 ? -48.152 -8.290 91.328 1.00 85.00 679 GLY A N 1
ATOM 5529 C CA . GLY A 1 679 ? -48.081 -6.852 91.091 1.00 85.00 679 GLY A CA 1
ATOM 5530 C C . GLY A 1 679 ? -49.012 -6.371 89.964 1.00 85.00 679 GLY A C 1
ATOM 5531 O O . GLY A 1 679 ? -49.931 -7.077 89.555 1.00 85.00 679 GLY A O 1
ATOM 5532 N N . PRO A 1 680 ? -48.802 -5.157 89.423 1.00 80.56 680 PRO A N 1
ATOM 5533 C CA . PRO A 1 680 ? -49.695 -4.552 88.428 1.00 80.56 680 PRO A CA 1
ATOM 5534 C C . PRO A 1 680 ? -49.682 -5.248 87.055 1.00 80.56 680 PRO A C 1
ATOM 5536 O O . PRO A 1 680 ? -50.550 -4.971 86.227 1.00 80.56 680 PRO A O 1
ATOM 5539 N N . GLY A 1 681 ? -48.723 -6.144 86.803 1.00 82.62 681 GLY A N 1
ATOM 5540 C CA . GLY A 1 681 ? -48.510 -6.761 85.496 1.00 82.62 681 GLY A CA 1
ATOM 5541 C C . GLY A 1 681 ? -47.969 -5.786 84.440 1.00 82.62 681 GLY A C 1
ATOM 5542 O O . GLY A 1 681 ? -47.759 -4.600 84.682 1.00 82.62 681 GLY A O 1
ATOM 5543 N N . ILE A 1 682 ? -47.721 -6.324 83.249 1.00 84.25 682 ILE A N 1
ATOM 5544 C CA . ILE A 1 682 ? -47.139 -5.668 82.069 1.00 84.25 682 ILE A CA 1
ATOM 5545 C C . ILE A 1 682 ? -48.127 -5.749 80.894 1.00 84.25 682 ILE A C 1
ATOM 5547 O O . ILE A 1 682 ? -48.643 -6.833 80.590 1.00 84.25 682 ILE A O 1
ATOM 5551 N N . SER A 1 683 ? -48.398 -4.609 80.244 1.00 82.88 683 SER A N 1
ATOM 5552 C CA . SER A 1 683 ? -49.332 -4.495 79.112 1.00 82.88 683 SER A CA 1
ATOM 5553 C C . SER A 1 683 ? -48.798 -5.178 77.848 1.00 82.88 683 SER A C 1
ATOM 5555 O O . SER A 1 683 ? -47.587 -5.280 77.666 1.00 82.88 683 SER A O 1
ATOM 5557 N N . GLU A 1 684 ? -49.678 -5.610 76.934 1.00 79.31 684 GLU A N 1
ATOM 5558 C CA . GLU A 1 684 ? -49.257 -6.273 75.684 1.00 79.31 684 GLU A CA 1
ATOM 5559 C C . GLU A 1 684 ? -48.307 -5.424 74.834 1.00 79.31 684 GLU A C 1
ATOM 5561 O O . GLU A 1 684 ? -47.393 -5.964 74.215 1.00 79.31 684 GLU A O 1
ATOM 5566 N N . LYS A 1 685 ? -48.484 -4.097 74.844 1.00 76.62 685 LYS A N 1
ATOM 5567 C CA . LYS A 1 685 ? -47.629 -3.164 74.098 1.00 76.62 685 LYS A CA 1
ATOM 5568 C C . LYS A 1 685 ? -46.218 -3.078 74.681 1.00 76.62 685 LYS A C 1
ATOM 5570 O O . LYS A 1 685 ? -45.276 -2.820 73.939 1.00 76.62 685 LYS A O 1
ATOM 5575 N N . ASP A 1 686 ? -46.076 -3.339 75.978 1.00 77.69 686 ASP A N 1
ATOM 5576 C CA . ASP A 1 686 ? -44.817 -3.190 76.706 1.00 77.69 686 ASP A CA 1
ATOM 5577 C C . ASP A 1 686 ? -44.028 -4.501 76.824 1.00 77.69 686 ASP A C 1
ATOM 5579 O O . ASP A 1 686 ? -42.829 -4.462 77.087 1.00 77.69 686 ASP A O 1
ATOM 5583 N N . ARG A 1 687 ? -44.647 -5.667 76.574 1.00 81.06 687 ARG A N 1
ATOM 5584 C CA . ARG A 1 687 ? -43.993 -6.990 76.703 1.00 81.06 687 ARG A CA 1
ATOM 5585 C C . ARG A 1 687 ? -42.713 -7.128 75.873 1.00 81.06 687 ARG A C 1
ATOM 5587 O O . ARG A 1 687 ? -41.773 -7.778 76.315 1.00 81.06 687 ARG A O 1
ATOM 5594 N N . HIS A 1 688 ? -42.665 -6.524 74.687 1.00 73.25 688 HIS A N 1
ATOM 5595 C CA . HIS A 1 688 ? -41.458 -6.529 73.851 1.00 73.25 688 HIS A CA 1
ATOM 5596 C C . HIS A 1 688 ? -40.434 -5.475 74.288 1.00 73.25 688 HIS A C 1
ATOM 5598 O O . HIS A 1 688 ? -39.245 -5.650 74.057 1.00 73.25 688 HIS A O 1
ATOM 5604 N N . LEU A 1 689 ? -40.891 -4.413 74.952 1.00 75.06 689 LEU A N 1
ATOM 5605 C CA . LEU A 1 689 ? -40.092 -3.238 75.287 1.00 75.06 689 LEU A CA 1
ATOM 5606 C C . LEU A 1 689 ? -39.299 -3.396 76.588 1.00 75.06 689 LEU A C 1
ATOM 5608 O O . LEU A 1 689 ? -38.264 -2.766 76.747 1.00 75.06 689 LEU A O 1
ATOM 5612 N N . ILE A 1 690 ? -39.758 -4.231 77.522 1.00 80.00 690 ILE A N 1
ATOM 5613 C CA . ILE A 1 690 ? -39.103 -4.438 78.830 1.00 80.00 690 ILE A CA 1
ATOM 5614 C C . ILE A 1 690 ? -37.738 -5.138 78.750 1.00 80.00 690 ILE A C 1
ATOM 5616 O O . ILE A 1 690 ? -36.970 -5.092 79.710 1.00 80.00 690 ILE A O 1
ATOM 5620 N N . PHE A 1 691 ? -37.458 -5.828 77.642 1.00 81.62 691 PHE A N 1
ATOM 5621 C CA . PHE A 1 691 ? -36.169 -6.470 77.392 1.00 81.62 691 PHE A CA 1
ATOM 5622 C C . PHE A 1 691 ? -35.220 -5.560 76.599 1.00 81.62 691 PHE A C 1
ATOM 5624 O O . PHE A 1 691 ? -34.036 -5.884 76.486 1.00 81.62 691 PHE A O 1
ATOM 5631 N N . ASP A 1 692 ? -35.715 -4.427 76.086 1.00 73.88 692 ASP A N 1
ATOM 5632 C CA . ASP A 1 692 ? -34.876 -3.394 75.487 1.00 73.88 692 ASP A CA 1
ATOM 5633 C C . ASP A 1 692 ? -34.039 -2.722 76.579 1.00 73.88 692 ASP A C 1
ATOM 5635 O O . ASP A 1 692 ? -34.490 -2.467 77.699 1.00 73.88 692 ASP A O 1
ATOM 5639 N N . ARG A 1 693 ? -32.797 -2.387 76.244 1.00 74.94 693 ARG A N 1
ATOM 5640 C CA . ARG A 1 693 ? -31.874 -1.744 77.182 1.00 74.94 693 ARG A CA 1
ATOM 5641 C C . ARG A 1 693 ? -32.332 -0.319 77.500 1.00 74.94 693 ARG A C 1
ATOM 5643 O O . ARG A 1 693 ? -32.719 0.420 76.599 1.00 74.94 693 ARG A O 1
ATOM 5650 N N . PHE A 1 694 ? -32.210 0.087 78.766 1.00 65.44 694 PHE A N 1
ATOM 5651 C CA . PHE A 1 694 ? -32.539 1.438 79.264 1.00 65.44 694 PHE A CA 1
ATOM 5652 C C . PHE A 1 694 ? -33.997 1.861 79.052 1.00 65.44 694 PHE A C 1
ATOM 5654 O O . PHE A 1 694 ? -34.317 3.045 79.152 1.00 65.44 694 PHE A O 1
ATOM 5661 N N . ARG A 1 695 ? -34.896 0.914 78.769 1.00 66.38 695 ARG A N 1
ATOM 5662 C CA . ARG A 1 695 ? -36.308 1.207 78.544 1.00 66.38 695 ARG A CA 1
ATOM 5663 C C . ARG A 1 695 ? -37.110 0.921 79.808 1.00 66.38 695 ARG A C 1
ATOM 5665 O O . ARG A 1 695 ? -36.985 -0.140 80.415 1.00 66.38 695 ARG A O 1
ATOM 5672 N N . GLN A 1 696 ? -37.927 1.886 80.224 1.00 65.12 696 GLN A N 1
ATOM 5673 C CA . GLN A 1 696 ? -38.839 1.764 81.364 1.00 65.12 696 GLN A CA 1
ATOM 5674 C C . GLN A 1 696 ? -40.268 2.046 80.906 1.00 65.12 696 GLN A C 1
ATOM 5676 O O . GLN A 1 696 ? -40.493 2.895 80.046 1.00 65.12 696 GLN A O 1
ATOM 5681 N N . VAL A 1 697 ? -41.229 1.318 81.471 1.00 59.12 697 VAL A N 1
ATOM 5682 C CA . VAL A 1 697 ? -42.655 1.500 81.180 1.00 59.12 697 VAL A CA 1
ATOM 5683 C C . VAL A 1 697 ? -43.165 2.711 81.979 1.00 59.12 697 VAL A C 1
ATOM 5685 O O . VAL A 1 697 ? -43.164 2.666 83.205 1.00 59.12 697 VAL A O 1
ATOM 5688 N N . ASP A 1 698 ? -43.539 3.784 81.266 1.00 54.25 698 ASP A N 1
ATOM 5689 C CA . ASP A 1 698 ? -44.115 5.072 81.712 1.00 54.25 698 ASP A CA 1
ATOM 5690 C C . ASP A 1 698 ? -43.470 5.796 82.925 1.00 54.25 698 ASP A C 1
ATOM 5692 O O . ASP A 1 698 ? -43.741 5.508 84.091 1.00 54.25 698 ASP A O 1
ATOM 5696 N N . GLU A 1 699 ? -42.738 6.891 82.661 1.00 48.41 699 GLU A N 1
ATOM 5697 C CA . GLU A 1 699 ? -42.210 7.827 83.682 1.00 48.41 699 GLU A CA 1
ATOM 5698 C C . GLU A 1 699 ? -43.303 8.623 84.434 1.00 48.41 699 GLU A C 1
ATOM 5700 O O . GLU A 1 699 ? -43.049 9.227 85.482 1.00 48.41 699 GLU A O 1
ATOM 5705 N N . SER A 1 700 ? -44.530 8.662 83.903 1.00 39.00 700 SER A N 1
ATOM 5706 C CA . SER A 1 700 ? -45.543 9.655 84.282 1.00 39.00 700 SER A CA 1
ATOM 5707 C C . SER A 1 700 ? -46.401 9.289 85.503 1.00 39.00 700 SER A C 1
ATOM 5709 O O . SER A 1 700 ? -47.011 10.185 86.088 1.00 39.00 700 SER A O 1
ATOM 5711 N N . THR A 1 701 ? -46.440 8.024 85.948 1.00 39.31 701 THR A N 1
ATOM 5712 C CA . THR A 1 701 ? -47.413 7.586 86.979 1.00 39.31 701 THR A CA 1
ATOM 5713 C C . THR A 1 701 ? -46.864 6.846 88.201 1.00 39.31 701 THR A C 1
ATOM 5715 O O . THR A 1 701 ? -47.630 6.617 89.133 1.00 39.31 701 THR A O 1
ATOM 5718 N N . ASN A 1 702 ? -45.561 6.558 88.321 1.00 40.97 702 ASN A N 1
ATOM 5719 C CA . ASN A 1 702 ? -45.033 5.899 89.529 1.00 40.97 702 ASN A CA 1
ATOM 5720 C C . ASN A 1 702 ? -43.603 6.329 89.911 1.00 40.97 702 ASN A C 1
ATOM 5722 O O . ASN A 1 702 ? -42.662 5.540 89.914 1.00 40.97 702 ASN A O 1
ATOM 5726 N N . LYS A 1 703 ? -43.450 7.570 90.396 1.00 40.91 703 LYS A N 1
ATOM 5727 C CA . LYS A 1 703 ? -42.214 8.095 91.032 1.00 40.91 703 LYS A CA 1
ATOM 5728 C C . LYS A 1 703 ? -41.718 7.318 92.273 1.00 40.91 703 LYS A C 1
ATOM 5730 O O . LYS A 1 703 ? -40.773 7.748 92.928 1.00 40.91 703 LYS A O 1
ATOM 5735 N N . LYS A 1 704 ? -42.351 6.200 92.640 1.00 42.75 704 LYS A N 1
ATOM 5736 C CA . LYS A 1 704 ? -42.024 5.423 93.844 1.00 42.75 704 LYS A CA 1
ATOM 5737 C C . LYS A 1 704 ? -40.910 4.388 93.648 1.00 42.75 704 LYS A C 1
ATOM 5739 O O . LYS A 1 704 ? -40.322 3.983 94.645 1.00 42.75 704 LYS A O 1
ATOM 5744 N N . HIS A 1 705 ? -40.576 3.985 92.417 1.00 48.31 705 HIS A N 1
ATOM 5745 C CA . HIS A 1 705 ? -39.695 2.831 92.195 1.00 48.31 705 HIS A CA 1
ATOM 5746 C C . HIS A 1 705 ? -38.712 3.029 91.015 1.00 48.31 705 HIS A C 1
ATOM 5748 O O . HIS A 1 705 ? -38.933 2.525 89.918 1.00 48.31 705 HIS A O 1
ATOM 5754 N N . GLY A 1 706 ? -37.587 3.720 91.247 1.00 53.16 706 GLY A N 1
ATOM 5755 C CA . GLY A 1 706 ? -36.496 3.877 90.264 1.00 53.16 706 GLY A CA 1
ATOM 5756 C C . GLY A 1 706 ? -35.714 2.579 90.002 1.00 53.16 706 GLY A C 1
ATOM 5757 O O . GLY A 1 706 ? -35.631 1.710 90.871 1.00 53.16 706 GLY A O 1
ATOM 5758 N N . GLY A 1 707 ? -35.194 2.393 88.788 1.00 64.19 707 GLY A N 1
ATOM 5759 C CA . GLY A 1 707 ? -34.314 1.281 88.393 1.00 64.19 707 GLY A CA 1
ATOM 5760 C C . GLY A 1 707 ? -33.445 1.679 87.200 1.00 64.19 707 GLY A C 1
ATOM 5761 O O . GLY A 1 707 ? -33.644 2.756 86.661 1.00 64.19 707 GLY A O 1
ATOM 5762 N N . THR A 1 708 ? -32.498 0.832 86.801 1.00 64.31 708 THR A N 1
ATOM 5763 C CA . THR A 1 708 ? -31.522 1.128 85.731 1.00 64.31 708 THR A CA 1
ATOM 5764 C C . THR A 1 708 ? -32.056 0.833 84.325 1.00 64.31 708 THR A C 1
ATOM 5766 O O . THR A 1 708 ? -31.482 1.258 83.330 1.00 64.31 708 THR A O 1
ATOM 5769 N N . GLY A 1 709 ? -33.155 0.074 84.221 1.00 71.88 709 GLY A N 1
ATOM 5770 C CA . GLY A 1 709 ? -33.676 -0.422 82.940 1.00 71.88 709 GLY A CA 1
ATOM 5771 C C . GLY A 1 709 ? -32.755 -1.437 82.250 1.00 71.88 709 GLY A C 1
ATOM 5772 O O . GLY A 1 709 ? -32.980 -1.763 81.090 1.00 71.88 709 GLY A O 1
ATOM 5773 N N . LEU A 1 710 ? -31.713 -1.926 82.937 1.00 76.94 710 LEU A N 1
ATOM 5774 C CA . LEU A 1 710 ? -30.739 -2.867 82.379 1.00 76.94 710 LEU A CA 1
ATOM 5775 C C . LEU A 1 710 ? -30.949 -4.305 82.856 1.00 76.94 710 LEU A C 1
ATOM 5777 O O . LEU A 1 710 ? -30.688 -5.231 82.093 1.00 76.94 710 LEU A O 1
ATOM 5781 N N . GLY A 1 711 ? -31.486 -4.506 84.063 1.00 82.56 711 GLY A N 1
ATOM 5782 C CA . GLY A 1 711 ? -31.578 -5.829 84.693 1.00 82.56 711 GLY A CA 1
ATOM 5783 C C . GLY A 1 711 ? -32.255 -6.907 83.835 1.00 82.56 711 GLY A C 1
ATOM 5784 O O . GLY A 1 711 ? -31.700 -7.989 83.683 1.00 82.56 711 GLY A O 1
ATOM 5785 N N . LEU A 1 712 ? -33.403 -6.616 83.207 1.00 86.56 712 LEU A N 1
ATOM 5786 C CA . LEU A 1 712 ? -34.098 -7.589 82.343 1.00 86.56 712 LEU A CA 1
ATOM 5787 C C . LEU A 1 712 ? -33.369 -7.836 81.016 1.00 86.56 712 LEU A C 1
ATOM 5789 O O . LEU A 1 712 ? -33.344 -8.968 80.537 1.00 86.56 712 LEU A O 1
ATOM 5793 N N . SER A 1 713 ? -32.736 -6.809 80.445 1.00 85.19 713 SER A N 1
ATOM 5794 C CA . SER A 1 713 ? -31.929 -6.949 79.225 1.00 85.19 713 SER A CA 1
ATOM 5795 C C . SER A 1 713 ? -30.657 -7.779 79.461 1.00 85.19 713 SER A C 1
ATOM 5797 O O . SER A 1 713 ? -30.295 -8.608 78.624 1.00 85.19 713 SER A O 1
ATOM 5799 N N . ILE A 1 714 ? -30.028 -7.628 80.635 1.00 86.19 714 ILE A N 1
ATOM 5800 C CA . ILE A 1 714 ? -28.896 -8.449 81.087 1.00 86.19 714 ILE A CA 1
ATOM 5801 C C . ILE A 1 714 ? -29.370 -9.876 81.335 1.00 86.19 714 ILE A C 1
ATOM 5803 O O . ILE A 1 714 ? -28.758 -10.807 80.827 1.00 86.19 714 ILE A O 1
ATOM 5807 N N . THR A 1 715 ? -30.490 -10.062 82.041 1.00 90.50 715 THR A N 1
ATOM 5808 C CA . THR A 1 715 ? -31.080 -11.387 82.265 1.00 90.50 715 THR A CA 1
ATOM 5809 C C . THR A 1 715 ? -31.337 -12.115 80.947 1.00 90.50 715 THR A C 1
ATOM 5811 O O . THR A 1 715 ? -30.920 -13.260 80.808 1.00 90.50 715 THR A O 1
ATOM 5814 N N . LYS A 1 716 ? -31.953 -11.456 79.960 1.00 89.00 716 LYS A N 1
ATOM 5815 C CA . LYS A 1 716 ? -32.177 -12.048 78.636 1.00 89.00 716 LYS A CA 1
ATOM 5816 C C . LYS A 1 716 ? -30.863 -12.420 77.944 1.00 89.00 716 LYS A C 1
ATOM 5818 O O . LYS A 1 716 ? -30.723 -13.551 77.495 1.00 89.00 716 LYS A O 1
ATOM 5823 N N . SER A 1 717 ? -29.890 -11.510 77.931 1.00 88.25 717 SER A N 1
ATOM 5824 C CA . SER A 1 717 ? -28.588 -11.748 77.292 1.00 88.25 717 SER A CA 1
ATOM 5825 C C . SER A 1 717 ? -27.813 -12.895 77.955 1.00 88.25 717 SER A C 1
ATOM 5827 O O . SER A 1 717 ? -27.179 -13.690 77.271 1.00 88.25 717 SER A O 1
ATOM 5829 N N . LEU A 1 718 ? -27.876 -13.013 79.287 1.00 89.12 718 LEU A N 1
ATOM 5830 C CA . LEU A 1 718 ? -27.253 -14.112 80.030 1.00 89.12 718 LEU A CA 1
ATOM 5831 C C . LEU A 1 718 ? -27.942 -15.450 79.751 1.00 89.12 718 LEU A C 1
ATOM 5833 O O . LEU A 1 718 ? -27.256 -16.443 79.544 1.00 89.12 718 LEU A O 1
ATOM 5837 N N . VAL A 1 719 ? -29.277 -15.476 79.709 1.00 91.25 719 VAL A N 1
ATOM 5838 C CA . VAL A 1 719 ? -30.044 -16.681 79.358 1.00 91.25 719 VAL A CA 1
ATOM 5839 C C . VAL A 1 719 ? -29.699 -17.144 77.939 1.00 91.25 719 VAL A C 1
ATOM 5841 O O . VAL A 1 719 ? -29.412 -18.322 77.748 1.00 91.25 719 VAL A O 1
ATOM 5844 N N . GLU A 1 720 ? -29.632 -16.228 76.969 1.00 89.12 720 GLU A N 1
ATOM 5845 C CA . GLU A 1 720 ? -29.238 -16.535 75.585 1.00 89.12 720 GLU A CA 1
ATOM 5846 C C . GLU A 1 720 ? -27.783 -17.035 75.492 1.00 89.12 720 GLU A C 1
ATOM 5848 O O . GLU A 1 720 ? -27.524 -18.031 74.819 1.00 89.12 720 GLU A O 1
ATOM 5853 N N . LEU A 1 721 ? -26.837 -16.421 76.218 1.00 88.88 721 LEU A N 1
ATOM 5854 C CA . LEU A 1 721 ? -25.441 -16.891 76.294 1.00 88.88 721 LEU A CA 1
ATOM 5855 C C . LEU A 1 721 ? -25.301 -18.276 76.936 1.00 88.88 721 LEU A C 1
ATOM 5857 O O . LEU A 1 721 ? -24.354 -19.006 76.644 1.00 88.88 721 LEU A O 1
ATOM 5861 N N . MET A 1 722 ? -26.238 -18.642 77.806 1.00 88.94 722 MET A N 1
ATOM 5862 C CA . MET A 1 722 ? -26.340 -19.972 78.402 1.00 88.94 722 MET A CA 1
ATOM 5863 C C . MET A 1 722 ? -27.153 -20.949 77.533 1.00 88.94 722 MET A C 1
ATOM 5865 O O . MET A 1 722 ? -27.470 -22.043 77.992 1.00 88.94 722 MET A O 1
ATOM 5869 N N . ASN A 1 723 ? -27.461 -20.587 76.279 1.00 87.81 723 ASN A N 1
ATOM 5870 C CA . ASN A 1 723 ? -28.272 -21.359 75.328 1.00 87.81 723 ASN A CA 1
ATOM 5871 C C . ASN A 1 723 ? -29.692 -21.672 75.830 1.00 87.81 723 ASN A C 1
ATOM 5873 O O . ASN A 1 723 ? -30.253 -22.720 75.513 1.00 87.81 723 ASN A O 1
ATOM 5877 N N . GLY A 1 724 ? -30.259 -20.780 76.637 1.00 89.44 724 GLY A N 1
ATOM 5878 C CA . GLY A 1 724 ? -31.610 -20.886 77.165 1.00 89.44 724 GLY A CA 1
ATOM 5879 C C . GLY A 1 724 ? -32.610 -19.931 76.516 1.00 89.44 724 GLY A C 1
ATOM 5880 O O . GLY A 1 724 ? -32.277 -19.138 75.637 1.00 89.44 724 GLY A O 1
ATOM 5881 N N . GLN A 1 725 ? -33.848 -19.976 77.007 1.00 91.44 725 GLN A N 1
ATOM 5882 C CA . GLN A 1 725 ? -34.942 -19.091 76.603 1.00 91.44 725 GLN A CA 1
ATOM 5883 C C . GLN A 1 725 ? -35.568 -18.414 77.825 1.00 91.44 725 GLN A C 1
ATOM 5885 O O . GLN A 1 725 ? -35.657 -19.015 78.895 1.00 91.44 725 GLN A O 1
ATOM 5890 N N . ILE A 1 726 ? -36.004 -17.162 77.671 1.00 91.81 726 ILE A N 1
ATOM 5891 C CA . ILE A 1 726 ? -36.804 -16.437 78.662 1.00 91.81 726 ILE A CA 1
ATOM 5892 C C . ILE A 1 726 ? -38.148 -16.033 78.057 1.00 91.81 726 ILE A C 1
ATOM 5894 O O . ILE A 1 726 ? -38.195 -15.406 77.002 1.00 91.81 726 ILE A O 1
ATOM 5898 N N . ASP A 1 727 ? -39.226 -16.346 78.764 1.00 90.19 727 ASP A N 1
ATOM 5899 C CA . ASP A 1 727 ? -40.597 -16.009 78.410 1.00 90.19 727 ASP A CA 1
ATOM 5900 C C . ASP A 1 727 ? -41.255 -15.186 79.524 1.00 90.19 727 ASP A C 1
ATOM 5902 O O . ASP A 1 727 ? -40.901 -15.274 80.703 1.00 90.19 727 ASP A O 1
ATOM 5906 N N . LEU A 1 728 ? -42.245 -14.382 79.137 1.00 89.94 728 LEU A N 1
ATOM 5907 C CA . LEU A 1 728 ? -43.074 -13.599 80.046 1.00 89.94 728 LEU A CA 1
ATOM 5908 C C . LEU A 1 728 ? -44.546 -13.936 79.815 1.00 89.94 728 LEU A C 1
ATOM 5910 O O . LEU A 1 728 ? -45.074 -13.729 78.721 1.00 89.94 728 LEU A O 1
ATOM 5914 N N . TYR A 1 729 ? -45.231 -14.329 80.881 1.00 86.06 729 TYR A N 1
ATOM 5915 C CA . TYR A 1 729 ? -46.683 -14.353 80.943 1.00 86.06 729 TYR A CA 1
ATOM 5916 C C . TYR A 1 729 ? -47.174 -13.252 81.885 1.00 86.06 729 TYR A C 1
ATOM 5918 O O . TYR A 1 729 ? -46.703 -13.112 83.005 1.00 86.06 729 TYR A O 1
ATOM 5926 N N . SER A 1 730 ? -48.102 -12.412 81.435 1.00 85.19 730 SER A N 1
ATOM 5927 C CA . SER A 1 730 ? -48.611 -11.302 82.245 1.00 85.19 730 SER A CA 1
ATOM 5928 C C . SER A 1 730 ? -50.012 -10.924 81.797 1.00 85.19 730 SER A C 1
ATOM 5930 O O . SER A 1 730 ? -50.243 -10.730 80.602 1.00 85.19 730 SER A O 1
ATOM 5932 N N . ASN A 1 731 ? -50.930 -10.763 82.747 1.00 76.50 731 ASN A N 1
ATOM 5933 C CA . ASN A 1 731 ? -52.299 -10.334 82.478 1.00 76.50 731 ASN A CA 1
ATOM 5934 C C . ASN A 1 731 ? -52.696 -9.201 83.438 1.00 76.50 731 ASN A C 1
ATOM 5936 O O . ASN A 1 731 ? -53.242 -9.484 84.507 1.00 76.50 731 ASN A O 1
ATOM 5940 N N . PRO A 1 732 ? -52.413 -7.927 83.105 1.00 77.38 732 PRO A N 1
ATOM 5941 C CA . PRO A 1 732 ? -52.720 -6.802 83.984 1.00 77.38 732 PRO A CA 1
ATOM 5942 C C . PRO A 1 732 ? -54.202 -6.787 84.405 1.00 77.38 732 PRO A C 1
ATOM 5944 O O . PRO A 1 732 ? -55.069 -6.993 83.555 1.00 77.38 732 PRO A O 1
ATOM 5947 N N . PRO A 1 733 ? -54.540 -6.531 85.684 1.00 70.50 733 PRO A N 1
ATOM 5948 C CA . PRO A 1 733 ? -53.664 -6.167 86.803 1.00 70.50 733 PRO A CA 1
ATOM 5949 C C . PRO A 1 733 ? -53.200 -7.356 87.680 1.00 70.50 733 PRO A C 1
ATOM 5951 O O . PRO A 1 733 ? -52.948 -7.171 88.865 1.00 70.50 733 PRO A O 1
ATOM 5954 N N . HIS A 1 734 ? -53.139 -8.581 87.151 1.00 77.19 734 HIS A N 1
ATOM 5955 C CA . HIS A 1 734 ? -52.942 -9.821 87.922 1.00 77.19 734 HIS A CA 1
ATOM 5956 C C . HIS A 1 734 ? -51.483 -10.311 87.983 1.00 77.19 734 HIS A C 1
ATOM 5958 O O . HIS A 1 734 ? -51.252 -11.513 88.107 1.00 77.19 734 HIS A O 1
ATOM 5964 N N . GLY A 1 735 ? -50.508 -9.401 87.914 1.00 85.44 735 GLY A N 1
ATOM 5965 C CA . GLY A 1 735 ? -49.087 -9.732 88.050 1.00 85.44 735 GLY A CA 1
ATOM 5966 C C . GLY A 1 735 ? -48.384 -10.188 86.773 1.00 85.44 735 GLY A C 1
ATOM 5967 O O . GLY A 1 735 ? -48.947 -10.152 85.672 1.00 85.44 735 GLY A O 1
ATOM 5968 N N . ALA A 1 736 ? -47.118 -10.563 86.937 1.00 89.69 736 ALA A N 1
ATOM 5969 C CA . ALA A 1 736 ? -46.232 -11.029 85.879 1.00 89.69 736 ALA A CA 1
ATOM 5970 C C . ALA A 1 736 ? -45.497 -12.308 86.308 1.00 89.69 736 ALA A C 1
ATOM 5972 O O . ALA A 1 736 ? -45.132 -12.480 87.467 1.00 89.69 736 ALA A O 1
ATOM 5973 N N . GLU A 1 737 ? -45.277 -13.202 85.351 1.00 92.88 737 GLU A N 1
ATOM 5974 C CA . GLU A 1 737 ? -44.545 -14.450 85.507 1.00 92.88 737 GLU A CA 1
ATOM 5975 C C . GLU A 1 737 ? -43.422 -14.506 84.474 1.00 92.88 737 GLU A C 1
ATOM 5977 O O . GLU A 1 737 ? -43.665 -14.617 83.271 1.00 92.88 737 GLU A O 1
ATOM 5982 N N . PHE A 1 738 ? -42.183 -14.436 84.955 1.00 93.38 738 PHE A N 1
ATOM 5983 C CA . PHE A 1 738 ? -40.992 -14.604 84.130 1.00 93.38 738 PHE A CA 1
ATOM 5984 C C . PHE A 1 738 ? -40.499 -16.035 84.248 1.00 93.38 738 PHE A C 1
ATOM 5986 O O . PHE A 1 738 ? -40.156 -16.478 85.341 1.00 93.38 738 PHE A O 1
ATOM 5993 N N . THR A 1 739 ? -40.433 -16.736 83.122 1.00 93.06 739 THR A N 1
ATOM 5994 C CA . THR A 1 739 ? -39.969 -18.120 83.041 1.00 93.06 739 THR A CA 1
ATOM 5995 C C . THR A 1 739 ? -38.677 -18.178 82.246 1.00 93.06 739 THR A C 1
ATOM 5997 O O . THR A 1 739 ? -38.648 -17.744 81.103 1.00 93.06 739 THR A O 1
ATOM 6000 N N . ILE A 1 740 ? -37.622 -18.743 82.823 1.00 94.19 740 ILE A N 1
ATOM 6001 C CA . ILE A 1 740 ? -36.381 -19.075 82.123 1.00 94.19 740 ILE A CA 1
ATOM 6002 C C . ILE A 1 740 ? -36.261 -20.588 81.968 1.00 94.19 740 ILE A C 1
ATOM 6004 O O . ILE A 1 740 ? -36.662 -21.343 82.854 1.00 94.19 740 ILE A O 1
ATOM 6008 N N . VAL A 1 741 ? -35.682 -21.016 80.855 1.00 92.56 741 VAL A N 1
ATOM 6009 C CA . VAL A 1 741 ? -35.381 -22.409 80.527 1.00 92.56 741 VAL A CA 1
ATOM 6010 C C . VAL A 1 741 ? -33.905 -22.471 80.167 1.00 92.56 741 VAL A C 1
ATOM 6012 O O . VAL A 1 741 ? -33.491 -21.827 79.209 1.00 92.56 741 VAL A O 1
ATOM 6015 N N . LEU A 1 742 ? -33.107 -23.197 80.946 1.00 90.88 742 LEU A N 1
ATOM 6016 C CA . LEU A 1 742 ? -31.658 -23.312 80.768 1.00 90.88 742 LEU A CA 1
ATOM 6017 C C . LEU A 1 742 ? -31.270 -24.779 80.547 1.00 90.88 742 LEU A C 1
ATOM 6019 O O . LEU A 1 742 ? -31.679 -25.616 81.350 1.00 90.88 742 LEU A O 1
ATOM 6023 N N . PRO A 1 743 ? -30.467 -25.126 79.529 1.00 86.62 743 PRO A N 1
ATOM 6024 C CA . PRO A 1 743 ? -29.953 -26.485 79.384 1.00 86.62 743 PRO A CA 1
ATOM 6025 C C . PRO A 1 743 ? -28.972 -26.800 80.521 1.00 86.62 743 PRO A C 1
ATOM 6027 O O . PRO A 1 743 ? -28.051 -26.027 80.783 1.00 86.62 743 PRO A O 1
ATOM 6030 N N . VAL A 1 744 ? -29.154 -27.934 81.204 1.00 83.19 744 VAL A N 1
ATOM 6031 C CA . VAL A 1 744 ? -28.294 -28.348 82.325 1.00 83.19 744 VAL A CA 1
ATOM 6032 C C . VAL A 1 744 ? -27.833 -29.794 82.186 1.00 83.19 744 VAL A C 1
ATOM 6034 O O . VAL A 1 744 ? -28.498 -30.639 81.592 1.00 83.19 744 VAL A O 1
ATOM 6037 N N . ILE A 1 745 ? -26.677 -30.109 82.774 1.00 80.38 745 ILE A N 1
ATOM 6038 C CA . ILE A 1 745 ? -26.177 -31.489 82.850 1.00 80.38 745 ILE A CA 1
ATOM 6039 C C . ILE A 1 745 ? -26.360 -31.999 84.282 1.00 80.38 745 ILE A C 1
ATOM 6041 O O . ILE A 1 745 ? -25.858 -31.403 85.235 1.00 80.38 745 ILE A O 1
ATOM 6045 N N . LEU A 1 746 ? -27.071 -33.119 84.433 1.00 76.06 746 LEU A N 1
ATOM 6046 C CA . LEU A 1 746 ? -27.306 -33.779 85.720 1.00 76.06 746 LEU A CA 1
ATOM 6047 C C . LEU A 1 746 ? -26.068 -34.557 86.185 1.00 76.06 746 LEU A C 1
ATOM 6049 O O . LEU A 1 746 ? -25.448 -35.278 85.400 1.00 76.06 746 LEU A O 1
ATOM 6053 N N . LYS A 1 747 ? -25.769 -34.508 87.490 1.00 68.00 747 LYS A N 1
ATOM 6054 C CA . LYS A 1 747 ? -24.644 -35.235 88.116 1.00 68.00 747 LYS A CA 1
ATOM 6055 C C . LYS A 1 747 ? -24.615 -36.743 87.803 1.00 68.00 747 LYS A C 1
ATOM 6057 O O . LYS A 1 747 ? -23.538 -37.317 87.672 1.00 68.00 747 LYS A O 1
ATOM 6062 N N . GLN A 1 748 ? -25.777 -37.388 87.665 1.00 57.78 748 GLN A N 1
ATOM 6063 C CA . GLN A 1 748 ? -25.896 -38.839 87.440 1.00 57.78 748 GLN A CA 1
ATOM 6064 C C . GLN A 1 748 ? -25.396 -39.305 86.056 1.00 57.78 748 GLN A C 1
ATOM 6066 O O . GLN A 1 748 ? -25.157 -40.493 85.871 1.00 57.78 748 GLN A O 1
ATOM 6071 N N . HIS A 1 749 ? -25.178 -38.394 85.100 1.00 55.53 749 HIS A N 1
ATOM 6072 C CA . HIS A 1 749 ? -24.746 -38.728 83.736 1.00 55.53 749 HIS A CA 1
ATOM 6073 C C . HIS A 1 749 ? -23.244 -38.550 83.463 1.00 55.53 749 HIS A C 1
ATOM 6075 O O . HIS A 1 749 ? -22.821 -38.716 82.325 1.00 55.53 749 HIS A O 1
ATOM 6081 N N . MET A 1 750 ? -22.427 -38.256 84.483 1.00 50.97 750 MET A N 1
ATOM 6082 C CA . MET A 1 750 ? -20.961 -38.175 84.342 1.00 50.97 750 MET A CA 1
ATOM 6083 C C . MET A 1 750 ? -20.202 -39.431 84.807 1.00 50.97 750 MET A C 1
ATOM 6085 O O . MET A 1 750 ? -18.981 -39.450 84.738 1.00 50.97 750 MET A O 1
ATOM 6089 N N . VAL A 1 751 ? -20.880 -40.488 85.276 1.00 46.75 751 VAL A N 1
ATOM 6090 C CA . VAL A 1 751 ? -20.207 -41.754 85.658 1.00 46.75 751 VAL A CA 1
ATOM 6091 C C . VAL A 1 751 ? -20.048 -42.720 84.465 1.00 46.75 751 VAL A C 1
ATOM 6093 O O . VAL A 1 751 ? -19.387 -43.743 84.591 1.00 46.75 751 VAL A O 1
ATOM 6096 N N . GLU A 1 752 ? -20.565 -42.377 83.280 1.00 44.12 752 GLU A N 1
ATOM 6097 C CA . GLU A 1 752 ? -20.346 -43.136 82.031 1.00 44.12 752 GLU A CA 1
ATOM 6098 C C . GLU A 1 752 ? -19.557 -42.355 80.958 1.00 44.12 752 GLU A C 1
ATOM 6100 O O . GLU A 1 752 ? -19.666 -42.649 79.769 1.00 44.12 752 GLU A O 1
ATOM 6105 N N . GLY A 1 753 ? -18.738 -41.376 81.362 1.00 34.12 753 GLY A N 1
ATOM 6106 C CA . GLY A 1 753 ? -17.840 -40.627 80.469 1.00 34.12 753 GLY A CA 1
ATOM 6107 C C . GLY A 1 753 ? -16.392 -40.675 80.920 1.00 34.12 753 GLY A C 1
ATOM 6108 O O . GLY A 1 753 ? -16.124 -40.105 82.000 1.00 34.12 753 GLY A O 1
#

Sequence (753 aa):
MLINQTKSLAAILLILIGQLLNLTAHAEELKEILVLNSYHIGFKWTADINRAISEHFESEESVRIFYEFMDSKRFNTDEYFEALYQQYFIKYKGHKIDGIICSDNRAFDFFTQHGKEIWGDIPAVFCGVNNINEQLNLVDSSKHVIVHEIINIKGSIELIEQLQPNLEELIVISDKTLSGNIFLSQFIDAFNAETRNFSYQIINNTEPQQLKQALHQLPAANRAVYLLSLYTQRDGIPNEMIHESRYFFKDVNIPLYSNWDFLMPDMIVGGQLLKAHDQGKLSAELMQQILKHESVSLHNFPPDYTIFDEHQLNKYQLNKENVNVDFQLINEEISFVRAYKKELIVVLSILSVFIFIILLLVGDIIKRKRIEISFIESEKRLELAINGASEGLWDVEISKNYIYINEQFARMLGYQSADELTINLDNWHLHVFSQDVEQMREAFNLHKVGKAEAFQCEVRMCNKDKSYSWFSIHGKITELIDEEPNRITGVILNISDQKAFENELQKAKEKAEESDRLKSSFLANMSHEIRTPMNAILGFTDLLLYGQLSSKEQTDYLQMIKRGGENLLTLINDIIDISKIESGELKISNELINIKELVNEAYEVALSLCKNFKKHIEIKIVSNIPDDQSFIYTDPLRVYQILLNLLSNAVKFTDKGQIVITYCIDEDKHLKISVADTGPGISEKDRHLIFDRFRQVDESTNKKHGGTGLGLSITKSLVELMNGQIDLYSNPPHGAEFTIVLPVILKQHMVEG

Foldseek 3Di:
DVVVVVVVVVVVVVVVVVVVVVPPDPPQAAAEEEEEEAADCPFPLVVLLVVLLCVLCVPPPRYDYHYDHLNCQQPPDPVSLVVVLVVLQVVCVVPAHQEYEYEEDVSVVSCLVRVCNRHNPHAYEYFNYPDCPVVVVSDDPQRYAYADDDQPLLQQVVVVCLQQVQAAEEEEEFEPDPQRVRQVVVNVVSCVVDDDNYYYDYDYHDALVVLLVVQVPDDAPRYAYEYEYDWHCPPNGTDHPLVSLCVRCVPHNHAYEYQDPVVDDPRHQFGQHDRSSLRSNVSSVQRVCSSVVHGDDHDHRDGRAGEGEPVSCVSSVTDPVSDPDDHHYDPDPQPPCNVCVVVVVVVVVVVVVVVVVVVVVVVVVVVVVVVVVVVVVVVVVVVCVCVVVLKKKWKAFPVVQDIDIAQSVCVVLPHRGSVVDDDTPVCPCVQFDVVCSVVQVVLVVCQLVVVDVWRWDWTWTQHPVRDTFIKIKIKHQPDDDPSHRRMIITIMDTCRVVVVVVVVVVVVVVVVVVVVVVVVVVVVLLVVQLVVLVCLLVVLVVCLVPPPDDPVSVVVSVVSNVVSVVQNVVSVVLVVLVVCLVVVVDDWDWDKDQQVVLLVVLVVVLVVLCVVVVAAEAEEEAEPDDNLQRIWTGRSVLVSLLSNLLSVVQSQQARHYYWYWYWYQDPQQKIKIKIWHQGFWDDPVCQVVLLDAQDDDDPPPPPPGDDRSRSNVSSQSSLVSQVKDWDKDTDGRGTIMIMIIGHIDTPVPVVVD

Radius of gyration: 79.69 Å; Cα contacts (8 Å, |Δi|>4): 1093; chains: 1; bounding box: 116×93×211 Å

pLDDT: mean 82.31, std 11.2, range [34.12, 94.75]

Mean predicted aligned error: 20.25 Å

InterPro domains:
  IPR000014 PAS domain [PS50112] (378-419)
  IPR000014 PAS domain [SM00091] (380-449)
  IPR000014 PAS domain [TIGR00229] (377-505)
  IPR000014 PAS domain [cd00130] (389-497)
  IPR000700 PAS-associated, C-terminal [PS50113] (455-507)
  IPR003594 Histidine kinase/HSP90-like ATPase domain [PF02518] (635-744)
  IPR003594 Histidine kinase/HSP90-like ATPase domain [SM00387] (634-746)
  IPR003661 Signal transduction histidine kinase, dimerisation/phosphoacceptor domain [PF00512] (519-584)
  IPR003661 Signal transduction histidine kinase, dimerisation/phosphoacceptor domain [SM00388] (518-584)
  IPR003661 Signal transduction histidine kinase, dimerisation/phosphoacceptor domain [cd00082] (516-580)
  IPR004358 Signal transduction histidine kinase-related protein, C-terminal [PR00344] (671-685)
  IPR004358 Signal transduction histidine kinase-related protein, C-terminal [PR00344] (689-699)
  IPR004358 Signal transduction histidine kinase-related protein, C-terminal [PR00344] (706-724)
  IPR004358 Signal transduction histidine kinase-related protein, C-terminal [PR00344] (730-743)
  IPR005467 Histidine kinase domain [PS50109] (525-746)
  IPR013655 PAS fold 3 [PF08447] (403-492)
  IPR035965 PAS domain superfamily [SSF55785] (365-496)
  IPR036097 Signal transduction histidine kinase, dimerisation/phosphoacceptor domain superfamily [SSF47384] (503-585)
  IPR036890 Histidine kinase/HSP90-like ATPase superfamily [G3DSA:3.30.565.10] (583-749)
  IPR036890 Histidine kinase/HSP90-like ATPase superfamily [SSF55874] (573-745)

Solvent-accessible surface area (backbone atoms only — not comparable to full-atom values): 41183 Å² total; per-residue (Å²): 124,77,74,67,56,58,59,55,54,54,54,53,53,53,53,53,53,58,62,61,67,72,68,73,76,79,77,68,76,73,39,32,36,37,35,37,29,23,47,40,78,86,39,66,61,57,41,35,18,51,48,26,34,48,64,66,46,69,80,41,95,42,58,45,82,44,82,46,61,62,29,42,72,74,53,76,50,72,71,56,53,52,52,50,47,56,49,49,37,61,71,33,60,92,55,84,56,63,31,35,38,23,36,27,54,63,26,46,54,48,40,75,75,45,29,59,80,41,66,38,100,53,40,37,30,36,34,59,39,70,76,56,88,81,52,59,84,78,57,64,74,90,56,40,47,62,36,51,56,77,80,50,53,55,61,28,52,53,50,51,44,39,41,37,79,71,41,49,39,39,37,35,33,29,24,81,47,73,66,22,48,51,53,50,51,54,42,53,53,48,55,70,73,51,94,68,91,45,50,73,47,80,50,57,71,64,57,72,71,56,48,45,51,54,57,70,70,55,73,59,74,47,40,37,34,40,46,75,32,52,62,54,66,88,81,86,47,60,47,56,43,61,59,47,50,54,66,64,46,69,86,46,76,51,56,30,30,37,42,57,45,82,46,54,81,95,62,35,35,31,31,30,23,52,53,44,36,61,51,18,33,51,45,40,54,52,46,51,38,52,76,69,70,46,93,79,72,88,50,75,65,78,75,70,41,37,37,34,29,44,61,43,29,60,74,70,70,42,44,70,83,55,51,93,63,85,64,47,73,41,76,68,82,72,50,68,68,73,72,40,44,70,57,51,52,52,53,51,52,53,51,51,51,52,52,51,51,50,53,50,52,51,52,49,53,54,51,53,52,50,53,52,52,54,48,54,52,50,52,54,49,50,53,50,48,38,59,71,69,65,34,13,43,38,37,37,35,57,89,74,56,39,52,50,57,35,53,52,38,23,42,76,37,66,39,94,34,37,88,73,56,90,55,32,83,91,50,47,67,76,42,32,41,80,83,42,47,60,57,46,51,49,29,44,50,35,24,74,74,65,78,30,100,45,26,57,44,75,36,40,32,54,28,75,88,71,48,76,44,36,31,38,40,39,32,38,77,75,37,68,53,95,92,37,79,33,26,37,41,32,42,36,35,82,39,42,69,57,54,50,49,54,50,52,51,50,54,53,49,55,55,50,54,52,52,52,52,53,53,52,54,50,56,54,52,52,55,52,66,55,47,56,36,51,51,48,29,52,51,39,49,51,47,65,75,74,47,96,66,54,78,64,55,49,49,53,36,53,49,50,30,50,52,23,51,54,50,49,52,49,52,51,50,54,51,51,52,52,51,28,56,75,73,65,68,64,76,87,62,70,43,85,41,50,53,64,58,53,53,48,54,48,46,54,52,48,56,50,50,32,60,74,70,70,42,65,61,50,77,45,81,48,73,77,59,56,82,89,67,33,37,33,38,40,35,65,71,58,55,48,51,39,49,46,43,55,46,52,49,40,58,70,56,32,69,58,50,46,37,40,40,36,39,38,63,51,97,86,37,28,43,34,40,32,47,34,27,48,17,59,40,48,53,84,87,44,65,74,43,53,50,35,70,67,36,71,89,66,88,85,82,57,93,83,67,88,80,78,32,39,57,54,24,50,37,47,52,53,34,48,75,56,68,26,50,76,50,77,51,52,55,62,66,66,3,38,31,44,36,37,38,32,66,42,47,57,64,86,70,59,84,85,111

Nearest PDB structures (foldseek):
  3dge-assembly3_A  TM=8.143E-01  e=1.041E-21  Thermotoga maritima
  6rh7-assembly1_B  TM=7.847E-01  e=1.248E-20  Thermotoga maritima
  4jas-assembly1_A-2  TM=7.705E-01  e=2.195E-20  Thermotoga maritima MSB8
  4zki-assembly1_A  TM=8.375E-01  e=4.957E-18  Lactiplantibacillus plantarum JDM1
  6dk7-assembly3_E  TM=7.529E-01  e=1.156E-17  Pseudomonas aeruginosa

Secondary structure (DSSP, 8-state):
-THHHHHHHHHHHHHHHHHHTT-----PPPEEEEEEESS-TT-HHHHHHHHHHHHHHTT-TTEEEEEEE--TTT---HHHHHHHHHHHHHHTTT---SEEEEEHHHHHHHIIIIIHHHT-S--EEEEEE--TTTTGGGS-TTTEEEEE----HHHHHHHHHHH-TT--EEEEEE-SSHHHHHHHHHHHHHHHTS--SSEEEEEES--HHHHHHHHHTS-SSSEEEEES-----SSSSPPPHHHHHHHHHTT--S-EEESBGGGTTTS--EEEEB-HHHHHHHHHHHHHHHHTT-----PBPPPPEEEEEHHHHHHTT--GGG--S--EEES----HHHHTHHHHHHHHHHHHHHHHHHHHHHHHHHHHHHHHHHHHHHHHHHHHHHHHTT-EEEEEETTTTEEEE-HHHHHHTT-SSGGGS---TTTGGGSB-TTTHHHHHHHHHHHHTTSSSSEEEEEEEE-TTS-EEEEEEEEEEEEEETTEEEEEEEEEEE-HHHHHHHHHHHHHHHHHHHHHHHHHHHHHHHHHHHHHHHHHHHHHHHHHHH----HHHHHHHHHHHHHHHHHHHHHHHHHHHHHHHHTT------EEEEHHHHHHHHHHHHHHHHHHTT-EEEEEEEE---GGG-EEEE-HHHHHHHHHHHHHHHHHH-SEEEEEEEEEE-TTSEEEEEEEE-SS---TTTTTTTTSTT--S-TTS-TT----S-HHHHHHHHHHHTT-EEEEEE-TTS-EEEEEEEE-EEGGGSTT-